Protein AF-A0A7S2FS21-F1 (afdb_monomer)

Organism: NCBI:txid3111310

pLDDT: mean 73.18, std 21.11, range [24.22, 96.75]

Nearest PDB structures (foldseek):
  1sjj-assembly1_B  TM=4.276E-01  e=7.940E-12  Gallus gallus
  7ank-assembly1_A  TM=6.890E-01  e=1.535E-06  Homo sapiens
  1g8x-assembly1_B  TM=7.668E-01  e=3.592E-05  Dictyostelium discoideum
  6sl2-assembly1_A  TM=3.237E-01  e=5.608E-07  Entamoeba histolytica
  6sl7-assembly1_A  TM=2.979E-01  e=1.082E-06  Entamoeba histolytica

Structure (mmCIF, N/CA/C/O backbone):
data_AF-A0A7S2FS21-F1
#
_entry.id   AF-A0A7S2FS21-F1
#
loop_
_atom_site.group_PDB
_atom_site.id
_atom_site.type_symbol
_atom_site.label_atom_id
_atom_site.label_alt_id
_atom_site.label_comp_id
_atom_site.label_asym_id
_atom_site.label_entity_id
_atom_site.label_seq_id
_atom_site.pdbx_PDB_ins_code
_atom_site.Cartn_x
_atom_site.Cartn_y
_atom_site.Cartn_z
_atom_site.occupancy
_atom_site.B_iso_or_equiv
_atom_site.auth_seq_id
_atom_site.auth_comp_id
_atom_site.auth_asym_id
_atom_site.auth_atom_id
_atom_site.pdbx_PDB_model_num
ATOM 1 N N . MET A 1 1 ? 114.037 -9.649 -221.478 1.00 41.62 1 MET A N 1
ATOM 2 C CA . MET A 1 1 ? 114.918 -10.024 -220.349 1.00 41.62 1 MET A CA 1
ATOM 3 C C . MET A 1 1 ? 115.309 -8.781 -219.559 1.00 41.62 1 MET A C 1
ATOM 5 O O . MET A 1 1 ? 114.509 -8.411 -218.719 1.00 41.62 1 MET A O 1
ATOM 9 N N . THR A 1 2 ? 116.414 -8.078 -219.845 1.00 39.50 2 THR A N 1
ATOM 10 C CA . THR A 1 2 ? 116.888 -6.937 -219.020 1.00 39.50 2 THR A CA 1
ATOM 11 C C . THR A 1 2 ? 115.827 -5.848 -218.817 1.00 39.50 2 THR A C 1
ATOM 13 O O . THR A 1 2 ? 115.436 -5.612 -217.682 1.00 39.50 2 THR A O 1
ATOM 16 N N . ALA A 1 3 ? 115.228 -5.335 -219.898 1.00 40.16 3 ALA A N 1
ATOM 17 C CA . ALA A 1 3 ? 114.150 -4.336 -219.829 1.00 40.16 3 ALA A CA 1
ATOM 18 C C . ALA A 1 3 ? 112.872 -4.800 -219.094 1.00 40.16 3 ALA A C 1
ATOM 20 O O . ALA A 1 3 ? 112.138 -3.980 -218.552 1.00 40.16 3 ALA A O 1
ATOM 21 N N . LEU A 1 4 ? 112.608 -6.113 -219.035 1.00 40.03 4 LEU A N 1
ATOM 22 C CA . LEU A 1 4 ? 111.501 -6.666 -218.237 1.00 40.03 4 LEU A CA 1
ATOM 23 C C . LEU A 1 4 ? 111.860 -6.736 -216.745 1.00 40.03 4 LEU A C 1
ATOM 25 O O . LEU A 1 4 ? 110.981 -6.602 -215.899 1.00 40.03 4 LEU A O 1
ATOM 29 N N . ARG A 1 5 ? 113.148 -6.894 -216.417 1.00 44.53 5 ARG A N 1
ATOM 30 C CA . ARG A 1 5 ? 113.649 -6.812 -215.040 1.00 44.53 5 ARG A CA 1
ATOM 31 C C . ARG A 1 5 ? 113.600 -5.371 -214.532 1.00 44.53 5 ARG A C 1
ATOM 33 O O . ARG A 1 5 ? 113.006 -5.129 -213.491 1.00 44.53 5 ARG A O 1
ATOM 40 N N . GLU A 1 6 ? 114.098 -4.430 -215.334 1.00 42.03 6 GLU A N 1
ATOM 41 C CA . GLU A 1 6 ? 114.058 -2.985 -215.060 1.00 42.03 6 GLU A CA 1
ATOM 42 C C . GLU A 1 6 ? 112.612 -2.476 -214.889 1.00 42.03 6 GLU A C 1
ATOM 44 O O . GLU A 1 6 ? 112.330 -1.688 -213.989 1.00 42.03 6 GLU A O 1
ATOM 49 N N . SER A 1 7 ? 111.667 -2.974 -215.698 1.00 44.16 7 SER A N 1
ATOM 50 C CA . SER A 1 7 ? 110.235 -2.677 -215.553 1.00 44.16 7 SER A CA 1
ATOM 51 C C . SER A 1 7 ? 109.635 -3.248 -214.257 1.00 44.16 7 SER A C 1
ATOM 53 O O . SER A 1 7 ? 108.947 -2.522 -213.536 1.00 44.16 7 SER A O 1
ATOM 55 N N . GLY A 1 8 ? 109.933 -4.508 -213.917 1.00 44.56 8 GLY A N 1
ATOM 56 C CA . GLY A 1 8 ? 109.461 -5.136 -212.677 1.00 44.56 8 GLY A CA 1
ATOM 57 C C . GLY A 1 8 ? 110.042 -4.502 -211.406 1.00 44.56 8 GLY A C 1
ATOM 58 O O . GLY A 1 8 ? 109.337 -4.358 -210.406 1.00 44.56 8 GLY A O 1
ATOM 59 N N . GLU A 1 9 ? 111.302 -4.068 -211.449 1.00 46.81 9 GLU A N 1
ATOM 60 C CA . GLU A 1 9 ? 111.964 -3.358 -210.349 1.00 46.81 9 GLU A CA 1
ATOM 61 C C . GLU A 1 9 ? 111.373 -1.944 -210.175 1.00 46.81 9 GLU A C 1
ATOM 63 O O . GLU A 1 9 ? 110.972 -1.599 -209.062 1.00 46.81 9 GLU A O 1
ATOM 68 N N . GLN A 1 10 ? 111.135 -1.188 -211.260 1.00 44.53 10 GLN A N 1
ATOM 69 C CA . GLN A 1 10 ? 110.425 0.103 -211.185 1.00 44.53 10 GLN A CA 1
ATOM 70 C C . GLN A 1 10 ? 108.991 0.001 -210.637 1.00 44.53 10 GLN A C 1
ATOM 72 O O . GLN A 1 10 ? 108.506 0.952 -210.017 1.00 44.53 10 GLN A O 1
ATOM 77 N N . TYR A 1 11 ? 108.280 -1.106 -210.877 1.00 43.06 11 TYR A N 1
ATOM 78 C CA . TYR A 1 11 ? 106.930 -1.292 -210.331 1.00 43.06 11 TYR A CA 1
ATOM 79 C C . TYR A 1 11 ? 106.971 -1.589 -208.822 1.00 43.06 11 TYR A C 1
ATOM 81 O O . TYR A 1 11 ? 106.161 -1.047 -208.065 1.00 43.06 11 TYR A O 1
ATOM 89 N N . ARG A 1 12 ? 107.961 -2.371 -208.361 1.00 45.50 12 ARG A N 1
ATOM 90 C CA . ARG A 1 12 ? 108.201 -2.617 -206.927 1.00 45.50 12 ARG A CA 1
ATOM 91 C C . ARG A 1 12 ? 108.613 -1.344 -206.185 1.00 45.50 12 ARG A C 1
ATOM 93 O O . ARG A 1 12 ? 108.048 -1.075 -205.129 1.00 45.50 12 ARG A O 1
ATOM 100 N N . GLU A 1 13 ? 109.510 -0.527 -206.743 1.00 47.09 13 GLU A N 1
ATOM 101 C CA . GLU A 1 13 ? 109.871 0.775 -206.155 1.00 47.09 13 GLU A CA 1
ATOM 102 C C . GLU A 1 13 ? 108.653 1.700 -206.018 1.00 47.09 13 GLU A C 1
ATOM 104 O O . GLU A 1 13 ? 108.437 2.288 -204.958 1.00 47.09 13 GLU A O 1
ATOM 109 N N . LYS A 1 14 ? 107.810 1.795 -207.058 1.00 44.88 14 LYS A N 1
ATOM 110 C CA . LYS A 1 14 ? 106.604 2.641 -207.034 1.00 44.88 14 LYS A CA 1
ATOM 111 C C . LYS A 1 14 ? 105.572 2.180 -206.007 1.00 44.88 14 LYS A C 1
ATOM 113 O O . LYS A 1 14 ? 104.971 3.036 -205.358 1.00 44.88 14 LYS A O 1
ATOM 118 N N . LEU A 1 15 ? 105.382 0.869 -205.817 1.00 44.66 15 LEU A N 1
ATOM 119 C CA . LEU A 1 15 ? 104.531 0.364 -204.733 1.00 44.66 15 LEU A CA 1
ATOM 120 C C . LEU A 1 15 ? 105.158 0.625 -203.357 1.00 44.66 15 LEU A C 1
ATOM 122 O O . LEU A 1 15 ? 104.461 1.106 -202.467 1.00 44.66 15 LEU A O 1
ATOM 126 N N . SER A 1 16 ? 106.461 0.372 -203.194 1.00 43.31 16 SER A N 1
ATOM 127 C CA . SER A 1 16 ? 107.180 0.566 -201.927 1.00 43.31 16 SER A CA 1
ATOM 128 C C . SER A 1 16 ? 107.128 2.022 -201.463 1.00 43.31 16 SER A C 1
ATOM 130 O O . SER A 1 16 ? 106.688 2.292 -200.351 1.00 43.31 16 SER A O 1
ATOM 132 N N . ALA A 1 17 ? 107.455 2.978 -202.338 1.00 44.91 17 ALA A N 1
ATOM 133 C CA . ALA A 1 17 ? 107.404 4.406 -202.019 1.00 44.91 17 ALA A CA 1
ATOM 134 C C . ALA A 1 17 ? 105.973 4.906 -201.726 1.00 44.91 17 ALA A C 1
ATOM 136 O O . ALA A 1 17 ? 105.785 5.871 -200.981 1.00 44.91 17 ALA A O 1
ATOM 137 N N . ARG A 1 18 ? 104.933 4.264 -202.285 1.00 43.16 18 ARG A N 1
ATOM 138 C CA . ARG A 1 18 ? 103.532 4.603 -201.974 1.00 43.16 18 ARG A CA 1
ATOM 139 C C . ARG A 1 18 ? 103.042 3.958 -200.679 1.00 43.16 18 ARG A C 1
ATOM 141 O O . ARG A 1 18 ? 102.265 4.591 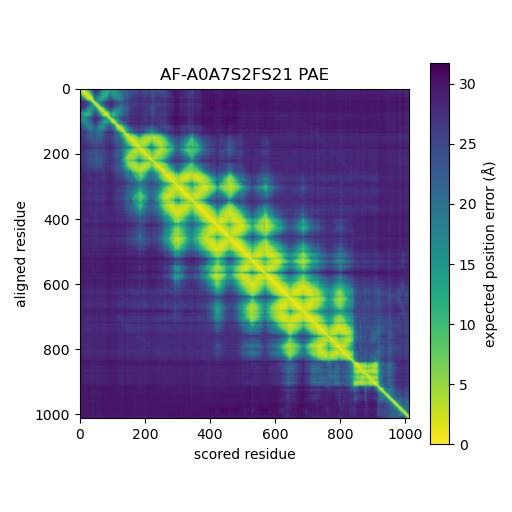-199.967 1.00 43.16 18 ARG A O 1
ATOM 148 N N . LEU A 1 19 ? 103.538 2.766 -200.347 1.00 44.81 19 LEU A N 1
ATOM 149 C CA . LEU A 1 19 ? 103.373 2.142 -199.035 1.00 44.81 19 LEU A CA 1
ATOM 150 C C . LEU A 1 19 ? 104.097 2.934 -197.945 1.00 44.81 19 LEU A C 1
ATOM 152 O O . LEU A 1 19 ? 103.511 3.127 -196.891 1.00 44.81 19 LEU A O 1
ATOM 156 N N . GLU A 1 20 ? 105.292 3.474 -198.189 1.00 44.41 20 GLU A N 1
ATOM 157 C CA . GLU A 1 20 ? 105.945 4.412 -197.265 1.00 44.41 20 GLU A CA 1
ATOM 158 C C . GLU A 1 20 ? 105.140 5.703 -197.094 1.00 44.41 20 GLU A C 1
ATOM 160 O O . GLU A 1 20 ? 104.966 6.157 -195.969 1.00 44.41 20 GLU A O 1
ATOM 165 N N . TYR A 1 21 ? 104.572 6.268 -198.164 1.00 43.16 21 TYR A N 1
ATOM 166 C CA . TYR A 1 21 ? 103.745 7.478 -198.058 1.00 43.16 21 TYR A CA 1
ATOM 167 C C . TYR A 1 21 ? 102.438 7.239 -197.275 1.00 43.16 21 TYR A C 1
ATOM 169 O O . TYR A 1 21 ? 102.033 8.074 -196.464 1.00 43.16 21 TYR A O 1
ATOM 177 N N . LEU A 1 22 ? 101.797 6.080 -197.468 1.00 43.53 22 LEU A N 1
ATOM 178 C CA . LEU A 1 22 ? 100.628 5.660 -196.685 1.00 43.53 22 LEU A CA 1
ATOM 179 C C . LEU A 1 22 ? 100.993 5.258 -195.253 1.00 43.53 22 LEU A C 1
ATOM 181 O O . LEU A 1 22 ? 100.244 5.588 -194.342 1.00 43.53 22 LEU A O 1
ATOM 185 N N . ASN A 1 23 ? 102.144 4.622 -195.029 1.00 43.66 23 ASN A N 1
ATOM 186 C CA . ASN A 1 23 ? 102.676 4.356 -193.694 1.00 43.66 23 ASN A CA 1
ATOM 187 C C . ASN A 1 23 ? 103.083 5.651 -192.986 1.00 43.66 23 ASN A C 1
ATOM 189 O O . ASN A 1 23 ? 102.948 5.713 -191.777 1.00 43.66 23 ASN A O 1
ATOM 193 N N . GLY A 1 24 ? 103.509 6.692 -193.703 1.00 42.66 24 GLY A N 1
ATOM 194 C CA . GLY A 1 24 ? 103.769 8.025 -193.160 1.00 42.66 24 GLY A CA 1
ATOM 195 C C . GLY A 1 24 ? 102.486 8.722 -192.707 1.00 42.66 24 GLY A C 1
ATOM 196 O O . GLY A 1 24 ? 102.435 9.251 -191.602 1.00 42.66 24 GLY A O 1
ATOM 197 N N . TYR A 1 25 ? 101.410 8.647 -193.498 1.00 43.03 25 TYR A N 1
ATOM 198 C CA . TYR A 1 25 ? 100.094 9.136 -193.068 1.00 43.03 25 TYR A CA 1
ATOM 199 C C . TYR A 1 25 ? 99.475 8.278 -191.957 1.00 43.03 25 TYR A C 1
ATOM 201 O O . TYR A 1 25 ? 98.907 8.827 -191.021 1.00 43.03 25 TYR A O 1
ATOM 209 N N . LEU A 1 26 ? 99.638 6.953 -191.993 1.00 42.84 26 LEU A N 1
ATOM 210 C CA . LEU A 1 26 ? 99.255 6.067 -190.891 1.00 42.84 26 LEU A CA 1
ATOM 211 C C . LEU A 1 26 ? 100.148 6.249 -189.662 1.00 42.84 26 LEU A C 1
ATOM 213 O O . LEU A 1 26 ? 99.666 5.997 -188.572 1.00 42.84 26 LEU A O 1
ATOM 217 N N . ALA A 1 27 ? 101.392 6.712 -189.797 1.00 41.53 27 ALA A N 1
ATOM 218 C CA . ALA A 1 27 ? 102.270 7.086 -188.689 1.00 41.53 27 ALA A CA 1
ATOM 219 C C . ALA A 1 27 ? 101.969 8.493 -188.164 1.00 41.53 27 ALA A C 1
ATOM 221 O O . ALA A 1 27 ? 102.213 8.745 -186.997 1.00 41.53 27 ALA A O 1
ATOM 222 N N . MET A 1 28 ? 101.394 9.391 -188.969 1.00 41.28 28 MET A N 1
ATOM 223 C CA . MET A 1 28 ? 100.861 10.673 -188.496 1.00 41.28 28 MET A CA 1
ATOM 224 C C . MET A 1 28 ? 99.492 10.499 -187.824 1.00 41.28 28 MET A C 1
ATOM 226 O O . MET A 1 28 ? 99.244 11.126 -186.806 1.00 41.28 28 MET A O 1
ATOM 230 N N . ILE A 1 29 ? 98.627 9.615 -188.335 1.00 43.62 29 ILE A N 1
ATOM 231 C CA . ILE A 1 29 ? 97.352 9.248 -187.693 1.00 43.62 29 ILE A CA 1
ATOM 232 C C . ILE A 1 29 ? 97.600 8.362 -186.468 1.00 43.62 29 ILE A C 1
ATOM 234 O O . ILE A 1 29 ? 96.923 8.533 -185.463 1.00 43.62 29 ILE A O 1
ATOM 238 N N . ARG A 1 30 ? 98.601 7.470 -186.495 1.00 41.78 30 ARG A N 1
ATOM 239 C CA . ARG A 1 30 ? 99.079 6.804 -185.280 1.00 41.78 30 ARG A CA 1
ATOM 240 C C . ARG A 1 30 ? 99.706 7.802 -184.333 1.00 41.78 30 ARG A C 1
ATOM 242 O O . ARG A 1 30 ? 99.197 7.870 -183.245 1.00 41.78 30 ARG A O 1
ATOM 249 N N . ALA A 1 31 ? 100.630 8.676 -184.722 1.00 39.75 31 ALA A N 1
ATOM 250 C CA . ALA A 1 31 ? 101.135 9.709 -183.811 1.00 39.75 31 ALA A CA 1
ATOM 251 C C . ALA A 1 31 ? 100.033 10.650 -183.285 1.00 39.75 31 ALA A C 1
ATOM 253 O O . ALA A 1 31 ? 100.167 11.155 -182.183 1.00 39.75 31 ALA A O 1
ATOM 254 N N . PHE A 1 32 ? 98.931 10.862 -184.012 1.00 41.22 32 PHE A N 1
ATOM 255 C CA . PHE A 1 32 ? 97.761 11.590 -183.512 1.00 41.22 32 PHE A CA 1
ATOM 256 C C . PHE A 1 32 ? 96.959 10.759 -182.497 1.00 41.22 32 PHE A C 1
ATOM 258 O O . PHE A 1 32 ? 96.647 11.254 -181.421 1.00 41.22 32 PHE A O 1
ATOM 265 N N . ASN A 1 33 ? 96.691 9.482 -182.784 1.00 39.34 33 ASN A N 1
ATOM 266 C CA . ASN A 1 33 ? 95.973 8.564 -181.891 1.00 39.34 33 ASN A CA 1
ATOM 267 C C . ASN A 1 33 ? 96.825 8.067 -180.707 1.00 39.34 33 ASN A C 1
ATOM 269 O O . ASN A 1 33 ? 96.278 7.738 -179.669 1.00 39.34 33 ASN A O 1
ATOM 273 N N . GLU A 1 34 ? 98.145 8.006 -180.857 1.00 38.75 34 GLU A N 1
ATOM 274 C CA . GLU A 1 34 ? 99.157 7.593 -179.882 1.00 38.75 34 GLU A CA 1
ATOM 275 C C . GLU A 1 34 ? 99.548 8.799 -179.032 1.00 38.75 34 GLU A C 1
ATOM 277 O O . GLU A 1 34 ? 99.587 8.647 -177.825 1.00 38.75 34 GLU A O 1
ATOM 282 N N . ALA A 1 35 ? 99.663 10.021 -179.575 1.00 37.53 35 ALA A N 1
ATOM 283 C CA . ALA A 1 35 ? 99.679 11.216 -178.725 1.00 37.53 35 ALA A CA 1
ATOM 284 C C . ALA A 1 35 ? 98.345 11.380 -177.980 1.00 37.53 35 ALA A C 1
ATOM 286 O O . ALA A 1 35 ? 98.358 11.716 -176.803 1.00 37.53 35 ALA A O 1
ATOM 287 N N . SER A 1 36 ? 97.200 11.091 -178.613 1.00 37.28 36 SER A N 1
ATOM 288 C CA . SER A 1 36 ? 95.895 11.102 -177.937 1.00 37.28 36 SER A CA 1
ATOM 289 C C . SER A 1 36 ? 95.699 9.935 -176.958 1.00 37.28 36 SER A C 1
ATOM 291 O O . SER A 1 36 ? 94.844 10.054 -176.092 1.00 37.28 36 SER A O 1
ATOM 293 N N . ALA A 1 37 ? 96.472 8.847 -177.047 1.00 36.69 37 ALA A N 1
ATOM 294 C CA . ALA A 1 37 ? 96.437 7.718 -176.106 1.00 36.69 37 ALA A CA 1
ATOM 295 C C . ALA A 1 37 ? 97.520 7.818 -175.013 1.00 36.69 37 ALA A C 1
ATOM 297 O O . ALA A 1 37 ? 97.312 7.351 -173.900 1.00 36.69 37 ALA A O 1
ATOM 298 N N . GLU A 1 38 ? 98.642 8.490 -175.275 1.00 35.91 38 GLU A N 1
ATOM 299 C CA . GLU A 1 38 ? 99.629 8.899 -174.266 1.00 35.91 38 GLU A CA 1
ATOM 300 C C . GLU A 1 38 ? 99.154 10.141 -173.483 1.00 35.91 38 GLU A C 1
ATOM 302 O O . GLU A 1 38 ? 99.585 10.353 -172.351 1.00 35.91 38 GLU A O 1
ATOM 307 N N . LEU A 1 39 ? 98.208 10.919 -174.030 1.00 37.19 39 LEU A N 1
ATOM 308 C CA . LEU A 1 39 ? 97.374 11.872 -173.282 1.00 37.19 39 LEU A CA 1
ATOM 309 C C . LEU A 1 39 ? 96.120 11.229 -172.659 1.00 37.19 39 LEU A C 1
ATOM 311 O O . LEU A 1 39 ? 95.521 11.838 -171.773 1.00 37.19 39 LEU A O 1
ATOM 315 N N . THR A 1 40 ? 95.686 10.041 -173.098 1.00 33.16 40 THR A N 1
ATOM 316 C CA . THR A 1 40 ? 94.445 9.398 -172.616 1.00 33.16 40 THR A CA 1
ATOM 317 C C . THR A 1 40 ? 94.511 7.865 -172.665 1.00 33.16 40 THR A C 1
ATOM 319 O O . THR A 1 40 ? 93.974 7.236 -173.568 1.00 33.16 40 THR A O 1
ATOM 322 N N . ILE A 1 41 ? 95.181 7.285 -171.664 1.00 33.47 41 ILE A N 1
ATOM 323 C CA . ILE A 1 41 ? 95.007 5.954 -171.039 1.00 33.47 41 ILE A CA 1
ATOM 324 C C . ILE A 1 41 ? 95.908 6.032 -169.790 1.00 33.47 41 ILE A C 1
ATOM 326 O O . ILE A 1 41 ? 97.109 6.257 -169.890 1.00 33.47 41 ILE A O 1
ATOM 330 N N . SER A 1 42 ? 95.401 5.990 -168.560 1.00 29.31 42 SER A N 1
ATOM 331 C CA . SER A 1 42 ? 94.515 4.968 -167.996 1.00 29.31 42 SER A CA 1
ATOM 332 C C . SER A 1 42 ? 93.060 5.399 -167.778 1.00 29.31 42 SER A C 1
ATOM 334 O O . SER A 1 42 ? 92.769 6.050 -166.780 1.00 29.31 42 SER A O 1
ATOM 336 N N . LEU A 1 43 ? 92.168 4.882 -168.629 1.00 34.22 43 LEU A N 1
ATOM 337 C CA . LEU A 1 43 ? 90.731 4.660 -168.405 1.00 34.22 43 LEU A CA 1
ATOM 338 C C . LEU A 1 43 ? 89.995 5.723 -167.561 1.00 34.22 43 LEU A C 1
ATOM 340 O O . LEU A 1 43 ? 89.578 5.460 -166.433 1.00 34.22 43 LEU A O 1
ATOM 344 N N . ASP A 1 44 ? 89.693 6.845 -168.213 1.00 45.81 44 ASP A N 1
ATOM 345 C CA . ASP A 1 44 ? 88.405 7.540 -168.042 1.00 45.81 44 ASP A CA 1
ATOM 346 C C . ASP A 1 44 ? 87.294 6.877 -168.909 1.00 45.81 44 ASP A C 1
ATOM 348 O O . ASP A 1 44 ? 86.238 7.457 -169.128 1.00 45.81 44 ASP A O 1
ATOM 352 N N . ASP A 1 45 ? 87.513 5.645 -169.395 1.00 33.50 45 ASP A N 1
ATOM 353 C CA . ASP A 1 45 ? 86.606 4.846 -170.241 1.00 33.50 45 ASP A CA 1
ATOM 354 C C . ASP A 1 45 ? 85.923 3.742 -169.394 1.00 33.50 45 ASP A C 1
ATOM 356 O O . ASP A 1 45 ? 86.377 2.597 -169.349 1.00 33.50 45 ASP A O 1
ATOM 360 N N . LEU A 1 46 ? 85.019 4.057 -168.460 1.00 45.59 46 LEU A N 1
ATOM 361 C CA . LEU A 1 46 ? 83.602 4.442 -168.613 1.00 45.59 46 LEU A CA 1
ATOM 362 C C . LEU A 1 46 ? 82.682 3.413 -169.301 1.00 45.59 46 LEU A C 1
ATOM 364 O O . LEU A 1 46 ? 82.838 3.051 -170.461 1.00 45.59 46 LEU A O 1
ATOM 368 N N . SER A 1 47 ? 81.656 2.996 -168.553 1.00 32.19 47 SER A N 1
ATOM 369 C CA . SER A 1 47 ? 80.381 2.403 -168.999 1.00 32.19 47 SER A CA 1
ATOM 370 C C . SER A 1 47 ? 79.475 2.194 -167.772 1.00 32.19 47 SER A C 1
ATOM 372 O O . SER A 1 47 ? 79.971 2.098 -166.653 1.00 32.19 47 SER A O 1
ATOM 374 N N . GLU A 1 48 ? 78.147 2.092 -167.839 1.00 35.03 48 GLU A N 1
ATOM 375 C CA . GLU A 1 48 ? 77.125 2.626 -168.755 1.00 35.03 48 GLU A CA 1
ATOM 376 C C . GLU A 1 48 ? 75.811 2.596 -167.931 1.00 35.03 48 GLU A C 1
ATOM 378 O O . GLU A 1 48 ? 75.387 1.521 -167.512 1.00 35.03 48 GLU A O 1
ATOM 383 N N . GLY A 1 49 ? 75.156 3.732 -167.648 1.00 37.44 49 GLY A N 1
ATOM 384 C CA . GLY A 1 49 ? 73.828 3.714 -166.993 1.00 37.44 49 GLY A CA 1
ATOM 385 C C . GLY A 1 49 ? 73.376 4.968 -166.230 1.00 37.44 49 GLY A C 1
ATOM 386 O O . GLY A 1 49 ? 72.176 5.194 -166.131 1.00 37.44 49 GLY A O 1
ATOM 387 N N . LEU A 1 50 ? 74.304 5.809 -165.748 1.00 42.41 50 LEU A N 1
ATOM 388 C CA . LEU A 1 50 ? 74.018 7.105 -165.101 1.00 42.41 50 LEU A CA 1
ATOM 389 C C . LEU A 1 50 ? 75.090 8.190 -165.429 1.00 42.41 50 LEU A C 1
ATOM 391 O O . LEU A 1 50 ? 75.646 8.807 -164.529 1.00 42.41 50 LEU A O 1
ATOM 395 N N . ARG A 1 51 ? 75.494 8.482 -166.677 1.00 45.97 51 ARG A N 1
ATOM 396 C CA . ARG A 1 51 ? 74.826 8.340 -167.993 1.00 45.97 51 ARG A CA 1
ATOM 397 C C . ARG A 1 51 ? 73.417 8.954 -168.054 1.00 45.97 51 ARG A C 1
ATOM 399 O O . ARG A 1 51 ? 72.456 8.283 -168.407 1.00 45.97 51 ARG A O 1
ATOM 406 N N . ALA A 1 52 ? 73.285 10.221 -167.652 1.00 41.72 52 ALA A N 1
ATOM 407 C CA . ALA A 1 52 ? 72.031 10.973 -167.815 1.00 41.72 52 ALA A CA 1
ATOM 408 C C . ALA A 1 52 ? 72.198 12.467 -168.189 1.00 41.72 52 ALA A C 1
ATOM 410 O O . ALA A 1 52 ? 71.405 12.927 -169.006 1.00 41.72 52 ALA A O 1
ATOM 411 N N . PRO A 1 53 ? 73.184 13.238 -167.666 1.00 35.91 53 PRO A N 1
ATOM 412 C CA . PRO A 1 53 ? 73.308 14.668 -168.012 1.00 35.91 53 PRO A CA 1
ATOM 413 C C . PRO A 1 53 ? 74.465 15.019 -168.966 1.00 35.91 53 PRO A C 1
ATOM 415 O O . PRO A 1 53 ? 74.403 16.054 -169.620 1.00 35.91 53 PRO A O 1
ATOM 418 N N . LEU A 1 54 ? 75.530 14.207 -169.021 1.00 35.75 54 LEU A N 1
ATOM 419 C CA . LEU A 1 54 ? 76.767 14.524 -169.762 1.00 35.75 54 LEU A CA 1
ATOM 420 C C . LEU A 1 54 ? 76.924 13.772 -171.097 1.00 35.75 54 LEU A C 1
ATOM 422 O O . LEU A 1 54 ? 77.692 14.210 -171.945 1.00 35.75 54 LEU A O 1
ATOM 426 N N . GLU A 1 55 ? 76.127 12.730 -171.333 1.00 43.09 55 GLU A N 1
ATOM 427 C CA . GLU A 1 55 ? 76.063 11.964 -172.597 1.00 43.09 55 GLU A CA 1
ATOM 428 C C . GLU A 1 55 ? 75.011 12.553 -173.570 1.00 43.09 55 GLU A C 1
ATOM 430 O O . GLU A 1 55 ? 74.254 11.853 -174.234 1.00 43.09 55 GLU A O 1
ATOM 435 N N . VAL A 1 56 ? 74.843 13.882 -173.546 1.00 43.12 56 VAL A N 1
ATOM 436 C CA . VAL A 1 56 ? 73.782 14.596 -174.295 1.00 43.12 56 VAL A CA 1
ATOM 437 C C . VAL A 1 56 ? 74.290 15.918 -174.906 1.00 43.12 56 VAL A C 1
ATOM 439 O O . VAL A 1 56 ? 73.530 16.627 -175.560 1.00 43.12 56 VAL A O 1
ATOM 442 N N . ALA A 1 57 ? 75.568 16.281 -174.707 1.00 38.72 57 ALA A N 1
ATOM 443 C CA . ALA A 1 57 ? 76.077 17.622 -175.031 1.00 38.72 57 ALA A CA 1
ATOM 444 C C . ALA A 1 57 ? 77.365 17.654 -175.878 1.00 38.72 57 ALA A C 1
ATOM 446 O O . ALA A 1 57 ? 77.359 18.264 -176.944 1.00 38.72 57 ALA A O 1
ATOM 447 N N . SER A 1 58 ? 78.467 17.031 -175.440 1.00 45.25 58 SER A N 1
ATOM 448 C CA . SER A 1 58 ? 79.785 17.193 -176.093 1.00 45.25 58 SER A CA 1
ATOM 449 C C . SER A 1 58 ? 80.143 16.124 -177.132 1.00 45.25 58 SER A C 1
ATOM 451 O O . SER A 1 58 ? 80.999 16.369 -177.979 1.00 45.25 58 SER A O 1
ATOM 453 N N . GLU A 1 59 ? 79.459 14.979 -177.149 1.00 40.88 59 GLU A N 1
ATOM 454 C CA . GLU A 1 59 ? 79.601 13.996 -178.236 1.00 40.88 59 GLU A CA 1
ATOM 455 C C . GLU A 1 59 ? 79.073 14.534 -179.579 1.00 40.88 59 GLU A C 1
ATOM 457 O O . GLU A 1 59 ? 79.520 14.104 -180.640 1.00 40.88 59 GLU A O 1
ATOM 462 N N . LEU A 1 60 ? 78.171 15.523 -179.561 1.00 38.81 60 LEU A N 1
ATOM 463 C CA . LEU A 1 60 ? 77.442 15.951 -180.756 1.00 38.81 60 LEU A CA 1
ATOM 464 C C . LEU A 1 60 ? 78.305 16.694 -181.796 1.00 38.81 60 LEU A C 1
ATOM 466 O O . LEU A 1 60 ? 77.990 16.641 -182.985 1.00 38.81 60 LEU A O 1
ATOM 470 N N . GLU A 1 61 ? 79.401 17.346 -181.392 1.00 44.00 61 GLU A N 1
ATOM 471 C CA . GLU A 1 61 ? 80.303 18.057 -182.320 1.00 44.00 61 GLU A CA 1
ATOM 472 C C . GLU A 1 61 ? 81.587 17.272 -182.642 1.00 44.00 61 GLU A C 1
ATOM 474 O O . GLU A 1 61 ? 82.054 17.312 -183.782 1.00 44.00 61 GLU A O 1
ATOM 479 N N . ALA A 1 62 ? 82.125 16.494 -181.695 1.00 41.09 62 ALA A N 1
ATOM 480 C CA . ALA A 1 62 ? 83.321 15.680 -181.929 1.00 41.09 62 ALA A CA 1
ATOM 481 C C . ALA A 1 62 ? 83.046 14.483 -182.863 1.00 41.09 62 ALA A C 1
ATOM 483 O O . ALA A 1 62 ? 83.792 14.254 -183.821 1.00 41.09 62 ALA A O 1
ATOM 484 N N . VAL A 1 63 ? 81.947 13.751 -182.633 1.00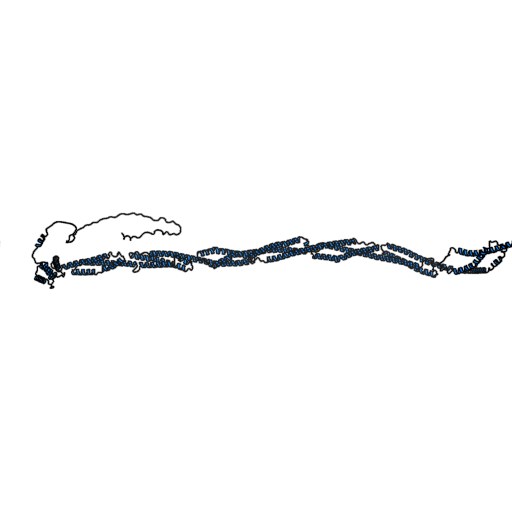 40.84 63 VAL A N 1
ATOM 485 C CA . VAL A 1 63 ? 81.590 12.546 -183.407 1.00 40.84 63 VAL A CA 1
ATOM 486 C C . VAL A 1 63 ? 81.342 12.894 -184.879 1.00 40.84 63 VAL A C 1
ATOM 488 O O . VAL A 1 63 ? 81.905 12.253 -185.767 1.00 40.84 63 VAL A O 1
ATOM 491 N N . ASN A 1 64 ? 80.629 13.997 -185.147 1.00 38.72 64 ASN A N 1
ATOM 492 C CA . ASN A 1 64 ? 80.364 14.496 -186.503 1.00 38.72 64 ASN A CA 1
ATOM 493 C C . ASN A 1 64 ? 81.638 14.764 -187.331 1.00 38.72 64 ASN A C 1
ATOM 495 O O . ASN A 1 64 ? 81.595 14.673 -188.561 1.00 38.72 64 ASN A O 1
ATOM 499 N N . MET A 1 65 ? 82.773 15.085 -186.699 1.00 40.22 65 MET A N 1
ATOM 500 C CA . MET A 1 65 ? 84.033 15.332 -187.409 1.00 40.22 65 MET A CA 1
ATOM 501 C C . MET A 1 65 ? 84.854 14.050 -187.627 1.00 40.22 65 MET A C 1
ATOM 503 O O . MET A 1 65 ? 85.500 13.905 -188.667 1.00 40.22 65 MET A O 1
ATOM 507 N N . VAL A 1 66 ? 84.805 13.105 -186.681 1.00 41.56 66 VAL A N 1
ATOM 508 C CA . VAL A 1 66 ? 85.579 11.851 -186.729 1.00 41.56 66 VAL A CA 1
ATOM 509 C C . VAL A 1 66 ? 84.907 10.790 -187.606 1.00 41.56 66 VAL A C 1
ATOM 511 O O . VAL A 1 66 ? 85.591 10.170 -188.426 1.00 41.56 66 VAL A O 1
ATOM 514 N N . GLU A 1 67 ? 83.583 10.614 -187.521 1.00 41.22 67 GLU A N 1
ATOM 515 C CA . GLU A 1 67 ? 82.854 9.639 -188.352 1.00 41.22 67 GLU A CA 1
ATOM 516 C C . GLU A 1 67 ? 82.987 9.950 -189.849 1.00 41.22 67 GLU A C 1
ATOM 518 O O . GLU A 1 67 ? 83.245 9.051 -190.653 1.00 41.22 67 GLU A O 1
ATOM 523 N N . ASN A 1 68 ? 82.917 11.234 -190.226 1.00 43.09 68 ASN A N 1
ATOM 524 C CA . ASN A 1 68 ? 83.104 11.677 -191.611 1.00 43.09 68 ASN A CA 1
ATOM 525 C C . ASN A 1 68 ? 84.512 11.379 -192.164 1.00 43.09 68 ASN A C 1
ATOM 527 O O . ASN A 1 68 ? 84.660 11.195 -193.372 1.00 43.09 68 ASN A O 1
ATOM 531 N N . PHE A 1 69 ? 85.546 11.294 -191.317 1.00 39.59 69 PHE A N 1
ATOM 532 C CA . PHE A 1 69 ? 86.902 10.940 -191.756 1.00 39.59 69 PHE A CA 1
ATOM 533 C C . PHE A 1 69 ? 87.162 9.428 -191.751 1.00 39.59 69 PHE A C 1
ATOM 535 O O . PHE A 1 69 ? 87.762 8.910 -192.698 1.00 39.59 69 PHE A O 1
ATOM 542 N N . GLN A 1 70 ? 86.685 8.695 -190.739 1.00 40.53 70 GLN A N 1
ATOM 543 C CA . GLN A 1 70 ? 86.837 7.235 -190.702 1.00 40.53 70 GLN A CA 1
ATOM 544 C C . GLN A 1 70 ? 85.989 6.539 -191.781 1.00 40.53 70 GLN A C 1
ATOM 546 O O . GLN A 1 70 ? 86.475 5.610 -192.432 1.00 40.53 70 GLN A O 1
ATOM 551 N N . GLY A 1 71 ? 84.774 7.030 -192.054 1.00 46.19 71 GLY A N 1
ATOM 552 C CA . GLY A 1 71 ? 83.861 6.453 -193.048 1.00 46.19 71 GLY A CA 1
ATOM 553 C C . GLY A 1 71 ? 84.378 6.459 -194.496 1.00 46.19 71 GLY A C 1
ATOM 554 O O . GLY A 1 71 ? 83.938 5.642 -195.303 1.00 46.19 71 GLY A O 1
ATOM 555 N N . VAL A 1 72 ? 85.335 7.333 -194.833 1.00 48.03 72 VAL A N 1
ATOM 556 C CA . VAL A 1 72 ? 85.852 7.497 -196.208 1.00 48.03 72 VAL A CA 1
ATOM 557 C C . VAL A 1 72 ? 87.094 6.638 -196.487 1.00 48.03 72 VAL A C 1
ATOM 559 O O . VAL A 1 72 ? 87.252 6.108 -197.590 1.00 48.03 72 VAL A O 1
ATOM 562 N N . LEU A 1 73 ? 87.991 6.476 -195.508 1.00 41.53 73 LEU A N 1
ATOM 563 C CA . LEU A 1 73 ? 89.298 5.835 -195.727 1.00 41.53 73 LEU A CA 1
ATOM 564 C C . LEU A 1 73 ? 89.342 4.349 -195.343 1.00 41.53 73 LEU A C 1
ATOM 566 O O . LEU A 1 73 ? 90.043 3.580 -196.008 1.00 41.53 73 LEU A O 1
ATOM 570 N N . GLN A 1 74 ? 88.565 3.923 -194.341 1.00 41.38 74 GLN A N 1
ATOM 571 C CA . GLN A 1 74 ? 88.558 2.533 -193.865 1.00 41.38 74 GLN A CA 1
ATOM 572 C C . GLN A 1 74 ? 88.231 1.506 -194.977 1.00 41.38 74 GLN A C 1
ATOM 574 O O . GLN A 1 74 ? 88.977 0.531 -195.110 1.00 41.38 74 GLN A O 1
ATOM 579 N N . PRO A 1 75 ? 87.205 1.705 -195.841 1.00 43.06 75 PRO A N 1
ATOM 580 C CA . PRO A 1 75 ? 86.869 0.732 -196.889 1.00 43.06 75 PRO A CA 1
ATOM 581 C C . PRO A 1 75 ? 87.968 0.599 -197.953 1.00 43.06 75 PRO A C 1
ATOM 583 O O . PRO A 1 75 ? 88.250 -0.498 -198.439 1.00 43.06 75 PRO A O 1
ATOM 586 N N . SER A 1 76 ? 88.619 1.718 -198.283 1.00 42.94 76 SER A N 1
ATOM 587 C CA . SER A 1 76 ? 89.656 1.807 -199.317 1.00 42.94 76 SER A CA 1
ATOM 588 C C . SER A 1 76 ? 90.937 1.067 -198.916 1.00 42.94 76 SER A C 1
ATOM 590 O O . SER A 1 76 ? 91.531 0.365 -199.736 1.00 42.94 76 SER A O 1
ATOM 592 N N . TYR A 1 77 ? 91.342 1.169 -197.644 1.00 43.88 77 TYR A N 1
ATOM 593 C CA . TYR A 1 77 ? 92.489 0.426 -197.109 1.00 43.88 77 TYR A CA 1
ATOM 594 C C . TYR A 1 77 ? 92.238 -1.090 -197.107 1.00 43.88 77 TYR A C 1
ATOM 596 O O . TYR A 1 77 ? 93.105 -1.860 -197.524 1.00 43.88 77 TYR A O 1
ATOM 604 N N . VAL A 1 78 ? 91.037 -1.521 -196.699 1.00 44.44 78 VAL A N 1
ATOM 605 C CA . VAL A 1 78 ? 90.663 -2.944 -196.663 1.00 44.44 78 VAL A CA 1
ATOM 606 C C . VAL A 1 78 ? 90.667 -3.556 -198.068 1.00 44.44 78 VAL A C 1
ATOM 608 O O . VAL A 1 78 ? 91.314 -4.582 -198.269 1.00 44.44 78 VAL A O 1
ATOM 611 N N . GLN A 1 79 ? 90.039 -2.915 -199.063 1.00 44.28 79 GLN A N 1
ATOM 612 C CA . GLN A 1 79 ? 90.018 -3.442 -200.438 1.00 44.28 79 GLN A CA 1
ATOM 613 C C . GLN A 1 79 ? 91.417 -3.569 -201.061 1.00 44.28 79 GLN A C 1
ATOM 615 O O . GLN A 1 79 ? 91.691 -4.554 -201.750 1.00 44.28 79 GLN A O 1
ATOM 620 N N . LEU A 1 80 ? 92.313 -2.606 -200.812 1.00 43.59 80 LEU A N 1
ATOM 621 C CA . LEU A 1 80 ? 93.700 -2.681 -201.281 1.00 43.59 80 LEU A CA 1
ATOM 622 C C . LEU A 1 80 ? 94.465 -3.825 -200.611 1.00 43.59 80 LEU A C 1
ATOM 624 O O . LEU A 1 80 ? 95.162 -4.574 -201.294 1.00 43.59 80 LEU A O 1
ATOM 628 N N . LYS A 1 81 ? 94.307 -3.997 -199.294 1.00 40.75 81 LYS A N 1
ATOM 629 C CA . LYS A 1 81 ? 95.013 -5.043 -198.553 1.00 40.75 81 LYS A CA 1
ATOM 630 C C . LYS A 1 81 ? 94.542 -6.449 -198.933 1.00 40.75 81 LYS A C 1
ATOM 632 O O . LYS A 1 81 ? 95.374 -7.293 -199.241 1.00 40.75 81 LYS A O 1
ATOM 637 N N . THR A 1 82 ? 93.232 -6.680 -199.046 1.00 43.94 82 THR A N 1
ATOM 638 C CA . THR A 1 82 ? 92.693 -7.983 -199.482 1.00 43.94 82 THR A CA 1
ATOM 639 C C . THR A 1 82 ? 93.078 -8.341 -200.926 1.00 43.94 82 THR A C 1
ATOM 641 O O . THR A 1 82 ? 93.164 -9.523 -201.244 1.00 43.94 82 THR A O 1
ATOM 644 N N . LYS A 1 83 ? 93.362 -7.360 -201.800 1.00 44.19 83 LYS A N 1
ATOM 645 C CA . LYS A 1 83 ? 93.956 -7.624 -203.126 1.00 44.19 83 LYS A CA 1
ATOM 646 C C . LYS A 1 83 ? 95.462 -7.906 -203.077 1.00 44.19 83 LYS A C 1
ATOM 648 O O . LYS A 1 83 ? 95.941 -8.692 -203.886 1.00 44.19 83 LYS A O 1
ATOM 653 N N . PHE A 1 84 ? 96.203 -7.287 -202.157 1.00 43.31 84 PHE A N 1
ATOM 654 C CA . PHE A 1 84 ? 97.641 -7.521 -201.986 1.00 43.31 84 PHE A CA 1
ATOM 655 C C . PHE A 1 84 ? 97.921 -8.912 -201.398 1.00 43.31 84 PHE A C 1
ATOM 657 O O . PHE A 1 84 ? 98.693 -9.680 -201.969 1.00 43.31 84 PHE A O 1
ATOM 664 N N . ASP A 1 85 ? 97.209 -9.275 -200.329 1.00 40.09 85 ASP A N 1
ATOM 665 C CA . ASP A 1 85 ? 97.354 -10.553 -199.615 1.00 40.09 85 ASP A CA 1
ATOM 666 C C . ASP A 1 85 ? 96.896 -11.775 -200.457 1.00 40.09 85 ASP A C 1
ATOM 668 O O . ASP A 1 85 ? 97.093 -12.919 -200.054 1.00 40.09 85 ASP A O 1
ATOM 672 N N . ALA A 1 86 ? 96.297 -11.553 -201.636 1.00 42.06 86 ALA A N 1
ATOM 673 C CA . ALA A 1 86 ? 95.846 -12.589 -202.571 1.00 42.06 86 ALA A CA 1
ATOM 674 C C . ALA A 1 86 ? 96.849 -12.916 -203.702 1.00 42.06 86 ALA A C 1
ATOM 676 O O . ALA A 1 86 ? 96.589 -13.821 -204.495 1.00 42.06 86 ALA A O 1
ATOM 677 N N . LEU A 1 87 ? 97.969 -12.187 -203.809 1.00 42.94 87 LEU A N 1
ATOM 678 C CA . LEU A 1 87 ? 98.909 -12.278 -204.941 1.00 42.94 87 LEU A CA 1
ATOM 679 C C . LEU A 1 87 ? 100.178 -13.112 -204.670 1.00 42.94 87 LEU A C 1
ATOM 681 O O . LEU A 1 87 ? 101.055 -13.186 -205.530 1.00 42.94 87 LEU A O 1
ATOM 685 N N . GLU A 1 88 ? 100.282 -13.775 -203.516 1.00 33.66 88 GLU A N 1
ATOM 686 C CA . GLU A 1 88 ? 101.428 -14.624 -203.168 1.00 33.66 88 GLU A CA 1
ATOM 687 C C . GLU A 1 88 ? 100.981 -15.838 -202.317 1.00 33.66 88 GLU A C 1
ATOM 689 O O . GLU A 1 88 ? 100.393 -15.624 -201.258 1.00 33.66 88 GLU A O 1
ATOM 694 N N . PRO A 1 89 ? 101.249 -17.113 -202.694 1.00 45.62 89 PRO A N 1
ATOM 695 C CA . PRO A 1 89 ? 101.812 -17.626 -203.949 1.00 45.62 89 PRO A CA 1
ATOM 696 C C . PRO A 1 89 ? 100.942 -18.711 -204.633 1.00 45.62 89 PRO A C 1
ATOM 698 O O . PRO A 1 89 ? 100.656 -19.760 -204.053 1.00 45.62 89 PRO A O 1
ATOM 701 N N . GLN A 1 90 ? 100.625 -18.541 -205.921 1.00 37.19 90 GLN A N 1
ATOM 702 C CA . GLN A 1 90 ? 100.182 -19.638 -206.799 1.00 37.19 90 GLN A CA 1
ATOM 703 C C . GLN A 1 90 ? 100.898 -19.565 -208.153 1.00 37.19 90 GLN A C 1
ATOM 705 O O . GLN A 1 90 ? 101.165 -18.480 -208.665 1.00 37.19 90 GLN A O 1
ATOM 710 N N . GLY A 1 91 ? 101.238 -20.726 -208.720 1.00 40.38 91 GLY A N 1
ATOM 711 C CA . GLY A 1 91 ? 101.831 -20.817 -210.053 1.00 40.38 91 GLY A CA 1
ATOM 712 C C . GLY A 1 91 ? 100.752 -20.756 -211.130 1.00 40.38 91 GLY A C 1
ATOM 713 O O . GLY A 1 91 ? 99.948 -21.679 -211.227 1.00 40.38 91 GLY A O 1
ATOM 714 N N . LEU A 1 92 ? 100.763 -19.688 -211.927 1.00 38.34 92 LEU A N 1
ATOM 715 C CA . LEU A 1 92 ? 99.921 -19.482 -213.111 1.00 38.34 92 LEU A CA 1
ATOM 716 C C . LEU A 1 92 ? 100.805 -19.392 -214.366 1.00 38.34 92 LEU A C 1
ATOM 718 O O . LEU A 1 92 ? 102.006 -19.122 -214.259 1.00 38.34 92 LEU A O 1
ATOM 722 N N . GLU A 1 93 ? 100.235 -19.663 -215.542 1.00 42.00 93 GLU A N 1
ATOM 723 C CA . GLU A 1 93 ? 100.994 -19.751 -216.799 1.00 42.00 93 GLU A CA 1
ATOM 724 C C . GLU A 1 93 ? 101.013 -18.431 -217.602 1.00 42.00 93 GLU A C 1
ATOM 726 O O . GLU A 1 93 ? 100.505 -17.386 -217.199 1.00 42.00 93 GLU A O 1
ATOM 731 N N . LEU A 1 94 ? 101.772 -18.430 -218.699 1.00 42.84 94 LEU A N 1
ATOM 732 C CA . LEU A 1 94 ? 102.714 -17.337 -218.969 1.00 42.84 94 LEU A CA 1
ATOM 733 C C . LEU A 1 94 ? 102.163 -16.121 -219.745 1.00 42.84 94 LEU A C 1
ATOM 735 O O . LEU A 1 94 ? 102.925 -15.195 -220.011 1.00 42.84 94 LEU A O 1
ATOM 739 N N . GLU A 1 95 ? 100.871 -16.081 -220.080 1.00 34.47 95 GLU A N 1
ATOM 740 C CA . GLU A 1 95 ? 100.240 -14.928 -220.760 1.00 34.47 95 GLU A CA 1
ATOM 741 C C . GLU A 1 95 ? 99.207 -14.179 -219.892 1.00 34.47 95 GLU A C 1
ATOM 743 O O . GLU A 1 95 ? 98.847 -13.043 -220.204 1.00 34.47 95 GLU A O 1
ATOM 748 N N . GLU A 1 96 ? 98.809 -14.727 -218.737 1.00 49.25 96 GLU A N 1
ATOM 749 C CA . GLU A 1 96 ? 97.820 -14.113 -217.824 1.00 49.25 96 GLU A CA 1
ATOM 750 C C . GLU A 1 96 ? 98.343 -12.840 -217.116 1.00 49.25 96 GLU A C 1
ATOM 752 O O . GLU A 1 96 ? 97.586 -12.094 -216.495 1.00 49.25 96 GLU A O 1
ATOM 757 N N . ILE A 1 97 ? 99.639 -12.546 -217.262 1.00 42.41 97 ILE A N 1
ATOM 758 C CA . ILE A 1 97 ? 100.340 -11.402 -216.659 1.00 42.41 97 ILE A CA 1
ATOM 759 C C . ILE A 1 97 ? 100.072 -10.081 -217.412 1.00 42.41 97 ILE A C 1
ATOM 761 O O . ILE A 1 97 ? 100.176 -9.008 -216.822 1.00 42.41 97 ILE A O 1
ATOM 765 N N . ALA A 1 98 ? 99.701 -10.125 -218.697 1.00 37.53 98 ALA A N 1
ATOM 766 C CA . ALA A 1 98 ? 99.584 -8.922 -219.534 1.00 37.53 98 ALA A CA 1
ATOM 767 C C . ALA A 1 98 ? 98.243 -8.166 -219.406 1.00 37.53 98 ALA A C 1
ATOM 769 O O . ALA A 1 98 ? 98.134 -7.036 -219.876 1.00 37.53 98 ALA A O 1
ATOM 770 N N . VAL A 1 99 ? 97.214 -8.776 -218.806 1.00 41.69 99 VAL A N 1
ATOM 771 C CA . VAL A 1 99 ? 95.820 -8.285 -218.894 1.00 41.69 99 VAL A CA 1
ATOM 772 C C . VAL A 1 99 ? 95.385 -7.464 -217.668 1.00 41.69 99 VAL A C 1
ATOM 774 O O . VAL A 1 99 ? 94.462 -6.660 -217.767 1.00 41.69 99 VAL A O 1
ATOM 777 N N . GLN A 1 100 ? 96.060 -7.594 -216.519 1.00 45.62 100 GLN A N 1
ATOM 778 C CA . GLN A 1 100 ? 95.645 -6.919 -215.276 1.00 45.62 100 GLN A CA 1
ATOM 779 C C . GLN A 1 100 ? 96.206 -5.494 -215.085 1.00 45.62 100 GLN A C 1
ATOM 781 O O . GLN A 1 100 ? 95.750 -4.778 -214.193 1.00 45.62 100 GLN A O 1
ATOM 786 N N . GLU A 1 101 ? 97.162 -5.039 -215.905 1.00 41.34 101 GLU A N 1
ATOM 787 C CA . GLU A 1 101 ? 97.787 -3.715 -215.718 1.00 41.34 101 GLU A CA 1
ATOM 788 C C . GLU A 1 101 ? 96.808 -2.548 -215.976 1.00 41.34 101 GLU A C 1
ATOM 790 O O . GLU A 1 101 ? 96.919 -1.490 -215.352 1.00 41.34 101 GLU A O 1
ATOM 795 N N . GLU A 1 102 ? 95.816 -2.732 -216.855 1.00 41.28 102 GLU A N 1
ATOM 796 C CA . GLU A 1 102 ? 94.936 -1.643 -217.300 1.00 41.28 102 GLU A CA 1
ATOM 797 C C . GLU A 1 102 ? 93.754 -1.374 -216.345 1.00 41.28 102 GLU A C 1
ATOM 799 O O . GLU A 1 102 ? 93.444 -0.210 -216.082 1.00 41.28 102 GLU A O 1
ATOM 804 N N . GLU A 1 103 ? 93.171 -2.400 -215.706 1.00 43.56 103 GLU A N 1
ATOM 805 C CA . GLU A 1 103 ? 92.166 -2.196 -214.641 1.00 43.56 103 GLU A CA 1
ATOM 806 C C . GLU A 1 103 ? 92.773 -1.550 -213.383 1.00 43.56 103 GLU A C 1
ATOM 808 O O . GLU A 1 103 ? 92.141 -0.705 -212.746 1.00 43.56 103 GLU A O 1
ATOM 813 N N . ILE A 1 104 ? 94.028 -1.877 -213.050 1.00 43.94 104 ILE A N 1
ATOM 814 C CA . ILE A 1 104 ? 94.768 -1.227 -211.954 1.00 43.94 104 ILE A CA 1
ATOM 815 C C . ILE A 1 104 ? 94.999 0.265 -212.261 1.00 43.94 104 ILE A C 1
ATOM 817 O O . ILE A 1 104 ? 95.016 1.101 -211.353 1.00 43.94 104 ILE A O 1
ATOM 821 N N . ARG A 1 105 ? 95.111 0.631 -213.544 1.00 37.41 105 ARG A N 1
ATOM 822 C CA . ARG A 1 105 ? 95.364 2.007 -213.994 1.00 37.41 105 ARG A CA 1
ATOM 823 C C . ARG A 1 105 ? 94.187 2.960 -213.779 1.00 37.41 105 ARG A C 1
ATOM 825 O O . ARG A 1 105 ? 94.415 4.152 -213.579 1.00 37.41 105 ARG A O 1
ATOM 832 N N . GLY A 1 106 ? 92.953 2.451 -213.780 1.00 38.66 106 GLY A N 1
ATOM 833 C CA . GLY A 1 106 ? 91.746 3.248 -213.518 1.00 38.66 106 GLY A CA 1
ATOM 834 C C . GLY A 1 106 ? 91.577 3.675 -212.053 1.00 38.66 106 GLY A C 1
ATOM 835 O O . GLY A 1 106 ? 90.893 4.655 -211.770 1.00 38.66 106 GLY A O 1
ATOM 836 N N . ALA A 1 107 ? 92.227 2.983 -211.112 1.00 41.91 107 ALA A N 1
ATOM 837 C CA . ALA A 1 107 ? 92.015 3.154 -209.671 1.00 41.91 107 ALA A CA 1
ATOM 838 C C . ALA A 1 107 ? 92.848 4.282 -209.012 1.00 41.91 107 ALA A C 1
ATOM 840 O O . ALA A 1 107 ? 92.908 4.358 -207.786 1.00 41.91 107 ALA A O 1
ATOM 841 N N . LEU A 1 108 ? 93.524 5.142 -209.790 1.00 33.12 108 LEU A N 1
ATOM 842 C CA . LEU A 1 108 ? 94.561 6.062 -209.281 1.00 33.12 108 LEU A CA 1
ATOM 843 C C . LEU A 1 108 ? 94.413 7.544 -209.687 1.00 33.12 108 LEU A C 1
ATOM 845 O O . LEU A 1 108 ? 95.297 8.349 -209.386 1.00 33.12 108 LEU A O 1
ATOM 849 N N . THR A 1 109 ? 93.317 7.940 -210.343 1.00 34.62 109 THR A N 1
ATOM 850 C CA . THR A 1 109 ? 93.204 9.251 -211.023 1.00 34.62 109 THR A CA 1
ATOM 851 C C . THR A 1 109 ? 92.028 10.132 -210.577 1.00 34.62 109 THR A C 1
ATOM 853 O O . THR A 1 109 ? 91.303 10.667 -211.411 1.00 34.62 109 THR A O 1
ATOM 856 N N . LEU A 1 110 ? 91.874 10.358 -209.266 1.00 32.47 110 LEU A N 1
ATOM 857 C CA . LEU A 1 110 ? 91.072 11.470 -208.719 1.00 32.47 110 LEU A CA 1
ATOM 858 C C . LEU A 1 110 ? 91.821 12.193 -207.581 1.00 32.47 110 LEU A C 1
ATOM 860 O O . LEU A 1 110 ? 91.420 12.210 -206.422 1.00 32.47 110 LEU A O 1
ATOM 864 N N . TYR A 1 111 ? 92.959 12.788 -207.942 1.00 37.38 111 TYR A N 1
ATOM 865 C CA . TYR A 1 111 ? 93.756 13.675 -207.089 1.00 37.38 111 TYR A CA 1
ATOM 866 C C . TYR A 1 111 ? 93.522 15.142 -207.453 1.00 37.38 111 TYR A C 1
ATOM 868 O O . TYR A 1 111 ? 93.441 15.468 -208.635 1.00 37.38 111 TYR A O 1
ATOM 876 N N . HIS A 1 112 ? 93.645 16.043 -206.474 1.00 36.84 112 HIS A N 1
ATOM 877 C CA . HIS A 1 112 ? 94.376 17.288 -206.722 1.00 36.84 112 HIS A CA 1
ATOM 878 C C . HIS A 1 112 ? 95.119 17.794 -205.480 1.00 36.84 112 HIS A C 1
ATOM 880 O O . HIS A 1 112 ? 94.559 17.929 -204.399 1.00 36.84 112 HIS A O 1
ATOM 886 N N . VAL A 1 113 ? 96.394 18.150 -205.655 1.00 41.41 113 VAL A N 1
ATOM 887 C CA . VAL A 1 113 ? 97.290 18.689 -204.605 1.00 41.41 113 VAL A CA 1
ATOM 888 C C . VAL A 1 113 ? 97.011 20.192 -204.350 1.00 41.41 113 VAL A C 1
ATOM 890 O O . VAL A 1 113 ? 97.888 20.963 -203.975 1.00 41.41 113 VAL A O 1
ATOM 893 N N . GLY A 1 114 ? 95.781 20.645 -204.618 1.00 39.41 114 GLY A N 1
ATOM 894 C CA . GLY A 1 114 ? 95.380 22.052 -204.536 1.00 39.41 114 GLY A CA 1
ATOM 895 C C . GLY A 1 114 ? 94.921 22.467 -203.140 1.00 39.41 114 GLY A C 1
ATOM 896 O O . GLY A 1 114 ? 95.372 23.483 -202.616 1.00 39.41 114 GLY A O 1
ATOM 897 N N . ASP A 1 115 ? 94.043 21.682 -202.519 1.00 45.97 115 ASP A N 1
ATOM 898 C CA . ASP A 1 115 ? 93.303 22.140 -201.336 1.00 45.97 115 ASP A CA 1
ATOM 899 C C . ASP A 1 115 ? 94.098 22.020 -200.027 1.00 45.97 115 ASP A C 1
ATOM 901 O O . ASP A 1 115 ? 93.972 22.883 -199.157 1.00 45.97 115 ASP A O 1
ATOM 905 N N . LEU A 1 116 ? 95.060 21.089 -199.953 1.00 43.91 116 LEU A N 1
ATOM 906 C CA . LEU A 1 116 ? 96.101 21.089 -198.911 1.00 43.91 116 LEU A CA 1
ATOM 907 C C . LEU A 1 116 ? 96.920 22.396 -198.898 1.00 43.91 116 LEU A C 1
ATOM 909 O O . LEU A 1 116 ? 97.410 22.805 -197.849 1.00 43.91 116 LEU A O 1
ATOM 913 N N . ARG A 1 117 ? 97.024 23.094 -200.040 1.00 43.03 117 ARG A N 1
ATOM 914 C CA . ARG A 1 117 ? 97.686 24.404 -200.129 1.00 43.03 117 ARG A CA 1
ATOM 915 C C . ARG A 1 117 ? 96.807 25.576 -199.683 1.00 43.03 117 ARG A C 1
ATOM 917 O O . ARG A 1 117 ? 97.352 26.638 -199.420 1.00 43.03 117 ARG A O 1
ATOM 924 N N . LYS A 1 118 ? 95.483 25.400 -199.576 1.00 45.44 118 LYS A N 1
ATOM 925 C CA . LYS A 1 118 ? 94.567 26.406 -199.002 1.00 45.44 118 LYS A CA 1
ATOM 926 C C . LYS A 1 118 ? 94.491 26.297 -197.480 1.00 45.44 118 LYS A C 1
ATOM 928 O O . LYS A 1 118 ? 94.447 27.320 -196.807 1.00 45.44 118 LYS A O 1
ATOM 933 N N . ALA A 1 119 ? 94.505 25.073 -196.945 1.00 47.09 119 ALA A N 1
ATOM 934 C CA . ALA A 1 119 ? 94.433 24.831 -195.503 1.00 47.09 119 ALA A CA 1
ATOM 935 C C . ALA A 1 119 ? 95.617 25.460 -194.740 1.00 47.09 119 ALA A C 1
ATOM 937 O O . ALA A 1 119 ? 95.415 26.096 -193.707 1.00 47.09 119 ALA A O 1
ATOM 938 N N . LEU A 1 120 ? 96.837 25.344 -195.281 1.00 43.03 120 LEU A N 1
ATOM 939 C CA . LEU A 1 120 ? 98.051 25.852 -194.635 1.00 43.03 120 LEU A CA 1
ATOM 940 C C . LEU A 1 120 ? 98.042 27.386 -194.480 1.00 43.03 120 LEU A C 1
ATOM 942 O O . LEU A 1 120 ? 98.283 27.898 -193.391 1.00 43.03 120 LEU A O 1
ATOM 946 N N . THR A 1 121 ? 97.667 28.116 -195.536 1.00 45.72 121 THR A N 1
ATOM 947 C CA . THR A 1 121 ? 97.640 29.592 -195.537 1.00 45.72 121 THR A CA 1
ATOM 948 C C . THR A 1 121 ? 96.603 30.177 -194.570 1.00 45.72 121 THR A C 1
ATOM 950 O O . THR A 1 121 ? 96.788 31.283 -194.062 1.00 45.72 121 THR A O 1
ATOM 953 N N . ILE A 1 122 ? 95.521 29.447 -194.274 1.00 55.09 122 ILE A N 1
ATOM 954 C CA . ILE A 1 122 ? 94.529 29.870 -193.273 1.00 55.09 122 ILE A CA 1
ATOM 955 C C . ILE A 1 122 ? 95.131 29.781 -191.861 1.00 55.09 122 ILE A C 1
ATOM 957 O O . ILE A 1 122 ? 95.053 30.752 -191.110 1.00 55.09 122 ILE A O 1
ATOM 961 N N . LEU A 1 123 ? 95.799 28.670 -191.527 1.00 47.81 123 LEU A N 1
ATOM 962 C CA . LEU A 1 123 ? 96.447 28.473 -190.222 1.00 47.81 123 LEU A CA 1
ATOM 963 C C . LEU A 1 123 ? 97.534 29.520 -189.931 1.00 47.81 123 LEU A C 1
ATOM 965 O O . LEU A 1 123 ? 97.533 30.115 -188.852 1.00 47.81 123 LEU A O 1
ATOM 969 N N . GLU A 1 124 ? 98.409 29.797 -190.901 1.00 48.44 124 GLU A N 1
ATOM 970 C CA . GLU A 1 124 ? 99.466 30.815 -190.770 1.00 48.44 124 GLU A CA 1
ATOM 971 C C . GLU A 1 124 ? 98.890 32.223 -190.524 1.00 48.44 124 GLU A C 1
ATOM 973 O O . GLU A 1 124 ? 99.445 33.000 -189.746 1.00 48.44 124 GLU A O 1
ATOM 978 N N . THR A 1 125 ? 97.738 32.542 -191.127 1.00 49.53 125 THR A N 1
ATOM 979 C CA . THR A 1 125 ? 97.084 33.851 -190.966 1.00 49.53 125 THR A CA 1
ATOM 980 C C . THR A 1 125 ? 96.454 34.014 -189.577 1.00 49.53 125 THR A C 1
ATOM 982 O O . THR A 1 125 ? 96.585 35.073 -188.964 1.00 49.53 125 THR A O 1
ATOM 985 N N . THR A 1 126 ? 95.792 32.978 -189.047 1.00 52.41 126 THR A N 1
ATOM 986 C CA . THR A 1 126 ? 95.081 33.064 -187.756 1.00 52.41 126 THR A CA 1
ATOM 987 C C . THR A 1 126 ? 96.018 33.055 -186.544 1.00 52.41 126 THR A C 1
ATOM 989 O O . THR A 1 126 ? 95.693 33.672 -185.531 1.00 52.41 126 THR A O 1
ATOM 992 N N . MET A 1 127 ? 97.191 32.413 -186.621 1.00 46.56 127 MET A N 1
ATOM 993 C CA . MET A 1 127 ? 98.163 32.458 -185.516 1.00 46.56 127 MET A CA 1
ATOM 994 C C . MET A 1 127 ? 98.722 33.871 -185.295 1.00 46.56 127 MET A C 1
ATOM 996 O O . MET A 1 127 ? 98.774 34.331 -184.156 1.00 46.56 127 MET A O 1
ATOM 1000 N N . SER A 1 128 ? 99.048 34.590 -186.376 1.00 47.28 128 SER A N 1
ATOM 1001 C CA . SER A 1 128 ? 99.634 35.941 -186.318 1.00 47.28 128 SER A CA 1
ATOM 1002 C C . SER A 1 128 ? 98.716 36.992 -185.666 1.00 47.28 128 SER A C 1
ATOM 1004 O O . SER A 1 128 ? 99.193 37.984 -185.125 1.00 47.28 128 SER A O 1
ATOM 1006 N N . GLN A 1 129 ? 97.396 36.770 -185.649 1.00 47.81 129 GLN A N 1
ATOM 1007 C CA . GLN A 1 129 ? 96.444 37.675 -184.985 1.00 47.81 129 GLN A CA 1
ATOM 1008 C C . GLN A 1 129 ? 96.344 37.458 -183.464 1.00 47.81 129 GLN A C 1
ATOM 1010 O O . GLN A 1 129 ? 95.834 38.326 -182.759 1.00 47.81 129 GLN A O 1
ATOM 1015 N N . ARG A 1 130 ? 96.806 36.316 -182.934 1.00 49.06 130 ARG A N 1
ATOM 1016 C CA . ARG A 1 130 ? 96.526 35.904 -181.544 1.00 49.06 130 ARG A CA 1
ATOM 1017 C C . ARG A 1 130 ? 97.608 36.273 -180.526 1.00 49.06 130 ARG A C 1
ATOM 1019 O O . ARG A 1 130 ? 97.321 36.306 -179.332 1.00 49.06 130 ARG A O 1
ATOM 1026 N N . GLU A 1 131 ? 98.823 36.597 -180.970 1.00 49.03 131 GLU A N 1
ATOM 1027 C CA . GLU A 1 131 ? 99.866 37.161 -180.092 1.00 49.03 131 GLU A CA 1
ATOM 1028 C C . GLU A 1 131 ? 99.602 38.639 -179.739 1.00 49.03 131 GLU A C 1
ATOM 1030 O O . GLU A 1 131 ? 99.944 39.090 -178.641 1.00 49.03 131 GLU A O 1
ATOM 1035 N N . GLU A 1 132 ? 98.941 39.382 -180.635 1.00 47.53 132 GLU A N 1
ATOM 1036 C CA . GLU A 1 132 ? 98.643 40.811 -180.457 1.00 47.53 132 GLU A CA 1
ATOM 1037 C C . GLU A 1 132 ? 97.549 41.044 -179.389 1.00 47.53 132 GLU A C 1
ATOM 1039 O O . GLU A 1 132 ? 97.665 41.956 -178.568 1.00 47.53 132 GLU A O 1
ATOM 1044 N N . GLU A 1 133 ? 96.547 40.158 -179.294 1.00 50.78 133 GLU A N 1
ATOM 1045 C CA . GLU A 1 133 ? 95.521 40.201 -178.233 1.00 50.78 133 GLU A CA 1
ATOM 1046 C C . GLU A 1 133 ? 96.074 39.887 -176.828 1.00 50.78 133 GLU A C 1
ATOM 1048 O O . GLU A 1 133 ? 95.581 40.418 -175.831 1.00 50.78 133 GLU A O 1
ATOM 1053 N N . LEU A 1 134 ? 97.102 39.034 -176.720 1.00 46.50 134 LEU A N 1
ATOM 1054 C CA . LEU A 1 134 ? 97.629 38.558 -175.431 1.00 46.50 134 LEU A CA 1
ATOM 1055 C C . LEU A 1 134 ? 98.602 39.529 -174.745 1.00 46.50 134 LEU A C 1
ATOM 1057 O O . LEU A 1 134 ? 98.841 39.404 -173.541 1.00 46.50 134 LEU A O 1
ATOM 1061 N N . THR A 1 135 ? 99.169 40.481 -175.488 1.00 50.72 135 THR A N 1
ATOM 1062 C CA . THR A 1 135 ? 100.253 41.366 -175.014 1.00 50.72 135 THR A CA 1
ATOM 1063 C C . THR A 1 135 ? 99.885 42.856 -174.985 1.00 50.72 135 THR A C 1
ATOM 1065 O O . THR A 1 135 ? 100.671 43.678 -174.509 1.00 50.72 135 THR A O 1
ATOM 1068 N N . GLY A 1 136 ? 98.671 43.208 -175.427 1.00 47.78 136 GLY A N 1
ATOM 1069 C CA . GLY A 1 136 ? 98.141 44.572 -175.427 1.00 47.78 136 GLY A CA 1
ATOM 1070 C C . GLY A 1 136 ? 97.954 45.207 -174.036 1.00 47.78 136 GLY A C 1
ATOM 1071 O O . GLY A 1 136 ? 97.947 44.548 -172.996 1.00 47.78 136 GLY A O 1
ATOM 1072 N N . SER A 1 137 ? 97.763 46.531 -174.021 1.00 48.84 137 SER A N 1
ATOM 1073 C CA . SER A 1 137 ? 97.880 47.395 -172.829 1.00 48.84 137 SER A CA 1
ATOM 1074 C C . SER A 1 137 ? 96.845 47.192 -171.695 1.00 48.84 137 SER A C 1
ATOM 1076 O O . SER A 1 137 ? 96.912 47.925 -170.706 1.00 48.84 137 SER A O 1
ATOM 1078 N N . ASP A 1 138 ? 95.901 46.250 -171.800 1.00 56.12 138 ASP A N 1
ATOM 1079 C CA . ASP A 1 138 ? 94.812 46.058 -170.816 1.00 56.12 138 ASP A CA 1
ATOM 1080 C C . ASP A 1 138 ? 94.482 44.565 -170.545 1.00 56.12 138 ASP A C 1
ATOM 1082 O O . ASP A 1 138 ? 93.330 44.150 -170.412 1.00 56.12 138 ASP A O 1
ATOM 1086 N N . GLY A 1 139 ? 95.524 43.723 -170.511 1.00 46.03 139 GLY A N 1
ATOM 1087 C CA . GLY A 1 139 ? 95.415 42.258 -170.466 1.00 46.03 139 GLY A CA 1
ATOM 1088 C C . GLY A 1 139 ? 94.805 41.632 -169.192 1.00 46.03 139 GLY A C 1
ATOM 1089 O O . GLY A 1 139 ? 95.024 42.071 -168.058 1.00 46.03 139 GLY A O 1
ATOM 1090 N N . LEU A 1 140 ? 94.100 40.508 -169.392 1.00 55.62 140 LEU A N 1
ATOM 1091 C CA . LEU A 1 140 ? 93.306 39.755 -168.400 1.00 55.62 140 LEU A CA 1
ATOM 1092 C C . LEU A 1 140 ? 94.024 39.411 -167.079 1.00 55.62 140 LEU A C 1
ATOM 1094 O O . LEU A 1 140 ? 93.400 39.449 -166.016 1.00 55.62 140 LEU A O 1
ATOM 1098 N N . LEU A 1 141 ? 95.328 39.110 -167.125 1.00 55.78 141 LEU A N 1
ATOM 1099 C CA . LEU A 1 141 ? 96.121 38.578 -166.000 1.00 55.78 141 LEU A CA 1
ATOM 1100 C C . LEU A 1 141 ? 96.080 39.450 -164.726 1.00 55.78 141 LEU A C 1
ATOM 1102 O O . LEU A 1 141 ? 96.328 38.968 -163.619 1.00 55.78 141 LEU A O 1
ATOM 1106 N N . LYS A 1 142 ? 95.772 40.745 -164.864 1.00 59.94 142 LYS A N 1
ATOM 1107 C CA . LYS A 1 142 ? 95.778 41.714 -163.760 1.00 59.94 142 LYS A CA 1
ATOM 1108 C C . LYS A 1 142 ? 94.527 41.651 -162.871 1.00 59.94 142 LYS A C 1
ATOM 1110 O O . LYS A 1 142 ? 94.624 42.002 -161.697 1.00 59.94 142 LYS A O 1
ATOM 1115 N N . LYS A 1 143 ? 93.378 41.202 -163.398 1.00 61.69 143 LYS A N 1
ATOM 1116 C CA . LYS A 1 143 ? 92.095 41.184 -162.662 1.00 61.69 143 LYS A CA 1
ATOM 1117 C C . LYS A 1 143 ? 92.023 40.043 -161.643 1.00 61.69 143 LYS A C 1
ATOM 1119 O O . LYS A 1 143 ? 91.614 40.261 -160.505 1.00 61.69 143 LYS A O 1
ATOM 1124 N N . GLU A 1 144 ? 92.498 38.853 -162.002 1.00 61.91 144 GLU A N 1
ATOM 1125 C CA . GLU A 1 144 ? 92.292 37.660 -161.167 1.00 61.91 144 GLU A CA 1
ATOM 1126 C C . GLU A 1 144 ? 93.106 37.678 -159.859 1.00 61.91 144 GLU A C 1
ATOM 1128 O O . GLU A 1 144 ? 92.628 37.220 -158.821 1.00 61.91 144 GLU A O 1
ATOM 1133 N N . LYS A 1 145 ? 94.274 38.342 -159.847 1.00 62.84 145 LYS A N 1
ATOM 1134 C CA . LYS A 1 145 ? 95.073 38.548 -158.622 1.00 62.84 145 LYS A CA 1
ATOM 1135 C C . LYS A 1 145 ? 94.367 39.373 -157.533 1.00 62.84 145 LYS A C 1
ATOM 1137 O O . LYS A 1 145 ? 94.791 39.305 -156.382 1.00 62.84 145 LYS A O 1
ATOM 1142 N N . GLN A 1 146 ? 93.321 40.146 -157.851 1.00 63.53 146 GLN A N 1
ATOM 1143 C CA . GLN A 1 146 ? 92.570 40.900 -156.835 1.00 63.53 146 GLN A CA 1
ATOM 1144 C C . GLN A 1 146 ? 91.489 40.072 -156.128 1.00 63.53 146 GLN A C 1
ATOM 1146 O O . GLN A 1 146 ? 91.229 40.330 -154.953 1.00 63.53 146 GLN A O 1
ATOM 1151 N N . LYS A 1 147 ? 90.887 39.074 -156.792 1.00 67.12 147 LYS A N 1
ATOM 1152 C CA . LYS A 1 147 ? 89.874 38.202 -156.169 1.00 67.12 147 LYS A CA 1
ATOM 1153 C C . LYS A 1 147 ? 90.477 37.351 -155.053 1.00 67.12 147 LYS A C 1
ATOM 1155 O O . LYS A 1 147 ? 89.921 37.274 -153.960 1.00 67.12 147 LYS A O 1
ATOM 1160 N N . GLU A 1 148 ? 91.647 36.769 -155.311 1.00 70.31 148 GLU A N 1
ATOM 1161 C CA . GLU A 1 148 ? 92.263 35.792 -154.408 1.00 70.31 148 GLU A CA 1
ATOM 1162 C C . GLU A 1 148 ? 92.651 36.385 -153.041 1.00 70.31 148 GLU A C 1
ATOM 1164 O O . GLU A 1 148 ? 92.528 35.709 -152.025 1.00 70.31 148 GLU A O 1
ATOM 1169 N N . LYS A 1 149 ? 93.017 37.677 -152.969 1.00 71.31 149 LYS A N 1
ATOM 1170 C CA . LYS A 1 149 ? 93.328 38.330 -151.682 1.00 71.31 149 LYS A CA 1
ATOM 1171 C C . LYS A 1 149 ? 92.135 38.327 -150.717 1.00 71.31 149 LYS A C 1
ATOM 1173 O O . LYS A 1 149 ? 92.325 38.052 -149.537 1.00 71.31 149 LYS A O 1
ATOM 1178 N N . LYS A 1 150 ? 90.921 38.616 -151.205 1.00 72.88 150 LYS A N 1
ATOM 1179 C CA . LYS A 1 150 ? 89.719 38.714 -150.355 1.00 72.88 150 LYS A CA 1
ATOM 1180 C C . LYS A 1 150 ? 89.339 37.373 -149.721 1.00 72.88 150 LYS A C 1
ATOM 1182 O O . LYS A 1 150 ? 88.889 37.339 -148.580 1.00 72.88 150 LYS A O 1
ATOM 1187 N N . ARG A 1 151 ? 89.538 36.267 -150.448 1.00 74.12 151 ARG A N 1
ATOM 1188 C CA . ARG A 1 151 ? 89.207 34.906 -149.990 1.00 74.12 151 ARG A CA 1
ATOM 1189 C C . ARG A 1 151 ? 89.924 34.544 -148.687 1.00 74.12 151 ARG A C 1
ATOM 1191 O O . ARG A 1 151 ? 89.300 34.044 -147.751 1.00 74.12 151 ARG A O 1
ATOM 1198 N N . VAL A 1 152 ? 91.214 34.868 -148.603 1.00 75.19 152 VAL A N 1
ATOM 1199 C CA . VAL A 1 152 ? 92.048 34.603 -147.420 1.00 75.19 152 VAL A CA 1
ATOM 1200 C C . VAL A 1 152 ? 91.579 35.404 -146.195 1.00 75.19 152 VAL A C 1
ATOM 1202 O O . VAL A 1 152 ? 91.600 34.885 -145.080 1.00 75.19 152 VAL A O 1
ATOM 1205 N N . GLU A 1 153 ? 91.117 36.644 -146.388 1.00 74.38 153 GLU A N 1
ATOM 1206 C CA . GLU A 1 153 ? 90.716 37.541 -145.292 1.00 74.38 153 GLU A CA 1
ATOM 1207 C C . GLU A 1 153 ? 89.471 37.028 -144.545 1.00 74.38 153 GLU A C 1
ATOM 1209 O O . GLU A 1 153 ? 89.495 36.943 -143.316 1.00 74.38 153 GLU A O 1
ATOM 1214 N N . PHE A 1 154 ? 88.437 36.576 -145.267 1.00 80.56 154 PHE A N 1
ATOM 1215 C CA . PHE A 1 154 ? 87.256 35.938 -144.662 1.00 80.56 154 PHE A CA 1
ATOM 1216 C C . PHE A 1 154 ? 87.607 34.620 -143.948 1.00 80.56 154 PHE A C 1
ATOM 1218 O O . PHE A 1 154 ? 87.178 34.375 -142.818 1.00 80.56 154 PHE A O 1
ATOM 1225 N N . ALA A 1 155 ? 88.436 33.780 -144.579 1.00 76.44 155 ALA A N 1
ATOM 1226 C CA . ALA A 1 155 ? 88.799 32.467 -144.045 1.00 76.44 155 ALA A CA 1
ATOM 1227 C C . ALA A 1 155 ? 89.546 32.542 -142.702 1.00 76.44 155 ALA A C 1
ATOM 1229 O O . ALA A 1 155 ? 89.332 31.700 -141.823 1.00 76.44 155 ALA A O 1
ATOM 1230 N N . MET A 1 156 ? 90.377 33.572 -142.506 1.00 76.81 156 MET A N 1
ATOM 1231 C CA . MET A 1 156 ? 91.029 33.824 -141.219 1.00 76.81 156 MET A CA 1
ATOM 1232 C C . MET A 1 156 ? 90.020 34.125 -140.105 1.00 76.81 156 MET A C 1
ATOM 1234 O O . MET A 1 156 ? 90.102 33.506 -139.044 1.00 76.81 156 MET A O 1
ATOM 1238 N N . ALA A 1 157 ? 89.057 35.022 -140.342 1.00 75.50 157 ALA A N 1
ATOM 1239 C CA . ALA A 1 157 ? 88.052 35.398 -139.346 1.00 75.50 157 ALA A CA 1
ATOM 1240 C C . ALA A 1 157 ? 87.144 34.211 -138.966 1.00 75.50 157 ALA A C 1
ATOM 1242 O O . ALA A 1 157 ? 86.986 33.905 -137.781 1.00 75.50 157 ALA A O 1
ATOM 1243 N N . ALA A 1 158 ? 86.644 33.470 -139.961 1.00 77.81 158 ALA A N 1
ATOM 1244 C CA . ALA A 1 158 ? 85.814 32.282 -139.752 1.00 77.81 158 ALA A CA 1
ATOM 1245 C C . ALA A 1 158 ? 86.536 31.206 -138.910 1.00 77.81 158 ALA A C 1
ATOM 1247 O O . ALA A 1 158 ? 85.965 30.614 -137.989 1.00 77.81 158 ALA A O 1
ATOM 1248 N N . THR A 1 159 ? 87.834 31.007 -139.168 1.00 79.62 159 THR A N 1
ATOM 1249 C CA . THR A 1 159 ? 88.676 30.053 -138.428 1.00 79.62 159 THR A CA 1
ATOM 1250 C C . THR A 1 159 ? 88.901 30.462 -136.966 1.00 79.62 159 THR A C 1
ATOM 1252 O O . THR A 1 159 ? 89.037 29.586 -136.107 1.00 79.62 159 THR A O 1
ATOM 1255 N N . MET A 1 160 ? 88.942 31.763 -136.651 1.00 78.81 160 MET A N 1
ATOM 1256 C CA . MET A 1 160 ? 89.066 32.232 -135.262 1.00 78.81 160 MET A CA 1
ATOM 1257 C C . MET A 1 160 ? 87.792 31.943 -134.463 1.00 78.81 160 MET A C 1
ATOM 1259 O O . MET A 1 160 ? 87.883 31.332 -133.396 1.00 78.81 160 MET A O 1
ATOM 1263 N N . LEU A 1 161 ? 86.616 32.282 -135.005 1.00 80.62 161 LEU A N 1
ATOM 1264 C CA . LEU A 1 161 ? 85.339 32.059 -134.320 1.00 80.62 161 LEU A CA 1
ATOM 1265 C C . LEU A 1 161 ? 85.090 30.571 -134.043 1.00 80.62 161 LEU A C 1
ATOM 1267 O O . LEU A 1 161 ? 84.770 30.194 -132.915 1.00 80.62 161 LEU A O 1
ATOM 1271 N N . LYS A 1 162 ? 85.349 29.699 -135.028 1.00 80.62 162 LYS A N 1
ATOM 1272 C CA . LYS A 1 162 ? 85.236 28.243 -134.840 1.00 80.62 162 LYS A CA 1
ATOM 1273 C C . LYS A 1 162 ? 86.118 27.737 -133.691 1.00 80.62 162 LYS A C 1
ATOM 1275 O O . LYS A 1 162 ? 85.661 26.935 -132.876 1.00 80.62 162 LYS A O 1
ATOM 1280 N N . LYS A 1 163 ? 87.360 28.232 -133.581 1.00 80.81 163 LYS A N 1
ATOM 1281 C CA . LYS A 1 163 ? 88.272 27.887 -132.473 1.00 80.81 163 LYS A CA 1
ATOM 1282 C C . LYS A 1 163 ? 87.778 28.401 -131.119 1.00 80.81 163 LYS A C 1
ATOM 1284 O O . LYS A 1 163 ? 87.922 27.676 -130.137 1.00 80.81 163 LYS A O 1
ATOM 1289 N N . PHE A 1 164 ? 87.195 29.600 -131.057 1.00 83.19 164 PHE A N 1
ATOM 1290 C CA . PHE A 1 164 ? 86.605 30.130 -129.823 1.00 83.19 164 PHE A CA 1
ATOM 1291 C C . PHE A 1 164 ? 85.449 29.249 -129.334 1.00 83.19 164 PHE A C 1
ATOM 1293 O O . PHE A 1 164 ? 85.455 28.823 -128.179 1.00 83.19 164 PHE A O 1
ATOM 1300 N N . ILE A 1 165 ? 84.510 28.905 -130.222 1.00 80.81 165 ILE A N 1
ATOM 1301 C CA . ILE A 1 165 ? 83.361 28.053 -129.882 1.00 80.81 165 ILE A CA 1
ATOM 1302 C C . ILE A 1 165 ? 83.854 26.686 -129.386 1.00 80.81 165 ILE A C 1
ATOM 1304 O O . ILE A 1 165 ? 83.556 26.309 -128.257 1.00 80.81 165 ILE A O 1
ATOM 1308 N N . THR A 1 166 ? 84.700 25.987 -130.160 1.00 80.94 166 THR A N 1
ATOM 1309 C CA . THR A 1 166 ? 85.225 24.660 -129.770 1.00 80.94 166 THR A CA 1
ATOM 1310 C C . THR A 1 166 ? 85.978 24.684 -128.434 1.00 80.94 166 THR A C 1
ATOM 1312 O O . THR A 1 166 ? 85.856 23.741 -127.652 1.00 80.94 166 THR A O 1
ATOM 1315 N N . LYS A 1 167 ? 86.733 25.752 -128.134 1.00 82.81 167 LYS A N 1
ATOM 1316 C CA . LYS A 1 167 ? 87.412 25.902 -126.839 1.00 82.81 167 LYS A CA 1
ATOM 1317 C C . LYS A 1 167 ? 86.400 26.012 -125.695 1.00 82.81 167 LYS A C 1
ATOM 1319 O O . LYS A 1 167 ? 86.505 25.270 -124.723 1.00 82.81 167 LYS A O 1
ATOM 1324 N N . ASN A 1 168 ? 85.434 26.923 -125.790 1.00 83.50 168 ASN A N 1
ATOM 1325 C CA . ASN A 1 168 ? 84.528 27.193 -124.674 1.00 83.50 168 ASN A CA 1
ATOM 1326 C C . ASN A 1 168 ? 83.481 26.084 -124.474 1.00 83.50 168 ASN A C 1
ATOM 1328 O O . ASN A 1 168 ? 83.104 25.829 -123.335 1.00 83.50 168 ASN A O 1
ATOM 1332 N N . THR A 1 169 ? 83.119 25.317 -125.511 1.00 81.25 169 THR A N 1
ATOM 1333 C CA . THR A 1 169 ? 82.377 24.052 -125.332 1.00 81.25 169 THR A CA 1
ATOM 1334 C C . THR A 1 169 ? 83.133 23.063 -124.431 1.00 81.25 169 THR A C 1
ATOM 1336 O O . THR A 1 169 ? 82.509 22.356 -123.646 1.00 81.25 169 THR A O 1
ATOM 1339 N N . HIS A 1 170 ? 84.470 23.023 -124.491 1.00 80.62 170 HIS A N 1
ATOM 1340 C CA . HIS A 1 170 ? 85.269 22.164 -123.612 1.00 80.62 170 HIS A CA 1
ATOM 1341 C C . HIS A 1 170 ? 85.437 22.732 -122.191 1.00 80.62 170 HIS A C 1
ATOM 1343 O O . HIS A 1 170 ? 85.436 21.961 -121.234 1.00 80.62 170 HIS A O 1
ATOM 1349 N N . GLU A 1 171 ? 85.555 24.054 -122.025 1.00 79.31 171 GLU A N 1
ATOM 1350 C CA . GLU A 1 171 ? 85.589 24.672 -120.687 1.00 79.31 171 GLU A CA 1
ATOM 1351 C C . GLU A 1 171 ? 84.241 24.535 -119.953 1.00 79.31 171 GLU A C 1
ATOM 1353 O O . GLU A 1 171 ? 84.234 24.263 -118.754 1.00 79.31 171 GLU A O 1
ATOM 1358 N N . LEU A 1 172 ? 83.109 24.606 -120.668 1.00 82.38 172 LEU A N 1
ATOM 1359 C CA . LEU A 1 172 ? 81.779 24.349 -120.104 1.00 82.38 172 LEU A CA 1
ATOM 1360 C C . LEU A 1 172 ? 81.679 22.950 -119.482 1.00 82.38 172 LEU A C 1
ATOM 1362 O O . LEU A 1 172 ? 81.245 22.817 -118.342 1.00 82.38 172 LEU A O 1
ATOM 1366 N N . GLY A 1 173 ? 82.180 21.926 -120.179 1.00 77.44 173 GLY A N 1
ATOM 1367 C CA . GLY A 1 173 ? 82.225 20.556 -119.658 1.00 77.44 173 GLY A CA 1
ATOM 1368 C C . GLY A 1 173 ? 83.044 20.398 -118.369 1.00 77.44 173 GLY A C 1
ATOM 1369 O O . GLY A 1 173 ? 82.827 19.451 -117.622 1.00 77.44 173 GLY A O 1
ATOM 1370 N N . LYS A 1 174 ? 83.957 21.330 -118.053 1.00 80.56 174 LYS A N 1
ATOM 1371 C CA . LYS A 1 174 ? 84.673 21.345 -116.763 1.00 80.56 174 LYS A CA 1
ATOM 1372 C C . LYS A 1 174 ? 83.858 22.005 -115.652 1.00 80.56 174 LYS A C 1
ATOM 1374 O O . LYS A 1 174 ? 83.993 21.600 -114.504 1.00 80.56 174 LYS A O 1
ATOM 1379 N N . LEU A 1 175 ? 83.018 22.990 -115.976 1.00 79.75 175 LEU A N 1
ATOM 1380 C CA . LEU A 1 175 ? 82.077 23.599 -115.027 1.00 79.75 175 LEU A CA 1
ATOM 1381 C C . LEU A 1 175 ? 80.935 22.628 -114.683 1.00 79.75 175 LEU A C 1
ATOM 1383 O O . LEU A 1 175 ? 80.578 22.502 -113.514 1.00 79.75 175 LEU A O 1
ATOM 1387 N N . GLU A 1 176 ? 80.429 21.873 -115.667 1.00 76.50 176 GLU A N 1
ATOM 1388 C CA . GLU A 1 176 ? 79.529 20.726 -115.444 1.00 76.50 176 GLU A CA 1
ATOM 1389 C C . GLU A 1 176 ? 80.160 19.700 -114.482 1.00 76.50 176 GLU A C 1
ATOM 1391 O O . GLU A 1 176 ? 79.517 19.219 -113.547 1.00 76.50 176 GLU A O 1
ATOM 1396 N N . ASP A 1 177 ? 81.444 19.392 -114.685 1.00 77.06 177 ASP A N 1
ATOM 1397 C CA . ASP A 1 177 ? 82.176 18.403 -113.896 1.00 77.06 177 ASP A CA 1
ATOM 1398 C C . ASP A 1 177 ? 82.594 18.933 -112.502 1.00 77.06 177 ASP A C 1
ATOM 1400 O O . ASP A 1 177 ? 82.726 18.147 -111.562 1.00 77.06 177 ASP A O 1
ATOM 1404 N N . GLU A 1 178 ? 82.732 20.250 -112.311 1.00 77.88 178 GLU A N 1
ATOM 1405 C CA . GLU A 1 178 ? 82.844 20.874 -110.981 1.00 77.88 178 GLU A CA 1
ATOM 1406 C C . GLU A 1 178 ? 81.494 20.802 -110.236 1.00 77.88 178 GLU A C 1
ATOM 1408 O O . GLU A 1 178 ? 81.461 20.428 -109.062 1.00 77.88 178 GLU A O 1
ATOM 1413 N N . MET A 1 179 ? 80.368 21.033 -110.929 1.00 72.19 179 MET A N 1
ATOM 1414 C CA . MET A 1 179 ? 79.006 20.930 -110.372 1.00 72.19 179 MET A CA 1
ATOM 1415 C C . MET A 1 179 ? 78.652 19.546 -109.831 1.00 72.19 179 MET A C 1
ATOM 1417 O O . MET A 1 179 ? 77.882 19.440 -108.877 1.00 72.19 179 MET A O 1
ATOM 1421 N N . ALA A 1 180 ? 79.245 18.483 -110.365 1.00 68.06 180 ALA A N 1
ATOM 1422 C CA . ALA A 1 180 ? 79.087 17.142 -109.810 1.00 68.06 180 ALA A CA 1
ATOM 1423 C C . ALA A 1 180 ? 79.792 16.933 -108.447 1.00 68.06 180 ALA A C 1
ATOM 1425 O O . ALA A 1 180 ? 79.625 15.872 -107.846 1.00 68.06 180 ALA A O 1
ATOM 1426 N N . LYS A 1 181 ? 80.617 17.887 -107.977 1.00 71.75 181 LYS A N 1
ATOM 1427 C CA . LYS A 1 181 ? 81.589 17.682 -106.882 1.00 71.75 181 LYS A CA 1
ATOM 1428 C C . LYS A 1 181 ? 81.549 18.723 -105.754 1.00 71.75 181 LYS A C 1
ATOM 1430 O O . LYS A 1 181 ? 82.175 18.491 -104.722 1.00 71.75 181 LYS A O 1
ATOM 1435 N N . THR A 1 182 ? 80.869 19.859 -105.917 1.00 69.81 182 THR A N 1
ATOM 1436 C CA . THR A 1 182 ? 80.872 20.950 -104.922 1.00 69.81 182 THR A CA 1
ATOM 1437 C C . THR A 1 182 ? 79.667 20.890 -103.984 1.00 69.81 182 THR A C 1
ATOM 1439 O O . THR A 1 182 ? 78.527 20.783 -104.426 1.00 69.81 182 THR A O 1
ATOM 1442 N N . GLU A 1 183 ? 79.911 21.000 -102.673 1.00 62.31 183 GLU A N 1
ATOM 1443 C CA . GLU A 1 183 ? 78.841 20.947 -101.671 1.00 62.31 183 GLU A CA 1
ATOM 1444 C C . GLU A 1 183 ? 78.035 22.246 -101.537 1.00 62.31 183 GLU A C 1
ATOM 1446 O O . GLU A 1 183 ? 76.862 22.161 -101.189 1.00 62.31 183 GLU A O 1
ATOM 1451 N N . ASP A 1 184 ? 78.615 23.416 -101.814 1.00 70.75 184 ASP A N 1
ATOM 1452 C CA . ASP A 1 184 ? 77.891 24.694 -101.847 1.00 70.75 184 ASP A CA 1
ATOM 1453 C C . ASP A 1 184 ? 77.614 25.125 -103.295 1.00 70.75 184 ASP A C 1
ATOM 1455 O O . ASP A 1 184 ? 78.522 25.422 -104.074 1.00 70.75 184 ASP A O 1
ATOM 1459 N N . LEU A 1 185 ? 76.332 25.143 -103.650 1.00 71.00 185 LEU A N 1
ATOM 1460 C CA . LEU A 1 185 ? 75.844 25.402 -105.001 1.00 71.00 185 LEU A CA 1
ATOM 1461 C C . LEU A 1 185 ? 75.666 26.905 -105.302 1.00 71.00 185 LEU A C 1
ATOM 1463 O O . LEU A 1 185 ? 75.684 27.298 -106.468 1.00 71.00 185 LEU A O 1
ATOM 1467 N N . GLN A 1 186 ? 75.565 27.766 -104.283 1.00 74.06 186 GLN A N 1
ATOM 1468 C CA . GLN A 1 186 ? 75.414 29.219 -104.462 1.00 74.06 186 GLN A CA 1
ATOM 1469 C C . GLN A 1 186 ? 76.607 29.896 -105.176 1.00 74.06 186 GLN A C 1
ATOM 1471 O O . GLN A 1 186 ? 76.391 30.538 -106.208 1.00 74.06 186 GLN A O 1
ATOM 1476 N N . PRO A 1 187 ? 77.876 29.740 -104.734 1.00 75.75 187 PRO A N 1
ATOM 1477 C CA . PRO A 1 187 ? 79.022 30.352 -105.416 1.00 75.75 187 PRO A CA 1
ATOM 1478 C C . PRO A 1 187 ? 79.262 29.773 -106.819 1.00 75.75 187 PRO A C 1
ATOM 1480 O O . PRO A 1 187 ? 79.990 30.359 -107.619 1.00 75.75 187 PRO A O 1
ATOM 1483 N N . MET A 1 188 ? 78.654 28.630 -107.138 1.00 76.31 188 MET A N 1
ATOM 1484 C CA . MET A 1 188 ? 78.762 27.994 -108.443 1.00 76.31 188 MET A CA 1
ATOM 1485 C C . MET A 1 188 ? 77.763 28.536 -109.465 1.00 76.31 188 MET A C 1
ATOM 1487 O O . MET A 1 188 ? 78.129 28.701 -110.629 1.00 76.31 188 MET A O 1
ATOM 1491 N N . LEU A 1 189 ? 76.541 28.876 -109.044 1.00 80.12 189 LEU A N 1
ATOM 1492 C CA . LEU A 1 189 ? 75.583 29.573 -109.905 1.00 80.12 189 LEU A CA 1
ATOM 1493 C C . LEU A 1 189 ? 76.192 30.877 -110.454 1.00 80.12 189 LEU A C 1
ATOM 1495 O O . LEU A 1 189 ? 76.094 31.153 -111.649 1.00 80.12 189 LEU A O 1
ATOM 1499 N N . ALA A 1 190 ? 76.925 31.610 -109.608 1.00 79.31 190 ALA A N 1
ATOM 1500 C CA . ALA A 1 190 ? 77.682 32.795 -110.008 1.00 79.31 190 ALA A CA 1
ATOM 1501 C C . ALA A 1 190 ? 78.762 32.494 -111.073 1.00 79.31 190 ALA A C 1
ATOM 1503 O O . ALA A 1 190 ? 78.843 33.212 -112.070 1.00 79.31 190 ALA A O 1
ATOM 1504 N N . LYS A 1 191 ? 79.539 31.403 -110.935 1.00 80.62 191 LYS A N 1
ATOM 1505 C CA . LYS A 1 191 ? 80.529 30.993 -111.957 1.00 80.62 191 LYS A CA 1
ATOM 1506 C C . LYS A 1 191 ? 79.889 30.744 -113.327 1.00 80.62 191 LYS A C 1
ATOM 1508 O O . LYS A 1 191 ? 80.431 31.175 -114.343 1.00 80.62 191 LYS A O 1
ATOM 1513 N N . PHE A 1 192 ? 78.752 30.046 -113.366 1.00 81.31 192 PHE A N 1
ATOM 1514 C CA . PHE A 1 192 ? 78.039 29.779 -114.620 1.00 81.31 192 PHE A CA 1
ATOM 1515 C C . PHE A 1 192 ? 77.499 31.072 -115.256 1.00 81.31 192 PHE A C 1
ATOM 1517 O O . PHE A 1 192 ? 77.611 31.243 -116.471 1.00 81.31 192 PHE A O 1
ATOM 1524 N N . GLN A 1 193 ? 76.989 32.011 -114.449 1.00 80.25 193 GLN A N 1
ATOM 1525 C CA . GLN A 1 193 ? 76.539 33.327 -114.920 1.00 80.25 193 GLN A CA 1
ATOM 1526 C C . GLN A 1 193 ? 77.684 34.146 -115.544 1.00 80.25 193 GLN A C 1
ATOM 1528 O O . GLN A 1 193 ? 77.526 34.679 -116.645 1.00 80.25 193 GLN A O 1
ATOM 1533 N N . GLU A 1 194 ? 78.854 34.214 -114.896 1.00 83.06 194 GLU A N 1
ATOM 1534 C CA . GLU A 1 194 ? 80.040 34.887 -115.453 1.00 83.06 194 GLU A CA 1
ATOM 1535 C C . GLU A 1 194 ? 80.500 34.245 -116.772 1.00 83.06 194 GLU A C 1
ATOM 1537 O O . GLU A 1 194 ? 80.767 34.949 -117.752 1.00 83.06 194 GLU A O 1
ATOM 1542 N N . PHE A 1 195 ? 80.539 32.909 -116.827 1.00 83.81 195 PHE A N 1
ATOM 1543 C CA . PHE A 1 195 ? 80.958 32.162 -118.013 1.00 83.81 195 PHE A CA 1
ATOM 1544 C C . PHE A 1 195 ? 80.014 32.359 -119.212 1.00 83.81 195 PHE A C 1
ATOM 1546 O O . PHE A 1 195 ? 80.484 32.529 -120.341 1.00 83.81 195 PHE A O 1
ATOM 1553 N N . ASN A 1 196 ? 78.696 32.397 -118.977 1.00 84.19 196 ASN A N 1
ATOM 1554 C CA . ASN A 1 196 ? 77.701 32.658 -120.020 1.00 84.19 196 ASN A CA 1
ATOM 1555 C C . ASN A 1 196 ? 77.919 34.028 -120.683 1.00 84.19 196 ASN A C 1
ATOM 1557 O O . ASN A 1 196 ? 78.044 34.125 -121.906 1.00 84.19 196 ASN A O 1
ATOM 1561 N N . ASN A 1 197 ? 78.040 35.075 -119.861 1.00 83.12 197 ASN A N 1
ATOM 1562 C CA . ASN A 1 197 ? 78.215 36.454 -120.320 1.00 83.12 197 ASN A CA 1
ATOM 1563 C C . ASN A 1 197 ? 79.495 36.621 -121.161 1.00 83.12 197 ASN A C 1
ATOM 1565 O O . ASN A 1 197 ? 79.480 37.290 -122.196 1.00 83.12 197 ASN A O 1
ATOM 1569 N N . ALA A 1 198 ? 80.592 35.974 -120.750 1.00 81.56 198 ALA A N 1
ATOM 1570 C CA . ALA A 1 198 ? 81.860 36.003 -121.477 1.00 81.56 198 ALA A CA 1
ATOM 1571 C C . ALA A 1 198 ? 81.794 35.285 -122.841 1.00 81.56 198 ALA A C 1
ATOM 1573 O O . ALA A 1 198 ? 82.403 35.745 -123.807 1.00 81.56 198 ALA A O 1
ATOM 1574 N N . CYS A 1 199 ? 81.047 34.178 -122.945 1.00 82.25 199 CYS A N 1
ATOM 1575 C CA . CYS A 1 199 ? 80.875 33.458 -124.212 1.00 82.25 199 CYS A CA 1
ATOM 1576 C C . CYS A 1 199 ? 80.025 34.243 -125.223 1.00 82.25 199 CYS A C 1
ATOM 1578 O O . CYS A 1 199 ? 80.320 34.226 -126.421 1.00 82.25 199 CYS A O 1
ATOM 1580 N N . GLN A 1 200 ? 78.982 34.928 -124.747 1.00 81.31 200 GLN A N 1
ATOM 1581 C CA . GLN A 1 200 ? 78.055 35.664 -125.605 1.00 81.31 200 GLN A CA 1
ATOM 1582 C C . GLN A 1 200 ? 78.727 36.884 -126.257 1.00 81.31 200 GLN A C 1
ATOM 1584 O O . GLN A 1 200 ? 78.679 37.038 -127.474 1.00 81.31 200 GLN A O 1
ATOM 1589 N N . MET A 1 201 ? 79.452 37.693 -125.476 1.00 81.69 201 MET A N 1
ATOM 1590 C CA . MET A 1 201 ? 80.060 38.939 -125.964 1.00 81.69 201 MET A CA 1
ATOM 1591 C C . MET A 1 201 ? 81.026 38.744 -127.152 1.00 81.69 201 MET A C 1
ATOM 1593 O O . MET A 1 201 ? 80.980 39.509 -128.113 1.00 81.69 201 MET A O 1
ATOM 1597 N N . GLU A 1 202 ? 81.888 37.720 -127.115 1.00 77.44 202 GLU A N 1
ATOM 1598 C CA . GLU A 1 202 ? 82.850 37.451 -128.200 1.00 77.44 202 GLU A CA 1
ATOM 1599 C C . GLU A 1 202 ? 82.168 36.849 -129.446 1.00 77.44 202 GLU A C 1
ATOM 1601 O O . GLU A 1 202 ? 82.579 37.115 -130.581 1.00 77.44 202 GLU A O 1
ATOM 1606 N N . THR A 1 203 ? 81.121 36.031 -129.256 1.00 79.19 203 THR A N 1
ATOM 1607 C CA . THR A 1 203 ? 80.406 35.411 -130.385 1.00 79.19 203 THR A CA 1
ATOM 1608 C C . THR A 1 203 ? 79.608 36.432 -131.195 1.00 79.19 203 THR A C 1
ATOM 1610 O O . THR A 1 203 ? 79.556 36.291 -132.419 1.00 79.19 203 THR A O 1
ATOM 1613 N N . ASP A 1 204 ? 79.096 37.487 -130.556 1.00 80.06 204 ASP A N 1
ATOM 1614 C CA . ASP A 1 204 ? 78.416 38.602 -131.226 1.00 80.06 204 ASP A CA 1
ATOM 1615 C C . ASP A 1 204 ? 79.413 39.533 -131.966 1.00 80.06 204 ASP A C 1
ATOM 1617 O O . ASP A 1 204 ? 79.290 39.719 -133.180 1.00 80.06 204 ASP A O 1
ATOM 1621 N N . ASP A 1 205 ? 80.471 40.041 -131.309 1.00 79.19 205 ASP A N 1
ATOM 1622 C CA . ASP A 1 205 ? 81.466 40.945 -131.942 1.00 79.19 205 ASP A CA 1
ATOM 1623 C C . ASP A 1 205 ? 82.220 40.296 -133.119 1.00 79.19 205 ASP A C 1
ATOM 1625 O O . ASP A 1 205 ? 82.576 40.961 -134.098 1.00 79.19 205 ASP A O 1
ATOM 1629 N N . THR A 1 206 ? 82.438 38.978 -133.078 1.00 74.19 206 THR A N 1
ATOM 1630 C CA . THR A 1 206 ? 83.062 38.271 -134.208 1.00 74.19 206 THR A CA 1
ATOM 1631 C C . THR A 1 206 ? 82.091 38.084 -135.383 1.00 74.19 206 THR A C 1
ATOM 1633 O O . THR A 1 206 ? 82.528 38.018 -136.535 1.00 74.19 206 THR A O 1
ATOM 1636 N N . MET A 1 207 ? 80.779 38.031 -135.127 1.00 77.50 207 MET A N 1
ATOM 1637 C CA . MET A 1 207 ? 79.750 37.849 -136.157 1.00 77.50 207 MET A CA 1
ATOM 1638 C C . MET A 1 207 ? 79.487 39.108 -136.978 1.00 77.50 207 MET A C 1
ATOM 1640 O O . MET A 1 207 ? 79.445 39.028 -138.210 1.00 77.50 207 MET A O 1
ATOM 1644 N N . ASP A 1 208 ? 79.399 40.270 -136.329 1.00 79.69 208 ASP A N 1
ATOM 1645 C CA . ASP A 1 208 ? 79.196 41.560 -137.008 1.00 79.69 208 ASP A CA 1
ATOM 1646 C C . ASP A 1 208 ? 80.319 41.884 -138.013 1.00 79.69 208 ASP A C 1
ATOM 1648 O O . ASP A 1 208 ? 80.116 42.603 -138.993 1.00 79.69 208 ASP A O 1
ATOM 1652 N N . ARG A 1 209 ? 81.510 41.302 -137.818 1.00 75.56 209 ARG A N 1
ATOM 1653 C CA . ARG A 1 209 ? 82.670 41.442 -138.715 1.00 75.56 209 ARG A CA 1
ATOM 1654 C C . ARG A 1 209 ? 82.625 40.502 -139.922 1.00 75.56 209 ARG A C 1
ATOM 1656 O O . ARG A 1 209 ? 83.198 40.831 -140.960 1.00 75.56 209 ARG A O 1
ATOM 1663 N N . LEU A 1 210 ? 81.975 39.342 -139.801 1.00 78.69 210 LEU A N 1
ATOM 1664 C CA . LEU A 1 210 ? 81.946 38.309 -140.844 1.00 78.69 210 LEU A CA 1
ATOM 1665 C C . LEU A 1 210 ? 80.949 38.618 -141.968 1.00 78.69 210 LEU A C 1
ATOM 1667 O O . LEU A 1 210 ? 81.260 38.355 -143.129 1.00 78.69 210 LEU A O 1
ATOM 1671 N N . GLY A 1 211 ? 79.796 39.217 -141.650 1.00 74.81 211 GLY A N 1
ATOM 1672 C CA . GLY A 1 211 ? 78.776 39.590 -142.644 1.00 74.81 211 GLY A CA 1
ATOM 1673 C C . GLY A 1 211 ? 79.323 40.472 -143.781 1.00 74.81 211 GLY A C 1
ATOM 1674 O O . GLY A 1 211 ? 79.338 40.026 -144.928 1.00 74.81 211 GLY A O 1
ATOM 1675 N N . PRO A 1 212 ? 79.891 41.660 -143.486 1.00 75.31 212 PRO A N 1
ATOM 1676 C CA . PRO A 1 212 ? 80.425 42.561 -144.514 1.00 75.31 212 PRO A CA 1
ATOM 1677 C C . PRO A 1 212 ? 81.586 41.978 -145.337 1.00 75.31 212 PRO A C 1
ATOM 1679 O O . PRO A 1 212 ? 81.859 42.444 -146.445 1.00 75.31 212 PRO A O 1
ATOM 1682 N N . MET A 1 213 ? 82.297 40.971 -144.812 1.00 76.19 213 MET A N 1
ATOM 1683 C CA . MET A 1 213 ? 83.338 40.257 -145.558 1.00 76.19 213 MET A CA 1
ATOM 1684 C C . MET A 1 213 ? 82.752 39.273 -146.583 1.00 76.19 213 MET A C 1
ATOM 1686 O O . MET A 1 213 ? 83.328 39.134 -147.663 1.00 76.19 213 MET A O 1
ATOM 1690 N N . GLN A 1 214 ? 81.617 38.636 -146.274 1.00 75.31 214 GLN A N 1
ATOM 1691 C CA . GLN A 1 214 ? 80.884 37.770 -147.203 1.00 75.31 214 GLN A CA 1
ATOM 1692 C C . GLN A 1 214 ? 80.302 38.592 -148.365 1.00 75.31 214 GLN A C 1
ATOM 1694 O O . GLN A 1 214 ? 80.628 38.322 -149.522 1.00 75.31 214 GLN A O 1
ATOM 1699 N N . ASP A 1 215 ? 79.584 39.685 -148.068 1.00 75.88 215 ASP A N 1
ATOM 1700 C CA . ASP A 1 215 ? 79.029 40.601 -149.083 1.00 75.88 215 ASP A CA 1
ATOM 1701 C C . ASP A 1 215 ? 80.106 41.086 -150.077 1.00 75.88 215 ASP A C 1
ATOM 1703 O O . ASP A 1 215 ? 79.890 41.207 -151.288 1.00 75.88 215 ASP A O 1
ATOM 1707 N N . ALA A 1 216 ? 81.314 41.351 -149.565 1.00 68.06 216 ALA A N 1
ATOM 1708 C CA . ALA A 1 216 ? 82.452 41.814 -150.348 1.00 68.06 216 ALA A CA 1
ATOM 1709 C C . ALA A 1 216 ? 83.104 40.726 -151.228 1.00 68.06 216 ALA A C 1
ATOM 1711 O O . ALA A 1 216 ? 83.874 41.086 -152.130 1.00 68.06 216 ALA A O 1
ATOM 1712 N N . LEU A 1 217 ? 82.834 39.439 -150.991 1.00 72.12 217 LEU A N 1
ATOM 1713 C CA . LEU A 1 217 ? 83.210 38.314 -151.857 1.00 72.12 217 LEU A CA 1
ATOM 1714 C C . LEU A 1 217 ? 82.143 38.060 -152.926 1.00 72.12 217 LEU A C 1
ATOM 1716 O O . LEU A 1 217 ? 82.479 37.988 -154.112 1.00 72.12 217 LEU A O 1
ATOM 1720 N N . ASP A 1 218 ? 80.871 38.038 -152.531 1.00 71.81 218 ASP A N 1
ATOM 1721 C CA . ASP A 1 218 ? 79.743 37.798 -153.437 1.00 71.81 218 ASP A CA 1
ATOM 1722 C C . ASP A 1 218 ? 79.676 38.877 -154.531 1.00 71.81 218 ASP A C 1
ATOM 1724 O O . ASP A 1 218 ? 79.613 38.572 -155.726 1.00 71.81 218 ASP A O 1
ATOM 1728 N N . ALA A 1 219 ? 79.861 40.149 -154.157 1.00 70.31 219 ALA A N 1
ATOM 1729 C CA . ALA A 1 219 ? 79.962 41.272 -155.094 1.00 70.31 219 ALA A CA 1
ATOM 1730 C C . ALA A 1 219 ? 81.182 41.213 -156.046 1.00 70.31 219 ALA A C 1
ATOM 1732 O O . ALA A 1 219 ? 81.261 41.993 -156.997 1.00 70.31 219 ALA A O 1
ATOM 1733 N N . ALA A 1 220 ? 82.147 40.314 -155.814 1.00 61.16 220 ALA A N 1
ATOM 1734 C CA . ALA A 1 220 ? 83.277 40.055 -156.713 1.00 61.16 220 ALA A CA 1
ATOM 1735 C C . ALA A 1 220 ? 83.050 38.850 -157.654 1.00 61.16 220 ALA A C 1
ATOM 1737 O O . ALA A 1 220 ? 83.956 38.502 -158.419 1.00 61.16 220 ALA A O 1
ATOM 1738 N N . GLY A 1 221 ? 81.871 38.215 -157.603 1.00 60.16 221 GLY A N 1
ATOM 1739 C CA . GLY A 1 221 ? 81.561 36.997 -158.355 1.00 60.16 221 GLY A CA 1
ATOM 1740 C C . GLY A 1 221 ? 82.289 35.760 -157.822 1.00 60.16 221 GLY A C 1
ATOM 1741 O O . GLY A 1 221 ? 82.634 34.872 -158.599 1.00 60.16 221 GLY A O 1
ATOM 1742 N N . VAL A 1 222 ? 82.583 35.725 -156.519 1.00 61.53 222 VAL A N 1
ATOM 1743 C CA . VAL A 1 222 ? 83.283 34.623 -155.849 1.00 61.53 222 VAL A CA 1
ATOM 1744 C C . VAL A 1 222 ? 82.286 33.848 -154.989 1.00 61.53 222 VAL A C 1
ATOM 1746 O O . VAL A 1 222 ? 82.095 34.185 -153.830 1.00 61.53 222 VAL A O 1
ATOM 1749 N N . ALA A 1 223 ? 81.665 32.815 -155.566 1.00 60.94 223 ALA A N 1
ATOM 1750 C CA . ALA A 1 223 ? 80.735 31.942 -154.841 1.00 60.94 223 ALA A CA 1
ATOM 1751 C C . ALA A 1 223 ? 81.458 31.009 -153.848 1.00 60.94 223 ALA A C 1
ATOM 1753 O O . ALA A 1 223 ? 81.026 30.859 -152.712 1.00 60.94 223 ALA A O 1
ATOM 1754 N N . ASP A 1 224 ? 82.593 30.429 -154.260 1.00 63.44 224 ASP A N 1
ATOM 1755 C CA . ASP A 1 224 ? 83.368 29.494 -153.438 1.00 63.44 224 ASP A CA 1
ATOM 1756 C C . ASP A 1 224 ? 84.678 30.100 -152.918 1.00 63.44 224 ASP A C 1
ATOM 1758 O O . ASP A 1 224 ? 85.446 30.745 -153.653 1.00 63.44 224 ASP A O 1
ATOM 1762 N N . ASN A 1 225 ? 84.978 29.814 -151.648 1.00 69.50 225 ASN A N 1
ATOM 1763 C CA . ASN A 1 225 ? 86.214 30.189 -150.970 1.00 69.50 225 ASN A CA 1
ATOM 1764 C C . ASN A 1 225 ? 87.028 28.943 -150.582 1.00 69.50 225 ASN A C 1
ATOM 1766 O O . ASN A 1 225 ? 86.800 28.334 -149.543 1.00 69.50 225 ASN A O 1
ATOM 1770 N N . ALA A 1 226 ? 88.041 28.604 -151.383 1.00 66.12 226 ALA A N 1
ATOM 1771 C CA . ALA A 1 226 ? 88.884 27.423 -151.163 1.00 66.12 226 ALA A CA 1
ATOM 1772 C C . ALA A 1 226 ? 89.666 27.409 -149.826 1.00 66.12 226 ALA A C 1
ATOM 1774 O O . ALA A 1 226 ? 90.253 26.386 -149.483 1.00 66.12 226 ALA A O 1
ATOM 1775 N N . HIS A 1 227 ? 89.692 28.518 -149.073 1.00 73.88 227 HIS A N 1
ATOM 1776 C CA . HIS A 1 227 ? 90.426 28.635 -147.806 1.00 73.88 227 HIS A CA 1
ATOM 1777 C C . HIS A 1 227 ? 89.571 28.359 -146.557 1.00 73.88 227 HIS A C 1
ATOM 1779 O O . HIS A 1 227 ? 90.135 28.235 -145.471 1.00 73.88 227 HIS A O 1
ATOM 1785 N N . THR A 1 228 ? 88.238 28.248 -146.665 1.00 72.94 228 THR A N 1
ATOM 1786 C CA . THR A 1 228 ? 87.369 27.821 -145.547 1.00 72.94 228 THR A CA 1
ATOM 1787 C C . THR A 1 228 ? 86.080 27.140 -146.034 1.00 72.94 228 THR A C 1
ATOM 1789 O O . THR A 1 228 ? 85.447 27.654 -146.952 1.00 72.94 228 THR A O 1
ATOM 1792 N N . PRO A 1 229 ? 85.638 26.030 -145.409 1.00 73.38 229 PRO A N 1
ATOM 1793 C CA . PRO A 1 229 ? 84.313 25.450 -145.642 1.00 73.38 229 PRO A CA 1
ATOM 1794 C C . PRO A 1 229 ? 83.206 26.099 -144.785 1.00 73.38 229 PRO A C 1
ATOM 1796 O O . PRO A 1 229 ? 82.043 25.737 -144.922 1.00 73.38 229 PRO A O 1
ATOM 1799 N N . GLU A 1 230 ? 83.555 26.998 -143.857 1.00 78.00 230 GLU A N 1
ATOM 1800 C CA . GLU A 1 230 ? 82.589 27.644 -142.959 1.00 78.00 230 GLU A CA 1
ATOM 1801 C C . GLU A 1 230 ? 81.876 28.823 -143.618 1.00 78.00 230 GLU A C 1
ATOM 1803 O O . GLU A 1 230 ? 82.514 29.666 -144.251 1.00 78.00 230 GLU A O 1
ATOM 1808 N N . THR A 1 231 ? 80.572 28.929 -143.369 1.00 76.00 231 THR A N 1
ATOM 1809 C CA . THR A 1 231 ? 79.738 30.077 -143.734 1.00 76.00 231 THR A CA 1
ATOM 1810 C C . THR A 1 231 ? 79.359 30.877 -142.487 1.00 76.00 231 THR A C 1
ATOM 1812 O O . THR A 1 231 ? 79.533 30.429 -141.350 1.00 76.00 231 THR A O 1
ATOM 1815 N N . VAL A 1 232 ? 78.800 32.075 -142.677 1.00 78.06 232 VAL A N 1
ATOM 1816 C CA . VAL A 1 232 ? 78.280 32.881 -141.558 1.00 78.06 232 VAL A CA 1
ATOM 1817 C C . VAL A 1 232 ? 77.182 32.117 -140.797 1.00 78.06 232 VAL A C 1
ATOM 1819 O O . VAL A 1 232 ? 77.125 32.180 -139.572 1.00 78.06 232 VAL A O 1
ATOM 1822 N N . ASP A 1 233 ? 76.359 31.323 -141.488 1.00 76.81 233 ASP A N 1
ATOM 1823 C CA . ASP A 1 233 ? 75.275 30.563 -140.857 1.00 76.81 233 ASP A CA 1
ATOM 1824 C C . ASP A 1 233 ? 75.731 29.272 -140.156 1.00 76.81 233 ASP A C 1
ATOM 1826 O O . ASP A 1 233 ? 75.178 28.944 -139.102 1.00 76.81 233 ASP A O 1
ATOM 1830 N N . SER A 1 234 ? 76.766 28.569 -140.650 1.00 79.00 234 SER A N 1
ATOM 1831 C CA . SER A 1 234 ? 77.317 27.400 -139.935 1.00 79.00 234 SER A CA 1
ATOM 1832 C C . SER A 1 234 ? 77.919 27.808 -138.587 1.00 79.00 234 SER A C 1
ATOM 1834 O O . SER A 1 234 ? 77.670 27.164 -137.564 1.00 79.00 234 SER A O 1
ATOM 1836 N N . LEU A 1 235 ? 78.631 28.938 -138.563 1.00 79.88 235 LEU A N 1
ATOM 1837 C CA . LEU A 1 235 ? 79.170 29.528 -137.340 1.00 79.88 235 LEU A CA 1
ATOM 1838 C C . LEU A 1 235 ? 78.058 30.047 -136.411 1.00 79.88 235 LEU A C 1
ATOM 1840 O O . LEU A 1 235 ? 78.172 29.907 -135.194 1.00 79.88 235 LEU A O 1
ATOM 1844 N N . ARG A 1 236 ? 76.963 30.597 -136.956 1.00 81.12 236 ARG A N 1
ATOM 1845 C CA . ARG A 1 236 ? 75.841 31.146 -136.170 1.00 81.12 236 ARG A CA 1
ATOM 1846 C C . ARG A 1 236 ? 75.096 30.051 -135.417 1.00 81.12 236 ARG A C 1
ATOM 1848 O O . ARG A 1 236 ? 74.882 30.186 -134.215 1.00 81.12 236 ARG A O 1
ATOM 1855 N N . ALA A 1 237 ? 74.795 28.938 -136.087 1.00 79.81 237 ALA A N 1
ATOM 1856 C CA . ALA A 1 237 ? 74.213 27.763 -135.442 1.00 79.81 237 ALA A CA 1
ATOM 1857 C C . ALA A 1 237 ? 75.108 27.223 -134.306 1.00 79.81 237 ALA A C 1
ATOM 1859 O O . ALA A 1 237 ? 74.608 26.887 -133.230 1.00 79.81 237 ALA A O 1
ATOM 1860 N N . ALA A 1 238 ? 76.430 27.196 -134.515 1.00 78.81 238 ALA A N 1
ATOM 1861 C CA . ALA A 1 238 ? 77.390 26.735 -133.514 1.00 78.81 238 ALA A CA 1
ATOM 1862 C C . ALA A 1 238 ? 77.464 27.656 -132.275 1.00 78.81 238 ALA A C 1
ATOM 1864 O O . ALA A 1 238 ? 77.487 27.150 -131.151 1.00 78.81 238 ALA A O 1
ATOM 1865 N N . SER A 1 239 ? 77.431 28.985 -132.451 1.00 79.00 239 SER A N 1
ATOM 1866 C CA . SER A 1 239 ? 77.361 29.944 -131.333 1.00 79.00 239 SER A CA 1
ATOM 1867 C C . SER A 1 239 ? 76.087 29.760 -130.501 1.00 79.00 239 SER A C 1
ATOM 1869 O O . SER A 1 239 ? 76.155 29.667 -129.274 1.00 79.00 239 SER A O 1
ATOM 1871 N N . THR A 1 240 ? 74.922 29.647 -131.152 1.00 81.75 240 THR A N 1
ATOM 1872 C CA . THR A 1 240 ? 73.635 29.473 -130.457 1.00 81.75 240 THR A CA 1
ATOM 1873 C C . THR A 1 240 ? 73.578 28.167 -129.662 1.00 81.75 240 THR A C 1
ATOM 1875 O O . THR A 1 240 ? 73.075 28.166 -128.538 1.00 81.75 240 THR A O 1
ATOM 1878 N N . MET A 1 241 ? 74.132 27.067 -130.190 1.00 81.25 241 MET A N 1
ATOM 1879 C CA . MET A 1 241 ? 74.194 25.795 -129.460 1.00 81.25 241 MET A CA 1
ATOM 1880 C C . MET A 1 241 ? 74.964 25.922 -128.139 1.00 81.25 241 MET A C 1
ATOM 1882 O O . MET A 1 241 ? 74.456 25.472 -127.111 1.00 81.25 241 MET A O 1
ATOM 1886 N N . LEU A 1 242 ? 76.133 26.575 -128.136 1.00 80.88 242 LEU A N 1
ATOM 1887 C CA . LEU A 1 242 ? 76.933 26.765 -126.920 1.00 80.88 242 LEU A CA 1
ATOM 1888 C C . LEU A 1 242 ? 76.154 27.528 -125.837 1.00 80.88 242 LEU A C 1
ATOM 1890 O O . LEU A 1 242 ? 76.018 27.025 -124.725 1.00 80.88 242 LEU A O 1
ATOM 1894 N N . LEU A 1 243 ? 75.590 28.693 -126.169 1.00 83.12 243 LEU A N 1
ATOM 1895 C CA . LEU A 1 243 ? 74.837 29.513 -125.208 1.00 83.12 243 LEU A CA 1
ATOM 1896 C C . LEU A 1 243 ? 73.579 28.792 -124.690 1.00 83.12 243 LEU A C 1
ATOM 1898 O O . LEU A 1 243 ? 73.271 28.850 -123.500 1.00 83.12 243 LEU A O 1
ATOM 1902 N N . SER A 1 244 ? 72.889 28.040 -125.557 1.00 82.56 244 SER A N 1
ATOM 1903 C CA . SER A 1 244 ? 71.713 27.259 -125.151 1.00 82.56 244 SER A CA 1
ATOM 1904 C C . SER A 1 244 ? 72.037 26.170 -124.120 1.00 82.56 244 SER A C 1
ATOM 1906 O O . SER A 1 244 ? 71.213 25.906 -123.246 1.00 82.56 244 SER A O 1
ATOM 1908 N N . ARG A 1 245 ? 73.242 25.577 -124.170 1.00 82.31 245 ARG A N 1
ATOM 1909 C CA . ARG A 1 245 ? 73.686 24.567 -123.199 1.00 82.31 245 ARG A CA 1
ATOM 1910 C C . ARG A 1 245 ? 73.883 25.190 -121.816 1.00 82.31 245 ARG A C 1
ATOM 1912 O O . ARG A 1 245 ? 73.261 24.728 -120.865 1.00 82.31 245 ARG A O 1
ATOM 1919 N N . ILE A 1 246 ? 74.648 26.284 -121.736 1.00 79.75 246 ILE A N 1
ATOM 1920 C CA . ILE A 1 246 ? 74.973 26.976 -120.473 1.00 79.75 246 ILE A CA 1
ATOM 1921 C C . ILE A 1 246 ? 73.693 27.345 -119.698 1.00 79.75 246 ILE A C 1
ATOM 1923 O O . ILE A 1 246 ? 73.611 27.136 -118.487 1.00 79.75 246 ILE A O 1
ATOM 1927 N N . SER A 1 247 ? 72.659 27.821 -120.404 1.00 81.75 247 SER A N 1
ATOM 1928 C CA . SER A 1 247 ? 71.369 28.182 -119.799 1.00 81.75 247 SER A CA 1
ATOM 1929 C C . SER A 1 247 ? 70.593 26.994 -119.205 1.00 81.75 247 SER A C 1
ATOM 1931 O O . SER A 1 247 ? 69.840 27.182 -118.246 1.00 81.75 247 SER A O 1
ATOM 1933 N N . VAL A 1 248 ? 70.730 25.783 -119.757 1.00 82.94 248 VAL A N 1
ATOM 1934 C CA . VAL A 1 248 ? 70.064 24.580 -119.223 1.00 82.94 248 VAL A CA 1
ATOM 1935 C C . VAL A 1 248 ? 70.730 24.132 -117.925 1.00 82.94 248 VAL A C 1
ATOM 1937 O O . VAL A 1 248 ? 70.041 23.842 -116.948 1.00 82.94 248 VAL A O 1
ATOM 1940 N N . ASP A 1 249 ? 72.061 24.120 -117.882 1.00 79.62 249 ASP A N 1
ATOM 1941 C CA . ASP A 1 249 ? 72.785 23.663 -116.695 1.00 79.62 249 ASP A CA 1
ATOM 1942 C C . ASP A 1 249 ? 72.616 24.644 -115.515 1.00 79.62 249 ASP A C 1
ATOM 1944 O O . ASP A 1 249 ? 72.432 24.195 -114.383 1.00 79.62 249 ASP A O 1
ATOM 1948 N N . MET A 1 250 ? 72.526 25.960 -115.773 1.00 78.75 250 MET A N 1
ATOM 1949 C CA . MET A 1 250 ? 72.144 26.964 -114.761 1.00 78.75 250 MET A CA 1
ATOM 1950 C C . MET A 1 250 ? 70.785 26.673 -114.102 1.00 78.75 250 MET A C 1
ATOM 1952 O O . MET A 1 250 ? 70.703 26.597 -112.877 1.00 78.75 250 MET A O 1
ATOM 1956 N N . THR A 1 251 ? 69.726 26.459 -114.891 1.00 80.69 251 THR A N 1
ATOM 1957 C CA . THR A 1 251 ? 68.377 26.207 -114.336 1.00 80.69 251 THR A CA 1
ATOM 1958 C C . THR A 1 251 ? 68.281 24.871 -113.584 1.00 80.69 251 THR A C 1
ATOM 1960 O O . THR A 1 251 ? 67.532 24.750 -112.612 1.00 80.69 251 THR A O 1
ATOM 1963 N N . SER A 1 252 ? 69.101 23.876 -113.953 1.00 78.75 252 SER A N 1
ATOM 1964 C CA . SER A 1 252 ? 69.261 22.630 -113.183 1.00 78.75 252 SER A CA 1
ATOM 1965 C C . SER A 1 252 ? 69.940 22.846 -111.821 1.00 78.75 252 SER A C 1
ATOM 1967 O O . SER A 1 252 ? 69.722 22.070 -110.887 1.00 78.75 252 SER A O 1
ATOM 1969 N N . LEU A 1 253 ? 70.771 23.882 -111.702 1.00 78.12 253 LEU A N 1
ATOM 1970 C CA . LEU A 1 253 ? 71.512 24.231 -110.493 1.00 78.12 253 LEU A CA 1
ATOM 1971 C C . LEU A 1 253 ? 70.612 24.984 -109.497 1.00 78.12 253 LEU A C 1
ATOM 1973 O O . LEU A 1 253 ? 70.533 24.600 -108.331 1.00 78.12 253 LEU A O 1
ATOM 1977 N N . GLU A 1 254 ? 69.852 25.970 -109.981 1.00 78.12 254 GLU A N 1
ATOM 1978 C CA . GLU A 1 254 ? 68.873 26.747 -109.200 1.00 78.12 254 GLU A CA 1
ATOM 1979 C C . GLU A 1 254 ? 67.838 25.843 -108.503 1.00 78.12 254 GLU A C 1
ATOM 1981 O O . GLU A 1 254 ? 67.638 25.940 -107.291 1.00 78.12 254 GLU A O 1
ATOM 1986 N N . SER A 1 255 ? 67.258 24.882 -109.232 1.00 79.50 255 SER A N 1
ATOM 1987 C CA . SER A 1 255 ? 66.252 23.953 -108.689 1.00 79.50 255 SER A CA 1
ATOM 1988 C C . SER A 1 255 ? 66.771 23.065 -107.542 1.00 79.50 255 SER A C 1
ATOM 1990 O O . SER A 1 255 ? 66.006 22.708 -106.645 1.00 79.50 255 SER A O 1
ATOM 1992 N N . LYS A 1 256 ? 68.069 22.726 -107.518 1.00 74.88 256 LYS A N 1
ATOM 1993 C CA . LYS A 1 256 ? 68.663 21.907 -106.441 1.00 74.88 256 LYS A CA 1
ATOM 1994 C C . LYS A 1 256 ? 68.800 22.680 -105.128 1.00 74.88 256 LYS A C 1
ATOM 1996 O O . LYS A 1 256 ? 68.686 22.079 -104.061 1.00 74.88 256 LYS A O 1
ATOM 2001 N N . ILE A 1 257 ? 69.031 23.992 -105.203 1.00 76.69 257 ILE A N 1
ATOM 2002 C CA . ILE A 1 257 ? 69.197 24.865 -104.032 1.00 76.69 257 ILE A CA 1
ATOM 2003 C C . ILE A 1 257 ? 67.874 24.977 -103.261 1.00 76.69 257 ILE A C 1
ATOM 2005 O O . ILE A 1 257 ? 67.853 24.786 -102.045 1.00 76.69 257 ILE A O 1
ATOM 2009 N N . GLU A 1 258 ? 66.761 25.198 -103.968 1.00 78.19 258 GLU A N 1
ATOM 2010 C CA . GLU A 1 258 ? 65.422 25.333 -103.372 1.00 78.19 258 GLU A CA 1
ATOM 2011 C C . GLU A 1 258 ? 64.998 24.078 -102.581 1.00 78.19 258 GLU A C 1
ATOM 2013 O O . GLU A 1 258 ? 64.496 24.175 -101.456 1.00 78.19 258 GLU A O 1
ATOM 2018 N N . ILE A 1 259 ? 65.275 22.887 -103.127 1.00 78.44 259 ILE A N 1
ATOM 2019 C CA . ILE A 1 259 ? 64.998 21.599 -102.469 1.00 78.44 259 ILE A CA 1
ATOM 2020 C C . ILE A 1 259 ? 65.787 21.468 -101.155 1.00 78.44 259 ILE A C 1
ATOM 2022 O O . ILE A 1 259 ? 65.256 20.994 -100.148 1.00 78.44 259 ILE A O 1
ATOM 2026 N N . GLU A 1 260 ? 67.046 21.909 -101.127 1.00 76.00 260 GLU A N 1
ATOM 2027 C CA . GLU A 1 260 ? 67.884 21.804 -99.934 1.00 76.00 260 GLU A CA 1
ATOM 2028 C C . GLU A 1 260 ? 67.460 22.767 -98.814 1.00 76.00 260 GLU A C 1
ATOM 2030 O O . GLU A 1 260 ? 67.478 22.387 -97.639 1.00 76.00 260 GLU A O 1
ATOM 2035 N N . GLU A 1 261 ? 67.026 23.984 -99.146 1.00 79.31 261 GLU A N 1
ATOM 2036 C CA . GLU A 1 261 ? 66.417 24.889 -98.162 1.00 79.31 261 GLU A CA 1
ATOM 2037 C C . GLU A 1 261 ? 65.101 24.321 -97.607 1.00 79.31 261 GLU A C 1
ATOM 2039 O O . GLU A 1 261 ? 64.842 24.420 -96.403 1.00 79.31 261 GLU A O 1
ATOM 2044 N N . GLY A 1 262 ? 64.310 23.642 -98.447 1.00 80.44 262 GLY A N 1
ATOM 2045 C CA . GLY A 1 262 ? 63.146 22.864 -98.019 1.00 80.44 262 GLY A CA 1
ATOM 2046 C C . GLY A 1 262 ? 63.501 21.760 -97.015 1.00 80.44 262 GLY A C 1
ATOM 2047 O O . GLY A 1 262 ? 62.878 21.666 -95.957 1.00 80.44 262 GLY A O 1
ATOM 2048 N N . HIS A 1 263 ? 64.542 20.966 -97.289 1.00 84.81 263 HIS A N 1
ATOM 2049 C CA . HIS A 1 263 ? 65.024 19.930 -96.366 1.00 84.81 263 HIS A CA 1
ATOM 2050 C C . HIS A 1 263 ? 65.519 20.509 -95.029 1.00 84.81 263 HIS A C 1
ATOM 2052 O O . HIS A 1 263 ? 65.202 19.961 -93.973 1.00 84.81 263 HIS A O 1
ATOM 2058 N N . LYS A 1 264 ? 66.253 21.631 -95.045 1.00 81.81 264 LYS A N 1
ATOM 2059 C CA . LYS A 1 264 ? 66.724 22.309 -93.819 1.00 81.81 264 LYS A CA 1
ATOM 2060 C C . LYS A 1 264 ? 65.560 22.822 -92.962 1.00 81.81 264 LYS A C 1
ATOM 2062 O O . LYS A 1 264 ? 65.624 22.733 -91.737 1.00 81.81 264 LYS A O 1
ATOM 2067 N N . ARG A 1 265 ? 64.482 23.302 -93.593 1.00 82.81 265 ARG A N 1
ATOM 2068 C CA . ARG A 1 265 ? 63.253 23.721 -92.903 1.00 82.81 265 ARG A CA 1
ATOM 2069 C C . ARG A 1 265 ? 62.541 22.537 -92.244 1.00 82.81 265 ARG A C 1
ATOM 2071 O O . ARG A 1 265 ? 62.296 22.584 -91.043 1.00 82.81 265 ARG A O 1
ATOM 2078 N N . MET A 1 266 ? 62.313 21.452 -92.989 1.00 82.69 266 MET A N 1
ATOM 2079 C CA . MET A 1 266 ? 61.667 20.243 -92.458 1.00 82.69 266 MET A CA 1
ATOM 2080 C C . MET A 1 266 ? 62.465 19.584 -91.321 1.00 82.69 266 MET A C 1
ATOM 2082 O O . MET A 1 266 ? 61.855 19.052 -90.398 1.00 82.69 266 MET A O 1
ATOM 2086 N N . ALA A 1 267 ? 63.803 19.643 -91.343 1.00 84.19 267 ALA A N 1
ATOM 2087 C CA . ALA A 1 267 ? 64.637 19.170 -90.234 1.00 84.19 267 ALA A CA 1
ATOM 2088 C C . ALA A 1 267 ? 64.372 19.958 -88.938 1.00 84.19 267 ALA A C 1
ATOM 2090 O O . ALA A 1 267 ? 64.107 19.366 -87.897 1.00 84.19 267 ALA A O 1
ATOM 2091 N N . LYS A 1 268 ? 64.350 21.296 -89.010 1.00 87.12 268 LYS A N 1
ATOM 2092 C CA . LYS A 1 268 ? 64.029 22.145 -87.851 1.00 87.12 268 LYS A CA 1
ATOM 2093 C C . LYS A 1 268 ? 62.603 21.911 -87.335 1.00 87.12 268 LYS A C 1
ATOM 2095 O O . LYS A 1 268 ? 62.389 21.861 -86.129 1.00 87.12 268 LYS A O 1
ATOM 2100 N N . GLU A 1 269 ? 61.645 21.741 -88.246 1.00 87.19 269 GLU A N 1
ATOM 2101 C CA . GLU A 1 269 ? 60.253 21.421 -87.906 1.00 87.19 269 GLU A CA 1
ATOM 2102 C C . GLU A 1 269 ? 60.108 20.056 -87.212 1.00 87.19 269 GLU A C 1
ATOM 2104 O O . GLU A 1 269 ? 59.188 19.897 -86.415 1.00 87.19 269 GLU A O 1
ATOM 2109 N N . TYR A 1 270 ? 60.992 19.083 -87.478 1.00 90.88 270 TYR A N 1
ATOM 2110 C CA . TYR A 1 270 ? 61.017 17.819 -86.735 1.00 90.88 270 TYR A CA 1
ATOM 2111 C C . TYR A 1 270 ? 61.447 18.044 -85.282 1.00 90.88 270 TYR A C 1
ATOM 2113 O O . TYR A 1 270 ? 60.693 17.709 -84.372 1.00 90.88 270 TYR A O 1
ATOM 2121 N N . ASP A 1 271 ? 62.621 18.648 -85.070 1.00 87.88 271 ASP A N 1
ATOM 2122 C CA . ASP A 1 271 ? 63.202 18.846 -83.735 1.00 87.88 271 ASP A CA 1
ATOM 2123 C C . ASP A 1 271 ? 62.263 19.640 -82.807 1.00 87.88 271 ASP A C 1
ATOM 2125 O O . ASP A 1 271 ? 61.974 19.202 -81.694 1.00 87.88 271 ASP A O 1
ATOM 2129 N N . GLU A 1 272 ? 61.714 20.770 -83.278 1.00 89.44 272 GLU A N 1
ATOM 2130 C CA . GLU A 1 272 ? 60.821 21.619 -82.468 1.00 89.44 272 GLU A CA 1
ATOM 2131 C C . GLU A 1 272 ? 59.519 20.905 -82.063 1.00 89.44 272 GLU A C 1
ATOM 2133 O O . GLU A 1 272 ? 58.976 21.168 -80.987 1.00 89.44 272 GLU A O 1
ATOM 2138 N N . ARG A 1 273 ? 59.020 19.980 -82.895 1.00 91.62 273 ARG A N 1
ATOM 2139 C CA . ARG A 1 273 ? 57.836 19.160 -82.590 1.00 91.62 273 ARG A CA 1
ATOM 2140 C C . ARG A 1 273 ? 58.182 17.967 -81.694 1.00 91.62 273 ARG A C 1
ATOM 2142 O O . ARG A 1 273 ? 57.402 17.645 -80.800 1.00 91.62 273 ARG A O 1
ATOM 2149 N N . ALA A 1 274 ? 59.348 17.349 -81.881 1.00 89.69 274 ALA A N 1
ATOM 2150 C CA . ALA A 1 274 ? 59.818 16.226 -81.071 1.00 89.69 274 ALA A CA 1
ATOM 2151 C C . ALA A 1 274 ? 60.085 16.633 -79.609 1.00 89.69 274 ALA A C 1
ATOM 2153 O O . ALA A 1 274 ? 59.653 15.928 -78.697 1.00 89.69 274 ALA A O 1
ATOM 2154 N N . ASP A 1 275 ? 60.709 17.793 -79.367 1.00 89.06 275 ASP A N 1
ATOM 2155 C CA . ASP A 1 275 ? 60.897 18.319 -78.006 1.00 89.06 275 ASP A CA 1
ATOM 2156 C C . ASP A 1 275 ? 59.566 18.697 -77.334 1.00 89.06 275 ASP A C 1
ATOM 2158 O O . ASP A 1 275 ? 59.363 18.403 -76.154 1.00 89.06 275 ASP A O 1
ATOM 2162 N N . ALA A 1 276 ? 58.624 19.294 -78.075 1.00 89.44 276 ALA A N 1
ATOM 2163 C CA . ALA A 1 276 ? 57.292 19.608 -77.550 1.00 89.44 276 ALA A CA 1
ATOM 2164 C C . ALA A 1 276 ? 56.502 18.339 -77.172 1.00 89.44 276 ALA A C 1
ATOM 2166 O O . ALA A 1 276 ? 55.845 18.301 -76.128 1.00 89.44 276 ALA A O 1
ATOM 2167 N N . PHE A 1 277 ? 56.603 17.287 -77.990 1.00 91.81 277 PHE A N 1
ATOM 2168 C CA . PHE A 1 277 ? 56.005 15.977 -77.732 1.00 91.81 277 PHE A CA 1
ATOM 2169 C C . PHE A 1 277 ? 56.631 15.297 -76.500 1.00 91.81 277 PHE A C 1
ATOM 2171 O O . PHE A 1 277 ? 55.905 14.826 -75.625 1.00 91.81 277 PHE A O 1
ATOM 2178 N N . MET A 1 278 ? 57.962 15.334 -76.364 1.00 88.88 278 MET A N 1
ATOM 2179 C CA . MET A 1 278 ? 58.675 14.831 -75.181 1.00 88.88 278 MET A CA 1
ATOM 2180 C C . MET A 1 278 ? 58.278 15.556 -73.892 1.00 88.88 278 MET A C 1
ATOM 2182 O O . MET A 1 278 ? 57.944 14.905 -72.902 1.00 88.88 278 MET A O 1
ATOM 2186 N N . ALA A 1 279 ? 58.242 16.892 -73.904 1.00 88.69 279 ALA A N 1
ATOM 2187 C CA . ALA A 1 279 ? 57.847 17.681 -72.738 1.00 88.69 279 ALA A CA 1
ATOM 2188 C C . ALA A 1 279 ? 56.393 17.405 -72.302 1.00 88.69 279 ALA A C 1
ATOM 2190 O O . ALA A 1 279 ? 56.094 17.400 -71.106 1.00 88.69 279 ALA A O 1
ATOM 2191 N N . TRP A 1 280 ? 55.490 17.132 -73.255 1.00 92.56 280 TRP A N 1
ATOM 2192 C CA . TRP A 1 280 ? 54.123 16.696 -72.953 1.00 92.56 280 TRP A CA 1
ATOM 2193 C C . TRP A 1 280 ? 54.089 15.301 -72.315 1.00 92.56 280 TRP A C 1
ATOM 2195 O O . TRP A 1 280 ? 53.397 15.116 -71.312 1.00 92.56 280 TRP A O 1
ATOM 2205 N N . ILE A 1 281 ? 54.857 14.338 -72.845 1.00 90.12 281 ILE A N 1
ATOM 2206 C CA . ILE A 1 281 ? 54.947 12.983 -72.280 1.00 90.12 281 ILE A CA 1
ATOM 2207 C C . ILE A 1 281 ? 55.424 13.040 -70.824 1.00 90.12 281 ILE A C 1
ATOM 2209 O O . ILE A 1 281 ? 54.787 12.453 -69.950 1.00 90.12 281 ILE A O 1
ATOM 2213 N N . GLU A 1 282 ? 56.517 13.755 -70.546 1.00 88.88 282 GLU A N 1
ATOM 2214 C CA . GLU A 1 282 ? 57.134 13.778 -69.215 1.00 88.88 282 GLU A CA 1
ATOM 2215 C C . GLU A 1 282 ? 56.221 14.447 -68.172 1.00 88.88 282 GLU A C 1
ATOM 2217 O O . GLU A 1 282 ? 55.964 13.856 -67.123 1.00 88.88 282 GLU A O 1
ATOM 2222 N N . GLY A 1 283 ? 55.583 15.579 -68.500 1.00 89.56 283 GLY A N 1
ATOM 2223 C CA . GLY A 1 283 ? 54.590 16.206 -67.612 1.00 89.56 283 GLY A CA 1
ATOM 2224 C C . GLY A 1 283 ? 53.341 15.345 -67.348 1.00 89.56 283 GLY A C 1
ATOM 2225 O O . GLY A 1 283 ? 52.700 15.466 -66.297 1.00 89.56 283 GLY A O 1
ATOM 2226 N N . LYS A 1 284 ? 52.985 14.436 -68.268 1.00 89.56 284 LYS A N 1
ATOM 2227 C CA . LYS A 1 284 ? 51.921 13.443 -68.046 1.00 89.56 284 LYS A CA 1
ATOM 2228 C C . LYS A 1 284 ? 52.404 12.229 -67.248 1.00 89.56 284 LYS A C 1
ATOM 2230 O O . LYS A 1 284 ? 51.612 11.712 -66.461 1.00 89.56 284 LYS A O 1
ATOM 2235 N N . MET A 1 285 ? 53.671 11.815 -67.359 1.00 87.69 285 MET A N 1
ATOM 2236 C CA . MET A 1 285 ? 54.237 10.788 -66.472 1.00 87.69 285 MET A CA 1
ATOM 2237 C C . MET A 1 285 ? 54.177 11.240 -65.009 1.00 87.69 285 MET A C 1
ATOM 2239 O O . MET A 1 285 ? 53.614 10.514 -64.192 1.00 87.69 285 MET A O 1
ATOM 2243 N N . ASP A 1 286 ? 54.646 12.455 -64.700 1.00 86.31 286 ASP A N 1
ATOM 2244 C CA . ASP A 1 286 ? 54.595 13.036 -63.346 1.00 86.31 286 ASP A CA 1
ATOM 2245 C C . ASP A 1 286 ? 53.166 13.023 -62.769 1.00 86.31 286 ASP A C 1
ATOM 2247 O O . ASP A 1 286 ? 52.945 12.675 -61.607 1.00 86.31 286 ASP A O 1
ATOM 2251 N N . THR A 1 287 ? 52.173 13.345 -63.608 1.00 85.00 287 THR A N 1
ATOM 2252 C CA . THR A 1 287 ? 50.749 13.374 -63.232 1.00 85.00 287 THR A CA 1
ATOM 2253 C C . THR A 1 287 ? 50.218 11.990 -62.826 1.00 85.00 287 THR A C 1
ATOM 2255 O O . THR A 1 287 ? 49.458 11.883 -61.864 1.00 85.00 287 THR A O 1
ATOM 2258 N N . PHE A 1 288 ? 50.614 10.925 -63.533 1.00 89.19 288 PHE A N 1
ATOM 2259 C CA . PHE A 1 288 ? 50.132 9.554 -63.296 1.00 89.19 288 PHE A CA 1
ATOM 2260 C C . PHE A 1 288 ? 51.074 8.700 -62.422 1.00 89.19 288 PHE A C 1
ATOM 2262 O O . PHE A 1 288 ? 50.769 7.543 -62.124 1.00 89.19 288 PHE A O 1
ATOM 2269 N N . GLN A 1 289 ? 52.212 9.244 -61.978 1.00 86.81 289 GLN A N 1
ATOM 2270 C CA . GLN A 1 289 ? 53.147 8.529 -61.106 1.00 86.81 289 GLN A CA 1
ATOM 2271 C C . GLN A 1 289 ? 52.646 8.430 -59.654 1.00 86.81 289 GLN A C 1
ATOM 2273 O O . GLN A 1 289 ? 52.918 7.433 -58.982 1.00 86.81 289 GLN A O 1
ATOM 2278 N N . SER A 1 290 ? 51.903 9.431 -59.164 1.00 84.81 290 SER A N 1
ATOM 2279 C CA . SER A 1 290 ? 51.346 9.422 -57.802 1.00 84.81 290 SER A CA 1
ATOM 2280 C C . SER A 1 290 ? 50.204 8.412 -57.653 1.00 84.81 290 SER A C 1
ATOM 2282 O O . SER A 1 290 ? 49.336 8.307 -58.518 1.00 84.81 290 SER A O 1
ATOM 2284 N N . ARG A 1 291 ? 50.192 7.667 -56.540 1.00 84.94 291 ARG A N 1
ATOM 2285 C CA . ARG A 1 291 ? 49.202 6.610 -56.246 1.00 84.94 291 ARG A CA 1
ATOM 2286 C C . ARG A 1 291 ? 48.691 6.665 -54.803 1.00 84.94 291 ARG A C 1
ATOM 2288 O O . ARG A 1 291 ? 48.453 5.631 -54.185 1.00 84.94 291 ARG A O 1
ATOM 2295 N N . GLU A 1 292 ? 48.582 7.870 -54.240 1.00 85.62 292 GLU A N 1
ATOM 2296 C CA . GLU A 1 292 ? 48.019 8.060 -52.898 1.00 85.62 292 GLU A CA 1
ATOM 2297 C C . GLU A 1 292 ? 46.497 7.797 -52.873 1.00 85.62 292 GLU A C 1
ATOM 2299 O O . GLU A 1 292 ? 45.761 8.119 -53.809 1.00 85.62 292 GLU A O 1
ATOM 2304 N N . GLU A 1 293 ? 46.014 7.221 -51.773 1.00 83.81 293 GLU A N 1
ATOM 2305 C CA . GLU A 1 293 ? 44.589 7.003 -51.495 1.00 83.81 293 GLU A CA 1
ATOM 2306 C C . GLU A 1 293 ? 44.042 8.119 -50.580 1.00 83.81 293 GLU A C 1
ATOM 2308 O O . GLU A 1 293 ? 44.792 8.742 -49.824 1.00 83.81 293 GLU A O 1
ATOM 2313 N N . GLY A 1 294 ? 42.730 8.373 -50.609 1.00 81.56 294 GLY A N 1
ATOM 2314 C CA . GLY A 1 294 ? 42.111 9.453 -49.835 1.00 81.56 294 GLY A CA 1
ATOM 2315 C C . GLY A 1 294 ? 42.242 10.836 -50.492 1.00 81.56 294 GLY A C 1
ATOM 2316 O O . GLY A 1 294 ? 42.651 10.974 -51.647 1.00 81.56 294 GLY A O 1
ATOM 2317 N N . ASN A 1 295 ? 41.912 11.883 -49.728 1.00 79.44 295 ASN A N 1
ATOM 2318 C CA . ASN A 1 295 ? 41.768 13.285 -50.175 1.00 79.44 295 ASN A CA 1
ATOM 2319 C C . ASN A 1 295 ? 43.067 13.960 -50.696 1.00 79.44 295 ASN A C 1
ATOM 2321 O O . ASN A 1 295 ? 43.061 15.128 -51.069 1.00 79.44 295 ASN A O 1
ATOM 2325 N N . LYS A 1 296 ? 44.210 13.262 -50.692 1.00 78.69 296 LYS A N 1
ATOM 2326 C CA . LYS A 1 296 ? 45.477 13.752 -51.278 1.00 78.69 296 LYS A CA 1
ATOM 2327 C C . LYS A 1 296 ? 45.816 13.140 -52.637 1.00 78.69 296 LYS A C 1
ATOM 2329 O O . LYS A 1 296 ? 46.692 13.659 -53.322 1.00 78.69 296 LYS A O 1
ATOM 2334 N N . GLY A 1 297 ? 45.135 12.061 -53.016 1.00 84.94 297 GLY A N 1
ATOM 2335 C CA . GLY A 1 297 ? 45.332 11.374 -54.286 1.00 84.94 297 GLY A CA 1
ATOM 2336 C C . GLY A 1 297 ? 44.001 11.131 -54.981 1.00 84.94 297 GLY A C 1
ATOM 2337 O O . GLY A 1 297 ? 43.354 12.078 -55.417 1.00 84.94 297 GLY A O 1
ATOM 2338 N N . PHE A 1 298 ? 43.587 9.870 -55.106 1.00 88.44 298 PHE A N 1
ATOM 2339 C CA . PHE A 1 298 ? 42.427 9.507 -55.932 1.00 88.44 298 PHE A CA 1
ATOM 2340 C C . PHE A 1 298 ? 41.069 10.023 -55.427 1.00 88.44 298 PHE A C 1
ATOM 2342 O O . PHE A 1 298 ? 40.134 10.098 -56.223 1.00 88.44 298 PHE A O 1
ATOM 2349 N N . GLY A 1 299 ? 40.936 10.329 -54.134 1.00 86.56 299 GLY A N 1
ATOM 2350 C CA . GLY A 1 299 ? 39.678 10.722 -53.496 1.00 86.56 299 GLY A CA 1
ATOM 2351 C C . GLY A 1 299 ? 39.397 9.967 -52.193 1.00 86.56 299 GLY A C 1
ATOM 2352 O O . GLY A 1 299 ? 39.946 8.899 -51.933 1.00 86.56 299 GLY A O 1
ATOM 2353 N N . ASP A 1 300 ? 38.540 10.561 -51.368 1.00 88.25 300 ASP A N 1
ATOM 2354 C CA . ASP A 1 300 ? 38.116 10.151 -50.018 1.00 88.25 300 ASP A CA 1
ATOM 2355 C C . ASP A 1 300 ? 36.690 9.566 -49.945 1.00 88.25 300 ASP A C 1
ATOM 2357 O O . ASP A 1 300 ? 36.164 9.309 -48.858 1.00 88.25 300 ASP A O 1
ATOM 2361 N N . SER A 1 301 ? 36.061 9.353 -51.100 1.00 90.12 301 SER A N 1
ATOM 2362 C CA . SER A 1 301 ? 34.747 8.728 -51.261 1.00 90.12 301 SER A CA 1
ATOM 2363 C C . SER A 1 301 ? 34.635 8.075 -52.640 1.00 90.12 301 SER A C 1
ATOM 2365 O O . SER A 1 301 ? 35.367 8.422 -53.572 1.00 90.12 301 SER A O 1
ATOM 2367 N N . THR A 1 302 ? 33.652 7.195 -52.833 1.00 90.56 302 THR A N 1
ATOM 2368 C CA . THR A 1 302 ? 33.323 6.652 -54.162 1.00 90.56 302 THR A CA 1
ATOM 2369 C C . THR A 1 302 ? 32.946 7.765 -55.151 1.00 90.56 302 THR A C 1
ATOM 2371 O O . THR A 1 302 ? 33.097 7.586 -56.360 1.00 90.56 302 THR A O 1
ATOM 2374 N N . ALA A 1 303 ? 32.456 8.916 -54.674 1.00 88.56 303 ALA A N 1
ATOM 2375 C CA . ALA A 1 303 ? 32.129 10.068 -55.512 1.00 88.56 303 ALA A CA 1
ATOM 2376 C C . ALA A 1 303 ? 33.386 10.791 -56.027 1.00 88.56 303 ALA A C 1
ATOM 2378 O O . ALA A 1 303 ? 33.535 10.934 -57.240 1.00 88.56 303 ALA A O 1
ATOM 2379 N N . SER A 1 304 ? 34.315 11.170 -55.141 1.00 89.19 304 SER A N 1
ATOM 2380 C CA . SER A 1 304 ? 35.570 11.838 -55.527 1.00 89.19 304 SER A CA 1
ATOM 2381 C C . SER A 1 304 ? 36.468 10.923 -56.381 1.00 89.19 304 SER A C 1
ATOM 2383 O O . SER A 1 304 ? 37.028 11.372 -57.378 1.00 89.19 304 SER A O 1
ATOM 2385 N N . ILE A 1 305 ? 36.486 9.608 -56.125 1.00 90.94 305 ILE A N 1
ATOM 2386 C CA . ILE A 1 305 ? 37.210 8.644 -56.980 1.00 90.94 305 ILE A CA 1
ATOM 2387 C C . ILE A 1 305 ? 36.560 8.498 -58.372 1.00 90.94 305 ILE A C 1
ATOM 2389 O O . ILE A 1 305 ? 37.263 8.355 -59.375 1.00 90.94 305 ILE A O 1
ATOM 2393 N N . LYS A 1 306 ? 35.226 8.594 -58.491 1.00 90.69 306 LYS A N 1
ATOM 2394 C CA . LYS A 1 306 ? 34.540 8.638 -59.803 1.00 90.69 306 LYS A CA 1
ATOM 2395 C C . LYS A 1 306 ? 34.830 9.922 -60.582 1.00 90.69 306 LYS A C 1
ATOM 2397 O O . LYS A 1 306 ? 34.864 9.876 -61.814 1.00 90.69 306 LYS A O 1
ATOM 2402 N N . GLU A 1 307 ? 35.059 11.043 -59.904 1.00 90.06 307 GLU A N 1
ATOM 2403 C CA . GLU A 1 307 ? 35.500 12.283 -60.547 1.00 90.06 307 GLU A CA 1
ATOM 2404 C C . GLU A 1 307 ? 36.918 12.121 -61.117 1.00 90.06 307 GLU A C 1
ATOM 2406 O O . GLU A 1 307 ? 37.124 12.358 -62.308 1.00 90.06 307 GLU A O 1
ATOM 2411 N N . THR A 1 308 ? 37.850 11.552 -60.344 1.00 89.19 308 THR A N 1
ATOM 2412 C CA . THR A 1 308 ? 39.196 11.166 -60.813 1.00 89.19 308 THR A CA 1
ATOM 2413 C C . THR A 1 308 ? 39.141 10.235 -62.033 1.00 89.19 308 THR A C 1
ATOM 2415 O O . THR A 1 308 ? 39.801 10.496 -63.040 1.00 89.19 308 THR A O 1
ATOM 2418 N N . ILE A 1 309 ? 38.290 9.200 -62.025 1.00 90.19 309 ILE A N 1
ATOM 2419 C CA . ILE A 1 309 ? 38.066 8.333 -63.201 1.00 90.19 309 ILE A CA 1
ATOM 2420 C C . ILE A 1 309 ? 37.546 9.132 -64.404 1.00 90.19 309 ILE A C 1
ATOM 2422 O O . ILE A 1 309 ? 37.963 8.883 -65.535 1.00 90.19 309 ILE A O 1
ATOM 2426 N N . SER A 1 310 ? 36.669 10.109 -64.179 1.00 89.38 310 SER A N 1
ATOM 2427 C CA . SER A 1 310 ? 36.129 10.963 -65.243 1.00 89.38 310 SER A CA 1
ATOM 2428 C C . SER A 1 310 ? 37.212 11.851 -65.870 1.00 89.38 310 SER A C 1
ATOM 2430 O O . SER A 1 310 ? 37.209 12.041 -67.087 1.00 89.38 310 SER A O 1
ATOM 2432 N N . VAL A 1 311 ? 38.190 12.317 -65.083 1.00 89.44 311 VAL A N 1
ATOM 2433 C CA . VAL A 1 311 ? 39.380 13.030 -65.583 1.00 89.44 311 VAL A CA 1
ATOM 2434 C C . VAL A 1 311 ? 40.264 12.111 -66.439 1.00 89.44 311 VAL A C 1
ATOM 2436 O O . VAL A 1 311 ? 40.665 12.512 -67.532 1.00 89.44 311 VAL A O 1
ATOM 2439 N N . ILE A 1 312 ? 40.509 10.862 -66.017 1.00 90.31 312 ILE A N 1
ATOM 2440 C CA . ILE A 1 312 ? 41.270 9.880 -66.818 1.00 90.31 312 ILE A CA 1
ATOM 2441 C C . ILE A 1 312 ? 40.554 9.579 -68.143 1.00 90.31 312 ILE A C 1
ATOM 2443 O O . ILE A 1 312 ? 41.178 9.572 -69.205 1.00 90.31 312 ILE A O 1
ATOM 2447 N N . LEU A 1 313 ? 39.237 9.350 -68.101 1.00 89.25 313 LEU A N 1
ATOM 2448 C CA . LEU A 1 313 ? 38.430 9.100 -69.298 1.00 89.25 313 LEU A CA 1
ATOM 2449 C C . LEU A 1 313 ? 38.478 10.289 -70.261 1.00 89.25 313 LEU A C 1
ATOM 2451 O O . LEU A 1 313 ? 38.648 10.084 -71.462 1.00 89.25 313 LEU A O 1
ATOM 2455 N N . LYS A 1 314 ? 38.405 11.521 -69.743 1.00 90.50 314 LYS A N 1
ATOM 2456 C CA . LYS A 1 314 ? 38.561 12.735 -70.546 1.00 90.50 314 LYS A CA 1
ATOM 2457 C C . LYS A 1 314 ? 39.935 12.794 -71.220 1.00 90.50 314 LYS A C 1
ATOM 2459 O O . LYS A 1 314 ? 40.003 12.956 -72.435 1.00 90.50 314 LYS A O 1
ATOM 2464 N N . TYR A 1 315 ? 41.015 12.584 -70.467 1.00 90.31 315 TYR A N 1
ATOM 2465 C CA . TYR A 1 315 ? 42.381 12.540 -71.001 1.00 90.31 315 TYR A CA 1
ATOM 2466 C C . TYR A 1 315 ? 42.530 11.510 -72.138 1.00 90.31 315 TYR A C 1
ATOM 2468 O O . TYR A 1 315 ? 43.066 11.828 -73.201 1.00 90.31 315 TYR A O 1
ATOM 2476 N N . LYS A 1 316 ? 41.979 10.300 -71.967 1.00 89.62 316 LYS A N 1
ATOM 2477 C CA . LYS A 1 316 ? 42.032 9.223 -72.975 1.00 89.62 316 LYS A CA 1
ATOM 2478 C C . LYS A 1 316 ? 41.176 9.480 -74.223 1.00 89.62 316 LYS A C 1
ATOM 2480 O O . LYS A 1 316 ? 41.437 8.860 -75.250 1.00 89.62 316 LYS A O 1
ATOM 2485 N N . LEU A 1 317 ? 40.174 10.360 -74.148 1.00 90.06 317 LEU A N 1
ATOM 2486 C CA . LEU A 1 317 ? 39.277 10.698 -75.261 1.00 90.06 317 LEU A CA 1
ATOM 2487 C C . LEU A 1 317 ? 39.670 11.990 -75.994 1.00 90.06 317 LEU A C 1
ATOM 2489 O O . LEU A 1 317 ? 39.504 12.060 -77.209 1.00 90.06 317 LEU A O 1
ATOM 2493 N N . GLU A 1 318 ? 40.177 12.997 -75.280 1.00 89.38 318 GLU A N 1
ATOM 2494 C CA . GLU A 1 318 ? 40.447 14.336 -75.826 1.00 89.38 318 GLU A CA 1
ATOM 2495 C C . GLU A 1 318 ? 41.944 14.617 -76.046 1.00 89.38 318 GLU A C 1
ATOM 2497 O O . GLU A 1 318 ? 42.302 15.227 -77.051 1.00 89.38 318 GLU A O 1
ATOM 2502 N N . GLU A 1 319 ? 42.827 14.176 -75.142 1.00 88.06 319 GLU A N 1
ATOM 2503 C CA . GLU A 1 319 ? 44.252 14.556 -75.159 1.00 88.06 319 GLU A CA 1
ATOM 2504 C C . GLU A 1 319 ? 45.170 13.479 -75.756 1.00 88.06 319 GLU A C 1
ATOM 2506 O O . GLU A 1 319 ? 46.087 13.796 -76.510 1.00 88.06 319 GLU A O 1
ATOM 2511 N N . LEU A 1 320 ? 44.930 12.202 -75.447 1.00 89.75 320 LEU A N 1
ATOM 2512 C CA . LEU A 1 320 ? 45.782 11.095 -75.896 1.00 89.75 320 LEU A CA 1
ATOM 2513 C C . LEU A 1 320 ? 45.692 10.809 -77.418 1.00 89.75 320 LEU A C 1
ATOM 2515 O O . LEU A 1 320 ? 46.741 10.602 -78.034 1.00 89.75 320 LEU A O 1
ATOM 2519 N N . PRO A 1 321 ? 44.507 10.823 -78.076 1.00 91.12 321 PRO A N 1
ATOM 2520 C CA . PRO A 1 321 ? 44.405 10.531 -79.510 1.00 91.12 321 PRO A CA 1
ATOM 2521 C C . PRO A 1 321 ? 45.173 11.480 -80.454 1.00 91.12 321 PRO A C 1
ATOM 2523 O O . PRO A 1 321 ? 45.852 10.966 -81.346 1.00 91.12 321 PRO A O 1
ATOM 2526 N N . PRO A 1 322 ? 45.139 12.826 -80.306 1.00 88.88 322 PRO A N 1
ATOM 2527 C CA . PRO A 1 322 ? 45.923 13.704 -81.178 1.00 88.88 322 PRO A CA 1
ATOM 2528 C C . PRO A 1 322 ? 47.433 13.545 -80.962 1.00 88.88 322 PRO A C 1
ATOM 2530 O O . PRO A 1 322 ? 48.195 13.721 -81.907 1.00 88.88 322 PRO A O 1
ATOM 2533 N N . MET A 1 323 ? 47.879 13.156 -79.763 1.00 90.56 323 MET A N 1
ATOM 2534 C CA . MET A 1 323 ? 49.296 12.895 -79.491 1.00 90.56 323 MET A CA 1
ATOM 2535 C C . MET A 1 323 ? 49.778 11.580 -80.127 1.00 90.56 323 MET A C 1
ATOM 2537 O O . MET A 1 323 ? 50.869 11.543 -80.686 1.00 90.56 323 MET A O 1
ATOM 2541 N N . LEU A 1 324 ? 48.940 10.537 -80.177 1.00 88.56 324 LEU A N 1
ATOM 2542 C CA . LEU A 1 324 ? 49.225 9.316 -80.952 1.00 88.56 324 LEU A CA 1
ATOM 2543 C C . LEU A 1 324 ? 49.323 9.605 -82.466 1.00 88.56 324 LEU A C 1
ATOM 2545 O O . LEU A 1 324 ? 50.168 9.048 -83.178 1.00 88.56 324 LEU A O 1
ATOM 2549 N N . GLN A 1 325 ? 48.474 10.508 -82.966 1.00 87.69 325 GLN A N 1
ATOM 2550 C CA . GLN A 1 325 ? 48.567 11.000 -84.340 1.00 87.69 325 GLN A CA 1
ATOM 2551 C C . GLN A 1 325 ? 49.847 11.826 -84.560 1.00 87.69 325 GLN A C 1
ATOM 2553 O O . GLN A 1 325 ? 50.459 11.705 -85.620 1.00 87.69 325 GLN A O 1
ATOM 2558 N N . GLU A 1 326 ? 50.286 12.615 -83.577 1.00 89.69 326 GLU A N 1
ATOM 2559 C CA . GLU A 1 326 ? 51.517 13.408 -83.664 1.00 89.69 326 GLU A CA 1
ATOM 2560 C C . GLU A 1 326 ? 52.782 12.538 -83.642 1.00 89.69 326 GLU A C 1
ATOM 2562 O O . GLU A 1 326 ? 53.655 12.738 -84.482 1.00 89.69 326 GLU A O 1
ATOM 2567 N N . GLN A 1 327 ? 52.840 11.497 -82.805 1.00 88.38 327 GLN A N 1
ATOM 2568 C CA . GLN A 1 327 ? 53.895 10.471 -82.836 1.00 88.38 327 GLN A CA 1
ATOM 2569 C C . GLN A 1 327 ? 54.034 9.854 -84.241 1.00 88.38 327 GLN A C 1
ATOM 2571 O O . GLN A 1 327 ? 55.125 9.758 -84.812 1.00 88.38 327 GLN A O 1
ATOM 2576 N N . SER A 1 328 ? 52.892 9.495 -84.837 1.00 87.69 328 SER A N 1
ATOM 2577 C CA . SER A 1 328 ? 52.814 8.960 -86.199 1.00 87.69 328 SER A CA 1
ATOM 2578 C C . SER A 1 328 ? 53.222 10.004 -87.249 1.00 87.69 328 SER A C 1
ATOM 2580 O O . SER A 1 328 ? 53.865 9.670 -88.245 1.00 87.69 328 SER A O 1
ATOM 2582 N N . SER A 1 329 ? 52.873 11.275 -87.040 1.00 90.06 329 SER A N 1
ATOM 2583 C CA . SER A 1 329 ? 53.213 12.396 -87.922 1.00 90.06 329 SER A CA 1
ATOM 2584 C C . SER A 1 329 ? 54.714 12.694 -87.908 1.00 90.06 329 SER A C 1
ATOM 2586 O O . SER A 1 329 ? 55.313 12.811 -88.974 1.00 90.06 329 SER A O 1
ATOM 2588 N N . LEU A 1 330 ? 55.340 12.726 -86.727 1.00 89.94 330 LEU A N 1
ATOM 2589 C CA . LEU A 1 330 ? 56.785 12.881 -86.535 1.00 89.94 330 LEU A CA 1
ATOM 2590 C C . LEU A 1 330 ? 57.571 11.786 -87.263 1.00 89.94 330 LEU A C 1
ATOM 2592 O O . LEU A 1 330 ? 58.467 12.095 -88.049 1.00 89.94 330 LEU A O 1
ATOM 2596 N N . SER A 1 331 ? 57.188 10.519 -87.076 1.00 88.88 331 SER A N 1
ATOM 2597 C CA . SER A 1 331 ? 57.824 9.386 -87.761 1.00 88.88 331 SER A CA 1
ATOM 2598 C C . SER A 1 331 ? 57.736 9.511 -89.290 1.00 88.88 331 SER A C 1
ATOM 2600 O O . SER A 1 331 ? 58.754 9.434 -89.981 1.00 88.88 331 SER A O 1
ATOM 2602 N N . ASN A 1 332 ? 56.547 9.804 -89.833 1.00 88.75 332 ASN A N 1
ATOM 2603 C CA . ASN A 1 332 ? 56.366 10.009 -91.274 1.00 88.75 332 ASN A CA 1
ATOM 2604 C C . ASN A 1 332 ? 57.133 11.236 -91.804 1.00 88.75 332 ASN A C 1
ATOM 2606 O O . ASN A 1 332 ? 57.693 11.185 -92.898 1.00 88.75 332 ASN A O 1
ATOM 2610 N N . HIS A 1 333 ? 57.186 12.331 -91.041 1.00 88.44 333 HIS A N 1
ATOM 2611 C CA . HIS A 1 333 ? 57.905 13.558 -91.400 1.00 88.44 333 HIS A CA 1
ATOM 2612 C C . HIS A 1 333 ? 59.417 13.313 -91.491 1.00 88.44 333 HIS A C 1
ATOM 2614 O O . HIS A 1 333 ? 60.037 13.696 -92.485 1.00 88.44 333 HIS A O 1
ATOM 2620 N N . LEU A 1 334 ? 59.994 12.583 -90.528 1.00 88.25 334 LEU A N 1
ATOM 2621 C CA . LEU A 1 334 ? 61.405 12.186 -90.558 1.00 88.25 334 LEU A CA 1
ATOM 2622 C C . LEU A 1 334 ? 61.708 11.238 -91.729 1.00 88.25 334 LEU A C 1
ATOM 2624 O O . LEU A 1 334 ? 62.674 11.456 -92.457 1.00 88.25 334 LEU A O 1
ATOM 2628 N N . VAL A 1 335 ? 60.857 10.234 -91.974 1.00 87.94 335 VAL A N 1
ATOM 2629 C CA . VAL A 1 335 ? 61.003 9.308 -93.115 1.00 87.94 335 VAL A CA 1
ATOM 2630 C C . VAL A 1 335 ? 60.935 10.048 -94.457 1.00 87.94 335 VAL A C 1
ATOM 2632 O O . VAL A 1 335 ? 61.742 9.777 -95.349 1.00 87.94 335 VAL A O 1
ATOM 2635 N N . ASN A 1 336 ? 60.027 11.015 -94.607 1.00 86.19 336 ASN A N 1
ATOM 2636 C CA . ASN A 1 336 ? 59.922 11.835 -95.816 1.00 86.19 336 ASN A CA 1
ATOM 2637 C C . ASN A 1 336 ? 61.166 12.712 -96.022 1.00 86.19 336 ASN A C 1
ATOM 2639 O O . ASN A 1 336 ? 61.721 12.730 -97.123 1.00 86.19 336 ASN A O 1
ATOM 2643 N N . LEU A 1 337 ? 61.654 13.369 -94.965 1.00 86.50 337 LEU A N 1
ATOM 2644 C CA . LEU A 1 337 ? 62.900 14.139 -94.982 1.00 86.50 337 LEU A CA 1
ATOM 2645 C C . LEU A 1 337 ? 64.107 13.264 -95.362 1.00 86.50 337 LEU A C 1
ATOM 2647 O O . LEU A 1 337 ? 64.887 13.632 -96.241 1.00 86.50 337 LEU A O 1
ATOM 2651 N N . HIS A 1 338 ? 64.232 12.081 -94.754 1.00 87.38 338 HIS A N 1
ATOM 2652 C CA . HIS A 1 338 ? 65.304 11.119 -95.032 1.00 87.38 338 HIS A CA 1
ATOM 2653 C C . HIS A 1 338 ? 65.277 10.637 -96.484 1.00 87.38 338 HIS A C 1
ATOM 2655 O O . HIS A 1 338 ? 66.324 10.555 -97.127 1.00 87.38 338 HIS A O 1
ATOM 2661 N N . ASN A 1 339 ? 64.092 10.339 -97.023 1.00 84.19 339 ASN A N 1
ATOM 2662 C CA . ASN A 1 339 ? 63.928 9.930 -98.418 1.00 84.19 339 ASN A CA 1
ATOM 2663 C C . ASN A 1 339 ? 64.258 11.076 -99.392 1.00 84.19 339 ASN A C 1
ATOM 2665 O O . ASN A 1 339 ? 64.977 10.850 -100.368 1.00 84.19 339 ASN A O 1
ATOM 2669 N N . GLY A 1 340 ? 63.820 12.304 -99.095 1.00 80.06 340 GLY A N 1
ATOM 2670 C CA . GLY A 1 340 ? 64.167 13.506 -99.858 1.00 80.06 340 GLY A CA 1
ATOM 2671 C C . GLY A 1 340 ? 65.677 13.739 -99.913 1.00 80.06 340 GLY A C 1
ATOM 2672 O O . GLY A 1 340 ? 66.252 13.824 -101.000 1.00 80.06 340 GLY A O 1
ATOM 2673 N N . GLN A 1 341 ? 66.347 13.733 -98.757 1.00 80.81 341 GLN A N 1
ATOM 2674 C CA . GLN A 1 341 ? 67.801 13.901 -98.647 1.00 80.81 341 GLN A CA 1
ATOM 2675 C C . GLN A 1 341 ? 68.570 12.816 -99.416 1.00 80.81 341 GLN A C 1
ATOM 2677 O O . GLN A 1 341 ? 69.488 13.135 -100.175 1.00 80.81 341 GLN A O 1
ATOM 2682 N N . ARG A 1 342 ? 68.146 11.548 -99.308 1.00 80.06 342 ARG A N 1
ATOM 2683 C CA . ARG A 1 342 ? 68.730 10.429 -100.070 1.00 80.06 342 ARG A CA 1
ATOM 2684 C C . ARG A 1 342 ? 68.575 10.595 -101.582 1.00 80.06 342 ARG A C 1
ATOM 2686 O O . ARG A 1 342 ? 69.511 10.266 -102.308 1.00 80.06 342 ARG A O 1
ATOM 2693 N N . SER A 1 343 ? 67.439 11.110 -102.060 1.00 75.31 343 SER A N 1
ATOM 2694 C CA . SER A 1 343 ? 67.182 11.273 -103.502 1.00 75.31 343 SER A CA 1
ATOM 2695 C C . SER A 1 343 ? 68.072 12.325 -104.178 1.00 75.31 343 SER A C 1
ATOM 2697 O O . SER A 1 343 ? 68.324 12.224 -105.374 1.00 75.31 343 SER A O 1
ATOM 2699 N N . ILE A 1 344 ? 68.604 13.281 -103.405 1.00 73.38 344 ILE A N 1
ATOM 2700 C CA . ILE A 1 344 ? 69.600 14.270 -103.856 1.00 73.38 344 ILE A CA 1
ATOM 2701 C C . ILE A 1 344 ? 71.032 13.936 -103.390 1.00 73.38 344 ILE A C 1
ATOM 2703 O O . ILE A 1 344 ? 71.904 14.800 -103.410 1.00 73.38 344 ILE A O 1
ATOM 2707 N N . HIS A 1 345 ? 71.276 12.699 -102.939 1.00 73.38 345 HIS A N 1
ATOM 2708 C CA . HIS A 1 345 ? 72.564 12.213 -102.418 1.00 73.38 345 HIS A CA 1
ATOM 2709 C C . HIS A 1 345 ? 73.177 13.045 -101.269 1.00 73.38 345 HIS A C 1
ATOM 2711 O O . HIS A 1 345 ? 74.390 13.011 -101.053 1.00 73.38 345 HIS A O 1
ATOM 2717 N N . ARG A 1 346 ? 72.357 13.766 -100.492 1.00 71.12 346 ARG A N 1
ATOM 2718 C CA . ARG A 1 346 ? 72.810 14.506 -99.304 1.00 71.12 346 ARG A CA 1
ATOM 2719 C C . ARG A 1 346 ? 72.848 13.610 -98.055 1.00 71.12 346 ARG A C 1
ATOM 2721 O O . ARG A 1 346 ? 72.106 12.626 -97.985 1.00 71.12 346 ARG A O 1
ATOM 2728 N N . PRO A 1 347 ? 73.671 13.954 -97.043 1.00 73.56 347 PRO A N 1
ATOM 2729 C CA . PRO A 1 347 ? 73.614 13.320 -95.730 1.00 73.56 347 PRO A CA 1
ATOM 2730 C C . PRO A 1 347 ? 72.209 13.380 -95.122 1.00 73.56 347 PRO A C 1
ATOM 2732 O O . PRO A 1 347 ? 71.476 14.356 -95.288 1.00 73.56 347 PRO A O 1
ATOM 2735 N N . VAL A 1 348 ? 71.851 12.321 -94.403 1.00 82.50 348 VAL A N 1
ATOM 2736 C CA . VAL A 1 348 ? 70.563 12.195 -93.719 1.00 82.50 348 VAL A CA 1
ATOM 2737 C C . VAL A 1 348 ? 70.602 12.975 -92.401 1.00 82.50 348 VAL A C 1
ATOM 2739 O O . VAL A 1 348 ? 71.575 12.872 -91.657 1.00 82.50 348 VAL A O 1
ATOM 2742 N N . HIS A 1 349 ? 69.551 13.740 -92.100 1.00 84.38 349 HIS A N 1
ATOM 2743 C CA . HIS A 1 349 ? 69.419 14.449 -90.825 1.00 84.38 349 HIS A CA 1
ATOM 2744 C C . HIS A 1 349 ? 69.279 13.456 -89.663 1.00 84.38 349 HIS A C 1
ATOM 2746 O O . HIS A 1 349 ? 68.366 12.627 -89.638 1.00 84.38 349 HIS A O 1
ATOM 2752 N N . VAL A 1 350 ? 70.195 13.571 -88.703 1.00 84.12 350 VAL A N 1
ATOM 2753 C CA . VAL A 1 350 ? 70.160 12.865 -87.422 1.00 84.12 350 VAL A CA 1
ATOM 2754 C C . VAL A 1 350 ? 69.444 13.772 -86.411 1.00 84.12 350 VAL A C 1
ATOM 2756 O O . VAL A 1 350 ? 69.902 14.906 -86.240 1.00 84.12 350 VAL A O 1
ATOM 2759 N N . PRO A 1 351 ? 68.350 13.312 -85.773 1.00 84.69 351 PRO A N 1
ATOM 2760 C CA . PRO A 1 351 ? 67.695 14.018 -84.674 1.00 84.69 351 PRO A CA 1
ATOM 2761 C C . PRO A 1 351 ? 68.616 14.336 -83.495 1.00 84.69 351 PRO A C 1
ATOM 2763 O O . PRO A 1 351 ? 69.692 13.752 -83.342 1.00 84.69 351 PRO A O 1
ATOM 2766 N N . GLN A 1 352 ? 68.152 15.220 -82.614 1.00 81.38 352 GLN A N 1
ATOM 2767 C CA . GLN A 1 352 ? 68.798 15.461 -81.322 1.00 81.38 352 GLN A CA 1
ATOM 2768 C C . GLN A 1 352 ? 68.754 14.222 -80.405 1.00 81.38 352 GLN A C 1
ATOM 2770 O O . GLN A 1 352 ? 67.932 13.321 -80.574 1.00 81.38 352 GLN A O 1
ATOM 2775 N N . ASP A 1 353 ? 69.659 14.176 -79.425 1.00 76.00 353 ASP A N 1
ATOM 2776 C CA . ASP A 1 353 ? 69.874 13.004 -78.566 1.00 76.00 353 ASP A CA 1
ATOM 2777 C C . ASP A 1 353 ? 68.619 12.657 -77.737 1.00 76.00 353 ASP A C 1
ATOM 2779 O O . ASP A 1 353 ? 68.037 13.514 -77.059 1.00 76.00 353 ASP A O 1
ATOM 2783 N N . GLY A 1 354 ? 68.156 11.408 -77.836 1.00 79.56 354 GLY A N 1
ATOM 2784 C CA . GLY A 1 354 ? 66.882 10.954 -77.266 1.00 79.56 354 GLY A CA 1
ATOM 2785 C C . GLY A 1 354 ? 65.612 11.465 -77.975 1.00 79.56 354 GLY A C 1
ATOM 2786 O O . GLY A 1 354 ? 64.539 11.424 -77.376 1.00 79.56 354 GLY A O 1
ATOM 2787 N N . ARG A 1 355 ? 65.713 12.019 -79.198 1.00 86.56 355 ARG A N 1
ATOM 2788 C CA . ARG A 1 355 ? 64.573 12.459 -80.044 1.00 86.56 355 ARG A CA 1
ATOM 2789 C C . ARG A 1 355 ? 64.450 11.626 -81.329 1.00 86.56 355 ARG A C 1
ATOM 2791 O O . ARG A 1 355 ? 63.738 12.007 -82.264 1.00 86.56 355 ARG A O 1
ATOM 2798 N N . GLY A 1 356 ? 65.136 10.488 -81.405 1.00 85.81 356 GLY A N 1
ATOM 2799 C CA . GLY A 1 356 ? 64.926 9.495 -82.448 1.00 85.81 356 GLY A CA 1
ATOM 2800 C C . GLY A 1 356 ? 63.536 8.866 -82.338 1.00 85.81 356 GLY A C 1
ATOM 2801 O O . GLY A 1 356 ? 62.927 8.817 -81.272 1.00 85.81 356 GLY A O 1
ATOM 2802 N N . THR A 1 357 ? 63.015 8.349 -83.450 1.00 84.12 357 THR A N 1
ATOM 2803 C CA . THR A 1 357 ? 61.672 7.741 -83.489 1.00 84.12 357 THR A CA 1
ATOM 2804 C C . THR A 1 357 ? 61.525 6.505 -82.598 1.00 84.12 357 THR A C 1
ATOM 2806 O O . THR A 1 357 ? 60.401 6.127 -82.285 1.00 84.12 357 THR A O 1
ATOM 2809 N N . GLU A 1 358 ? 62.637 5.882 -82.201 1.00 85.62 358 GLU A N 1
ATOM 2810 C CA . GLU A 1 358 ? 62.675 4.764 -81.250 1.00 85.62 358 GLU A CA 1
ATOM 2811 C C . GLU A 1 358 ? 62.609 5.276 -79.797 1.00 85.62 358 GLU A C 1
ATOM 2813 O O . GLU A 1 358 ? 61.773 4.800 -79.030 1.00 85.62 358 GLU A O 1
ATOM 2818 N N . ASP A 1 359 ? 63.362 6.328 -79.449 1.00 86.88 359 ASP A N 1
ATOM 2819 C CA . ASP A 1 359 ? 63.323 6.974 -78.122 1.00 86.88 359 ASP A CA 1
ATOM 2820 C C . ASP A 1 359 ? 61.918 7.517 -77.795 1.00 86.88 359 ASP A C 1
ATOM 2822 O O . ASP A 1 359 ? 61.375 7.307 -76.705 1.00 86.88 359 ASP A O 1
ATOM 2826 N N . LEU A 1 360 ? 61.290 8.177 -78.780 1.00 88.50 360 LEU A N 1
ATOM 2827 C CA . LEU A 1 360 ? 59.920 8.694 -78.682 1.00 88.50 360 LEU A CA 1
ATOM 2828 C C . LEU A 1 360 ? 58.873 7.574 -78.533 1.00 88.50 360 LEU A C 1
ATOM 2830 O O . LEU A 1 360 ? 57.772 7.829 -78.042 1.00 88.50 360 LEU A O 1
ATOM 2834 N N . ALA A 1 361 ? 59.183 6.346 -78.963 1.00 87.44 361 ALA A N 1
ATOM 2835 C CA . ALA A 1 361 ? 58.318 5.183 -78.784 1.00 87.44 361 ALA A CA 1
ATOM 2836 C C . ALA A 1 361 ? 58.495 4.559 -77.391 1.00 87.44 361 ALA A C 1
ATOM 2838 O O . ALA A 1 361 ? 57.500 4.357 -76.699 1.00 87.44 361 ALA A O 1
ATOM 2839 N N . GLU A 1 362 ? 59.730 4.359 -76.917 1.00 89.81 362 GLU A N 1
ATOM 2840 C CA . GLU A 1 362 ? 59.995 3.848 -75.560 1.00 89.81 362 GLU A CA 1
ATOM 2841 C C . GLU A 1 362 ? 59.402 4.769 -74.477 1.00 89.81 362 GLU A C 1
ATOM 2843 O O . GLU A 1 362 ? 58.786 4.309 -73.508 1.00 89.81 362 GLU A O 1
ATOM 2848 N N . LYS A 1 363 ? 59.509 6.091 -74.664 1.00 88.50 363 LYS A N 1
ATOM 2849 C CA . LYS A 1 363 ? 58.893 7.095 -73.780 1.00 88.50 363 LYS A CA 1
ATOM 2850 C C . LYS A 1 363 ? 57.362 7.072 -73.826 1.00 88.50 363 LYS A C 1
ATOM 2852 O O . LYS A 1 363 ? 56.725 7.243 -72.786 1.00 88.50 363 LYS A O 1
ATOM 2857 N N . TRP A 1 364 ? 56.764 6.817 -74.988 1.00 91.56 364 TRP A N 1
ATOM 2858 C CA . TRP A 1 364 ? 55.314 6.660 -75.126 1.00 91.56 364 TRP A CA 1
ATOM 2859 C C . TRP A 1 364 ? 54.800 5.381 -74.446 1.00 91.56 364 TRP A C 1
ATOM 2861 O O . TRP A 1 364 ? 53.840 5.437 -73.677 1.00 91.56 364 TRP A O 1
ATOM 2871 N N . ASP A 1 365 ? 55.478 4.249 -74.643 1.00 90.56 365 ASP A N 1
ATOM 2872 C CA . ASP A 1 365 ? 55.127 2.971 -74.009 1.00 90.56 365 ASP A CA 1
ATOM 2873 C C . ASP A 1 365 ? 55.336 3.009 -72.483 1.00 90.56 365 ASP A C 1
ATOM 2875 O O . ASP A 1 365 ? 54.551 2.435 -71.719 1.00 90.56 365 ASP A O 1
ATOM 2879 N N . SER A 1 366 ? 56.328 3.772 -72.013 1.00 89.62 366 SER A N 1
ATOM 2880 C CA . SER A 1 366 ? 56.515 4.083 -70.590 1.00 89.62 366 SER A CA 1
ATOM 2881 C C . SER A 1 366 ? 55.317 4.851 -70.014 1.00 89.62 366 SER A C 1
ATOM 2883 O O . SER A 1 366 ? 54.768 4.455 -68.984 1.00 89.62 366 SER A O 1
ATOM 2885 N N . LEU A 1 367 ? 54.849 5.905 -70.699 1.00 90.81 367 LEU A N 1
ATOM 2886 C CA . LEU A 1 367 ? 53.650 6.658 -70.303 1.00 90.81 367 LEU A CA 1
ATOM 2887 C C . LEU A 1 367 ? 52.392 5.774 -70.315 1.00 90.81 367 LEU A C 1
ATOM 2889 O O . LEU A 1 367 ? 51.592 5.838 -69.380 1.00 90.81 367 LEU A O 1
ATOM 2893 N N . ALA A 1 368 ? 52.229 4.920 -71.329 1.00 89.56 368 ALA A N 1
ATOM 2894 C CA . ALA A 1 368 ? 51.119 3.972 -71.411 1.00 89.56 368 ALA A CA 1
ATOM 2895 C C . ALA A 1 368 ? 51.133 2.959 -70.250 1.00 89.56 368 ALA A C 1
ATOM 2897 O O . ALA A 1 368 ? 50.081 2.651 -69.687 1.00 89.56 368 ALA A O 1
ATOM 2898 N N . THR A 1 369 ? 52.316 2.493 -69.842 1.00 90.88 369 THR A N 1
ATOM 2899 C CA . THR A 1 369 ? 52.491 1.580 -68.700 1.00 90.88 369 THR A CA 1
ATOM 2900 C C . THR A 1 369 ? 52.108 2.258 -67.382 1.00 90.88 369 THR A C 1
ATOM 2902 O O . THR A 1 369 ? 51.284 1.727 -66.633 1.00 90.88 369 THR A O 1
ATOM 2905 N N . VAL A 1 370 ? 52.623 3.467 -67.123 1.00 91.06 370 VAL A N 1
ATOM 2906 C CA . VAL A 1 370 ? 52.284 4.247 -65.916 1.00 91.06 370 VAL A CA 1
ATOM 2907 C C . VAL A 1 370 ? 50.780 4.546 -65.858 1.00 91.06 370 VAL A C 1
ATOM 2909 O O . VAL A 1 370 ? 50.173 4.390 -64.798 1.00 91.06 370 VAL A O 1
ATOM 2912 N N . LEU A 1 371 ? 50.161 4.896 -66.991 1.00 90.81 371 LEU A N 1
ATOM 2913 C CA . LEU A 1 371 ? 48.721 5.143 -67.102 1.00 90.81 371 LEU A CA 1
ATOM 2914 C C . LEU A 1 371 ? 47.879 3.896 -66.775 1.00 90.81 371 LEU A C 1
ATOM 2916 O O . LEU A 1 371 ? 46.903 4.005 -66.035 1.00 90.81 371 LEU A O 1
ATOM 2920 N N . VAL A 1 372 ? 48.249 2.712 -67.279 1.00 91.00 372 VAL A N 1
ATOM 2921 C CA . VAL A 1 372 ? 47.530 1.457 -66.982 1.00 91.00 372 VAL A CA 1
ATOM 2922 C C . VAL A 1 372 ? 47.638 1.090 -65.501 1.00 91.00 372 VAL A C 1
ATOM 2924 O O . VAL A 1 372 ? 46.646 0.685 -64.892 1.00 91.00 372 VAL A O 1
ATOM 2927 N N . GLU A 1 373 ? 48.811 1.262 -64.890 1.00 89.62 373 GLU A N 1
ATOM 2928 C CA . GLU A 1 373 ? 48.982 1.021 -63.455 1.00 89.62 373 GLU A CA 1
ATOM 2929 C C . GLU A 1 373 ? 48.208 2.033 -62.592 1.00 89.62 373 GLU A C 1
ATOM 2931 O O . GLU A 1 373 ? 47.617 1.643 -61.583 1.00 89.62 373 GLU A O 1
ATOM 2936 N N . TYR A 1 374 ? 48.140 3.303 -63.007 1.00 90.94 374 TYR A N 1
ATOM 2937 C CA . TYR A 1 374 ? 47.310 4.336 -62.375 1.00 90.94 374 TYR A CA 1
ATOM 2938 C C . TYR A 1 374 ? 45.810 4.009 -62.497 1.00 90.94 374 TYR A C 1
ATOM 2940 O O . TYR A 1 374 ? 45.094 4.010 -61.498 1.00 90.94 374 TYR A O 1
ATOM 2948 N N . GLU A 1 375 ? 45.330 3.630 -63.688 1.00 89.69 375 GLU A N 1
ATOM 2949 C CA . GLU A 1 375 ? 43.944 3.186 -63.914 1.00 89.69 375 GLU A CA 1
ATOM 2950 C C . GLU A 1 375 ? 43.552 1.979 -63.055 1.00 89.69 375 GLU A C 1
ATOM 2952 O O . GLU A 1 375 ? 42.410 1.894 -62.598 1.00 89.69 375 GLU A O 1
ATOM 2957 N N . ASN A 1 376 ? 44.477 1.042 -62.840 1.00 90.62 376 ASN A N 1
ATOM 2958 C CA . ASN A 1 376 ? 44.246 -0.109 -61.973 1.00 90.62 376 ASN A CA 1
ATOM 2959 C C . ASN A 1 376 ? 44.173 0.320 -60.501 1.00 90.62 376 ASN A C 1
ATOM 2961 O O . ASN A 1 376 ? 43.178 0.022 -59.847 1.00 90.62 376 ASN A O 1
ATOM 2965 N N . ALA A 1 377 ? 45.136 1.108 -60.013 1.00 90.31 377 ALA A N 1
ATOM 2966 C CA . ALA A 1 377 ? 45.142 1.605 -58.635 1.00 90.31 377 ALA A CA 1
ATOM 2967 C C . ALA A 1 377 ? 43.886 2.436 -58.293 1.00 90.31 377 ALA A C 1
ATOM 2969 O O . ALA A 1 377 ? 43.285 2.256 -57.232 1.00 90.31 377 ALA A O 1
ATOM 2970 N N . VAL A 1 378 ? 43.429 3.290 -59.215 1.00 90.19 378 VAL A N 1
ATOM 2971 C CA . VAL A 1 378 ? 42.186 4.069 -59.067 1.00 90.19 378 VAL A CA 1
ATOM 2972 C C . VAL A 1 378 ? 40.947 3.159 -59.048 1.00 90.19 378 VAL A C 1
ATOM 2974 O O . VAL A 1 378 ? 40.021 3.396 -58.270 1.00 90.19 378 VAL A O 1
ATOM 2977 N N . ARG A 1 379 ? 40.914 2.094 -59.863 1.00 89.69 379 ARG A N 1
ATOM 2978 C CA . ARG A 1 379 ? 39.795 1.132 -59.905 1.00 89.69 379 ARG A CA 1
ATOM 2979 C C . ARG A 1 379 ? 39.728 0.256 -58.654 1.00 89.69 379 ARG A C 1
ATOM 2981 O O . ARG A 1 379 ? 38.635 0.024 -58.140 1.00 89.69 379 ARG A O 1
ATOM 2988 N N . ASP A 1 380 ? 40.874 -0.192 -58.156 1.00 89.69 380 ASP A N 1
ATOM 2989 C CA . ASP A 1 380 ? 40.969 -0.999 -56.939 1.00 89.69 380 ASP A CA 1
ATOM 2990 C C . ASP A 1 380 ? 40.599 -0.156 -55.707 1.00 89.69 380 ASP A C 1
ATOM 2992 O O . ASP A 1 380 ? 39.831 -0.604 -54.852 1.00 89.69 380 ASP A O 1
ATOM 2996 N N . SER A 1 381 ? 41.027 1.114 -55.677 1.00 90.00 381 SER A N 1
ATOM 2997 C CA . SER A 1 381 ? 40.571 2.095 -54.689 1.00 90.00 381 SER A CA 1
ATOM 2998 C C . SER A 1 381 ? 39.051 2.307 -54.756 1.00 90.00 381 SER A C 1
ATOM 3000 O O . SER A 1 381 ? 38.379 2.211 -53.731 1.00 90.00 381 SER A O 1
ATOM 3002 N N . LEU A 1 382 ? 38.460 2.476 -55.948 1.00 90.56 382 LEU A N 1
ATOM 3003 C CA . LEU A 1 382 ? 37.000 2.593 -56.100 1.00 90.56 382 LEU A CA 1
ATOM 3004 C C . LEU A 1 382 ? 36.251 1.379 -55.520 1.00 90.56 382 LEU A C 1
ATOM 3006 O O . LEU A 1 382 ? 35.240 1.546 -54.836 1.00 90.56 382 LEU A O 1
ATOM 3010 N N . ALA A 1 383 ? 36.732 0.161 -55.786 1.00 88.62 383 ALA A N 1
ATOM 3011 C CA . ALA A 1 383 ? 36.127 -1.064 -55.265 1.00 88.62 383 ALA A CA 1
ATOM 3012 C C . ALA A 1 383 ? 36.227 -1.146 -53.729 1.00 88.62 383 ALA A C 1
ATOM 3014 O O . ALA A 1 383 ? 35.264 -1.537 -53.059 1.00 88.62 383 ALA A O 1
ATOM 3015 N N . MET A 1 384 ? 37.359 -0.719 -53.162 1.00 89.31 384 MET A N 1
ATOM 3016 C CA . MET A 1 384 ? 37.553 -0.637 -51.716 1.00 89.31 384 MET A CA 1
ATOM 3017 C C . MET A 1 384 ? 36.625 0.404 -51.073 1.00 89.31 384 MET A C 1
ATOM 3019 O O . MET A 1 384 ? 35.875 0.062 -50.159 1.00 89.31 384 MET A O 1
ATOM 3023 N N . PHE A 1 385 ? 36.622 1.647 -51.564 1.00 91.31 385 PHE A N 1
ATOM 3024 C CA . PHE A 1 385 ? 35.801 2.734 -51.017 1.00 91.31 385 PHE A CA 1
ATOM 3025 C C . PHE A 1 385 ? 34.297 2.428 -51.131 1.00 91.31 385 PHE A C 1
ATOM 3027 O O . PHE A 1 385 ? 33.565 2.618 -50.164 1.00 91.31 385 PHE A O 1
ATOM 3034 N N . SER A 1 386 ? 33.839 1.818 -52.231 1.00 88.94 386 SER A N 1
ATOM 3035 C CA . SER A 1 386 ? 32.438 1.380 -52.370 1.00 88.94 386 SER A CA 1
ATOM 3036 C C . SER A 1 386 ? 32.044 0.264 -51.388 1.00 88.94 386 SER A C 1
ATOM 3038 O O . SER A 1 386 ? 30.864 0.134 -51.041 1.00 88.94 386 SER A O 1
ATOM 3040 N N . THR A 1 387 ? 33.006 -0.543 -50.931 1.00 89.38 387 THR A N 1
ATOM 3041 C CA . THR A 1 387 ? 32.788 -1.544 -49.873 1.00 89.38 387 THR A CA 1
ATOM 3042 C C . THR A 1 387 ? 32.732 -0.860 -48.503 1.00 89.38 387 THR A C 1
ATOM 3044 O O . THR A 1 387 ? 31.801 -1.099 -47.732 1.00 89.38 387 THR A O 1
ATOM 3047 N N . MET A 1 388 ? 33.655 0.072 -48.242 1.00 88.62 388 MET A N 1
ATOM 3048 C CA . MET A 1 388 ? 33.695 0.875 -47.015 1.00 88.62 388 MET A CA 1
ATOM 3049 C C . MET A 1 388 ? 32.423 1.701 -46.802 1.00 88.62 388 MET A C 1
ATOM 3051 O O . MET A 1 388 ? 31.872 1.677 -45.706 1.00 88.62 388 MET A O 1
ATOM 3055 N N . GLU A 1 389 ? 31.908 2.381 -47.831 1.00 89.62 389 GLU A N 1
ATOM 3056 C CA . GLU A 1 389 ? 30.633 3.116 -47.766 1.00 89.62 389 GLU A CA 1
ATOM 3057 C C . GLU A 1 389 ? 29.470 2.201 -47.361 1.00 89.62 389 GLU A C 1
ATOM 3059 O O . GLU A 1 389 ? 28.645 2.563 -46.521 1.00 89.62 389 GLU A O 1
ATOM 3064 N N . SER A 1 390 ? 29.428 0.982 -47.908 1.00 86.50 390 SER A N 1
ATOM 3065 C CA . SER A 1 390 ? 28.380 -0.002 -47.610 1.00 86.50 390 SER A CA 1
ATOM 3066 C C . SER A 1 390 ? 28.420 -0.461 -46.144 1.00 86.50 390 SER A C 1
ATOM 3068 O O . SER A 1 390 ? 27.378 -0.583 -45.490 1.00 86.50 390 SER A O 1
ATOM 3070 N N . GLU A 1 391 ? 29.618 -0.672 -45.595 1.00 87.00 391 GLU A N 1
ATOM 3071 C CA . GLU A 1 391 ? 29.816 -1.033 -44.189 1.00 87.00 391 GLU A CA 1
ATOM 3072 C C . GLU A 1 391 ? 29.582 0.151 -43.233 1.00 87.00 391 GLU A C 1
ATOM 3074 O O . GLU A 1 391 ? 28.903 -0.018 -42.216 1.00 87.00 391 GLU A O 1
ATOM 3079 N N . LEU A 1 392 ? 30.044 1.360 -43.574 1.00 88.06 392 LEU A N 1
ATOM 3080 C CA . LEU A 1 392 ? 29.814 2.595 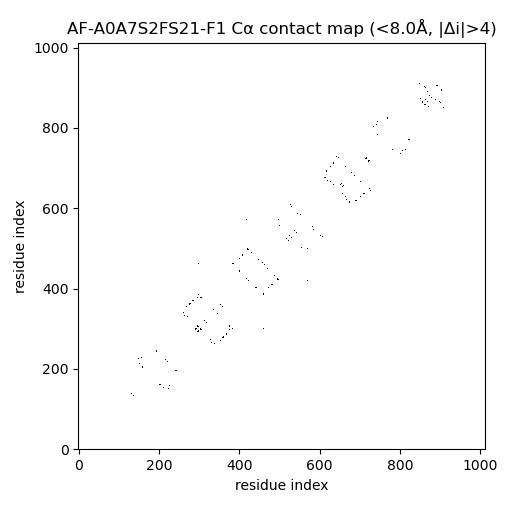-42.809 1.00 88.06 392 LEU A CA 1
ATOM 3081 C C . LEU A 1 392 ? 28.329 2.982 -42.754 1.00 88.06 392 LEU A C 1
ATOM 3083 O O . LEU A 1 392 ? 27.841 3.415 -41.703 1.00 88.06 392 LEU A O 1
ATOM 3087 N N . LEU A 1 393 ? 27.582 2.759 -43.838 1.00 86.94 393 LEU A N 1
ATOM 3088 C CA . LEU A 1 393 ? 26.131 2.936 -43.881 1.00 86.94 393 LEU A CA 1
ATOM 3089 C C . LEU A 1 393 ? 25.419 1.922 -42.971 1.00 86.94 393 LEU A C 1
ATOM 3091 O O . LEU A 1 393 ? 24.539 2.295 -42.188 1.00 86.94 393 LEU A O 1
ATOM 3095 N N . LEU A 1 394 ? 25.833 0.649 -43.002 1.00 86.31 394 LEU A N 1
ATOM 3096 C CA . LEU A 1 394 ? 25.302 -0.395 -42.119 1.00 86.31 394 LEU A CA 1
ATOM 3097 C C . LEU A 1 394 ? 25.626 -0.118 -40.640 1.00 86.31 394 LEU A C 1
ATOM 3099 O O . LEU A 1 394 ? 24.775 -0.328 -39.771 1.00 86.31 394 LEU A O 1
ATOM 3103 N N . ILE A 1 395 ? 26.830 0.376 -40.345 1.00 85.19 395 ILE A N 1
ATOM 3104 C CA . ILE A 1 395 ? 27.246 0.860 -39.022 1.00 85.19 395 ILE A CA 1
ATOM 3105 C C . ILE A 1 395 ? 26.358 2.030 -38.584 1.00 85.19 395 ILE A C 1
ATOM 3107 O O . ILE A 1 395 ? 25.747 1.966 -37.519 1.00 85.19 395 ILE A O 1
ATOM 3111 N N . THR A 1 396 ? 26.194 3.052 -39.426 1.00 85.44 396 THR A N 1
ATOM 3112 C CA . THR A 1 396 ? 25.333 4.213 -39.150 1.00 85.44 396 THR A CA 1
ATOM 3113 C C . THR A 1 396 ? 23.879 3.799 -38.888 1.00 85.44 396 THR A C 1
ATOM 3115 O O . THR A 1 396 ? 23.261 4.307 -37.952 1.00 85.44 396 THR A O 1
ATOM 3118 N N . SER A 1 397 ? 23.340 2.839 -39.645 1.00 86.38 397 SER A N 1
ATOM 3119 C CA . SER A 1 397 ? 21.986 2.293 -39.454 1.00 86.38 397 SER A CA 1
ATOM 3120 C C . SER A 1 397 ? 21.834 1.481 -38.156 1.00 86.38 397 SER A C 1
ATOM 3122 O O . SER A 1 397 ? 20.797 1.547 -37.490 1.00 86.38 397 SER A O 1
ATOM 3124 N N . LYS A 1 398 ? 22.865 0.725 -37.749 1.00 85.44 398 LYS A N 1
ATOM 3125 C CA . LYS A 1 398 ? 22.909 0.086 -36.420 1.00 85.44 398 LYS A CA 1
ATOM 3126 C C . LYS A 1 398 ? 22.906 1.151 -35.319 1.00 85.44 398 LYS A C 1
ATOM 3128 O O . LYS A 1 398 ? 22.086 1.061 -34.412 1.00 85.44 398 LYS A O 1
ATOM 3133 N N . CYS A 1 399 ? 23.744 2.180 -35.444 1.00 87.69 399 CYS A N 1
ATOM 3134 C CA . CYS A 1 399 ? 23.826 3.281 -34.486 1.00 87.69 399 CYS A CA 1
ATOM 3135 C C . CYS A 1 399 ? 22.491 4.033 -34.327 1.00 87.69 399 CYS A C 1
ATOM 3137 O O . CYS A 1 399 ? 22.073 4.294 -33.201 1.00 87.69 399 CYS A O 1
ATOM 3139 N N . GLY A 1 400 ? 21.787 4.325 -35.429 1.00 88.06 400 GLY A N 1
ATOM 3140 C CA . GLY A 1 400 ? 20.479 4.994 -35.399 1.00 88.06 400 GLY A CA 1
ATOM 3141 C C . GLY A 1 400 ? 19.451 4.267 -34.525 1.00 88.06 400 GLY A C 1
ATOM 3142 O O . GLY A 1 400 ? 18.886 4.870 -33.618 1.00 88.06 400 GLY A O 1
ATOM 3143 N N . ARG A 1 401 ? 19.298 2.949 -34.712 1.00 89.25 401 ARG A N 1
ATOM 3144 C 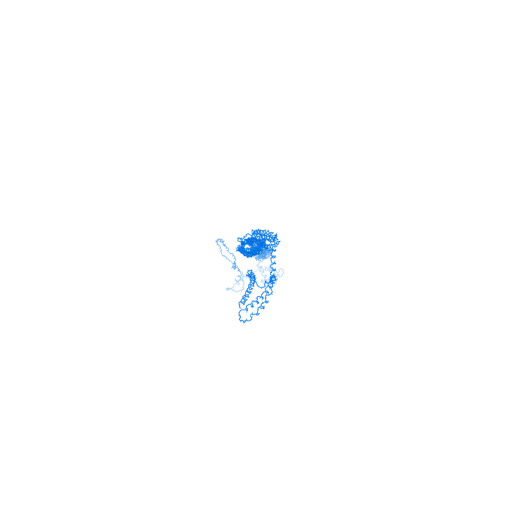CA . ARG A 1 401 ? 18.345 2.122 -33.945 1.00 89.25 401 ARG A CA 1
ATOM 3145 C C . ARG A 1 401 ? 18.652 2.048 -32.446 1.00 89.25 401 ARG A C 1
ATOM 3147 O O . ARG A 1 401 ? 17.732 1.974 -31.636 1.00 89.25 401 ARG A O 1
ATOM 3154 N N . VAL A 1 402 ? 19.931 2.082 -32.059 1.00 91.19 402 VAL A N 1
ATOM 3155 C CA . VAL A 1 402 ? 20.308 2.173 -30.635 1.00 91.19 402 VAL A CA 1
ATOM 3156 C C . VAL A 1 402 ? 19.960 3.561 -30.086 1.00 91.19 402 VAL A C 1
ATOM 3158 O O . VAL A 1 402 ? 19.436 3.657 -28.982 1.00 91.19 402 VAL A O 1
ATOM 3161 N N . GLY A 1 403 ? 20.166 4.625 -30.869 1.00 92.31 403 GLY A N 1
ATOM 3162 C CA . GLY A 1 403 ? 19.767 5.991 -30.512 1.00 92.31 403 GLY A CA 1
ATOM 3163 C C . GLY A 1 403 ? 18.257 6.147 -30.306 1.00 92.31 403 GLY A C 1
ATOM 3164 O O . GLY A 1 403 ? 17.833 6.723 -29.308 1.00 92.31 403 GLY A O 1
ATOM 3165 N N . GLU A 1 404 ? 17.445 5.574 -31.195 1.00 92.94 404 GLU A N 1
ATOM 3166 C CA . GLU A 1 404 ? 15.981 5.516 -31.059 1.00 92.94 404 GLU A CA 1
ATOM 3167 C C . GLU A 1 404 ? 15.563 4.809 -29.759 1.00 92.94 404 GLU A C 1
ATOM 3169 O O . GLU A 1 404 ? 14.746 5.335 -29.001 1.00 92.94 404 GLU A O 1
ATOM 3174 N N . TRP A 1 405 ? 16.173 3.658 -29.445 1.00 94.88 405 TRP A N 1
ATOM 3175 C CA . TRP A 1 405 ? 15.917 2.946 -28.189 1.00 94.88 405 TRP A CA 1
ATOM 3176 C C . TRP A 1 405 ? 16.327 3.770 -26.957 1.00 94.88 405 TRP A C 1
ATOM 3178 O O . TRP A 1 405 ? 15.547 3.842 -26.010 1.00 94.88 405 TRP A O 1
ATOM 3188 N N . ILE A 1 406 ? 17.486 4.448 -26.978 1.00 94.75 406 ILE A N 1
ATOM 3189 C CA . ILE A 1 406 ? 17.929 5.350 -25.895 1.00 94.75 406 ILE A CA 1
ATOM 3190 C C . ILE A 1 406 ? 16.890 6.451 -25.642 1.00 94.75 406 ILE A C 1
ATOM 3192 O O . ILE A 1 406 ? 16.539 6.688 -24.489 1.00 94.75 406 ILE A O 1
ATOM 3196 N N . VAL A 1 407 ? 16.359 7.088 -26.694 1.00 93.94 407 VAL A N 1
ATOM 3197 C CA . VAL A 1 407 ? 15.336 8.144 -26.564 1.00 93.94 407 VAL A CA 1
ATOM 3198 C C . VAL A 1 407 ? 14.049 7.603 -25.935 1.00 93.94 407 VAL A C 1
ATOM 3200 O O . VAL A 1 407 ? 13.499 8.240 -25.038 1.00 93.94 407 VAL A O 1
ATOM 3203 N N . VAL A 1 408 ? 13.591 6.413 -26.341 1.00 94.50 408 VAL A N 1
ATOM 3204 C CA . VAL A 1 408 ? 12.401 5.773 -25.752 1.00 94.50 408 VAL A CA 1
ATOM 3205 C C . VAL A 1 408 ? 12.629 5.411 -24.280 1.00 94.50 408 VAL A C 1
ATOM 3207 O O . VAL A 1 408 ? 11.781 5.721 -23.445 1.00 94.50 408 VAL A O 1
ATOM 3210 N N . GLN A 1 409 ? 13.776 4.819 -23.925 1.00 94.31 409 GLN A N 1
ATOM 3211 C CA . GLN A 1 409 ? 14.085 4.530 -22.517 1.00 94.31 409 GLN A CA 1
ATOM 3212 C C . GLN A 1 409 ? 14.198 5.814 -21.692 1.00 94.31 409 GLN A C 1
ATOM 3214 O O . GLN A 1 409 ? 13.689 5.872 -20.576 1.00 94.31 409 GLN A O 1
ATOM 3219 N N . GLN A 1 410 ? 14.805 6.868 -22.243 1.00 93.62 410 GLN A N 1
ATOM 3220 C CA . GLN A 1 410 ? 14.885 8.154 -21.565 1.00 93.62 410 GLN A CA 1
ATOM 3221 C C . GLN A 1 410 ? 13.490 8.729 -21.273 1.00 93.62 410 GLN A C 1
ATOM 3223 O O . GLN A 1 410 ? 13.280 9.208 -20.165 1.00 93.62 410 GLN A O 1
ATOM 3228 N N . GLN A 1 411 ? 12.531 8.651 -22.203 1.00 92.44 411 GLN A N 1
ATOM 3229 C CA . GLN A 1 411 ? 11.156 9.113 -21.960 1.00 92.44 411 GLN A CA 1
ATOM 3230 C C . GLN A 1 411 ? 10.469 8.351 -20.815 1.00 92.44 411 GLN A C 1
ATOM 3232 O O . GLN A 1 411 ? 9.763 8.963 -20.016 1.00 92.44 411 GLN A O 1
ATOM 3237 N N . VAL A 1 412 ? 10.703 7.039 -20.697 1.00 91.12 412 VAL A N 1
ATOM 3238 C CA . VAL A 1 412 ? 10.185 6.231 -19.577 1.00 91.12 412 VAL A CA 1
ATOM 3239 C C . VAL A 1 412 ? 10.835 6.643 -18.254 1.00 91.12 412 VAL A C 1
ATOM 3241 O O . VAL A 1 412 ? 10.134 6.846 -17.266 1.00 91.12 412 VAL A O 1
ATOM 3244 N N . LEU A 1 413 ? 12.157 6.829 -18.226 1.00 91.94 413 LEU A N 1
ATOM 3245 C CA . LEU A 1 413 ? 12.894 7.212 -17.015 1.00 91.94 413 LEU A CA 1
ATOM 3246 C C . LEU A 1 413 ? 12.599 8.656 -16.565 1.00 91.94 413 LEU A C 1
ATOM 3248 O O . LEU A 1 413 ? 12.501 8.917 -15.367 1.00 91.94 413 LEU A O 1
ATOM 3252 N N . ASP A 1 414 ? 12.402 9.575 -17.515 1.00 90.06 414 ASP A N 1
ATOM 3253 C CA . ASP A 1 414 ? 12.036 10.976 -17.270 1.00 90.06 414 ASP A CA 1
ATOM 3254 C C . ASP A 1 414 ? 10.532 11.154 -16.949 1.00 90.06 414 ASP A C 1
ATOM 3256 O O . ASP A 1 414 ? 10.111 12.256 -16.595 1.00 90.06 414 ASP A O 1
ATOM 3260 N N . SER A 1 415 ? 9.711 10.094 -17.013 1.00 88.38 415 SER A N 1
ATOM 3261 C CA . SER A 1 415 ? 8.262 10.157 -16.731 1.00 88.38 415 SER A CA 1
ATOM 3262 C C . SER A 1 415 ? 7.912 10.468 -15.272 1.00 88.38 415 SER A C 1
ATOM 3264 O O . SER A 1 415 ? 6.835 10.994 -15.001 1.00 88.38 415 SER A O 1
ATOM 3266 N N . HIS A 1 416 ? 8.811 10.135 -14.338 1.00 84.12 416 HIS A N 1
ATOM 3267 C CA . HIS A 1 416 ? 8.589 10.171 -12.886 1.00 84.12 416 HIS A CA 1
ATOM 3268 C C . HIS A 1 416 ? 7.402 9.311 -12.382 1.00 84.12 416 HIS A C 1
ATOM 3270 O O . HIS A 1 416 ? 7.003 9.449 -11.224 1.00 84.12 416 HIS A O 1
ATOM 3276 N N . ASP A 1 417 ? 6.869 8.384 -13.192 1.00 87.62 417 ASP A N 1
ATOM 3277 C CA . ASP A 1 417 ? 5.913 7.381 -12.707 1.00 87.62 417 ASP A CA 1
ATOM 3278 C C . ASP A 1 417 ? 6.646 6.328 -11.867 1.00 87.62 417 ASP A C 1
ATOM 3280 O O . ASP A 1 417 ? 7.396 5.498 -12.384 1.00 87.62 417 ASP A O 1
ATOM 3284 N N . TYR A 1 418 ? 6.429 6.379 -10.553 1.00 90.31 418 TYR A N 1
ATOM 3285 C CA . TYR A 1 418 ? 6.990 5.446 -9.578 1.00 90.31 418 TYR A CA 1
ATOM 3286 C C . TYR A 1 418 ? 5.983 4.384 -9.113 1.00 90.31 418 TYR A C 1
ATOM 3288 O O . TYR A 1 418 ? 6.222 3.747 -8.089 1.00 90.31 418 TYR A O 1
ATOM 3296 N N . GLY A 1 419 ? 4.870 4.200 -9.830 1.00 88.12 419 GLY A N 1
ATOM 3297 C CA . GLY A 1 419 ? 3.819 3.234 -9.526 1.00 88.12 419 GLY A CA 1
ATOM 3298 C C . GLY A 1 419 ? 2.771 3.759 -8.542 1.00 88.12 419 GLY A C 1
ATOM 3299 O O . GLY A 1 419 ? 3.059 4.581 -7.674 1.00 88.12 419 GLY A O 1
ATOM 3300 N N . ASN A 1 420 ? 1.544 3.247 -8.675 1.00 87.94 420 ASN A N 1
ATOM 3301 C CA . ASN A 1 420 ? 0.356 3.674 -7.919 1.00 87.94 420 ASN A CA 1
ATOM 3302 C C . ASN A 1 420 ? -0.017 2.761 -6.730 1.00 87.94 420 ASN A C 1
ATOM 3304 O O . ASN A 1 420 ? -1.028 2.988 -6.067 1.00 87.94 420 ASN A O 1
ATOM 3308 N N . SER A 1 421 ? 0.737 1.683 -6.511 1.00 89.31 421 SER A N 1
ATOM 3309 C CA . SER A 1 421 ? 0.440 0.621 -5.544 1.00 89.31 421 SER A CA 1
ATOM 3310 C C . SER A 1 421 ? 1.672 -0.258 -5.321 1.00 89.31 421 SER A C 1
ATOM 3312 O O . SER A 1 421 ? 2.537 -0.328 -6.192 1.00 89.31 421 SER A O 1
ATOM 3314 N N . LEU A 1 422 ? 1.732 -1.007 -4.212 1.00 88.94 422 LEU A N 1
ATOM 3315 C CA . LEU A 1 422 ? 2.841 -1.934 -3.922 1.00 88.94 422 LEU A CA 1
ATOM 3316 C C . LEU A 1 422 ? 3.020 -3.042 -4.982 1.00 88.94 422 LEU A C 1
ATOM 3318 O O . LEU A 1 422 ? 4.127 -3.527 -5.201 1.00 88.94 422 LEU A O 1
ATOM 3322 N N . ALA A 1 423 ? 1.942 -3.440 -5.664 1.00 88.94 423 ALA A N 1
ATOM 3323 C CA . ALA A 1 423 ? 2.027 -4.343 -6.811 1.00 88.94 423 ALA A CA 1
ATOM 3324 C C . ALA A 1 423 ? 2.623 -3.632 -8.041 1.00 88.94 423 ALA A C 1
ATOM 3326 O O . ALA A 1 423 ? 3.488 -4.188 -8.717 1.00 88.94 423 ALA A O 1
ATOM 3327 N N . GLY A 1 424 ? 2.212 -2.384 -8.293 1.00 90.88 424 GLY A N 1
ATOM 3328 C CA . GLY A 1 424 ? 2.754 -1.547 -9.362 1.00 90.88 424 GLY A CA 1
ATOM 3329 C C . GLY A 1 424 ? 4.243 -1.237 -9.192 1.00 90.88 424 GLY A C 1
ATOM 3330 O O . GLY A 1 424 ? 4.994 -1.353 -10.155 1.00 90.88 424 GLY A O 1
ATOM 3331 N N . THR A 1 425 ? 4.707 -0.914 -7.980 1.00 92.06 425 THR A N 1
ATOM 3332 C CA . THR A 1 425 ? 6.135 -0.636 -7.732 1.00 92.06 425 THR A CA 1
ATOM 3333 C C . THR A 1 425 ? 7.011 -1.864 -7.975 1.00 92.06 425 THR A C 1
ATOM 3335 O O . THR A 1 425 ? 8.050 -1.754 -8.622 1.00 92.06 425 THR A O 1
ATOM 3338 N N . ARG A 1 426 ? 6.562 -3.052 -7.547 1.00 91.06 426 ARG A N 1
ATOM 3339 C CA . ARG A 1 426 ? 7.252 -4.328 -7.811 1.00 91.06 426 ARG A CA 1
ATOM 3340 C C . ARG A 1 426 ? 7.303 -4.642 -9.311 1.00 91.06 426 ARG A C 1
ATOM 3342 O O . ARG A 1 426 ? 8.370 -4.966 -9.822 1.00 91.06 426 ARG A O 1
ATOM 3349 N N . ALA A 1 427 ? 6.204 -4.434 -10.041 1.00 92.75 427 ALA A N 1
ATOM 3350 C CA . ALA A 1 427 ? 6.185 -4.584 -11.499 1.00 92.75 427 ALA A CA 1
ATOM 3351 C C . ALA A 1 427 ? 7.120 -3.588 -12.223 1.00 92.75 427 ALA A C 1
ATOM 3353 O O . ALA A 1 427 ? 7.733 -3.939 -13.230 1.00 92.75 427 ALA A O 1
ATOM 3354 N N . LEU A 1 428 ? 7.276 -2.361 -11.711 1.00 94.06 428 LEU A N 1
ATOM 3355 C CA . LEU A 1 428 ? 8.244 -1.391 -12.236 1.00 94.06 428 LEU A CA 1
ATOM 3356 C C . LEU A 1 428 ? 9.699 -1.771 -11.918 1.00 94.06 428 LEU A C 1
ATOM 3358 O O . LEU A 1 428 ? 10.573 -1.547 -12.754 1.00 94.06 428 LEU A O 1
ATOM 3362 N N . GLU A 1 429 ? 9.971 -2.396 -10.771 1.00 93.56 429 GLU A N 1
ATOM 3363 C CA . GLU A 1 429 ? 11.294 -2.953 -10.461 1.00 93.56 429 GLU A CA 1
ATOM 3364 C C . GLU A 1 429 ? 11.636 -4.159 -11.359 1.00 93.56 429 GLU A C 1
ATOM 3366 O O . GLU A 1 429 ? 12.754 -4.242 -11.871 1.00 93.56 429 GLU A O 1
ATOM 3371 N N . ASP A 1 430 ? 10.673 -5.031 -11.671 1.00 92.88 430 ASP A N 1
ATOM 3372 C CA . ASP A 1 430 ? 10.851 -6.102 -12.665 1.00 92.88 430 ASP A CA 1
ATOM 3373 C C . ASP A 1 430 ? 11.055 -5.565 -14.092 1.00 92.88 430 ASP A C 1
ATOM 3375 O O . ASP A 1 430 ? 11.943 -6.033 -14.815 1.00 92.88 430 ASP A O 1
ATOM 3379 N N . ASN A 1 431 ? 10.315 -4.524 -14.487 1.00 93.44 431 ASN A N 1
ATOM 3380 C CA . ASN A 1 431 ? 10.550 -3.814 -15.748 1.00 93.44 431 ASN A CA 1
ATOM 3381 C C . ASN A 1 431 ? 11.941 -3.159 -15.780 1.00 93.44 431 ASN A C 1
ATOM 3383 O O . ASN A 1 431 ? 12.612 -3.196 -16.812 1.00 93.44 431 ASN A O 1
ATOM 3387 N N . TYR A 1 432 ? 12.428 -2.628 -14.654 1.00 94.12 432 TYR A N 1
ATOM 3388 C CA . TYR A 1 432 ? 13.791 -2.110 -14.544 1.00 94.12 432 TYR A CA 1
ATOM 3389 C C . TYR A 1 432 ? 14.849 -3.223 -14.659 1.00 94.12 432 TYR A C 1
ATOM 3391 O O . TYR A 1 432 ? 15.859 -3.059 -15.346 1.00 94.12 432 TYR A O 1
ATOM 3399 N N . ASN A 1 433 ? 14.598 -4.399 -14.078 1.00 93.50 433 ASN A N 1
ATOM 3400 C CA . ASN A 1 433 ? 15.448 -5.581 -14.248 1.00 93.50 433 ASN A CA 1
ATOM 3401 C C . ASN A 1 433 ? 15.471 -6.083 -15.708 1.00 93.50 433 ASN A C 1
ATOM 3403 O O . ASN A 1 433 ? 16.490 -6.612 -16.164 1.00 93.50 433 ASN A O 1
ATOM 3407 N N . LEU A 1 434 ? 14.384 -5.903 -16.466 1.00 93.44 434 LEU A N 1
ATOM 3408 C CA . LEU A 1 434 ? 14.356 -6.136 -17.913 1.00 93.44 434 LEU A CA 1
ATOM 3409 C C . LEU A 1 434 ? 15.132 -5.052 -18.684 1.00 93.44 434 LEU A C 1
ATOM 3411 O O . LEU A 1 434 ? 15.916 -5.395 -19.570 1.00 93.44 434 LEU A O 1
ATOM 3415 N N . PHE A 1 435 ? 14.981 -3.775 -18.319 1.00 94.88 435 PHE A N 1
ATOM 3416 C CA . PHE A 1 435 ? 15.766 -2.666 -18.873 1.00 94.88 435 PHE A CA 1
ATOM 3417 C C . PHE A 1 435 ? 17.272 -2.889 -18.690 1.00 94.88 435 PHE A C 1
ATOM 3419 O O . PHE A 1 435 ? 18.007 -2.758 -19.663 1.00 94.88 435 PHE A O 1
ATOM 3426 N N . LEU A 1 436 ? 17.742 -3.314 -17.511 1.00 94.62 436 LEU A N 1
ATOM 3427 C CA . LEU A 1 436 ? 19.162 -3.622 -17.283 1.00 94.62 436 LEU A CA 1
ATOM 3428 C C . LEU A 1 436 ? 19.689 -4.718 -18.225 1.00 94.62 436 LEU A C 1
ATOM 3430 O O . LEU A 1 436 ? 20.782 -4.587 -18.775 1.00 94.62 436 LEU A O 1
ATOM 3434 N N . LYS A 1 437 ? 18.901 -5.777 -18.461 1.00 94.12 437 LYS A N 1
ATOM 3435 C CA . LYS A 1 437 ? 19.253 -6.849 -19.410 1.00 94.12 437 LYS A CA 1
ATOM 3436 C C . LYS A 1 437 ? 19.324 -6.335 -20.851 1.00 94.12 437 LYS A C 1
ATOM 3438 O O . LYS A 1 437 ? 20.216 -6.737 -21.592 1.00 94.12 437 LYS A O 1
ATOM 3443 N N . GLN A 1 438 ? 18.416 -5.440 -21.249 1.00 94.38 438 GLN A N 1
ATOM 3444 C CA . GLN A 1 438 ? 18.467 -4.794 -22.564 1.00 94.38 438 GLN A CA 1
ATOM 3445 C C . GLN A 1 438 ? 19.669 -3.847 -22.680 1.00 94.38 438 GLN A C 1
ATOM 3447 O O . GLN A 1 438 ? 20.406 -3.921 -23.658 1.00 94.38 438 GLN A O 1
ATOM 3452 N N . LEU A 1 439 ? 19.904 -3.004 -21.671 1.00 94.38 439 LEU A N 1
ATOM 3453 C CA . LEU A 1 439 ? 21.001 -2.040 -21.612 1.00 94.38 439 LEU A CA 1
ATOM 3454 C C . LEU A 1 439 ? 22.362 -2.717 -21.791 1.00 94.38 439 LEU A C 1
ATOM 3456 O O . LEU A 1 439 ? 23.186 -2.219 -22.554 1.00 94.38 439 LEU A O 1
ATOM 3460 N N . GLU A 1 440 ? 22.582 -3.870 -21.154 1.00 93.12 440 GLU A N 1
ATOM 3461 C CA . GLU A 1 440 ? 23.826 -4.624 -21.321 1.00 93.12 440 GLU A CA 1
ATOM 3462 C C . GLU A 1 440 ? 24.005 -5.134 -22.761 1.00 93.12 440 GLU A C 1
ATOM 3464 O O . GLU A 1 440 ? 25.087 -5.003 -23.326 1.00 93.12 440 GLU A O 1
ATOM 3469 N N . VAL A 1 441 ? 22.942 -5.606 -23.423 1.00 92.75 441 VAL A N 1
ATOM 3470 C CA . VAL A 1 441 ? 23.006 -5.964 -24.855 1.00 92.75 441 VAL A CA 1
ATOM 3471 C C . VAL A 1 441 ? 23.297 -4.738 -25.730 1.00 92.75 441 VAL A C 1
ATOM 3473 O O . VAL A 1 441 ? 24.086 -4.836 -26.671 1.00 92.75 441 VAL A O 1
ATOM 3476 N N . GLN A 1 442 ? 22.717 -3.575 -25.419 1.00 92.00 442 GLN A N 1
ATOM 3477 C CA . GLN A 1 442 ? 22.925 -2.345 -26.195 1.00 92.00 442 GLN A CA 1
ATOM 3478 C C . GLN A 1 442 ? 24.328 -1.746 -25.995 1.00 92.00 442 GLN A C 1
ATOM 3480 O O . GLN A 1 442 ? 24.896 -1.217 -26.949 1.00 92.00 442 GLN A O 1
ATOM 3485 N N . LYS A 1 443 ? 24.948 -1.903 -24.816 1.00 91.69 443 LYS A N 1
ATOM 3486 C CA . LYS A 1 443 ? 26.362 -1.545 -24.569 1.00 91.69 443 LYS A CA 1
ATOM 3487 C C . LYS A 1 443 ? 27.346 -2.297 -25.466 1.00 91.69 443 LYS A C 1
ATOM 3489 O O . LYS A 1 443 ? 28.387 -1.750 -25.818 1.00 91.69 443 LYS A O 1
ATOM 3494 N N . GLN A 1 444 ? 27.005 -3.509 -25.900 1.00 89.56 444 GLN A N 1
ATOM 3495 C CA . GLN A 1 444 ? 27.833 -4.284 -26.831 1.00 89.56 444 GLN A CA 1
ATOM 3496 C C . GLN A 1 444 ? 27.792 -3.733 -28.272 1.00 89.56 444 GLN A C 1
ATOM 3498 O O . GLN A 1 444 ? 28.630 -4.112 -29.090 1.00 89.56 444 GLN A O 1
ATOM 3503 N N . ALA A 1 445 ? 26.840 -2.856 -28.617 1.00 87.25 445 ALA A N 1
ATOM 3504 C CA . ALA A 1 445 ? 26.723 -2.282 -29.958 1.00 87.25 445 ALA A CA 1
ATOM 3505 C C . ALA A 1 445 ? 27.857 -1.295 -30.319 1.00 87.25 445 ALA A C 1
ATOM 3507 O O . ALA A 1 445 ? 28.502 -1.531 -31.342 1.00 87.25 445 ALA A O 1
ATOM 3508 N N . PRO A 1 446 ? 28.162 -0.236 -29.532 1.00 88.69 446 PRO A N 1
ATOM 3509 C CA . PRO A 1 446 ? 29.281 0.661 -29.836 1.00 88.69 446 PRO A CA 1
ATOM 3510 C C . PRO A 1 446 ? 30.636 -0.059 -29.813 1.00 88.69 446 PRO A C 1
ATOM 3512 O O . PRO A 1 446 ? 31.460 0.191 -30.690 1.00 88.69 446 PRO A O 1
ATOM 3515 N N . VAL A 1 447 ? 30.835 -1.019 -28.898 1.00 88.56 447 VAL A N 1
ATOM 3516 C CA . VAL A 1 447 ? 32.055 -1.849 -28.831 1.00 88.56 447 VAL A CA 1
ATOM 3517 C C . VAL A 1 447 ? 32.276 -2.596 -30.149 1.00 88.56 447 VAL A C 1
ATOM 3519 O O . VAL A 1 447 ? 33.307 -2.411 -30.789 1.00 88.56 447 VAL A O 1
ATOM 3522 N N . LYS A 1 448 ? 31.271 -3.339 -30.628 1.00 85.44 448 LYS A N 1
ATOM 3523 C CA . LYS A 1 448 ? 31.354 -4.089 -31.896 1.00 85.44 448 LYS A CA 1
ATOM 3524 C C . LYS A 1 448 ? 31.496 -3.198 -33.129 1.00 85.44 448 LYS A C 1
ATOM 3526 O O . LYS A 1 448 ? 32.025 -3.639 -34.146 1.00 85.44 448 LYS A O 1
ATOM 3531 N N . VAL A 1 449 ? 31.033 -1.948 -33.063 1.00 85.56 449 VAL A N 1
ATOM 3532 C CA . VAL A 1 449 ? 31.288 -0.956 -34.117 1.00 85.56 449 VAL A CA 1
ATOM 3533 C C . VAL A 1 449 ? 32.738 -0.465 -34.073 1.00 85.56 449 VAL A C 1
ATOM 3535 O O . VAL A 1 449 ? 33.366 -0.412 -35.127 1.00 85.56 449 VAL A O 1
ATOM 3538 N N . ARG A 1 450 ? 33.303 -0.166 -32.892 1.00 86.19 450 ARG A N 1
ATOM 3539 C CA . ARG A 1 450 ? 34.736 0.160 -32.753 1.00 86.19 450 ARG A CA 1
ATOM 3540 C C . ARG A 1 450 ? 35.618 -0.990 -33.245 1.00 86.19 450 ARG A C 1
ATOM 3542 O O . ARG A 1 450 ? 36.558 -0.733 -33.982 1.00 86.19 450 ARG A O 1
ATOM 3549 N N . GLU A 1 451 ? 35.298 -2.235 -32.891 1.00 86.62 451 GLU A N 1
ATOM 3550 C CA . GLU A 1 451 ? 36.012 -3.435 -33.358 1.00 86.62 451 GLU A CA 1
ATOM 3551 C C . GLU A 1 451 ? 35.972 -3.568 -34.889 1.00 86.62 451 GLU A C 1
ATOM 3553 O O . GLU A 1 451 ? 37.006 -3.797 -35.514 1.00 86.62 451 GLU A O 1
ATOM 3558 N N . ALA A 1 452 ? 34.801 -3.365 -35.508 1.00 83.19 452 ALA A N 1
ATOM 3559 C CA . ALA A 1 452 ? 34.657 -3.401 -36.962 1.00 83.19 452 ALA A CA 1
ATOM 3560 C C . ALA A 1 452 ? 35.476 -2.295 -37.655 1.00 83.19 452 ALA A C 1
ATOM 3562 O O . ALA A 1 452 ? 36.200 -2.578 -38.606 1.00 83.19 452 ALA A O 1
ATOM 3563 N N . LEU A 1 453 ? 35.428 -1.058 -37.152 1.00 83.94 453 LEU A N 1
ATOM 3564 C CA . LEU A 1 453 ? 36.199 0.062 -37.707 1.00 83.94 453 LEU A CA 1
ATOM 3565 C C . LEU A 1 453 ? 37.714 -0.127 -37.515 1.00 83.94 453 LEU A C 1
ATOM 3567 O O . LEU A 1 453 ? 38.483 0.072 -38.450 1.00 83.94 453 LEU A O 1
ATOM 3571 N N . ALA A 1 454 ? 38.145 -0.589 -36.339 1.00 84.81 454 ALA A N 1
ATOM 3572 C CA . ALA A 1 454 ? 39.553 -0.856 -36.042 1.00 84.81 454 ALA A CA 1
ATOM 3573 C C . ALA A 1 454 ? 40.136 -2.043 -36.834 1.00 84.81 454 ALA A C 1
ATOM 3575 O O . ALA A 1 454 ? 41.356 -2.150 -36.959 1.00 84.81 454 ALA A O 1
ATOM 3576 N N . SER A 1 455 ? 39.292 -2.923 -37.388 1.00 85.12 455 SER A N 1
ATOM 3577 C CA . SER A 1 455 ? 39.738 -4.060 -38.206 1.00 85.12 455 SER A CA 1
ATOM 3578 C C . SER A 1 455 ? 40.391 -3.652 -39.534 1.00 85.12 455 SER A C 1
ATOM 3580 O O . SER A 1 455 ? 41.171 -4.426 -40.089 1.00 85.12 455 SER A O 1
ATOM 3582 N N . ASN A 1 456 ? 40.120 -2.436 -40.024 1.00 83.38 456 ASN A N 1
ATOM 3583 C CA . ASN A 1 456 ? 40.712 -1.898 -41.246 1.00 83.38 456 ASN A CA 1
ATOM 3584 C C . ASN A 1 456 ? 41.086 -0.409 -41.081 1.00 83.38 456 ASN A C 1
ATOM 3586 O O . ASN A 1 456 ? 40.248 0.461 -41.323 1.00 83.38 456 ASN A O 1
ATOM 3590 N N . PRO A 1 457 ? 42.353 -0.085 -40.752 1.00 82.81 457 PRO A N 1
ATOM 3591 C CA . PRO A 1 457 ? 42.817 1.296 -40.584 1.00 82.81 457 PRO A CA 1
ATOM 3592 C C . PRO A 1 457 ? 42.615 2.207 -41.805 1.00 82.81 457 PRO A C 1
ATOM 3594 O O . PRO A 1 457 ? 42.625 3.425 -41.668 1.00 82.81 457 PRO A O 1
ATOM 3597 N N . ARG A 1 458 ? 42.389 1.658 -43.008 1.00 82.44 458 ARG A N 1
ATOM 3598 C CA . ARG A 1 458 ? 42.072 2.475 -44.190 1.00 82.44 458 ARG A CA 1
ATOM 3599 C C . ARG A 1 458 ? 40.712 3.178 -44.094 1.00 82.44 458 ARG A C 1
ATOM 3601 O O . ARG A 1 458 ? 40.486 4.114 -44.853 1.00 82.44 458 ARG A O 1
ATOM 3608 N N . TYR A 1 459 ? 39.844 2.805 -43.144 1.00 86.62 459 TYR A N 1
ATOM 3609 C CA . TYR A 1 459 ? 38.633 3.576 -42.840 1.00 86.62 459 TYR A CA 1
ATOM 3610 C C . TYR A 1 459 ? 38.935 5.047 -42.512 1.00 86.62 459 TYR A C 1
ATOM 3612 O O . TYR A 1 459 ? 38.128 5.905 -42.853 1.00 86.62 459 TYR A O 1
ATOM 3620 N N . GLU A 1 460 ? 40.105 5.370 -41.948 1.00 86.38 460 GLU A N 1
ATOM 3621 C CA . GLU A 1 460 ? 40.488 6.757 -41.632 1.00 86.38 460 GLU A CA 1
ATOM 3622 C C . GLU A 1 460 ? 40.675 7.649 -42.875 1.00 86.38 460 GLU A C 1
ATOM 3624 O O . GLU A 1 460 ? 40.677 8.872 -42.759 1.00 86.38 460 GLU A O 1
ATOM 3629 N N . LEU A 1 461 ? 40.786 7.056 -44.071 1.00 86.31 461 LEU A N 1
ATOM 3630 C CA . LEU A 1 461 ? 40.876 7.768 -45.352 1.00 86.31 461 LEU A CA 1
ATOM 3631 C C . LEU A 1 461 ? 39.501 8.162 -45.926 1.00 86.31 461 LEU A C 1
ATOM 3633 O O . LEU A 1 461 ? 39.447 8.853 -46.944 1.00 86.31 461 LEU A O 1
ATOM 3637 N N . HIS A 1 462 ? 38.404 7.708 -45.309 1.00 89.38 462 HIS A N 1
ATOM 3638 C CA . HIS A 1 462 ? 37.042 7.892 -45.804 1.00 89.38 462 HIS A CA 1
ATOM 3639 C C . HIS A 1 462 ? 36.335 9.090 -45.153 1.00 89.38 462 HIS A C 1
ATOM 3641 O O . HIS A 1 462 ? 36.234 9.165 -43.927 1.00 89.38 462 HIS A O 1
ATOM 3647 N N . ALA A 1 463 ? 35.739 9.977 -45.956 1.00 87.00 463 ALA A N 1
ATOM 3648 C CA . ALA A 1 463 ? 35.128 11.227 -45.480 1.00 87.00 463 ALA A CA 1
ATOM 3649 C C . ALA A 1 463 ? 34.091 11.043 -44.343 1.00 87.00 463 ALA A C 1
ATOM 3651 O O . ALA A 1 463 ? 34.061 11.816 -43.383 1.00 87.00 463 ALA A O 1
ATOM 3652 N N . GLU A 1 464 ? 33.256 9.996 -44.398 1.00 87.12 464 GLU A N 1
ATOM 3653 C CA . GLU A 1 464 ? 32.256 9.720 -43.348 1.00 87.12 464 GLU A CA 1
ATOM 3654 C C . GLU A 1 464 ? 32.806 9.071 -42.058 1.00 87.12 464 GLU A C 1
ATOM 3656 O O . GLU A 1 464 ? 32.060 8.952 -41.083 1.00 87.12 464 GLU A O 1
ATOM 3661 N N . TYR A 1 465 ? 34.078 8.659 -41.986 1.00 87.44 465 TYR A N 1
ATOM 3662 C CA . TYR A 1 465 ? 34.609 7.915 -40.830 1.00 87.44 465 TYR A CA 1
ATOM 3663 C C . TYR A 1 465 ? 34.460 8.673 -39.506 1.00 87.44 465 TYR A C 1
ATOM 3665 O O . TYR A 1 465 ? 33.899 8.149 -38.540 1.00 87.44 465 TYR A O 1
ATOM 3673 N N . HIS A 1 466 ? 34.855 9.948 -39.473 1.00 86.25 466 HIS A N 1
ATOM 3674 C CA . HIS A 1 466 ? 34.686 10.792 -38.288 1.00 86.25 466 HIS A CA 1
ATOM 3675 C C . HIS A 1 466 ? 33.204 11.023 -37.932 1.00 86.25 466 HIS A C 1
ATOM 3677 O O . HIS A 1 466 ? 32.867 11.192 -36.759 1.00 86.25 466 HIS A O 1
ATOM 3683 N N . VAL A 1 467 ? 32.296 10.967 -38.914 1.00 86.94 467 VAL A N 1
ATOM 3684 C CA . VAL A 1 467 ? 30.842 11.045 -38.689 1.00 86.94 467 VAL A CA 1
ATOM 3685 C C . VAL A 1 467 ? 30.311 9.747 -38.068 1.00 86.94 467 VAL A C 1
ATOM 3687 O O . VAL A 1 467 ? 29.420 9.801 -37.219 1.00 86.94 467 VAL A O 1
ATOM 3690 N N . ALA A 1 468 ? 30.855 8.587 -38.447 1.00 86.62 468 ALA A N 1
ATOM 3691 C CA . ALA A 1 468 ? 30.537 7.302 -37.827 1.00 86.62 468 ALA A CA 1
ATOM 3692 C C . ALA A 1 468 ? 31.058 7.230 -36.379 1.00 86.62 468 ALA A C 1
ATOM 3694 O O . ALA A 1 468 ? 30.272 6.954 -35.471 1.00 86.62 468 ALA A O 1
ATOM 3695 N N . ILE A 1 469 ? 32.330 7.573 -36.139 1.00 88.88 469 ILE A N 1
ATOM 3696 C CA . ILE A 1 469 ? 32.924 7.643 -34.789 1.00 88.88 469 ILE A CA 1
ATOM 3697 C C . ILE A 1 469 ? 32.138 8.615 -33.894 1.00 88.88 469 ILE A C 1
ATOM 3699 O O . ILE A 1 469 ? 31.663 8.222 -32.829 1.00 88.88 469 ILE A O 1
ATOM 3703 N N . GLY A 1 470 ? 31.862 9.835 -34.364 1.00 88.75 470 GLY A N 1
ATOM 3704 C CA . GLY A 1 470 ? 31.085 10.829 -33.614 1.00 88.75 470 GLY A CA 1
ATOM 3705 C C . GLY A 1 470 ? 29.606 10.465 -33.386 1.00 88.75 470 GLY A C 1
ATOM 3706 O O . GLY A 1 470 ? 28.926 11.132 -32.602 1.00 88.75 470 GLY A O 1
ATOM 3707 N N . LYS A 1 471 ? 29.076 9.422 -34.047 1.00 89.19 471 LYS A N 1
ATOM 3708 C CA . LYS A 1 471 ? 27.787 8.790 -33.700 1.00 89.19 471 LYS A CA 1
ATOM 3709 C C . LYS A 1 471 ? 27.967 7.726 -32.610 1.00 89.19 471 LYS A C 1
ATOM 3711 O O . LYS A 1 471 ? 27.144 7.676 -31.702 1.00 89.19 471 LYS A O 1
ATOM 3716 N N . VAL A 1 472 ? 29.034 6.925 -32.662 1.00 90.31 472 VAL A N 1
ATOM 3717 C CA . VAL A 1 472 ? 29.371 5.916 -31.636 1.00 90.31 472 VAL A CA 1
ATOM 3718 C C . VAL A 1 472 ? 29.595 6.569 -30.270 1.00 90.31 472 VAL A C 1
ATOM 3720 O O . VAL A 1 472 ? 28.952 6.175 -29.303 1.00 90.31 472 VAL A O 1
ATOM 3723 N N . GLU A 1 473 ? 30.403 7.629 -30.198 1.00 90.44 473 GLU A N 1
ATOM 3724 C CA . GLU A 1 473 ? 30.681 8.358 -28.947 1.00 90.44 473 GLU A CA 1
ATOM 3725 C C . GLU A 1 473 ? 29.406 8.946 -28.314 1.00 90.44 473 GLU A C 1
ATOM 3727 O O . GLU A 1 473 ? 29.225 8.925 -27.094 1.00 90.44 473 GLU A O 1
ATOM 3732 N N . LYS A 1 474 ? 28.470 9.432 -29.143 1.00 90.38 474 LYS A N 1
ATOM 3733 C CA . LYS A 1 474 ? 27.162 9.928 -28.681 1.00 90.38 474 LYS A CA 1
ATOM 3734 C C . LYS A 1 474 ? 26.289 8.815 -28.105 1.00 90.38 474 LYS A C 1
ATOM 3736 O O . LYS A 1 474 ? 25.566 9.071 -27.145 1.00 90.38 474 LYS A O 1
ATOM 3741 N N . LEU A 1 475 ? 26.364 7.598 -28.648 1.00 91.44 475 LEU A N 1
ATOM 3742 C CA . LEU A 1 475 ? 25.669 6.437 -28.087 1.00 91.44 475 LEU A CA 1
ATOM 3743 C C . LEU A 1 475 ? 26.301 5.984 -26.774 1.00 91.44 475 LEU A C 1
ATOM 3745 O O . LEU A 1 475 ? 25.572 5.746 -25.821 1.00 91.44 475 LEU A O 1
ATOM 3749 N N . GLU A 1 476 ? 27.629 5.914 -26.687 1.00 91.69 476 GLU A N 1
ATOM 3750 C CA . GLU A 1 476 ? 28.335 5.568 -25.444 1.00 91.69 476 GLU A CA 1
ATOM 3751 C C . GLU A 1 476 ? 27.969 6.540 -24.310 1.00 91.69 476 GLU A C 1
ATOM 3753 O O . GLU A 1 476 ? 27.611 6.111 -23.211 1.00 91.69 476 GLU A O 1
ATOM 3758 N N . LYS A 1 477 ? 27.946 7.848 -24.606 1.00 92.88 477 LYS A N 1
ATOM 3759 C CA . LYS A 1 477 ? 27.477 8.890 -23.681 1.00 92.88 477 LYS A CA 1
ATOM 3760 C C . LYS A 1 477 ? 25.999 8.715 -23.311 1.00 92.88 477 LYS A C 1
ATOM 3762 O O . LYS A 1 477 ? 25.673 8.703 -22.126 1.00 92.88 477 LYS A O 1
ATOM 3767 N N . GLY A 1 478 ? 25.116 8.530 -24.296 1.00 93.75 478 GLY A N 1
ATOM 3768 C CA . GLY A 1 478 ? 23.677 8.349 -24.071 1.00 93.75 478 GLY A CA 1
ATOM 3769 C C . GLY A 1 478 ? 23.335 7.100 -23.249 1.00 93.75 478 GLY A C 1
ATOM 3770 O O . GLY A 1 478 ? 22.483 7.164 -22.366 1.00 93.75 478 GLY A O 1
ATOM 3771 N N . LEU A 1 479 ? 24.042 5.987 -23.472 1.00 94.38 479 LEU A N 1
ATOM 3772 C CA . LEU A 1 479 ? 23.908 4.747 -22.698 1.00 94.38 479 LEU A CA 1
ATOM 3773 C C . LEU A 1 479 ? 24.320 4.949 -21.229 1.00 94.38 479 LEU A C 1
ATOM 3775 O O . LEU A 1 479 ? 23.631 4.465 -20.330 1.00 94.38 479 LEU A O 1
ATOM 3779 N N . GLY A 1 480 ? 25.397 5.701 -20.970 1.00 92.81 480 GLY A N 1
ATOM 3780 C CA . GLY A 1 480 ? 25.810 6.075 -19.611 1.00 92.81 480 GLY A CA 1
ATOM 3781 C C . GLY A 1 480 ? 24.833 7.035 -18.916 1.00 92.81 480 GLY A C 1
ATOM 3782 O O . GLY A 1 480 ? 24.579 6.909 -17.714 1.00 92.81 480 GLY A O 1
ATOM 3783 N N . GLU A 1 481 ? 24.232 7.961 -19.665 1.00 93.56 481 GLU A N 1
ATOM 3784 C CA . GLU A 1 481 ? 23.206 8.879 -19.156 1.00 93.56 481 GLU A CA 1
ATOM 3785 C C . GLU A 1 481 ? 21.923 8.140 -18.752 1.00 93.56 481 GLU A C 1
ATOM 3787 O O . GLU A 1 481 ? 21.447 8.342 -17.632 1.00 93.56 481 GLU A O 1
ATOM 3792 N N . ILE A 1 482 ? 21.399 7.229 -19.584 1.00 95.12 482 ILE A N 1
ATOM 3793 C CA . ILE A 1 482 ? 20.209 6.440 -19.213 1.00 95.12 482 ILE A CA 1
ATOM 3794 C C . ILE A 1 482 ? 20.496 5.397 -18.126 1.00 95.12 482 ILE A C 1
ATOM 3796 O O . ILE A 1 482 ? 19.611 5.128 -17.321 1.00 95.12 482 ILE A O 1
ATOM 3800 N N . GLU A 1 483 ? 21.716 4.855 -18.015 1.00 94.44 483 GLU A N 1
ATOM 3801 C CA . GLU A 1 483 ? 22.090 4.024 -16.858 1.00 94.44 483 GLU A CA 1
ATOM 3802 C C . GLU A 1 483 ? 22.020 4.834 -15.553 1.00 94.44 483 GLU A C 1
ATOM 3804 O O . GLU A 1 483 ? 21.520 4.365 -14.528 1.00 94.44 483 GLU A O 1
ATOM 3809 N N . THR A 1 484 ? 22.510 6.074 -15.595 1.00 92.75 484 THR A N 1
ATOM 3810 C CA . THR A 1 484 ? 22.545 6.970 -14.435 1.00 92.75 484 THR A CA 1
ATOM 3811 C C . THR A 1 484 ? 21.135 7.420 -14.050 1.00 92.75 484 THR A C 1
ATOM 3813 O O . THR A 1 484 ? 20.759 7.307 -12.882 1.00 92.75 484 THR A O 1
ATOM 3816 N N . LYS A 1 485 ? 20.308 7.822 -15.026 1.00 92.50 485 LYS A N 1
ATOM 3817 C CA . LYS A 1 485 ? 18.872 8.084 -14.820 1.00 92.50 485 LYS A CA 1
ATOM 3818 C C . LYS A 1 485 ? 18.131 6.853 -14.298 1.00 92.50 485 LYS A C 1
ATOM 3820 O O . LYS A 1 485 ? 17.323 6.980 -13.384 1.00 92.50 485 LYS A O 1
ATOM 3825 N N . GLY A 1 486 ? 18.460 5.666 -14.807 1.00 93.06 486 GLY A N 1
ATOM 3826 C CA . GLY A 1 486 ? 17.905 4.387 -14.369 1.00 93.06 486 GLY A CA 1
ATOM 3827 C C . GLY A 1 486 ? 18.059 4.141 -12.870 1.00 93.06 486 GLY A C 1
ATOM 3828 O O . GLY A 1 486 ? 17.097 3.774 -12.196 1.00 93.06 486 GLY A O 1
ATOM 3829 N N . LYS A 1 487 ? 19.242 4.429 -12.318 1.00 92.06 487 LYS A N 1
ATOM 3830 C CA . LYS A 1 487 ? 19.517 4.295 -10.878 1.00 92.06 487 LYS A CA 1
ATOM 3831 C C . LYS A 1 487 ? 18.659 5.245 -10.033 1.00 92.06 487 LYS A C 1
ATOM 3833 O O . LYS A 1 487 ? 18.106 4.812 -9.024 1.00 92.06 487 LYS A O 1
ATOM 3838 N N . TYR A 1 488 ? 18.493 6.499 -10.461 1.00 90.56 488 TYR A N 1
ATOM 3839 C CA . TYR A 1 488 ? 17.608 7.461 -9.787 1.00 90.56 488 TYR A CA 1
ATOM 3840 C C . TYR A 1 488 ? 16.124 7.087 -9.913 1.00 90.56 488 TYR A C 1
ATOM 3842 O O . TYR A 1 488 ? 15.377 7.198 -8.940 1.00 90.56 488 TYR A O 1
ATOM 3850 N N . TYR A 1 489 ? 15.698 6.591 -11.077 1.00 91.62 489 TYR A N 1
ATOM 3851 C CA . TYR A 1 489 ? 14.337 6.104 -11.297 1.00 91.62 489 TYR A CA 1
ATOM 3852 C C . TYR A 1 489 ? 14.010 4.918 -10.375 1.00 91.62 489 TYR A C 1
ATOM 3854 O O . TYR A 1 489 ? 13.018 4.969 -9.647 1.00 91.62 489 TYR A O 1
ATOM 3862 N N . LEU A 1 490 ? 14.890 3.908 -10.302 1.00 92.75 490 LEU A N 1
ATOM 3863 C CA . LEU A 1 490 ? 14.742 2.777 -9.378 1.00 92.75 490 LEU A CA 1
ATOM 3864 C C . LEU A 1 490 ? 14.704 3.233 -7.910 1.00 92.75 490 LEU A C 1
ATOM 3866 O O . LEU A 1 490 ? 13.916 2.706 -7.126 1.00 92.75 490 LEU A O 1
ATOM 3870 N N . GLN A 1 491 ? 15.517 4.221 -7.522 1.00 90.62 491 GLN A N 1
ATOM 3871 C CA . GLN A 1 491 ? 15.456 4.804 -6.178 1.00 90.62 491 GLN A CA 1
ATOM 3872 C C . GLN A 1 491 ? 14.081 5.441 -5.904 1.00 90.62 491 GLN A C 1
ATOM 3874 O O . GLN A 1 491 ? 13.537 5.267 -4.815 1.00 90.62 491 GLN A O 1
ATOM 3879 N N . GLY A 1 492 ? 13.487 6.118 -6.892 1.00 89.25 492 GLY A N 1
ATOM 3880 C CA . GLY A 1 492 ? 12.119 6.634 -6.819 1.00 89.25 492 GLY A CA 1
ATOM 3881 C C . GLY A 1 492 ? 11.068 5.534 -6.645 1.00 89.25 492 GLY A C 1
ATOM 3882 O O . GLY A 1 492 ? 10.253 5.626 -5.727 1.00 89.25 492 GLY A O 1
ATOM 3883 N N . VAL A 1 493 ? 11.132 4.465 -7.450 1.00 91.25 493 VAL A N 1
ATOM 3884 C CA . VAL A 1 493 ? 10.245 3.286 -7.349 1.00 91.25 493 VAL A CA 1
ATOM 3885 C C . VAL A 1 493 ? 10.351 2.621 -5.972 1.00 91.25 493 VAL A C 1
ATOM 3887 O O . VAL A 1 493 ? 9.330 2.344 -5.345 1.00 91.25 493 VAL A O 1
ATOM 3890 N N . ARG A 1 494 ? 11.569 2.414 -5.454 1.00 90.56 494 ARG A N 1
ATOM 3891 C CA . ARG A 1 494 ? 11.799 1.779 -4.143 1.00 90.56 494 ARG A CA 1
ATOM 3892 C C . ARG A 1 494 ? 11.320 2.630 -2.968 1.00 90.56 494 ARG A C 1
ATOM 3894 O O . ARG A 1 494 ? 10.710 2.090 -2.051 1.00 90.56 494 ARG A O 1
ATOM 3901 N N . LEU A 1 495 ? 11.534 3.947 -3.005 1.00 88.25 495 LEU A N 1
ATOM 3902 C CA . LEU A 1 495 ? 10.956 4.858 -2.010 1.00 88.25 495 LEU A CA 1
ATOM 3903 C C . LEU A 1 495 ? 9.420 4.838 -2.086 1.00 88.25 495 LEU A C 1
ATOM 3905 O O . LEU A 1 495 ? 8.760 4.760 -1.058 1.00 88.25 495 LEU A O 1
ATOM 3909 N N . SER A 1 496 ? 8.845 4.817 -3.293 1.00 89.94 496 SER A N 1
ATOM 3910 C CA . SER A 1 496 ? 7.396 4.668 -3.489 1.00 89.94 496 SER A CA 1
ATOM 3911 C C . SER A 1 496 ? 6.865 3.346 -2.911 1.00 89.94 496 SER A C 1
ATOM 3913 O O . SER A 1 496 ? 5.811 3.324 -2.279 1.00 89.94 496 SER A O 1
ATOM 3915 N N . ALA A 1 497 ? 7.617 2.247 -3.051 1.00 90.06 497 ALA A N 1
ATOM 3916 C CA . ALA A 1 497 ? 7.268 0.952 -2.470 1.00 90.06 497 ALA A CA 1
ATOM 3917 C C . ALA A 1 497 ? 7.239 0.993 -0.933 1.00 90.06 497 ALA A C 1
ATOM 3919 O O . ALA A 1 497 ? 6.295 0.481 -0.343 1.00 90.06 497 ALA A O 1
ATOM 3920 N N . GLN A 1 498 ? 8.214 1.652 -0.296 1.00 87.88 498 GLN A N 1
ATOM 3921 C CA . GLN A 1 498 ? 8.254 1.820 1.163 1.00 87.88 498 GLN A CA 1
ATOM 3922 C C . GLN A 1 498 ? 7.040 2.599 1.694 1.00 87.88 498 GLN A C 1
ATOM 3924 O O . GLN A 1 498 ? 6.474 2.220 2.716 1.00 87.88 498 GLN A O 1
ATOM 3929 N N . GLU A 1 499 ? 6.589 3.639 0.986 1.00 88.06 499 GLU A N 1
ATOM 3930 C CA . GLU A 1 499 ? 5.354 4.361 1.331 1.00 88.06 499 GLU A CA 1
ATOM 3931 C C . GLU A 1 499 ? 4.106 3.464 1.201 1.00 88.06 499 GLU A C 1
ATOM 3933 O O . GLU A 1 499 ? 3.246 3.459 2.081 1.00 88.06 499 GLU A O 1
ATOM 3938 N N . TYR A 1 500 ? 4.020 2.625 0.162 1.00 88.44 500 TYR A N 1
ATOM 3939 C CA . TYR A 1 500 ? 2.915 1.664 0.031 1.00 88.44 500 TYR A CA 1
ATOM 3940 C C . TYR A 1 500 ? 2.991 0.477 1.012 1.00 88.44 500 TYR A C 1
ATOM 3942 O O . TYR A 1 500 ? 1.960 -0.126 1.306 1.00 88.44 500 TYR A O 1
ATOM 3950 N N . GLU A 1 501 ? 4.163 0.153 1.564 1.00 88.31 501 GLU A N 1
ATOM 3951 C CA . GLU A 1 501 ? 4.295 -0.814 2.665 1.00 88.31 501 GLU A CA 1
ATOM 3952 C C . GLU A 1 501 ? 3.855 -0.231 4.019 1.00 88.31 501 GLU A C 1
ATOM 3954 O O . GLU A 1 501 ? 3.419 -0.990 4.881 1.00 88.31 501 GLU A O 1
ATOM 3959 N N . LYS A 1 502 ? 3.867 1.097 4.212 1.00 86.69 502 LYS A N 1
ATOM 3960 C CA . LYS A 1 502 ? 3.204 1.727 5.373 1.00 86.69 502 LYS A CA 1
ATOM 3961 C C . LYS A 1 502 ? 1.685 1.549 5.307 1.00 86.69 502 LYS A C 1
ATOM 3963 O O . LYS A 1 502 ? 1.074 1.198 6.313 1.00 86.69 502 LYS A O 1
ATOM 3968 N N . LEU A 1 503 ? 1.077 1.714 4.123 1.00 86.06 503 LEU A N 1
ATOM 3969 C CA . LEU A 1 503 ? -0.372 1.536 3.942 1.00 86.06 503 LEU A CA 1
ATOM 3970 C C . LEU A 1 503 ? -0.870 0.155 4.383 1.00 86.06 503 LEU A C 1
ATOM 3972 O O . LEU A 1 503 ? -1.934 0.072 4.989 1.00 86.06 503 LEU A O 1
ATOM 3976 N N . SER A 1 504 ? -0.124 -0.924 4.116 1.00 85.69 504 SER A N 1
ATOM 3977 C CA . SER A 1 504 ? -0.556 -2.268 4.530 1.00 85.69 504 SER A CA 1
ATOM 3978 C C . SER A 1 504 ? -0.578 -2.442 6.052 1.00 85.69 504 SER A C 1
ATOM 3980 O O . SER A 1 504 ? -1.388 -3.216 6.557 1.00 85.69 504 SER A O 1
ATOM 3982 N N . ARG A 1 505 ? 0.240 -1.681 6.791 1.00 88.25 505 ARG A N 1
ATOM 3983 C CA . ARG A 1 505 ? 0.251 -1.663 8.263 1.00 88.25 505 ARG A CA 1
ATOM 3984 C C . ARG A 1 505 ? -0.905 -0.868 8.875 1.00 88.25 505 ARG A C 1
ATOM 3986 O O . ARG A 1 505 ? -1.201 -1.064 10.044 1.00 88.25 505 ARG A O 1
ATOM 3993 N N . LEU A 1 506 ? -1.560 0.012 8.114 1.00 90.19 506 LEU A N 1
ATOM 3994 C CA . LEU A 1 506 ? -2.721 0.788 8.580 1.00 90.19 506 LEU A CA 1
ATOM 3995 C C . LEU A 1 506 ? -4.043 -0.001 8.529 1.00 90.19 506 LEU A C 1
ATOM 3997 O O . LEU A 1 506 ? -5.034 0.452 9.095 1.00 90.19 506 LEU A O 1
ATOM 4001 N N . ILE A 1 507 ? -4.062 -1.176 7.888 1.00 90.38 507 ILE A N 1
ATOM 4002 C CA . ILE A 1 507 ? -5.263 -2.017 7.741 1.00 90.38 507 ILE A CA 1
ATOM 4003 C C . ILE A 1 507 ? -5.712 -2.597 9.092 1.00 90.38 507 ILE A C 1
ATOM 4005 O O . ILE A 1 507 ? -6.904 -2.614 9.384 1.00 90.38 507 ILE A O 1
ATOM 4009 N N . GLU A 1 508 ? -4.776 -3.056 9.927 1.00 91.44 508 GLU A N 1
ATOM 4010 C CA . GLU A 1 508 ? -5.101 -3.653 11.230 1.00 91.44 508 GLU A CA 1
ATOM 4011 C C . GLU A 1 508 ? -5.617 -2.610 12.249 1.00 91.44 508 GLU A C 1
ATOM 4013 O O . GLU A 1 508 ? -6.686 -2.852 12.815 1.00 91.44 508 GLU A O 1
ATOM 4018 N N . PRO A 1 509 ? -4.981 -1.428 12.432 1.00 92.88 509 PRO A N 1
ATOM 4019 C CA . PRO A 1 509 ? -5.549 -0.345 13.239 1.00 92.88 509 PRO A CA 1
ATOM 4020 C C . PRO A 1 509 ? -6.925 0.127 12.761 1.00 92.88 509 PRO A C 1
ATOM 4022 O O . PRO A 1 509 ? -7.789 0.399 13.589 1.00 92.88 509 PRO A O 1
ATOM 4025 N N . GLU A 1 510 ? -7.157 0.204 11.444 1.00 93.44 510 GLU A N 1
ATOM 4026 C CA . GLU A 1 510 ? -8.464 0.574 10.888 1.00 93.44 510 GLU A CA 1
ATOM 4027 C C . GLU A 1 510 ? -9.546 -0.463 11.208 1.00 93.44 510 GLU A C 1
ATOM 4029 O O . GLU A 1 510 ? -10.625 -0.100 11.667 1.00 93.44 510 GLU A O 1
ATOM 4034 N N . HIS A 1 511 ? -9.263 -1.747 10.980 1.00 92.69 511 HIS A N 1
ATOM 4035 C CA . HIS A 1 511 ? -10.227 -2.817 11.226 1.00 92.69 511 HIS A CA 1
ATOM 4036 C C . HIS A 1 511 ? -10.533 -2.970 12.720 1.00 92.69 511 HIS A C 1
ATOM 4038 O O . HIS A 1 511 ? -11.688 -3.146 13.096 1.00 92.69 511 HIS A O 1
ATOM 4044 N N . TRP A 1 512 ? -9.517 -2.868 13.581 1.00 94.12 512 TRP A N 1
ATOM 4045 C CA . TRP A 1 512 ? -9.713 -2.858 15.030 1.00 94.12 512 TRP A CA 1
ATOM 4046 C C . TRP A 1 512 ? -10.531 -1.645 15.482 1.00 94.12 512 TRP A C 1
ATOM 4048 O O . TRP A 1 512 ? -11.434 -1.803 16.299 1.00 94.12 512 TRP A O 1
ATOM 4058 N N . ALA A 1 513 ? -10.273 -0.460 14.915 1.00 92.56 513 ALA A N 1
ATOM 4059 C CA . ALA A 1 513 ? -11.064 0.731 15.200 1.00 92.56 513 ALA A CA 1
ATOM 4060 C C . ALA A 1 513 ? -12.548 0.499 14.869 1.00 92.56 513 ALA A C 1
ATOM 4062 O O . ALA A 1 513 ? -13.398 0.688 15.735 1.00 92.56 513 ALA A O 1
ATOM 4063 N N . ASP A 1 514 ? -12.854 -0.008 13.672 1.00 91.50 514 ASP A N 1
ATOM 4064 C CA . ASP A 1 514 ? -14.232 -0.297 13.250 1.00 91.50 514 ASP A CA 1
ATOM 4065 C C . ASP A 1 514 ? -14.894 -1.410 14.095 1.00 91.50 514 ASP A C 1
ATOM 4067 O O . ASP A 1 514 ? -16.099 -1.371 14.344 1.00 91.50 514 ASP A O 1
ATOM 4071 N N . GLN A 1 515 ? -14.120 -2.389 14.583 1.00 90.94 515 GLN A N 1
ATOM 4072 C CA . GLN A 1 515 ? -14.616 -3.422 15.501 1.00 90.94 515 GLN A CA 1
ATOM 4073 C C . GLN A 1 515 ? -14.981 -2.866 16.881 1.00 90.94 515 GLN A C 1
ATOM 4075 O O . GLN A 1 515 ? -16.018 -3.249 17.421 1.00 90.94 515 GLN A O 1
ATOM 4080 N N . ILE A 1 516 ? -14.146 -1.997 17.457 1.00 90.88 516 ILE A N 1
ATOM 4081 C CA . ILE A 1 516 ? -14.410 -1.396 18.770 1.00 90.88 516 ILE A CA 1
ATOM 4082 C C . ILE A 1 516 ? -15.531 -0.354 18.681 1.00 90.88 516 ILE A C 1
ATOM 4084 O O . ILE A 1 516 ? -16.372 -0.293 19.578 1.00 90.88 516 ILE A O 1
ATOM 4088 N N . ASP A 1 517 ? -15.620 0.402 17.584 1.00 90.56 517 ASP A N 1
ATOM 4089 C CA . ASP A 1 517 ? -16.700 1.374 17.386 1.00 90.56 517 ASP A CA 1
ATOM 4090 C C . ASP A 1 517 ? -18.079 0.689 17.419 1.00 90.56 517 ASP A C 1
ATOM 4092 O O . ASP A 1 517 ? -18.998 1.149 18.095 1.00 90.56 517 ASP A O 1
ATOM 4096 N N . ALA A 1 518 ? -18.178 -0.497 16.806 1.00 88.12 518 ALA A N 1
ATOM 4097 C CA . ALA A 1 518 ? -19.360 -1.359 16.837 1.00 88.12 518 ALA A CA 1
ATOM 4098 C C . ALA A 1 518 ? -19.610 -2.080 18.186 1.00 88.12 518 ALA A C 1
ATOM 4100 O O . ALA A 1 518 ? -20.664 -2.702 18.357 1.00 88.12 518 ALA A O 1
ATOM 4101 N N . VAL A 1 519 ? -18.669 -2.032 19.139 1.00 87.12 519 VAL A N 1
ATOM 4102 C CA . VAL A 1 519 ? -18.901 -2.426 20.543 1.00 87.12 519 VAL A CA 1
ATOM 4103 C C . VAL A 1 519 ? -19.496 -1.249 21.312 1.00 87.12 519 VAL A C 1
ATOM 4105 O O . VAL A 1 519 ? -20.528 -1.418 21.958 1.00 87.12 519 VAL A O 1
ATOM 4108 N N . PHE A 1 520 ? -18.915 -0.052 21.184 1.00 88.38 520 PHE A N 1
ATOM 4109 C CA . PHE A 1 520 ? -19.432 1.153 21.838 1.00 88.38 520 PHE A CA 1
ATOM 4110 C C . PHE A 1 520 ? -20.849 1.508 21.354 1.00 88.38 520 PHE A C 1
ATOM 4112 O O . PHE A 1 520 ? -21.718 1.787 22.175 1.00 88.38 520 PHE A O 1
ATOM 4119 N N . GLU A 1 521 ? -21.138 1.394 20.051 1.00 86.38 521 GLU A N 1
ATOM 4120 C CA . GLU A 1 521 ? -22.480 1.656 19.492 1.00 86.38 521 GLU A CA 1
ATOM 4121 C C . GLU A 1 521 ? -23.571 0.674 19.951 1.00 86.38 521 GLU A C 1
ATOM 4123 O O . GLU A 1 521 ? -24.756 0.975 19.812 1.00 86.38 521 GLU A O 1
ATOM 4128 N N . LYS A 1 522 ? -23.209 -0.485 20.518 1.00 84.06 522 LYS A N 1
ATOM 4129 C CA . LYS A 1 522 ? -24.188 -1.405 21.120 1.00 84.06 522 LYS A CA 1
ATOM 4130 C C . LYS A 1 522 ? -24.599 -1.020 22.538 1.00 84.06 522 LYS A C 1
ATOM 4132 O O . LYS A 1 522 ? -25.623 -1.522 22.988 1.00 84.06 522 LYS A O 1
ATOM 4137 N N . ALA A 1 523 ? -23.799 -0.205 23.234 1.00 77.81 523 ALA A N 1
ATOM 4138 C CA . ALA A 1 523 ? -23.991 0.164 24.640 1.00 77.81 523 ALA A CA 1
ATOM 4139 C C . ALA A 1 523 ? -24.265 -1.032 25.589 1.00 77.81 523 ALA A C 1
ATOM 4141 O O . ALA A 1 523 ? -24.956 -0.899 26.595 1.00 77.81 523 ALA A O 1
ATOM 4142 N N . ASP A 1 524 ? -23.726 -2.216 25.275 1.00 83.00 524 ASP A N 1
ATOM 4143 C CA . ASP A 1 524 ? -23.871 -3.423 26.096 1.00 83.00 524 ASP A CA 1
ATOM 4144 C C . ASP A 1 524 ? -22.903 -3.359 27.288 1.00 83.00 524 ASP A C 1
ATOM 4146 O O . ASP A 1 524 ? -21.716 -3.670 27.167 1.00 83.00 524 ASP A O 1
ATOM 4150 N N . LEU A 1 525 ? -23.416 -2.924 28.439 1.00 87.75 525 LEU A N 1
ATOM 4151 C CA . LEU A 1 525 ? -22.630 -2.739 29.661 1.00 87.75 525 LEU A CA 1
ATOM 4152 C C . LEU A 1 525 ? -22.436 -4.038 30.466 1.00 87.75 525 LEU A C 1
ATOM 4154 O O . LEU A 1 525 ? -21.538 -4.086 31.299 1.00 87.75 525 LEU A O 1
ATOM 4158 N N . GLY A 1 526 ? -23.211 -5.096 30.201 1.00 84.62 526 GLY A N 1
ATOM 4159 C CA . GLY A 1 526 ? -23.248 -6.326 31.007 1.00 84.62 526 GLY A CA 1
ATOM 4160 C C . GLY A 1 526 ? -24.449 -6.406 31.962 1.00 84.62 526 GLY A C 1
ATOM 4161 O O . GLY A 1 526 ? -24.985 -5.389 32.408 1.00 84.62 526 GLY A O 1
ATOM 4162 N N . ASN A 1 527 ? -24.884 -7.637 32.260 1.00 83.31 527 ASN A N 1
ATOM 4163 C CA . ASN A 1 527 ? -26.170 -7.899 32.923 1.00 83.31 527 ASN A CA 1
ATOM 4164 C C . ASN A 1 527 ? -26.060 -8.117 34.440 1.00 83.31 527 ASN A C 1
ATOM 4166 O O . ASN A 1 527 ? -27.054 -7.988 35.146 1.00 83.31 527 ASN A O 1
ATOM 4170 N N . ASN A 1 528 ? -24.873 -8.460 34.939 1.00 86.56 528 ASN A N 1
ATOM 4171 C CA . ASN A 1 528 ? -24.586 -8.690 36.356 1.00 86.56 528 ASN A CA 1
ATOM 4172 C C . ASN A 1 528 ? -23.234 -8.054 36.733 1.00 86.56 528 ASN A C 1
ATOM 4174 O O . ASN A 1 528 ? -22.449 -7.700 35.853 1.00 86.56 528 ASN A O 1
ATOM 4178 N N . LEU A 1 529 ? -22.941 -7.927 38.031 1.00 88.94 529 LEU A N 1
ATOM 4179 C CA . LEU A 1 529 ? -21.735 -7.237 38.502 1.00 88.94 529 LEU A CA 1
ATOM 4180 C C . LEU A 1 529 ? -20.425 -7.862 37.972 1.00 88.94 529 LEU A C 1
ATOM 4182 O O . LEU A 1 529 ? -19.500 -7.122 37.641 1.00 88.94 529 LEU A O 1
ATOM 4186 N N . ALA A 1 530 ? -20.352 -9.189 37.822 1.00 88.38 530 ALA A N 1
ATOM 4187 C CA . ALA A 1 530 ? -19.164 -9.866 37.298 1.00 88.38 530 ALA A CA 1
ATOM 4188 C C . ALA A 1 530 ? -18.961 -9.614 35.791 1.00 88.38 530 ALA A C 1
ATOM 4190 O O . ALA A 1 530 ? -17.829 -9.364 35.374 1.00 88.38 530 ALA A O 1
ATOM 4191 N N . ASP A 1 531 ? -20.034 -9.590 34.984 1.00 90.81 531 ASP A N 1
ATOM 4192 C CA . ASP A 1 531 ? -19.966 -9.182 33.567 1.00 90.81 531 ASP A CA 1
ATOM 4193 C C . ASP A 1 531 ? -19.385 -7.765 33.434 1.00 90.81 531 ASP A C 1
ATOM 4195 O O . ASP A 1 531 ? -18.535 -7.513 32.578 1.00 90.81 531 ASP A O 1
ATOM 4199 N N . VAL A 1 532 ? -19.864 -6.829 34.265 1.00 92.06 532 VAL A N 1
ATOM 4200 C CA . VAL A 1 532 ? -19.455 -5.416 34.221 1.00 92.06 532 VAL A CA 1
ATOM 4201 C C . VAL A 1 532 ? -18.000 -5.272 34.660 1.00 92.06 532 VAL A C 1
ATOM 4203 O O . VAL A 1 532 ? -17.211 -4.663 33.941 1.00 92.06 532 VAL A O 1
ATOM 4206 N N . GLN A 1 533 ? -17.609 -5.889 35.780 1.00 90.06 533 GLN A N 1
ATOM 4207 C CA . GLN A 1 533 ? -16.220 -5.898 36.255 1.00 90.06 533 GLN A CA 1
ATOM 4208 C C . GLN A 1 533 ? -15.269 -6.491 35.205 1.00 90.06 533 GLN A C 1
ATOM 4210 O O . GLN A 1 533 ? -14.237 -5.891 34.902 1.00 90.06 533 GLN A O 1
ATOM 4215 N N . GLN A 1 534 ? -15.640 -7.612 34.572 1.00 90.44 534 GLN A N 1
ATOM 4216 C CA . GLN A 1 534 ? -14.849 -8.203 33.491 1.00 90.44 534 GLN A CA 1
ATOM 4217 C C . GLN A 1 534 ? -14.706 -7.244 32.298 1.00 90.44 534 GLN A C 1
ATOM 4219 O O . GLN A 1 534 ? -13.624 -7.152 31.717 1.00 90.44 534 GLN A O 1
ATOM 4224 N N . ARG A 1 535 ? -15.765 -6.506 31.934 1.00 90.56 535 ARG A N 1
ATOM 4225 C CA . ARG A 1 535 ? -15.729 -5.498 30.858 1.00 90.56 535 ARG A CA 1
ATOM 4226 C C . ARG A 1 535 ? -14.869 -4.286 31.219 1.00 90.56 535 ARG A C 1
ATOM 4228 O O . ARG A 1 535 ? -14.150 -3.810 30.343 1.00 90.56 535 ARG A O 1
ATOM 4235 N N . VAL A 1 536 ? -14.885 -3.828 32.474 1.00 89.94 536 VAL A N 1
ATOM 4236 C CA . VAL A 1 536 ? -14.007 -2.752 32.971 1.00 89.94 536 VAL A CA 1
ATOM 4237 C C . VAL A 1 536 ? -12.541 -3.177 32.876 1.00 89.94 536 VAL A C 1
ATOM 4239 O O . VAL A 1 536 ? -11.770 -2.517 32.180 1.00 89.94 536 VAL A O 1
ATOM 4242 N N . SER A 1 537 ? -12.158 -4.323 33.452 1.00 87.81 537 SER A N 1
ATOM 4243 C CA . SER A 1 537 ? -10.774 -4.817 33.360 1.00 87.81 537 SER A CA 1
ATOM 4244 C C . SER A 1 537 ? -10.344 -5.083 31.912 1.00 87.81 537 SER A C 1
ATOM 4246 O O . SER A 1 537 ? -9.240 -4.716 31.515 1.00 87.81 537 SER A O 1
ATOM 4248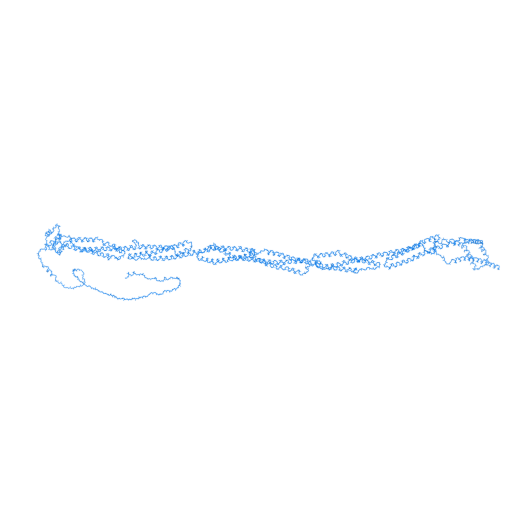 N N . ALA A 1 538 ? -11.222 -5.655 31.079 1.00 86.81 538 ALA A N 1
ATOM 4249 C CA . ALA A 1 538 ? -10.919 -5.886 29.668 1.00 86.81 538 ALA A CA 1
ATOM 4250 C C . ALA A 1 538 ? -10.718 -4.576 28.884 1.00 86.81 538 ALA A C 1
ATOM 4252 O O . ALA A 1 538 ? -9.845 -4.522 28.013 1.00 86.81 538 ALA A O 1
ATOM 4253 N N . PHE A 1 539 ? -11.483 -3.524 29.194 1.00 88.75 539 PHE A N 1
ATOM 4254 C CA . PHE A 1 539 ? -11.308 -2.191 28.621 1.00 88.75 539 PHE A CA 1
ATOM 4255 C C . PHE A 1 539 ? -9.968 -1.576 29.051 1.00 88.75 539 PHE A C 1
ATOM 4257 O O . PHE A 1 539 ? -9.198 -1.127 28.198 1.00 88.75 539 PHE A O 1
ATOM 4264 N N . GLU A 1 540 ? -9.650 -1.601 30.346 1.00 83.56 540 GLU A N 1
ATOM 4265 C CA . GLU A 1 540 ? -8.406 -1.032 30.871 1.00 83.56 540 GLU A CA 1
ATOM 4266 C C . GLU A 1 540 ? -7.170 -1.742 30.306 1.00 83.56 540 GLU A C 1
ATOM 4268 O O . GLU A 1 540 ? -6.316 -1.081 29.709 1.00 83.56 540 GLU A O 1
ATOM 4273 N N . GLU A 1 541 ? -7.100 -3.073 30.396 1.00 81.25 541 GLU A N 1
ATOM 4274 C CA . GLU A 1 541 ? -5.934 -3.844 29.947 1.00 81.25 541 GLU A CA 1
ATOM 4275 C C . GLU A 1 541 ? -5.794 -3.904 28.419 1.00 81.25 541 GLU A C 1
ATOM 4277 O O . GLU A 1 541 ? -4.694 -3.727 27.894 1.00 81.25 541 GLU A O 1
ATOM 4282 N N . ASN A 1 542 ? -6.885 -4.161 27.682 1.00 84.19 542 ASN A N 1
ATOM 4283 C CA . ASN A 1 542 ? -6.799 -4.476 26.250 1.00 84.19 542 ASN A CA 1
ATOM 4284 C C . ASN A 1 542 ? -7.108 -3.272 25.359 1.00 84.19 542 ASN A C 1
ATOM 4286 O O . ASN A 1 542 ? -6.393 -3.048 24.381 1.00 84.19 542 ASN A O 1
ATOM 4290 N N . TYR A 1 543 ? -8.150 -2.488 25.661 1.00 89.06 543 TYR A N 1
ATOM 4291 C CA . TYR A 1 543 ? -8.499 -1.346 24.813 1.00 89.06 543 TYR A CA 1
ATOM 4292 C C . TYR A 1 543 ? -7.498 -0.196 24.980 1.00 89.06 543 TYR A C 1
ATOM 4294 O O . TYR A 1 543 ? -6.944 0.261 23.977 1.00 89.06 543 TYR A O 1
ATOM 4302 N N . THR A 1 544 ? -7.210 0.252 26.210 1.00 86.44 544 THR A N 1
ATOM 4303 C CA . THR A 1 544 ? -6.356 1.445 26.397 1.00 86.44 544 THR A CA 1
ATOM 4304 C C . THR A 1 544 ? -4.923 1.223 25.900 1.00 86.44 544 THR A C 1
ATOM 4306 O O . THR A 1 544 ? -4.368 2.089 25.218 1.00 86.44 544 THR A O 1
ATOM 4309 N N . ALA A 1 545 ? -4.349 0.040 26.149 1.00 87.81 545 ALA A N 1
ATOM 4310 C CA . ALA A 1 545 ? -3.007 -0.314 25.695 1.00 87.81 545 ALA A CA 1
ATOM 4311 C C . ALA A 1 545 ? -2.918 -0.397 24.161 1.00 87.81 545 ALA A C 1
ATOM 4313 O O . ALA A 1 545 ? -2.021 0.203 23.562 1.00 87.81 545 ALA A O 1
ATOM 4314 N N . ARG A 1 546 ? -3.874 -1.078 23.506 1.00 91.69 546 ARG A N 1
ATOM 4315 C CA . ARG A 1 546 ? -3.890 -1.228 22.039 1.00 91.69 546 ARG A CA 1
ATOM 4316 C C . ARG A 1 546 ? -4.157 0.102 21.328 1.00 91.69 546 ARG A C 1
ATOM 4318 O O . ARG A 1 546 ? -3.560 0.370 20.287 1.00 91.69 546 ARG A O 1
ATOM 4325 N N . LEU A 1 547 ? -4.975 0.973 21.924 1.00 92.50 547 LEU A N 1
ATOM 4326 C CA . LEU A 1 547 ? -5.189 2.338 21.444 1.00 92.50 547 LEU A CA 1
ATOM 4327 C C . LEU A 1 547 ? -3.891 3.160 21.463 1.00 92.50 547 LEU A C 1
ATOM 4329 O O . LEU A 1 547 ? -3.564 3.806 20.469 1.00 92.50 547 LEU A O 1
ATOM 4333 N N . GLN A 1 548 ? -3.136 3.125 22.568 1.00 89.75 548 GLN A N 1
ATOM 4334 C CA . GLN A 1 548 ? -1.855 3.835 22.675 1.00 89.75 548 GLN A CA 1
ATOM 4335 C C . GLN A 1 548 ? -0.802 3.282 21.704 1.00 89.75 548 GLN A C 1
ATOM 4337 O O . GLN A 1 548 ? -0.074 4.062 21.087 1.00 89.75 548 GLN A O 1
ATOM 4342 N N . GLU A 1 549 ? -0.745 1.957 21.525 1.00 92.00 549 GLU A N 1
ATOM 4343 C CA . GLU A 1 549 ? 0.118 1.300 20.537 1.00 92.00 549 GLU A CA 1
ATOM 4344 C C . GLU A 1 549 ? -0.163 1.819 19.118 1.00 92.00 549 GLU A C 1
ATOM 4346 O O . GLU A 1 549 ? 0.759 2.259 18.426 1.00 92.00 549 GLU A O 1
ATOM 4351 N N . TYR A 1 550 ? -1.434 1.839 18.703 1.00 94.31 550 TYR A N 1
ATOM 4352 C CA . TYR A 1 550 ? -1.824 2.293 17.369 1.00 94.31 550 TYR A CA 1
ATOM 4353 C C . TYR A 1 550 ? -1.690 3.804 17.164 1.00 94.31 550 TYR A C 1
ATOM 4355 O O . TYR A 1 550 ? -1.216 4.211 16.103 1.00 94.31 550 TYR A O 1
ATOM 4363 N N . LEU A 1 551 ? -2.028 4.637 18.155 1.00 91.56 551 LEU A N 1
ATOM 4364 C CA . LEU A 1 551 ? -1.826 6.088 18.070 1.00 91.56 551 LEU A CA 1
ATOM 4365 C C . LEU A 1 551 ? -0.342 6.415 17.863 1.00 91.56 551 LEU A C 1
ATOM 4367 O O . LEU A 1 551 ? 0.015 7.048 16.867 1.00 91.56 551 LEU A O 1
ATOM 4371 N N . LYS A 1 552 ? 0.540 5.876 18.713 1.00 91.50 552 LYS A N 1
ATOM 4372 C CA . LYS A 1 552 ? 1.995 6.024 18.568 1.00 91.50 552 LYS A CA 1
ATOM 4373 C C . LYS A 1 552 ? 2.492 5.518 17.207 1.00 91.50 552 LYS A C 1
ATOM 4375 O O . LYS A 1 552 ? 3.298 6.175 16.551 1.00 91.50 552 LYS A O 1
ATOM 4380 N N . MET A 1 553 ? 1.995 4.369 16.753 1.00 91.38 553 MET A N 1
ATOM 4381 C CA . MET A 1 553 ? 2.329 3.803 15.444 1.00 91.38 553 MET A CA 1
ATOM 4382 C C . MET A 1 553 ? 1.878 4.705 14.277 1.00 91.38 553 MET A C 1
ATOM 4384 O O . MET A 1 553 ? 2.601 4.815 13.281 1.00 91.38 553 MET A O 1
ATOM 4388 N N . THR A 1 554 ? 0.734 5.392 14.388 1.00 92.19 554 THR A N 1
ATOM 4389 C CA . THR A 1 554 ? 0.328 6.417 13.413 1.00 92.19 554 THR A CA 1
ATOM 4390 C C . THR A 1 554 ? 1.192 7.677 13.489 1.00 92.19 554 THR A C 1
ATOM 4392 O O . THR A 1 554 ? 1.570 8.190 12.440 1.00 92.19 554 THR A O 1
ATOM 4395 N N . GLU A 1 555 ? 1.603 8.139 14.673 1.00 89.31 555 GLU A N 1
ATOM 4396 C CA . GLU A 1 555 ? 2.509 9.291 14.826 1.00 89.31 555 GLU A CA 1
ATOM 4397 C C . GLU A 1 555 ? 3.903 9.029 14.228 1.00 89.31 555 GLU A C 1
ATOM 4399 O O . GLU A 1 555 ? 4.418 9.844 13.457 1.00 89.31 555 GLU A O 1
ATOM 4404 N N . GLU A 1 556 ? 4.502 7.867 14.511 1.00 88.75 556 GLU A N 1
ATOM 4405 C CA . GLU A 1 556 ? 5.804 7.471 13.954 1.00 88.75 556 GLU A CA 1
ATOM 4406 C C . GLU A 1 556 ? 5.749 7.354 12.419 1.00 88.75 556 GLU A C 1
ATOM 4408 O O . GLU A 1 556 ? 6.655 7.818 11.713 1.00 88.75 556 GLU A O 1
ATOM 4413 N N . MET A 1 557 ? 4.661 6.798 11.868 1.00 90.06 557 MET A N 1
ATOM 4414 C CA . MET A 1 557 ? 4.455 6.764 10.417 1.00 90.06 557 MET A CA 1
ATOM 4415 C C . MET A 1 557 ? 4.149 8.146 9.825 1.00 90.06 557 MET A C 1
ATOM 4417 O O . MET A 1 557 ? 4.629 8.426 8.724 1.00 90.06 557 MET A O 1
ATOM 4421 N N . ALA A 1 558 ? 3.443 9.035 10.529 1.00 87.69 558 ALA A N 1
ATOM 4422 C CA . ALA A 1 558 ? 3.216 10.413 10.092 1.00 87.69 558 ALA A CA 1
ATOM 4423 C C . ALA A 1 558 ? 4.542 11.173 9.973 1.00 87.69 558 ALA A C 1
ATOM 4425 O O . ALA A 1 558 ? 4.815 11.778 8.936 1.00 87.69 558 ALA A O 1
ATOM 4426 N N . LEU A 1 559 ? 5.410 11.073 10.986 1.00 86.38 559 LEU A N 1
ATOM 4427 C CA . LEU A 1 559 ? 6.730 11.705 11.000 1.00 86.38 559 LEU A CA 1
ATOM 4428 C C . LEU A 1 559 ? 7.590 11.249 9.810 1.00 86.38 559 LEU A C 1
ATOM 4430 O O . LEU A 1 559 ? 8.083 12.084 9.047 1.00 86.38 559 LEU A O 1
ATOM 4434 N N . MET A 1 560 ? 7.706 9.933 9.593 1.00 83.56 560 MET A N 1
ATOM 4435 C CA . MET A 1 560 ? 8.446 9.382 8.448 1.00 83.56 560 MET A CA 1
ATOM 4436 C C . MET A 1 560 ? 7.861 9.814 7.096 1.00 83.56 560 MET A C 1
ATOM 4438 O O . MET A 1 560 ? 8.601 10.003 6.134 1.00 83.56 560 MET A O 1
ATOM 4442 N N . THR A 1 561 ? 6.540 9.955 6.993 1.00 85.06 561 THR A N 1
ATOM 4443 C CA . THR A 1 561 ? 5.854 10.300 5.734 1.00 85.06 561 THR A CA 1
ATOM 4444 C C . THR A 1 561 ? 5.947 11.797 5.428 1.00 85.06 561 THR A C 1
ATOM 4446 O O . THR A 1 561 ? 6.216 12.171 4.288 1.00 85.06 561 THR A O 1
ATOM 4449 N N . ASN A 1 562 ? 5.867 12.656 6.446 1.00 83.00 562 ASN A N 1
ATOM 4450 C CA . ASN A 1 562 ? 6.130 14.093 6.327 1.00 83.00 562 ASN A CA 1
ATOM 4451 C C . ASN A 1 562 ? 7.593 14.374 5.939 1.00 83.00 562 ASN A C 1
ATOM 4453 O O . ASN A 1 562 ? 7.854 15.225 5.087 1.00 83.00 562 ASN A O 1
ATOM 4457 N N . MET A 1 563 ? 8.554 13.615 6.484 1.00 78.56 563 MET A N 1
ATOM 4458 C CA . MET A 1 563 ? 9.952 13.662 6.034 1.00 78.56 563 MET A CA 1
ATOM 4459 C C . MET A 1 563 ? 10.099 13.274 4.553 1.00 78.56 563 MET A C 1
ATOM 4461 O O . MET A 1 563 ? 10.824 13.948 3.817 1.00 78.56 563 MET A O 1
ATOM 4465 N N . SER A 1 564 ? 9.391 12.239 4.084 1.00 79.19 564 SER A N 1
ATOM 4466 C CA . SER A 1 564 ? 9.340 11.897 2.654 1.00 79.19 564 SER A CA 1
ATOM 4467 C C . SER A 1 564 ? 8.731 13.027 1.812 1.00 79.19 564 SER A C 1
ATOM 4469 O O . SER A 1 564 ? 9.288 13.361 0.766 1.00 79.19 564 SER A O 1
ATOM 4471 N N . GLN A 1 565 ? 7.645 13.656 2.279 1.00 75.50 565 GLN A N 1
ATOM 4472 C CA . GLN A 1 565 ? 6.932 14.730 1.574 1.00 75.50 565 GLN A CA 1
ATOM 4473 C C . GLN A 1 565 ? 7.796 15.979 1.356 1.00 75.50 565 GLN A C 1
ATOM 4475 O O . GLN A 1 565 ? 7.819 16.520 0.251 1.00 75.50 565 GLN A O 1
ATOM 4480 N N . GLN A 1 566 ? 8.535 16.418 2.383 1.00 69.06 566 GLN A N 1
ATOM 4481 C CA . GLN A 1 566 ? 9.415 17.594 2.295 1.00 69.06 566 GLN A CA 1
ATOM 4482 C C . GLN A 1 566 ? 10.539 17.424 1.264 1.00 69.06 566 GLN A C 1
ATOM 4484 O O . GLN A 1 566 ? 11.003 18.410 0.694 1.00 69.06 566 GLN A O 1
ATOM 4489 N N . ASN A 1 567 ? 10.972 16.184 1.018 1.00 63.25 567 ASN A N 1
ATOM 4490 C CA . ASN A 1 567 ? 12.026 15.877 0.054 1.00 63.25 567 ASN A CA 1
ATOM 4491 C C . ASN A 1 567 ? 11.477 15.551 -1.347 1.00 63.25 567 ASN A C 1
ATOM 4493 O O . ASN A 1 567 ? 12.136 15.854 -2.341 1.00 63.25 567 ASN A O 1
ATOM 4497 N N . TYR A 1 568 ? 10.290 14.937 -1.448 1.00 67.62 568 TYR A N 1
ATOM 4498 C CA . TYR A 1 568 ? 9.707 14.492 -2.718 1.00 67.62 568 TYR A CA 1
ATOM 4499 C C . TYR A 1 568 ? 8.174 14.580 -2.728 1.00 67.62 568 TYR A C 1
ATOM 4501 O O . TYR A 1 568 ? 7.486 13.842 -2.022 1.00 67.62 568 TYR A O 1
ATOM 4509 N N . ASN A 1 569 ? 7.622 15.389 -3.634 1.00 67.81 569 ASN A N 1
ATOM 4510 C CA . ASN A 1 569 ? 6.185 15.402 -3.907 1.00 67.81 569 ASN A CA 1
ATOM 4511 C C . ASN A 1 569 ? 5.808 14.182 -4.777 1.00 67.81 569 ASN A C 1
ATOM 4513 O O . ASN A 1 569 ? 6.047 14.184 -5.985 1.00 67.81 569 ASN A O 1
ATOM 4517 N N . ARG A 1 570 ? 5.281 13.114 -4.160 1.00 79.44 570 ARG A N 1
ATOM 4518 C CA . ARG A 1 570 ? 4.900 11.849 -4.821 1.00 79.44 570 ARG A CA 1
ATOM 4519 C C . ARG A 1 570 ? 3.492 11.411 -4.425 1.00 79.44 570 ARG A C 1
ATOM 4521 O O . ARG A 1 570 ? 3.137 11.460 -3.251 1.00 79.44 570 ARG A O 1
ATOM 4528 N N . ALA A 1 571 ? 2.752 10.848 -5.381 1.00 83.06 571 ALA A N 1
ATOM 4529 C CA . ALA A 1 571 ? 1.402 10.322 -5.159 1.00 83.06 571 ALA A CA 1
ATOM 4530 C C . ALA A 1 571 ? 1.329 9.222 -4.078 1.00 83.06 571 ALA A C 1
ATOM 4532 O O . ALA A 1 571 ? 0.320 9.118 -3.382 1.00 83.06 571 ALA A O 1
ATOM 4533 N N . SER A 1 572 ? 2.388 8.427 -3.899 1.00 86.75 572 SER A N 1
ATOM 4534 C CA . SER A 1 572 ? 2.489 7.418 -2.836 1.00 86.75 572 SER A CA 1
ATOM 4535 C C . SER A 1 572 ? 2.543 8.026 -1.434 1.00 86.75 572 SER A C 1
ATOM 4537 O O . SER A 1 572 ? 1.825 7.566 -0.550 1.00 86.75 572 SER A O 1
ATOM 4539 N N . VAL A 1 573 ? 3.294 9.118 -1.258 1.00 86.38 573 VAL A N 1
ATOM 4540 C CA . VAL A 1 573 ? 3.327 9.899 -0.011 1.00 86.38 573 VAL A CA 1
ATOM 4541 C C . VAL A 1 573 ? 1.945 10.493 0.268 1.00 86.38 573 VAL A C 1
ATOM 4543 O O . VAL A 1 573 ? 1.411 10.294 1.353 1.00 86.38 573 VAL A O 1
ATOM 4546 N N . THR A 1 574 ? 1.309 11.131 -0.724 1.00 86.81 574 THR A N 1
ATOM 4547 C CA . THR A 1 574 ? -0.061 11.663 -0.587 1.00 86.81 574 THR A CA 1
ATOM 4548 C C . THR A 1 574 ? -1.069 10.575 -0.207 1.00 86.81 574 THR A C 1
ATOM 4550 O O . THR A 1 574 ? -1.861 10.772 0.708 1.00 86.81 574 THR A O 1
ATOM 4553 N N . SER A 1 575 ? -1.008 9.406 -0.856 1.00 87.19 575 SER A N 1
ATOM 4554 C CA . SER A 1 575 ? -1.883 8.261 -0.553 1.00 87.19 575 SER A CA 1
ATOM 4555 C C . SER A 1 575 ? -1.677 7.754 0.877 1.00 87.19 575 SER A C 1
ATOM 4557 O O . SER A 1 575 ? -2.649 7.442 1.564 1.00 87.19 575 SER A O 1
ATOM 4559 N N . CYS A 1 576 ? -0.420 7.695 1.333 1.00 88.44 576 CYS A N 1
ATOM 4560 C CA . CYS A 1 576 ? -0.083 7.303 2.696 1.00 88.44 576 CYS A CA 1
ATOM 4561 C C . CYS A 1 576 ? -0.611 8.312 3.720 1.00 88.44 576 CYS A C 1
ATOM 4563 O O . CYS A 1 576 ? -1.244 7.897 4.686 1.00 88.44 576 CYS A O 1
ATOM 4565 N N . MET A 1 577 ? -0.420 9.616 3.485 1.00 88.38 577 MET A N 1
ATOM 4566 C CA . MET A 1 577 ? -0.943 10.678 4.351 1.00 88.38 577 MET A CA 1
ATOM 4567 C C . MET A 1 577 ? -2.465 10.607 4.455 1.00 88.38 577 MET A C 1
ATOM 4569 O O . MET A 1 577 ? -2.969 10.407 5.547 1.00 88.38 577 MET A O 1
ATOM 4573 N N . THR A 1 578 ? -3.202 10.628 3.338 1.00 90.00 578 THR A N 1
ATOM 4574 C CA . THR A 1 578 ? -4.676 10.628 3.372 1.00 90.00 578 THR A CA 1
ATOM 4575 C C . THR A 1 578 ? -5.262 9.405 4.087 1.00 90.00 578 THR A C 1
ATOM 4577 O O . THR A 1 578 ? -6.275 9.529 4.776 1.00 90.00 578 THR A O 1
ATOM 4580 N N . LYS A 1 579 ? -4.640 8.222 3.967 1.00 90.44 579 LYS A N 1
ATOM 4581 C CA . LYS A 1 579 ? -5.082 7.044 4.729 1.00 90.44 579 LYS A CA 1
ATOM 4582 C C . LYS A 1 579 ? -4.720 7.153 6.210 1.00 90.44 579 LYS A C 1
ATOM 4584 O O . LYS A 1 579 ? -5.529 6.768 7.047 1.00 90.44 579 LYS A O 1
ATOM 4589 N N . LEU A 1 580 ? -3.536 7.673 6.528 1.00 92.19 580 LEU A N 1
ATOM 4590 C CA . LEU A 1 580 ? -3.077 7.861 7.899 1.00 92.19 580 LEU A CA 1
ATOM 4591 C C . LEU A 1 580 ? -3.924 8.910 8.626 1.00 92.19 580 LEU A C 1
ATOM 4593 O O . LEU A 1 580 ? -4.422 8.609 9.700 1.00 92.19 580 LEU A O 1
ATOM 4597 N N . ASP A 1 581 ? -4.193 10.063 8.010 1.00 90.88 581 ASP A N 1
ATOM 4598 C CA . ASP A 1 581 ? -5.105 11.100 8.514 1.00 90.88 581 ASP A CA 1
ATOM 4599 C C . ASP A 1 581 ? -6.484 10.505 8.852 1.00 90.88 581 ASP A C 1
ATOM 4601 O O . ASP A 1 581 ? -7.036 10.746 9.923 1.00 90.88 581 ASP A O 1
ATOM 4605 N N . MET A 1 582 ? -7.023 9.669 7.955 1.00 92.62 582 MET A N 1
ATOM 4606 C CA . MET A 1 582 ? -8.315 8.997 8.120 1.00 92.62 582 MET A CA 1
ATOM 4607 C C . MET A 1 582 ? -8.304 7.949 9.253 1.00 92.62 582 MET A C 1
ATOM 4609 O O . MET A 1 582 ? -9.290 7.843 9.981 1.00 92.62 582 MET A O 1
ATOM 4613 N N . VAL A 1 583 ? -7.213 7.193 9.443 1.00 93.69 583 VAL A N 1
ATOM 4614 C CA . VAL A 1 583 ? -7.080 6.244 10.569 1.00 93.69 583 VAL A CA 1
ATOM 4615 C C . VAL A 1 583 ? -6.894 6.994 11.889 1.00 93.69 583 VAL A C 1
ATOM 4617 O O . VAL A 1 583 ? -7.573 6.678 12.861 1.00 93.69 583 VAL A O 1
ATOM 4620 N N . THR A 1 584 ? -6.055 8.030 11.925 1.00 92.62 584 THR A N 1
ATOM 4621 C CA . THR A 1 584 ? -5.867 8.888 13.104 1.00 92.62 584 THR A CA 1
ATOM 4622 C C . THR A 1 584 ? -7.178 9.565 13.509 1.00 92.62 584 THR A C 1
ATOM 4624 O O . THR A 1 584 ? -7.488 9.635 14.698 1.00 92.62 584 THR A O 1
ATOM 4627 N N . LEU A 1 585 ? -8.004 9.994 12.546 1.00 91.56 585 LEU A N 1
ATOM 4628 C CA . LEU A 1 585 ? -9.337 10.542 12.811 1.00 91.56 585 LEU A CA 1
ATOM 4629 C C . LEU A 1 585 ? -10.293 9.498 13.421 1.00 91.56 585 LEU A C 1
ATOM 4631 O O . LEU A 1 585 ? -11.013 9.829 14.359 1.00 91.56 585 LEU A O 1
ATOM 4635 N N . LYS A 1 586 ? -10.271 8.236 12.960 1.00 92.75 586 LYS A N 1
ATOM 4636 C CA . LYS A 1 586 ? -11.021 7.139 13.609 1.00 92.75 586 LYS A CA 1
ATOM 4637 C C . LYS A 1 586 ? -10.541 6.894 15.046 1.00 92.75 586 LYS A C 1
ATOM 4639 O O . LYS A 1 586 ? -11.356 6.872 15.962 1.00 92.75 586 LYS A O 1
ATOM 4644 N N . LEU A 1 587 ? -9.229 6.757 15.261 1.00 93.00 587 LEU A N 1
ATOM 4645 C CA . LEU A 1 587 ? -8.646 6.476 16.584 1.00 93.00 587 LEU A CA 1
ATOM 4646 C C . LEU A 1 587 ? -8.891 7.612 17.596 1.00 93.00 587 LEU A C 1
ATOM 4648 O O . LEU A 1 587 ? -9.144 7.348 18.769 1.00 93.00 587 LEU A O 1
ATOM 4652 N N . THR A 1 588 ? -8.869 8.870 17.151 1.00 89.38 588 THR A N 1
ATOM 4653 C CA . THR A 1 588 ? -9.174 10.033 18.009 1.00 89.38 588 THR A CA 1
ATOM 4654 C C . THR A 1 588 ? -10.674 10.220 18.256 1.00 89.38 588 THR A C 1
ATOM 4656 O O . THR A 1 588 ? -11.055 10.619 19.354 1.00 89.38 588 THR A O 1
ATOM 4659 N N . ALA A 1 589 ? -11.550 9.863 17.309 1.00 89.25 589 ALA A N 1
ATOM 4660 C CA . ALA A 1 589 ? -12.993 9.804 17.565 1.00 89.25 589 ALA A CA 1
ATOM 4661 C C . ALA A 1 589 ? -13.346 8.701 18.584 1.00 89.25 589 ALA A C 1
ATOM 4663 O O . ALA A 1 589 ? -14.155 8.922 19.488 1.00 89.25 589 ALA A O 1
ATOM 4664 N N . LEU A 1 590 ? -12.676 7.546 18.492 1.00 90.88 590 LEU A N 1
ATOM 4665 C CA . LEU A 1 590 ? -12.808 6.444 19.447 1.00 90.88 590 LEU A CA 1
ATOM 4666 C C . LEU A 1 590 ? -12.395 6.825 20.868 1.00 90.88 590 LEU A C 1
ATOM 4668 O O . LEU A 1 590 ? -13.015 6.337 21.804 1.00 90.88 590 LEU A O 1
ATOM 4672 N N . GLN A 1 591 ? -11.415 7.716 21.064 1.00 89.75 591 GLN A N 1
ATOM 4673 C CA . GLN A 1 591 ? -11.069 8.207 22.407 1.00 89.75 591 GLN A CA 1
ATOM 4674 C C . GLN A 1 591 ? -12.275 8.834 23.123 1.00 89.75 591 GLN A C 1
ATOM 4676 O O . GLN A 1 591 ? -12.490 8.540 24.295 1.00 89.75 591 GLN A O 1
ATOM 4681 N N . ALA A 1 592 ? -13.086 9.633 22.420 1.00 86.69 592 ALA A N 1
ATOM 4682 C CA . ALA A 1 592 ? -14.266 10.278 23.000 1.00 86.69 592 ALA A CA 1
ATOM 4683 C C . ALA A 1 592 ? -15.381 9.266 23.331 1.00 86.69 592 ALA A C 1
ATOM 4685 O O . ALA A 1 592 ? -15.834 9.211 24.477 1.00 86.69 592 ALA A O 1
ATOM 4686 N N . LYS A 1 593 ? -15.757 8.410 22.364 1.00 89.69 593 LYS A N 1
ATOM 4687 C CA . LYS A 1 593 ? -16.731 7.318 22.580 1.00 89.69 593 LYS A CA 1
ATOM 4688 C C . LYS A 1 593 ? -16.288 6.374 23.710 1.00 89.69 593 LYS A C 1
ATOM 4690 O O . LYS A 1 593 ? -17.107 5.927 24.505 1.00 89.69 593 LYS A O 1
ATOM 4695 N N . ALA A 1 594 ? -14.988 6.104 23.820 1.00 89.56 594 ALA A N 1
ATOM 4696 C CA . ALA A 1 594 ? -14.435 5.247 24.860 1.00 89.56 594 ALA A CA 1
ATOM 4697 C C . ALA A 1 594 ? -14.509 5.864 26.260 1.00 89.56 594 ALA A C 1
ATOM 4699 O O . ALA A 1 594 ? -14.796 5.139 27.206 1.00 89.56 594 ALA A O 1
ATOM 4700 N N . THR A 1 595 ? -14.286 7.175 26.416 1.00 88.50 595 THR A N 1
ATOM 4701 C CA . THR A 1 595 ? -14.473 7.834 27.722 1.00 88.50 595 THR A CA 1
ATOM 4702 C C . THR A 1 595 ? -15.934 7.802 28.178 1.00 88.50 595 THR A C 1
ATOM 4704 O O . THR A 1 595 ? -16.196 7.549 29.350 1.00 88.50 595 THR A O 1
ATOM 4707 N N . GLU A 1 596 ? -16.885 7.963 27.254 1.00 89.62 596 GLU A N 1
ATOM 4708 C CA . GLU A 1 596 ? -18.328 7.857 27.522 1.00 89.62 596 GLU A CA 1
ATOM 4709 C C . GLU A 1 596 ? -18.740 6.418 27.893 1.00 89.62 596 GLU A C 1
ATOM 4711 O O . GLU A 1 596 ? -19.448 6.196 28.878 1.00 89.62 596 GLU A O 1
ATOM 4716 N N . TYR A 1 597 ? -18.222 5.420 27.169 1.00 90.88 597 TYR A N 1
ATOM 4717 C CA . TYR A 1 597 ? -18.430 4.002 27.472 1.00 90.88 597 TYR A CA 1
ATOM 4718 C C . TYR A 1 597 ? -17.786 3.578 28.806 1.00 90.88 597 TYR A C 1
ATOM 4720 O O . TYR A 1 597 ? -18.410 2.849 29.576 1.00 90.88 597 TYR A O 1
ATOM 4728 N N . GLN A 1 598 ? -16.582 4.067 29.134 1.00 90.31 598 GLN A N 1
ATOM 4729 C CA . GLN A 1 598 ? -15.928 3.786 30.421 1.00 90.31 598 GLN A CA 1
ATOM 4730 C C . GLN A 1 598 ? -16.712 4.386 31.593 1.00 90.31 598 GLN A C 1
ATOM 4732 O O . GLN A 1 598 ? -16.925 3.696 32.586 1.00 90.31 598 GLN A O 1
ATOM 4737 N N . GLN A 1 599 ? -17.189 5.632 31.478 1.00 90.25 599 GLN A N 1
ATOM 4738 C CA . GLN A 1 599 ? -18.061 6.222 32.500 1.00 90.25 599 GLN A CA 1
ATOM 4739 C C . GLN A 1 599 ? -19.361 5.425 32.650 1.00 90.25 599 GLN A C 1
ATOM 4741 O O . GLN A 1 599 ? -19.770 5.138 33.770 1.00 90.25 599 GLN A O 1
ATOM 4746 N N . SER A 1 600 ? -19.960 4.991 31.538 1.00 91.25 600 SER A N 1
ATOM 4747 C CA . SER A 1 600 ? -21.176 4.170 31.553 1.00 91.25 600 SER A CA 1
ATOM 4748 C C . SER A 1 600 ? -20.964 2.822 32.258 1.00 91.25 600 SER A C 1
ATOM 4750 O O . SER A 1 600 ? -21.804 2.419 33.060 1.00 91.25 600 SER A O 1
ATOM 4752 N N . LEU A 1 601 ? -19.834 2.142 32.022 1.00 91.50 601 LEU A N 1
ATOM 4753 C CA . LEU A 1 601 ? -19.467 0.912 32.736 1.00 91.50 601 LEU A CA 1
ATOM 4754 C C . LEU A 1 601 ? -19.233 1.147 34.235 1.00 91.50 601 LEU A C 1
ATOM 4756 O O . LEU A 1 601 ? -19.705 0.356 35.047 1.00 91.50 601 LEU A O 1
ATOM 4760 N N . LEU A 1 602 ? -18.533 2.222 34.611 1.00 90.94 602 LEU A N 1
ATOM 4761 C CA . LEU A 1 602 ? -18.251 2.529 36.016 1.00 90.94 602 LEU A CA 1
ATOM 4762 C C . LEU A 1 602 ? -19.534 2.875 36.783 1.00 90.94 602 LEU A C 1
ATOM 4764 O O . LEU A 1 602 ? -19.798 2.267 37.814 1.00 90.94 602 LEU A O 1
ATOM 4768 N N . THR A 1 603 ? -20.399 3.733 36.238 1.00 91.31 603 THR A N 1
ATOM 4769 C CA . THR A 1 603 ? -21.710 4.018 36.846 1.00 91.31 603 THR A CA 1
ATOM 4770 C C . THR A 1 603 ? -22.609 2.777 36.884 1.00 91.31 603 THR A C 1
ATOM 4772 O O . THR A 1 603 ? -23.343 2.577 37.850 1.00 91.31 603 THR A O 1
ATOM 4775 N N . ARG A 1 604 ? -22.519 1.875 35.894 1.00 91.00 604 ARG A N 1
ATOM 4776 C CA . ARG A 1 604 ? -23.207 0.573 35.944 1.00 91.00 604 ARG A CA 1
ATOM 4777 C C . ARG A 1 604 ? -22.682 -0.317 37.075 1.00 91.00 604 ARG A C 1
ATOM 4779 O O . ARG A 1 604 ? -23.478 -0.983 37.735 1.00 91.00 604 ARG A O 1
ATOM 4786 N N . GLN A 1 605 ? -21.370 -0.324 37.302 1.00 92.12 605 GLN A N 1
ATOM 4787 C CA . GLN A 1 605 ? -20.729 -1.059 38.391 1.00 92.12 605 GLN A CA 1
ATOM 4788 C C . GLN A 1 605 ? -21.132 -0.494 39.759 1.00 92.12 605 GLN A C 1
ATOM 4790 O O . GLN A 1 605 ? -21.477 -1.270 40.646 1.00 92.12 605 GLN A O 1
ATOM 4795 N N . GLU A 1 606 ? -21.138 0.832 39.920 1.00 90.38 606 GLU A N 1
ATOM 4796 C CA . GLU A 1 606 ? -21.587 1.527 41.135 1.00 90.38 606 GLU A CA 1
ATOM 4797 C C . GLU A 1 606 ? -23.041 1.160 41.473 1.00 90.38 606 GLU A C 1
ATOM 4799 O O . GLU A 1 606 ? -23.307 0.674 42.571 1.00 90.38 606 GLU A O 1
ATOM 4804 N N . VAL A 1 607 ? -23.962 1.284 40.505 1.00 89.75 607 VAL A N 1
ATOM 4805 C CA . VAL A 1 607 ? -25.389 0.951 40.682 1.00 89.75 607 VAL A CA 1
ATOM 4806 C C . VAL A 1 607 ? -25.599 -0.513 41.079 1.00 89.75 607 VAL A C 1
ATOM 4808 O O . VAL A 1 607 ? -26.349 -0.784 42.013 1.00 89.75 607 VAL A O 1
ATOM 4811 N N . LEU A 1 608 ? -24.937 -1.469 40.415 1.00 90.38 608 LEU A N 1
ATOM 4812 C CA . LEU A 1 608 ? -25.090 -2.889 40.761 1.00 90.38 608 LEU A CA 1
ATOM 4813 C C . LEU A 1 608 ? -24.416 -3.260 42.090 1.00 90.38 608 LEU A C 1
ATOM 4815 O O . LEU A 1 608 ? -24.871 -4.195 42.742 1.00 90.38 608 LEU A O 1
ATOM 4819 N N . THR A 1 609 ? -23.364 -2.546 42.501 1.00 90.50 609 THR A N 1
ATOM 4820 C CA . THR A 1 609 ? -22.714 -2.773 43.803 1.00 90.50 609 THR A CA 1
ATOM 4821 C C . THR A 1 609 ? -23.620 -2.294 44.935 1.00 90.50 609 THR A C 1
ATOM 4823 O O . THR A 1 609 ? -23.963 -3.094 45.801 1.00 90.50 609 THR A O 1
ATOM 4826 N N . ALA A 1 610 ? -24.099 -1.047 44.865 1.00 89.44 610 ALA A N 1
ATOM 4827 C CA . ALA A 1 610 ? -25.026 -0.488 45.851 1.00 89.44 610 ALA A CA 1
ATOM 4828 C C . ALA A 1 610 ? -26.333 -1.298 45.940 1.00 89.44 610 ALA A C 1
ATOM 4830 O O . ALA A 1 610 ? -26.837 -1.553 47.030 1.00 89.44 610 ALA A O 1
ATOM 4831 N N . LEU A 1 611 ? -26.847 -1.785 44.802 1.00 91.25 611 LEU A N 1
ATOM 4832 C CA . LEU A 1 611 ? -28.023 -2.652 44.789 1.00 91.25 611 LEU A CA 1
ATOM 4833 C C . LEU A 1 611 ? -27.782 -3.960 45.559 1.00 91.25 611 LEU A C 1
ATOM 4835 O O . LEU A 1 611 ? -28.619 -4.352 46.365 1.00 91.25 611 LEU A O 1
ATOM 4839 N N . ILE A 1 612 ? -26.637 -4.620 45.348 1.00 90.38 612 ILE A N 1
ATOM 4840 C CA . ILE A 1 612 ? -26.270 -5.844 46.078 1.00 90.38 612 ILE A CA 1
ATOM 4841 C C . ILE A 1 612 ? -26.075 -5.562 47.577 1.00 90.38 612 ILE A C 1
ATOM 4843 O O . ILE A 1 612 ? -26.426 -6.403 48.403 1.00 90.38 612 ILE A O 1
ATOM 4847 N N . GLU A 1 613 ? -25.567 -4.387 47.951 1.00 90.50 613 GLU A N 1
ATOM 4848 C CA . GLU A 1 613 ? -25.467 -3.961 49.353 1.00 90.50 613 GLU A CA 1
ATOM 4849 C C . GLU A 1 613 ? -26.862 -3.853 50.000 1.00 90.50 613 GLU A C 1
ATOM 4851 O O . GLU A 1 613 ? -27.108 -4.549 50.987 1.00 90.50 613 GLU A O 1
ATOM 4856 N N . SER A 1 614 ? -27.819 -3.140 49.392 1.00 91.62 614 SER A N 1
ATOM 4857 C CA . SER A 1 614 ? -29.208 -3.067 49.887 1.00 91.62 614 SER A CA 1
ATOM 4858 C C . SER A 1 614 ? -29.936 -4.423 49.882 1.00 91.62 614 SER A C 1
ATOM 4860 O O . SER A 1 614 ? -30.733 -4.706 50.776 1.00 91.62 614 SER A O 1
ATOM 4862 N N . MET A 1 615 ? -29.654 -5.309 48.917 1.00 91.44 615 MET A N 1
ATOM 4863 C CA . MET A 1 615 ? -30.195 -6.680 48.899 1.00 91.44 615 MET A CA 1
ATOM 4864 C C . MET A 1 615 ? -29.708 -7.509 50.100 1.00 91.44 615 MET A C 1
ATOM 4866 O O . MET A 1 615 ? -30.487 -8.270 50.683 1.00 91.44 615 MET A O 1
ATOM 4870 N N . ASN A 1 616 ? -28.431 -7.367 50.470 1.00 91.00 616 ASN A N 1
ATOM 4871 C CA . ASN A 1 616 ? -27.846 -8.023 51.641 1.00 91.00 616 ASN A CA 1
ATOM 4872 C C . ASN A 1 616 ? -28.353 -7.401 52.948 1.00 91.00 616 ASN A C 1
ATOM 4874 O O . ASN A 1 616 ? -28.627 -8.133 53.898 1.00 91.00 616 ASN A O 1
ATOM 4878 N N . GLU A 1 617 ? -28.527 -6.078 52.988 1.00 92.44 617 GLU A N 1
ATOM 4879 C CA . GLU A 1 617 ? -29.104 -5.356 54.124 1.00 92.44 617 GLU A CA 1
ATOM 4880 C C . GLU A 1 617 ? -30.537 -5.833 54.402 1.00 92.44 617 GLU A C 1
ATOM 4882 O O . GLU A 1 617 ? -30.815 -6.302 55.506 1.00 92.44 617 GLU A O 1
ATOM 4887 N N . PHE A 1 618 ? -31.408 -5.860 53.384 1.00 94.94 618 PHE A N 1
ATOM 4888 C CA . PHE A 1 618 ? -32.764 -6.415 53.487 1.00 94.94 618 PHE A CA 1
ATOM 4889 C C . PHE A 1 618 ? -32.766 -7.859 54.019 1.00 94.94 618 PHE A C 1
ATOM 4891 O O . PHE A 1 618 ? -33.485 -8.166 54.968 1.00 94.94 618 PHE A O 1
ATOM 4898 N N . ASN A 1 619 ? -31.934 -8.745 53.454 1.00 92.31 619 ASN A N 1
ATOM 4899 C CA . ASN A 1 619 ? -31.868 -10.148 53.882 1.00 92.31 619 ASN A CA 1
ATOM 4900 C C . ASN A 1 619 ? -31.328 -10.323 55.311 1.00 92.31 619 ASN A C 1
ATOM 4902 O O . ASN A 1 619 ? -31.744 -11.250 56.007 1.00 92.31 619 ASN A O 1
ATOM 4906 N N . THR A 1 620 ? -30.427 -9.444 55.755 1.00 93.75 620 THR A N 1
ATOM 4907 C CA . THR A 1 620 ? -29.896 -9.447 57.126 1.00 93.75 620 THR A CA 1
ATOM 4908 C C . THR A 1 620 ? -30.963 -8.962 58.104 1.00 93.75 620 THR A C 1
ATOM 4910 O O . THR A 1 620 ? -31.269 -9.655 59.071 1.00 93.75 620 THR A O 1
ATOM 4913 N N . MET A 1 621 ? -31.611 -7.830 57.811 1.00 93.75 621 MET A N 1
ATOM 4914 C CA . MET A 1 621 ? -32.665 -7.289 58.665 1.00 93.75 621 MET A CA 1
ATOM 4915 C C . MET A 1 621 ? -33.876 -8.221 58.767 1.00 93.75 621 MET A C 1
ATOM 4917 O O . MET A 1 621 ? -34.414 -8.371 59.859 1.00 93.75 621 MET A O 1
ATOM 4921 N N . ALA A 1 622 ? -34.280 -8.876 57.673 1.00 94.38 622 ALA A N 1
ATOM 4922 C CA . ALA A 1 622 ? -35.370 -9.853 57.678 1.00 94.38 622 ALA A CA 1
ATOM 4923 C C . ALA A 1 622 ? -35.055 -11.084 58.547 1.00 94.38 622 ALA A C 1
ATOM 4925 O O . ALA A 1 622 ? -35.926 -11.557 59.273 1.00 94.38 622 ALA A O 1
ATOM 4926 N N . ALA A 1 623 ? -33.807 -11.567 58.531 1.00 93.06 623 ALA A N 1
ATOM 4927 C CA . ALA A 1 623 ? -33.372 -12.656 59.406 1.00 93.06 623 ALA A CA 1
ATOM 4928 C C . ALA A 1 623 ? -33.333 -12.244 60.891 1.00 93.06 623 ALA A C 1
ATOM 4930 O O . ALA A 1 623 ? -33.698 -13.039 61.753 1.00 93.06 623 ALA A O 1
ATOM 4931 N N . GLU A 1 624 ? -32.925 -11.008 61.197 1.00 93.69 624 GLU A N 1
ATOM 4932 C CA . GLU A 1 624 ? -32.975 -10.456 62.559 1.00 93.69 624 GLU A CA 1
ATOM 4933 C C . GLU A 1 624 ? -34.420 -10.272 63.051 1.00 93.69 624 GLU A C 1
ATOM 4935 O O . GLU A 1 624 ? -34.729 -10.626 64.186 1.00 93.69 624 GLU A O 1
ATOM 4940 N N . PHE A 1 625 ? -35.314 -9.766 62.196 1.00 96.75 625 PHE A N 1
ATOM 4941 C CA . PHE A 1 625 ? -36.741 -9.606 62.490 1.00 96.75 625 PHE A CA 1
ATOM 4942 C C . PHE A 1 625 ? -37.424 -10.941 62.797 1.00 96.75 625 PHE A C 1
ATOM 4944 O O . PHE A 1 625 ? -38.134 -11.030 63.794 1.00 96.75 625 PHE A O 1
ATOM 4951 N N . ASP A 1 626 ? -37.173 -11.982 61.996 1.00 93.44 626 ASP A N 1
ATOM 4952 C CA . ASP A 1 626 ? -37.712 -13.327 62.234 1.00 93.44 626 ASP A CA 1
ATOM 4953 C C . ASP A 1 626 ? -37.375 -13.829 63.653 1.00 93.44 626 ASP A C 1
ATOM 4955 O O . ASP A 1 626 ? -38.259 -14.304 64.363 1.00 93.44 626 ASP A O 1
ATOM 4959 N N . VAL A 1 627 ? -36.124 -13.649 64.099 1.00 94.81 627 VAL A N 1
ATOM 4960 C CA . VAL A 1 627 ? -35.677 -14.037 65.450 1.00 94.81 627 VAL A CA 1
ATOM 4961 C C . VAL A 1 627 ? -36.352 -13.202 66.545 1.00 94.81 627 VAL A C 1
ATOM 4963 O O . VAL A 1 627 ? -36.701 -13.747 67.590 1.00 94.81 627 VAL A O 1
ATOM 4966 N N . MET A 1 628 ? -36.565 -11.900 66.324 1.00 95.19 628 MET A N 1
ATOM 4967 C CA . MET A 1 628 ? -37.283 -11.048 67.284 1.00 95.19 628 MET A CA 1
ATOM 4968 C C . MET A 1 628 ? -38.765 -11.433 67.399 1.00 95.19 628 MET A C 1
ATOM 4970 O O . MET A 1 628 ? -39.303 -11.440 68.503 1.00 95.19 628 MET A O 1
ATOM 4974 N N . VAL A 1 629 ? -39.415 -11.779 66.281 1.00 95.62 629 VAL A N 1
ATOM 4975 C CA . VAL A 1 629 ? -40.810 -12.249 66.268 1.00 95.62 629 VAL A CA 1
ATOM 4976 C C . VAL A 1 629 ? -40.946 -13.578 67.004 1.00 95.62 629 VAL A C 1
ATOM 4978 O O . VAL A 1 629 ? -41.852 -13.710 67.818 1.00 95.62 629 VAL A O 1
ATOM 4981 N N . ASP A 1 630 ? -40.055 -14.542 66.756 1.00 93.44 630 ASP A N 1
ATOM 4982 C CA . ASP A 1 630 ? -40.147 -15.866 67.386 1.00 93.44 630 ASP A CA 1
ATOM 4983 C C . ASP A 1 630 ? -39.846 -15.822 68.895 1.00 93.44 630 ASP A C 1
ATOM 4985 O O . ASP A 1 630 ? -40.502 -16.519 69.667 1.00 93.44 630 ASP A O 1
ATOM 4989 N N . ALA A 1 631 ? -38.934 -14.949 69.342 1.00 92.12 631 ALA A N 1
ATOM 4990 C CA . ALA A 1 631 ? -38.686 -14.723 70.769 1.00 92.12 631 ALA A CA 1
ATOM 4991 C C . ALA A 1 631 ? -39.884 -14.062 71.483 1.00 92.12 631 ALA A C 1
ATOM 4993 O O . ALA A 1 631 ? -40.241 -14.460 72.591 1.00 92.12 631 ALA A O 1
ATOM 4994 N N . LEU A 1 632 ? -40.529 -13.081 70.840 1.00 94.88 632 LEU A N 1
ATOM 4995 C CA . LEU A 1 632 ? -41.739 -12.439 71.364 1.00 94.88 632 LEU A CA 1
ATOM 4996 C C . LEU A 1 632 ? -42.946 -13.397 71.357 1.00 94.88 632 LEU A C 1
ATOM 4998 O O . LEU A 1 632 ? -43.795 -13.324 72.241 1.00 94.88 632 LEU A O 1
ATOM 5002 N N . ASP A 1 633 ? -43.017 -14.323 70.396 1.00 93.12 633 ASP A N 1
ATOM 5003 C CA . ASP A 1 633 ? -44.066 -15.347 70.339 1.00 93.12 633 ASP A CA 1
ATOM 5004 C C . ASP A 1 633 ? -43.925 -16.383 71.464 1.00 93.12 633 ASP A C 1
ATOM 5006 O O . ASP A 1 633 ? -44.918 -16.758 72.090 1.00 93.12 633 ASP A O 1
ATOM 5010 N N . GLU A 1 634 ? -42.694 -16.804 71.777 1.00 92.12 634 GLU A N 1
ATOM 5011 C CA . GLU A 1 634 ? -42.425 -17.664 72.935 1.00 92.12 634 GLU A CA 1
ATOM 5012 C C . GLU A 1 634 ? -42.863 -16.984 74.244 1.00 92.12 634 GLU A C 1
ATOM 5014 O O . GLU A 1 634 ? -43.501 -17.630 75.077 1.00 92.12 634 GLU A O 1
ATOM 5019 N N . GLU A 1 635 ? -42.616 -15.676 74.398 1.00 90.19 635 GLU A N 1
ATOM 5020 C CA . GLU A 1 635 ? -43.059 -14.906 75.566 1.00 90.19 635 GLU A CA 1
ATOM 5021 C C . GLU A 1 635 ? -44.592 -14.785 75.650 1.00 90.19 635 GLU A C 1
ATOM 5023 O O . GLU A 1 635 ? -45.185 -15.118 76.681 1.00 90.19 635 GLU A O 1
ATOM 5028 N N . LEU A 1 636 ? -45.255 -14.350 74.572 1.00 91.44 636 LEU A N 1
ATOM 5029 C CA . LEU A 1 636 ? -46.716 -14.187 74.524 1.00 91.44 636 LEU A CA 1
ATOM 5030 C C . LEU A 1 636 ? -47.462 -15.519 74.699 1.00 91.44 636 LEU A C 1
ATOM 5032 O O . LEU A 1 636 ? -48.557 -15.545 75.258 1.00 91.44 636 LEU A O 1
ATOM 5036 N N . SER A 1 637 ? -46.851 -16.629 74.279 1.00 88.38 637 SER A N 1
ATOM 5037 C CA . SER A 1 637 ? -47.382 -17.986 74.450 1.00 88.38 637 SER A CA 1
ATOM 5038 C C . SER A 1 637 ? -47.262 -18.535 75.883 1.00 88.38 637 SER A C 1
ATOM 5040 O O . SER A 1 637 ? -47.745 -19.640 76.151 1.00 88.38 637 SER A O 1
ATOM 5042 N N . THR A 1 638 ? -46.638 -17.813 76.824 1.00 86.81 638 THR A N 1
ATOM 5043 C CA . THR A 1 638 ? -46.521 -18.279 78.217 1.00 86.81 638 THR A CA 1
ATOM 5044 C C . THR A 1 638 ? -47.882 -18.283 78.939 1.00 86.81 638 THR A C 1
ATOM 5046 O O . THR A 1 638 ? -48.587 -17.269 78.962 1.00 86.81 638 THR A O 1
ATOM 5049 N N . PRO A 1 639 ? -48.303 -19.397 79.569 1.00 83.81 639 PRO A N 1
ATOM 5050 C CA . PRO A 1 639 ? -49.550 -19.432 80.330 1.00 83.81 639 PRO A CA 1
ATOM 5051 C C . PRO A 1 639 ? -49.392 -18.677 81.656 1.00 83.81 639 PRO A C 1
ATOM 5053 O O . PRO A 1 639 ? -48.438 -18.920 82.395 1.00 83.81 639 PRO A O 1
ATOM 5056 N N . LEU A 1 640 ? -50.347 -17.802 81.990 1.00 83.00 640 LEU A N 1
ATOM 5057 C CA . LEU A 1 640 ? -50.343 -17.119 83.283 1.00 83.00 640 LEU A CA 1
ATOM 5058 C C . LEU A 1 640 ? -50.616 -18.107 84.426 1.00 83.00 640 LEU A C 1
ATOM 5060 O O . LEU A 1 640 ? -51.588 -18.865 84.395 1.00 83.00 640 LEU A O 1
ATOM 5064 N N . ILE A 1 641 ? -49.781 -18.043 85.462 1.00 79.31 641 ILE A N 1
ATOM 5065 C CA . ILE A 1 641 ? -49.973 -18.724 86.744 1.00 79.31 641 ILE A CA 1
ATOM 5066 C C . ILE A 1 641 ? -50.017 -17.634 87.818 1.00 79.31 641 ILE A C 1
ATOM 5068 O O . ILE A 1 641 ? -48.988 -17.054 88.148 1.00 79.31 641 ILE A O 1
ATOM 5072 N N . ALA A 1 642 ? -51.214 -17.345 88.325 1.00 80.56 642 ALA A N 1
ATOM 5073 C CA . ALA A 1 642 ? -51.469 -16.312 89.324 1.00 80.56 642 ALA A CA 1
ATOM 5074 C C . ALA A 1 642 ? -52.496 -16.824 90.345 1.00 80.56 642 ALA A C 1
ATOM 5076 O O . ALA A 1 642 ? -53.569 -17.285 89.952 1.00 80.56 642 ALA A O 1
ATOM 5077 N N . ASP A 1 643 ? -52.167 -16.729 91.636 1.00 79.56 643 ASP A N 1
ATOM 5078 C CA . ASP A 1 643 ? -53.040 -17.130 92.753 1.00 79.56 643 ASP A CA 1
ATOM 5079 C C . ASP A 1 643 ? -53.578 -15.907 93.534 1.00 79.56 643 ASP A C 1
ATOM 5081 O O . ASP A 1 643 ? -54.408 -16.043 94.440 1.00 79.56 643 ASP A O 1
ATOM 5085 N N . SER A 1 644 ? -53.106 -14.702 93.194 1.00 83.75 644 SER A N 1
ATOM 5086 C CA . SER A 1 644 ? -53.455 -13.432 93.830 1.00 83.75 644 SER A CA 1
ATOM 5087 C C . SER A 1 644 ? -53.502 -12.267 92.832 1.00 83.75 644 SER A C 1
ATOM 5089 O O . SER A 1 644 ? -52.980 -12.352 91.721 1.00 83.75 644 SER A O 1
ATOM 5091 N N . MET A 1 645 ? -54.079 -11.133 93.248 1.00 85.75 645 MET A N 1
ATOM 5092 C CA . MET A 1 645 ? -54.028 -9.895 92.457 1.00 85.75 645 MET A CA 1
ATOM 5093 C C . MET A 1 645 ? -52.599 -9.362 92.272 1.00 85.75 645 MET A C 1
ATOM 5095 O O . MET A 1 645 ? -52.307 -8.804 91.221 1.00 85.75 645 MET A O 1
ATOM 5099 N N . GLU A 1 646 ? -51.707 -9.562 93.250 1.00 86.44 646 GLU A N 1
ATOM 5100 C CA . GLU A 1 646 ? -50.313 -9.100 93.172 1.00 86.44 646 GLU A CA 1
ATOM 5101 C C . GLU A 1 646 ? -49.550 -9.835 92.057 1.00 86.44 646 GLU A C 1
ATOM 5103 O O . GLU A 1 646 ? -48.779 -9.214 91.332 1.00 86.44 646 GLU A O 1
ATOM 5108 N N . ASP A 1 647 ? -49.823 -11.125 91.838 1.00 87.19 647 ASP A N 1
ATOM 5109 C CA . ASP A 1 647 ? -49.240 -11.887 90.723 1.00 87.19 647 ASP A CA 1
ATOM 5110 C C . ASP A 1 647 ? -49.694 -11.339 89.355 1.00 87.19 647 ASP A C 1
ATOM 5112 O O . ASP A 1 647 ? -48.884 -11.204 88.437 1.00 87.19 647 ASP A O 1
ATOM 5116 N N . VAL A 1 648 ? -50.977 -10.970 89.221 1.00 87.94 648 VAL A N 1
ATOM 5117 C CA . VAL A 1 648 ? -51.522 -10.414 87.969 1.00 87.94 648 VAL A CA 1
ATOM 5118 C C . VAL A 1 648 ? -51.039 -8.981 87.724 1.00 87.94 648 VAL A C 1
ATOM 5120 O O . VAL A 1 648 ? -50.683 -8.655 86.594 1.00 87.94 648 VAL A O 1
ATOM 5123 N N . ASP A 1 649 ? -50.979 -8.135 88.757 1.00 88.50 649 ASP A N 1
ATOM 5124 C CA . ASP A 1 649 ? -50.429 -6.774 88.660 1.00 88.50 649 ASP A CA 1
ATOM 5125 C C . ASP A 1 649 ? -48.928 -6.797 88.293 1.00 88.50 649 ASP A C 1
ATOM 5127 O O . ASP A 1 649 ? -48.462 -5.954 87.519 1.00 88.50 649 ASP A O 1
ATOM 5131 N N . ASN A 1 650 ? -48.171 -7.788 88.783 1.00 89.50 650 ASN A N 1
ATOM 5132 C CA . ASN A 1 650 ? -46.775 -8.009 88.393 1.00 89.50 650 ASN A CA 1
ATOM 5133 C C . ASN A 1 650 ? -46.643 -8.431 86.917 1.00 89.50 650 ASN A C 1
ATOM 5135 O O . ASN A 1 650 ? -45.818 -7.858 86.205 1.00 89.50 650 ASN A O 1
ATOM 5139 N N . GLU A 1 651 ? -47.464 -9.368 86.423 1.00 89.62 651 GLU A N 1
ATOM 5140 C CA . GLU A 1 651 ? -47.442 -9.756 85.000 1.00 89.62 651 GLU A CA 1
ATOM 5141 C C . GLU A 1 651 ? -47.880 -8.602 84.085 1.00 89.62 651 GLU A C 1
ATOM 5143 O O . GLU A 1 651 ? -47.265 -8.366 83.048 1.00 89.62 651 GLU A O 1
ATOM 5148 N N . ILE A 1 652 ? -48.896 -7.830 84.487 1.00 90.56 652 ILE A N 1
ATOM 5149 C CA . ILE A 1 652 ? -49.320 -6.600 83.799 1.00 90.56 652 ILE A CA 1
ATOM 5150 C C . ILE A 1 652 ? -48.167 -5.597 83.700 1.00 90.56 652 ILE A C 1
ATOM 5152 O O . ILE A 1 652 ? -47.974 -4.994 82.644 1.00 90.56 652 ILE A O 1
ATOM 5156 N N . SER A 1 653 ? -47.388 -5.445 84.774 1.00 90.62 653 SER A N 1
ATOM 5157 C CA . SER A 1 653 ? -46.226 -4.554 84.801 1.00 90.62 653 SER A CA 1
ATOM 5158 C C . SER A 1 653 ? -45.111 -5.058 83.878 1.00 90.62 653 SER A C 1
ATOM 5160 O O . SER A 1 653 ? -44.587 -4.275 83.087 1.00 90.62 653 SER A O 1
ATOM 5162 N N . ARG A 1 654 ? -44.801 -6.366 83.897 1.00 90.75 654 ARG A N 1
ATOM 5163 C CA . ARG A 1 654 ? -43.830 -6.976 82.969 1.00 90.75 654 ARG A CA 1
ATOM 5164 C C . ARG A 1 654 ? -44.269 -6.820 81.512 1.00 90.75 654 ARG A C 1
ATOM 5166 O O . ARG A 1 654 ? -43.454 -6.496 80.658 1.00 90.75 654 ARG A O 1
ATOM 5173 N N . PHE A 1 655 ? -45.560 -6.987 81.238 1.00 93.38 655 PHE A N 1
ATOM 5174 C CA . PHE A 1 655 ? -46.123 -6.828 79.902 1.00 93.38 655 PHE A CA 1
ATOM 5175 C C . PHE A 1 655 ? -46.022 -5.383 79.386 1.00 93.38 655 PHE A C 1
ATOM 5177 O O . PHE A 1 655 ? -45.650 -5.170 78.231 1.00 93.38 655 PHE A O 1
ATOM 5184 N N . ASP A 1 656 ? -46.326 -4.386 80.225 1.00 90.50 656 ASP A N 1
ATOM 5185 C CA . ASP A 1 656 ? -46.263 -2.970 79.838 1.00 90.50 656 ASP A CA 1
ATOM 5186 C C . ASP A 1 656 ? -44.835 -2.408 79.741 1.00 90.50 656 ASP A C 1
ATOM 5188 O O . ASP A 1 656 ? -44.619 -1.489 78.947 1.00 90.50 656 ASP A O 1
ATOM 5192 N N . GLU A 1 657 ? -43.875 -2.936 80.510 1.00 90.25 657 GLU A N 1
ATOM 5193 C CA . GLU A 1 657 ? -42.469 -2.509 80.457 1.00 90.25 657 GLU A CA 1
ATOM 5194 C C . GLU A 1 657 ? -41.628 -3.332 79.459 1.00 90.25 657 GLU A C 1
ATOM 5196 O O . GLU A 1 657 ? -40.967 -2.742 78.609 1.00 90.25 657 GLU A O 1
ATOM 5201 N N . GLU A 1 658 ? -41.665 -4.670 79.506 1.00 92.12 658 GLU A N 1
ATOM 5202 C CA . GLU A 1 658 ? -40.776 -5.549 78.722 1.00 92.12 658 GLU A CA 1
ATOM 5203 C C . GLU A 1 658 ? -41.409 -5.990 77.389 1.00 92.12 658 GLU A C 1
ATOM 5205 O O . GLU A 1 658 ? -40.931 -5.604 76.317 1.00 92.12 658 GLU A O 1
ATOM 5210 N N . THR A 1 659 ? -42.514 -6.748 77.426 1.00 92.31 659 THR A N 1
ATOM 5211 C CA . THR A 1 659 ? -43.156 -7.333 76.226 1.00 92.31 659 THR A CA 1
ATOM 5212 C C . THR A 1 659 ? -43.571 -6.249 75.222 1.00 92.31 659 THR A C 1
ATOM 5214 O O . THR A 1 659 ? -43.415 -6.381 74.004 1.00 92.31 659 THR A O 1
ATOM 5217 N N . ARG A 1 660 ? -44.063 -5.117 75.735 1.00 92.38 660 ARG A N 1
ATOM 5218 C CA . ARG A 1 660 ? -44.470 -3.952 74.945 1.00 92.38 660 ARG A CA 1
ATOM 5219 C C . ARG A 1 660 ? -43.289 -3.143 74.401 1.00 92.38 660 ARG A C 1
ATOM 5221 O O . ARG A 1 660 ? -43.419 -2.600 73.301 1.00 92.38 660 ARG A O 1
ATOM 5228 N N . GLU A 1 661 ? -42.134 -3.080 75.068 1.00 92.75 661 GLU A N 1
ATOM 5229 C CA . GLU A 1 661 ? -40.918 -2.513 74.455 1.00 92.75 661 GLU A CA 1
ATOM 5230 C C . GLU A 1 661 ? -40.396 -3.432 73.335 1.00 92.75 661 GLU A C 1
ATOM 5232 O O . GLU A 1 661 ? -40.086 -2.950 72.240 1.00 92.75 661 GLU A O 1
ATOM 5237 N N . ALA A 1 662 ? -40.421 -4.754 73.538 1.00 93.31 662 ALA A N 1
ATOM 5238 C CA . ALA A 1 662 ? -40.060 -5.736 72.515 1.00 93.31 662 ALA A CA 1
ATOM 5239 C C . ALA A 1 662 ? -40.947 -5.632 71.256 1.00 93.31 662 ALA A C 1
ATOM 5241 O O . ALA A 1 662 ? -40.421 -5.577 70.140 1.00 93.31 662 ALA A O 1
ATOM 5242 N N . MET A 1 663 ? -42.272 -5.498 71.401 1.00 95.25 663 MET A N 1
ATOM 5243 C CA . MET A 1 663 ? -43.176 -5.324 70.252 1.00 95.25 663 MET A CA 1
ATOM 5244 C C . MET A 1 663 ? -42.957 -3.992 69.503 1.00 95.25 663 MET A C 1
ATOM 5246 O O . MET A 1 663 ? -43.049 -3.928 68.269 1.00 95.25 663 MET A O 1
ATOM 5250 N N . ASN A 1 664 ? -42.584 -2.922 70.215 1.00 93.88 664 ASN A N 1
ATOM 5251 C CA . ASN A 1 664 ? -42.165 -1.667 69.583 1.00 93.88 664 ASN A CA 1
ATOM 5252 C C . ASN A 1 664 ? -40.853 -1.836 68.790 1.00 93.88 664 ASN A C 1
ATOM 5254 O O . ASN A 1 664 ? -40.743 -1.311 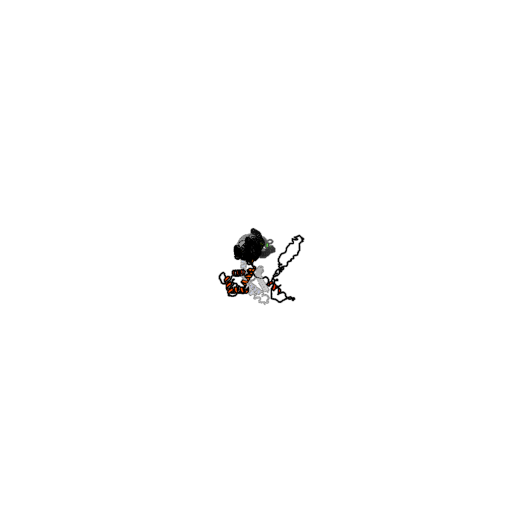67.679 1.00 93.88 664 ASN A O 1
ATOM 5258 N N . ALA A 1 665 ? -39.885 -2.603 69.303 1.00 94.25 665 ALA A N 1
ATOM 5259 C CA . ALA A 1 665 ? -38.639 -2.907 68.596 1.00 94.25 665 ALA A CA 1
ATOM 5260 C C . ALA A 1 665 ? -38.874 -3.760 67.332 1.00 94.25 665 ALA A C 1
ATOM 5262 O O . ALA A 1 665 ? -38.360 -3.421 66.262 1.00 94.25 665 ALA A O 1
ATOM 5263 N N . VAL A 1 666 ? -39.715 -4.800 67.420 1.00 96.00 666 VAL A N 1
ATOM 5264 C CA . VAL A 1 666 ? -40.173 -5.613 66.274 1.00 96.00 666 VAL A CA 1
ATOM 5265 C C . VAL A 1 666 ? -40.833 -4.735 65.204 1.00 96.00 666 VAL A C 1
ATOM 5267 O O . VAL A 1 666 ? -40.540 -4.872 64.014 1.00 96.00 666 VAL A O 1
ATOM 5270 N N . THR A 1 667 ? -41.677 -3.785 65.616 1.00 94.81 667 THR A N 1
ATOM 5271 C CA . THR A 1 667 ? -42.353 -2.850 64.703 1.00 94.81 667 THR A CA 1
ATOM 5272 C C . THR A 1 667 ? -41.380 -1.885 64.032 1.00 94.81 667 THR A C 1
ATOM 5274 O O . THR A 1 667 ? -41.446 -1.717 62.814 1.00 94.81 667 THR A O 1
ATOM 5277 N N . HIS A 1 668 ? -40.437 -1.295 64.778 1.00 94.75 668 HIS A N 1
ATOM 5278 C CA . HIS A 1 668 ? -39.397 -0.445 64.188 1.00 94.75 668 HIS A CA 1
ATOM 5279 C C . HIS A 1 668 ? -38.605 -1.226 63.135 1.00 94.75 668 HIS A C 1
ATOM 5281 O O . HIS A 1 668 ? -38.481 -0.775 61.994 1.00 94.75 668 HIS A O 1
ATOM 5287 N N . LYS A 1 669 ? -38.172 -2.447 63.480 1.00 95.31 669 LYS A N 1
ATOM 5288 C CA . LYS A 1 669 ? -37.417 -3.319 62.579 1.00 95.31 669 LYS A CA 1
ATOM 5289 C C . LYS A 1 669 ? -38.198 -3.654 61.307 1.00 95.31 669 LYS A C 1
ATOM 5291 O O . LYS A 1 669 ? -37.623 -3.612 60.221 1.00 95.31 669 LYS A O 1
ATOM 5296 N N . TYR A 1 670 ? -39.506 -3.907 61.412 1.00 96.31 670 TYR A N 1
ATOM 5297 C CA . TYR A 1 670 ? -40.368 -4.063 60.239 1.00 96.31 670 TYR A CA 1
ATOM 5298 C C . TYR A 1 670 ? -40.415 -2.786 59.376 1.00 96.31 670 TYR A C 1
ATOM 5300 O O . TYR A 1 670 ? -40.328 -2.875 58.152 1.00 96.31 670 TYR A O 1
ATOM 5308 N N . THR A 1 671 ? -40.495 -1.589 59.971 1.00 94.31 671 THR A N 1
ATOM 5309 C CA . THR A 1 671 ? -40.510 -0.328 59.198 1.00 94.31 671 THR A CA 1
ATOM 5310 C C . THR A 1 671 ? -39.177 0.008 58.517 1.00 94.31 671 THR A C 1
ATOM 5312 O O . THR A 1 671 ? -39.184 0.604 57.434 1.00 94.31 671 THR A O 1
ATOM 5315 N N . ASP A 1 672 ? -38.046 -0.424 59.082 1.00 93.88 672 ASP A N 1
ATOM 5316 C CA . ASP A 1 672 ? -36.733 -0.342 58.428 1.00 93.88 672 ASP A CA 1
ATOM 5317 C C . ASP A 1 672 ? -36.681 -1.283 57.207 1.00 93.88 672 ASP A C 1
ATOM 5319 O O . ASP A 1 672 ? -36.312 -0.871 56.103 1.00 93.88 672 ASP A O 1
ATOM 5323 N N . ILE A 1 673 ? -37.146 -2.529 57.377 1.00 94.88 673 ILE A N 1
ATOM 5324 C CA . ILE A 1 673 ? -37.255 -3.540 56.312 1.00 94.88 673 ILE A CA 1
ATOM 5325 C C . ILE A 1 673 ? -38.160 -3.063 55.174 1.00 94.88 673 ILE A C 1
ATOM 5327 O O . ILE A 1 673 ? -37.755 -3.134 54.016 1.00 94.88 673 ILE A O 1
ATOM 5331 N N . ASP A 1 674 ? -39.356 -2.554 55.478 1.00 93.06 674 ASP A N 1
ATOM 5332 C CA . ASP A 1 674 ? -40.292 -2.005 54.487 1.00 93.06 674 ASP A CA 1
ATOM 5333 C C . ASP A 1 674 ? -39.685 -0.814 53.723 1.00 93.06 674 ASP A C 1
ATOM 5335 O O . ASP A 1 674 ? -39.959 -0.621 52.538 1.00 93.06 674 ASP A O 1
ATOM 5339 N N . THR A 1 675 ? -38.805 -0.040 54.367 1.00 93.12 675 THR A N 1
ATOM 5340 C CA . THR A 1 675 ? -38.115 1.087 53.726 1.00 93.12 675 THR A CA 1
ATOM 5341 C C . THR A 1 675 ? -37.085 0.625 52.702 1.00 93.12 675 THR A C 1
ATOM 5343 O O . THR A 1 675 ? -37.197 1.013 51.538 1.00 93.12 675 THR A O 1
ATOM 5346 N N . VAL A 1 676 ? -36.169 -0.274 53.073 1.00 93.75 676 VAL A N 1
ATOM 5347 C CA . VAL A 1 676 ? -35.199 -0.845 52.118 1.00 93.75 676 VAL A CA 1
ATOM 5348 C C . VAL A 1 676 ? -35.909 -1.687 51.046 1.00 93.75 676 VAL A C 1
ATOM 5350 O O . VAL A 1 676 ? -35.543 -1.647 49.872 1.00 93.75 676 VAL A O 1
ATOM 5353 N N . ALA A 1 677 ? -36.988 -2.393 51.398 1.00 92.25 677 ALA A N 1
ATOM 5354 C CA . ALA A 1 677 ? -37.797 -3.143 50.441 1.00 92.25 677 ALA A CA 1
ATOM 5355 C C . ALA A 1 677 ? -38.478 -2.238 49.400 1.00 92.25 677 ALA A C 1
ATOM 5357 O O . ALA A 1 677 ? -38.529 -2.606 48.226 1.00 92.25 677 ALA A O 1
ATOM 5358 N N . ARG A 1 678 ? -38.965 -1.050 49.788 1.00 91.19 678 ARG A N 1
ATOM 5359 C CA . ARG A 1 678 ? -39.499 -0.057 48.841 1.00 91.19 678 ARG A CA 1
ATOM 5360 C C . ARG A 1 678 ? -38.424 0.452 47.883 1.00 91.19 678 ARG A C 1
ATOM 5362 O O . ARG A 1 678 ? -38.671 0.467 46.683 1.00 91.19 678 ARG A O 1
ATOM 5369 N N . GLU A 1 679 ? -37.232 0.781 48.375 1.00 90.38 679 GLU A N 1
ATOM 5370 C CA . GLU A 1 679 ? -36.110 1.219 47.526 1.00 90.38 679 GLU A CA 1
ATOM 5371 C C . GLU A 1 679 ? -35.680 0.124 46.528 1.00 90.38 679 GLU A C 1
ATOM 5373 O O . GLU A 1 679 ? -35.473 0.396 45.343 1.00 90.38 679 GLU A O 1
ATOM 5378 N N . LEU A 1 680 ? -35.654 -1.142 46.963 1.00 91.88 680 LEU A N 1
ATOM 5379 C CA . LEU A 1 680 ? -35.420 -2.300 46.091 1.00 91.88 680 LEU A CA 1
ATOM 5380 C C . LEU A 1 680 ? -36.542 -2.511 45.053 1.00 91.88 680 LEU A C 1
ATOM 5382 O O . LEU A 1 680 ? -36.261 -2.911 43.924 1.00 91.88 680 LEU A O 1
ATOM 5386 N N . LEU A 1 681 ? -37.804 -2.237 45.399 1.00 90.00 681 LEU A N 1
ATOM 5387 C CA . LEU A 1 681 ? -38.954 -2.370 44.490 1.00 90.00 681 LEU A CA 1
ATOM 5388 C C . LEU A 1 681 ? -39.094 -1.209 43.491 1.00 90.00 681 LEU A C 1
ATOM 5390 O O . LEU A 1 681 ? -39.661 -1.412 42.415 1.00 90.00 681 LEU A O 1
ATOM 5394 N N . GLU A 1 682 ? -38.579 -0.020 43.814 1.00 89.88 682 GLU A N 1
ATOM 5395 C CA . GLU A 1 682 ? -38.497 1.123 42.890 1.00 89.88 682 GLU A CA 1
ATOM 5396 C C . GLU A 1 682 ? -37.377 0.965 41.843 1.00 89.88 682 GLU A C 1
ATOM 5398 O O . GLU A 1 682 ? -37.415 1.610 40.793 1.00 89.88 682 GLU A O 1
ATOM 5403 N N . SER A 1 683 ? -36.414 0.067 42.076 1.00 87.62 683 SER A N 1
ATOM 5404 C CA . SER A 1 683 ? -35.359 -0.253 41.112 1.00 87.62 683 SER A CA 1
ATOM 5405 C C . SER A 1 683 ? -35.908 -0.944 39.856 1.00 87.62 683 SER A C 1
ATOM 5407 O O . SER A 1 683 ? -36.606 -1.961 39.914 1.00 87.62 683 SER A O 1
ATOM 5409 N N . GLU A 1 684 ? -35.540 -0.437 38.673 1.00 83.81 684 GLU A N 1
ATOM 5410 C CA . GLU A 1 684 ? -35.902 -1.080 37.402 1.00 83.81 684 GLU A CA 1
ATOM 5411 C C . GLU A 1 684 ? -35.219 -2.459 37.239 1.00 83.81 684 GLU A C 1
ATOM 5413 O O . GLU A 1 684 ? -35.744 -3.337 36.543 1.00 83.81 684 GLU A O 1
ATOM 5418 N N . GLU A 1 685 ? -34.101 -2.692 37.937 1.00 85.50 685 GLU A N 1
ATOM 5419 C CA . GLU A 1 685 ? -33.243 -3.870 37.792 1.00 85.50 685 GLU A CA 1
ATOM 5420 C C . GLU A 1 685 ? -33.935 -5.205 38.074 1.00 85.50 685 GLU A C 1
ATOM 5422 O O . GLU A 1 685 ? -34.652 -5.392 39.058 1.00 85.50 685 GLU A O 1
ATOM 5427 N N . VAL A 1 686 ? -33.649 -6.203 37.233 1.00 82.81 686 VAL A N 1
ATOM 5428 C CA . VAL A 1 686 ? -34.131 -7.577 37.449 1.00 82.81 686 VAL A CA 1
ATOM 5429 C C . VAL A 1 686 ? -33.546 -8.150 38.744 1.00 82.81 686 VAL A C 1
ATOM 5431 O O . VAL A 1 686 ? -34.288 -8.735 39.528 1.00 82.81 686 VAL A O 1
ATOM 5434 N N . LEU A 1 687 ? -32.259 -7.886 39.003 1.00 84.81 687 LEU A N 1
ATOM 5435 C CA . LEU A 1 687 ? -31.518 -8.351 40.179 1.00 84.81 687 LEU A CA 1
ATOM 5436 C C . LEU A 1 687 ? -32.168 -7.923 41.507 1.00 84.81 687 LEU A C 1
ATOM 5438 O O . LEU A 1 687 ? -32.210 -8.708 42.447 1.00 84.81 687 LEU A O 1
ATOM 5442 N N . ALA A 1 688 ? -32.756 -6.722 41.569 1.00 85.94 688 ALA A N 1
ATOM 5443 C CA . ALA A 1 688 ? -33.404 -6.200 42.775 1.00 85.94 688 ALA A CA 1
ATOM 5444 C C . ALA A 1 688 ? -34.541 -7.107 43.286 1.00 85.94 688 ALA A C 1
ATOM 5446 O O . ALA A 1 688 ? -34.798 -7.198 44.484 1.00 85.94 688 ALA A O 1
ATOM 5447 N N . ARG A 1 689 ? -35.199 -7.829 42.370 1.00 86.06 689 ARG A N 1
ATOM 5448 C CA . ARG A 1 689 ? -36.310 -8.740 42.675 1.00 86.06 689 ARG A CA 1
ATOM 5449 C C . ARG A 1 689 ? -35.838 -10.044 43.321 1.00 86.06 689 ARG A C 1
ATOM 5451 O O . ARG A 1 689 ? -36.635 -10.710 43.974 1.00 86.06 689 ARG A O 1
ATOM 5458 N N . GLU A 1 690 ? -34.558 -10.389 43.182 1.00 86.81 690 GLU A N 1
ATOM 5459 C CA . GLU A 1 690 ? -33.960 -11.576 43.805 1.00 86.81 690 GLU A CA 1
ATOM 5460 C C . GLU A 1 690 ? -33.746 -11.390 45.320 1.00 86.81 690 GLU A C 1
ATOM 5462 O O . GLU A 1 690 ? -33.646 -12.381 46.040 1.00 86.81 690 GLU A O 1
ATOM 5467 N N . ALA A 1 691 ? -33.784 -10.148 45.833 1.00 86.75 691 ALA A N 1
ATOM 5468 C CA . ALA A 1 691 ? -33.719 -9.849 47.270 1.00 86.75 691 ALA A CA 1
ATOM 5469 C C . ALA A 1 691 ? -34.765 -10.628 48.082 1.00 86.75 691 ALA A C 1
ATOM 5471 O O . ALA A 1 691 ? -34.479 -11.142 49.162 1.00 86.75 691 ALA A O 1
ATOM 5472 N N . PHE A 1 692 ? -35.971 -10.737 47.522 1.00 90.25 692 PHE A N 1
ATOM 5473 C CA . PHE A 1 692 ? -37.152 -11.315 48.159 1.00 90.25 692 PHE A CA 1
ATOM 5474 C C . PHE A 1 692 ? -37.242 -12.843 48.010 1.00 90.25 692 PHE A C 1
ATOM 5476 O O . PHE A 1 692 ? -38.209 -13.445 48.466 1.00 90.25 692 PHE A O 1
ATOM 5483 N N . ALA A 1 693 ? -36.250 -13.490 47.382 1.00 87.12 693 ALA A N 1
ATOM 5484 C CA . ALA A 1 693 ? -36.279 -14.928 47.098 1.00 87.12 693 ALA A CA 1
ATOM 5485 C C . ALA A 1 693 ? -36.127 -15.818 48.349 1.00 87.12 693 ALA A C 1
ATOM 5487 O O . ALA A 1 693 ? -36.530 -16.980 48.320 1.00 87.12 693 ALA A O 1
ATOM 5488 N N . ARG A 1 694 ? -35.545 -15.287 49.435 1.00 88.00 694 ARG A N 1
ATOM 5489 C CA . ARG A 1 694 ? -35.466 -15.953 50.749 1.00 88.00 694 ARG A CA 1
ATOM 5490 C C . ARG A 1 694 ? -36.557 -15.469 51.707 1.00 88.00 694 ARG A C 1
ATOM 5492 O O . ARG A 1 694 ? -37.136 -16.284 52.418 1.00 88.00 694 ARG A O 1
ATOM 5499 N N . TYR A 1 695 ? -36.831 -14.166 51.707 1.00 89.81 695 TYR A N 1
ATOM 5500 C CA . TYR A 1 695 ? -37.811 -13.518 52.576 1.00 89.81 695 TYR A CA 1
ATOM 5501 C C . TYR A 1 695 ? -38.791 -12.692 51.734 1.00 89.81 695 TYR A C 1
ATOM 5503 O O . TYR A 1 695 ? -38.473 -11.591 51.284 1.00 89.81 695 TYR A O 1
ATOM 5511 N N . GLU A 1 696 ? -39.996 -13.218 51.508 1.00 91.00 696 GLU A N 1
ATOM 5512 C CA . GLU A 1 696 ? -41.050 -12.480 50.805 1.00 91.00 696 GLU A CA 1
ATOM 5513 C C . GLU A 1 696 ? -41.621 -11.380 51.715 1.00 91.00 696 GLU A C 1
ATOM 5515 O O . GLU A 1 696 ? -42.135 -11.675 52.796 1.00 91.00 696 GLU A O 1
ATOM 5520 N N . LEU A 1 697 ? -41.607 -10.121 51.258 1.00 90.88 697 LEU A N 1
ATOM 5521 C CA . LEU A 1 697 ? -42.090 -8.957 52.024 1.00 90.88 697 LEU A CA 1
ATOM 5522 C C . LEU A 1 697 ? -43.508 -9.154 52.595 1.00 90.88 697 LEU A C 1
ATOM 5524 O O . LEU A 1 697 ? -43.778 -8.803 53.740 1.00 90.88 697 LEU A O 1
ATOM 5528 N N . ASN A 1 698 ? -44.402 -9.777 51.822 1.00 90.69 698 ASN A N 1
ATOM 5529 C CA . ASN A 1 698 ? -45.774 -10.059 52.245 1.00 90.69 698 ASN A CA 1
ATOM 5530 C C . ASN A 1 698 ? -45.841 -11.046 53.428 1.00 90.69 698 ASN A C 1
ATOM 5532 O O . ASN A 1 698 ? -46.737 -10.944 54.258 1.00 90.69 698 ASN A O 1
ATOM 5536 N N . ASN A 1 699 ? -44.894 -11.982 53.539 1.00 92.12 699 ASN A N 1
ATOM 5537 C CA . ASN A 1 699 ? -44.855 -12.936 54.649 1.00 92.12 699 ASN A CA 1
ATOM 5538 C C . ASN A 1 699 ? -44.266 -12.295 55.911 1.00 92.12 699 ASN A C 1
ATOM 5540 O O . ASN A 1 699 ? -44.767 -12.563 57.000 1.00 92.12 699 ASN A O 1
ATOM 5544 N N . LEU A 1 700 ? -43.287 -11.392 55.767 1.00 93.38 700 LEU A N 1
ATOM 5545 C CA . LEU A 1 700 ? -42.796 -10.563 56.877 1.00 93.38 700 LEU A CA 1
ATOM 5546 C C . LEU A 1 700 ? -43.918 -9.667 57.431 1.00 93.38 700 LEU A C 1
ATOM 5548 O O . LEU A 1 700 ? -44.127 -9.637 58.641 1.00 93.38 700 LEU A O 1
ATOM 5552 N N . TYR A 1 701 ? -44.702 -9.025 56.554 1.00 94.00 701 TYR A N 1
ATOM 5553 C CA . TYR A 1 701 ? -45.880 -8.241 56.950 1.00 94.00 701 TYR A CA 1
ATOM 5554 C C . TYR A 1 701 ? -46.919 -9.087 57.700 1.00 94.00 701 TYR A C 1
ATOM 5556 O O . TYR A 1 701 ? -47.381 -8.692 58.768 1.00 94.00 701 TYR A O 1
ATOM 5564 N N . ASN A 1 702 ? -47.245 -10.278 57.185 1.00 94.00 702 ASN A N 1
ATOM 5565 C CA . ASN A 1 702 ? -48.183 -11.190 57.843 1.00 94.00 702 ASN A CA 1
ATOM 5566 C C . ASN A 1 702 ? -47.676 -11.652 59.224 1.00 94.00 702 ASN A C 1
ATOM 5568 O O . ASN A 1 702 ? -48.481 -11.776 60.144 1.00 94.00 702 ASN A O 1
ATOM 5572 N N . ARG A 1 703 ? -46.362 -11.891 59.392 1.00 94.25 703 ARG A N 1
ATOM 5573 C CA . ARG A 1 703 ? -45.761 -12.219 60.702 1.00 94.25 703 ARG A CA 1
ATOM 5574 C C . ARG A 1 703 ? -45.831 -11.039 61.666 1.00 94.25 703 ARG A C 1
ATOM 5576 O O . ARG A 1 703 ? -46.253 -11.238 62.800 1.00 94.25 703 ARG A O 1
ATOM 5583 N N . TRP A 1 704 ? -45.486 -9.830 61.210 1.00 96.56 704 TRP A N 1
ATOM 5584 C CA . TRP A 1 704 ? -45.613 -8.605 62.007 1.00 96.56 704 TRP A CA 1
ATOM 5585 C C . TRP A 1 704 ? -47.058 -8.410 62.489 1.00 96.56 704 TRP A C 1
ATOM 5587 O O . TRP A 1 704 ? -47.294 -8.291 63.686 1.00 96.56 704 TRP A O 1
ATOM 5597 N N . GLN A 1 705 ? -48.040 -8.497 61.588 1.00 95.69 705 GLN A N 1
ATOM 5598 C CA . GLN A 1 705 ? -49.452 -8.351 61.947 1.00 95.69 705 GLN A CA 1
ATOM 5599 C C . GLN A 1 705 ? -49.945 -9.454 62.908 1.00 95.69 705 GLN A C 1
ATOM 5601 O O . GLN A 1 705 ? -50.766 -9.187 63.782 1.00 95.69 705 GLN A O 1
ATOM 5606 N N . ALA A 1 706 ? -49.449 -10.689 62.777 1.00 94.00 706 ALA A N 1
ATOM 5607 C CA . ALA A 1 706 ? -49.839 -11.804 63.643 1.00 94.00 706 ALA A CA 1
ATOM 5608 C C . ALA A 1 706 ? -49.210 -11.759 65.050 1.00 94.00 706 ALA A C 1
ATOM 5610 O O . ALA A 1 706 ? -49.738 -12.395 65.965 1.00 94.00 706 ALA A O 1
ATOM 5611 N N . ILE A 1 707 ? -48.092 -11.049 65.241 1.00 95.50 707 ILE A N 1
ATOM 5612 C CA . ILE A 1 707 ? -47.493 -10.831 66.567 1.00 95.50 707 ILE A CA 1
ATOM 5613 C C . ILE A 1 707 ? -48.017 -9.541 67.225 1.00 95.50 707 ILE A C 1
ATOM 5615 O O . ILE A 1 707 ? -48.261 -9.535 68.429 1.00 95.50 707 ILE A O 1
ATOM 5619 N N . ASP A 1 708 ? -48.337 -8.517 66.426 1.00 95.25 708 ASP A N 1
ATOM 5620 C CA . ASP A 1 708 ? -49.108 -7.328 66.829 1.00 95.25 708 ASP A CA 1
ATOM 5621 C C . ASP A 1 708 ? -50.464 -7.734 67.422 1.00 95.25 708 ASP A C 1
ATOM 5623 O O . ASP A 1 708 ? -50.740 -7.487 68.596 1.00 95.25 708 ASP A O 1
ATOM 5627 N N . GLN A 1 709 ? -51.254 -8.505 66.663 1.00 93.38 709 GLN A N 1
ATOM 5628 C CA . GLN A 1 709 ? -52.549 -9.008 67.120 1.00 93.38 709 GLN A CA 1
ATOM 5629 C C . GLN A 1 709 ? -52.436 -9.871 68.388 1.00 93.38 709 GLN A C 1
ATOM 5631 O O . GLN A 1 709 ? -53.272 -9.737 69.276 1.00 93.38 709 GLN A O 1
ATOM 5636 N N . ARG A 1 710 ? -51.416 -10.734 68.512 1.00 93.06 710 ARG A N 1
ATOM 5637 C CA . ARG A 1 710 ? -51.239 -11.562 69.722 1.00 93.06 710 ARG A CA 1
ATOM 5638 C C . ARG A 1 710 ? -50.771 -10.764 70.938 1.00 93.06 710 ARG A C 1
ATOM 5640 O O . ARG A 1 710 ? -51.099 -11.139 72.061 1.00 93.06 710 ARG A O 1
ATOM 5647 N N . THR A 1 711 ? -50.082 -9.643 70.729 1.00 93.69 711 THR A N 1
ATOM 5648 C CA . THR A 1 711 ? -49.767 -8.688 71.801 1.00 93.69 711 THR A CA 1
ATOM 5649 C C . THR A 1 711 ? -51.054 -8.036 72.319 1.00 93.69 711 THR A C 1
ATOM 5651 O O . THR A 1 711 ? -51.302 -8.051 73.523 1.00 93.69 711 THR A O 1
ATOM 5654 N N . ASP A 1 712 ? -51.922 -7.552 71.425 1.00 92.62 712 ASP A N 1
ATOM 5655 C CA . ASP A 1 712 ? -53.241 -7.006 71.788 1.00 92.62 712 ASP A CA 1
ATOM 5656 C C . ASP A 1 712 ? -54.145 -8.057 72.463 1.00 92.62 712 ASP A C 1
ATOM 5658 O O . ASP A 1 712 ? -54.785 -7.770 73.477 1.00 92.62 712 ASP A O 1
ATOM 5662 N N . GLU A 1 713 ? -54.183 -9.293 71.950 1.00 91.44 713 GLU A N 1
ATOM 5663 C CA . GLU A 1 713 ? -54.952 -10.396 72.545 1.00 91.44 713 GLU A CA 1
ATOM 5664 C C . GLU A 1 713 ? -54.462 -10.721 73.967 1.00 91.44 713 GLU A C 1
ATOM 5666 O O . GLU A 1 713 ? -55.288 -10.843 74.874 1.00 91.44 713 GLU A O 1
ATOM 5671 N N . ARG A 1 714 ? -53.142 -10.756 74.206 1.00 91.75 714 ARG A N 1
ATOM 5672 C CA . ARG A 1 714 ? -52.572 -10.954 75.549 1.00 91.75 714 ARG A CA 1
ATOM 5673 C C . ARG A 1 714 ? -52.855 -9.785 76.495 1.00 91.75 714 ARG A C 1
ATOM 5675 O O . ARG A 1 714 ? -53.122 -10.018 77.674 1.00 91.75 714 ARG A O 1
ATOM 5682 N N . GLU A 1 715 ? -52.873 -8.538 76.016 1.00 91.75 715 GLU A N 1
ATOM 5683 C CA . GLU A 1 715 ? -53.328 -7.421 76.854 1.00 91.75 715 GLU A CA 1
ATOM 5684 C C . GLU A 1 715 ? -54.795 -7.599 77.272 1.00 91.75 715 GLU A C 1
ATOM 5686 O O . GLU A 1 715 ? -55.138 -7.351 78.431 1.00 91.75 715 GLU A O 1
ATOM 5691 N N . MET A 1 716 ? -55.659 -8.067 76.364 1.00 89.81 716 MET A N 1
ATOM 5692 C CA . MET A 1 716 ? -57.056 -8.354 76.697 1.00 89.81 716 MET A CA 1
ATOM 5693 C C . MET A 1 716 ? -57.186 -9.521 77.687 1.00 89.81 716 MET A C 1
ATOM 5695 O O . MET A 1 716 ? -57.967 -9.404 78.632 1.00 89.81 716 MET A O 1
ATOM 5699 N N . GLU A 1 717 ? -56.408 -10.601 77.545 1.00 89.19 717 GLU A N 1
ATOM 5700 C CA . GLU A 1 717 ? -56.367 -11.689 78.537 1.00 89.19 717 GLU A CA 1
ATOM 5701 C C . GLU A 1 717 ? -56.031 -11.167 79.940 1.00 89.19 717 GLU A C 1
ATOM 5703 O O . GLU A 1 717 ? -56.707 -11.515 80.908 1.00 89.19 717 GLU A O 1
ATOM 5708 N N . LEU A 1 718 ? -55.020 -10.303 80.065 1.00 89.44 718 LEU A N 1
ATOM 5709 C CA . LEU A 1 718 ? -54.590 -9.761 81.354 1.00 89.44 718 LEU A CA 1
ATOM 5710 C C . LEU A 1 718 ? -55.592 -8.739 81.927 1.00 89.44 718 LEU A C 1
ATOM 5712 O O . LEU A 1 718 ? -55.977 -8.840 83.096 1.00 89.44 718 LEU A O 1
ATOM 5716 N N . LYS A 1 719 ? -56.024 -7.763 81.113 1.00 89.00 719 LYS A N 1
ATOM 5717 C CA . LYS A 1 719 ? -56.631 -6.500 81.583 1.00 89.00 719 LYS A CA 1
ATOM 5718 C C . LYS A 1 719 ? -58.118 -6.304 81.260 1.00 89.00 719 LYS A C 1
ATOM 5720 O O . LYS A 1 719 ? -58.694 -5.329 81.742 1.00 89.00 719 LYS A O 1
ATOM 5725 N N . ALA A 1 720 ? -58.761 -7.147 80.444 1.00 87.69 720 ALA A N 1
ATOM 5726 C CA . ALA A 1 720 ? -60.127 -6.869 79.977 1.00 87.69 720 ALA A CA 1
ATOM 5727 C C . ALA A 1 720 ? -61.162 -6.777 81.119 1.00 87.69 720 ALA A C 1
ATOM 5729 O O . ALA A 1 720 ? -61.282 -7.675 81.957 1.00 87.69 720 ALA A O 1
ATOM 5730 N N . GLU A 1 721 ? -61.971 -5.713 81.117 1.00 76.31 721 GLU A N 1
ATOM 5731 C CA . GLU A 1 721 ? -63.015 -5.500 82.125 1.00 76.31 721 GLU A CA 1
ATOM 5732 C C . GLU A 1 721 ? -64.025 -6.662 82.154 1.00 76.31 721 GLU A C 1
ATOM 5734 O O . GLU A 1 721 ? -64.681 -6.974 81.162 1.00 76.31 721 GLU A O 1
ATOM 5739 N N . GLY A 1 722 ? -64.171 -7.296 83.319 1.00 74.12 722 GLY A N 1
ATOM 5740 C CA . GLY A 1 722 ? -65.153 -8.357 83.565 1.00 74.12 722 GLY A CA 1
ATOM 5741 C C . GLY A 1 722 ? -64.791 -9.755 83.043 1.00 74.12 722 GLY A C 1
ATOM 5742 O O . GLY A 1 722 ? -65.487 -10.702 83.403 1.00 74.12 722 GLY A O 1
ATOM 5743 N N . THR A 1 723 ? -63.731 -9.911 82.240 1.00 79.56 723 THR A N 1
ATOM 5744 C CA . THR A 1 723 ? -63.313 -11.223 81.691 1.00 79.56 723 THR A CA 1
ATOM 5745 C C . THR A 1 723 ? -61.814 -11.505 81.730 1.00 79.56 723 THR A C 1
ATOM 5747 O O . THR A 1 723 ? -61.440 -12.670 81.633 1.00 79.56 723 THR A O 1
ATOM 5750 N N . GLY A 1 724 ? -60.960 -10.487 81.850 1.00 84.56 724 GLY A N 1
ATOM 5751 C CA . GLY A 1 724 ? -59.514 -10.667 81.977 1.00 84.56 724 GLY A CA 1
ATOM 5752 C C . GLY A 1 724 ? -59.107 -11.172 83.363 1.00 84.56 724 GLY A C 1
ATOM 5753 O O . GLY A 1 724 ? -59.854 -11.023 84.336 1.00 84.56 724 GLY A O 1
ATOM 5754 N N . TYR A 1 725 ? -57.905 -11.739 83.468 1.00 87.94 725 TYR A N 1
ATOM 5755 C CA . TYR A 1 725 ? -57.370 -12.323 84.702 1.00 87.94 725 TYR A CA 1
ATOM 5756 C C . TYR A 1 725 ? -57.422 -11.360 85.893 1.00 87.94 725 TYR A C 1
ATOM 5758 O O . TYR A 1 725 ? -57.816 -11.768 86.986 1.00 87.94 725 TYR A O 1
ATOM 5766 N N . TRP A 1 726 ? -57.131 -10.071 85.683 1.00 89.19 726 TRP A N 1
ATOM 5767 C CA . TRP A 1 726 ? -57.207 -9.065 86.745 1.00 89.19 726 TRP A CA 1
ATOM 5768 C C . TRP A 1 726 ? -58.631 -8.899 87.289 1.00 89.19 726 TRP A C 1
ATOM 5770 O O . TRP A 1 726 ? -58.846 -8.878 88.500 1.00 89.19 726 TRP A O 1
ATOM 5780 N N . ALA A 1 727 ? -59.631 -8.850 86.403 1.00 86.69 727 ALA A N 1
ATOM 5781 C CA . ALA A 1 727 ? -61.035 -8.747 86.795 1.00 86.69 727 ALA A CA 1
ATOM 5782 C C . ALA A 1 727 ? -61.540 -10.024 87.494 1.00 86.69 727 ALA A C 1
ATOM 5784 O O . ALA A 1 727 ? -62.375 -9.936 88.397 1.00 86.69 727 ALA A O 1
ATOM 5785 N N . ILE A 1 728 ? -61.014 -11.195 87.117 1.00 87.31 728 ILE A N 1
ATOM 5786 C CA . ILE A 1 728 ? -61.316 -12.480 87.759 1.00 87.31 728 ILE A CA 1
ATOM 5787 C C . ILE A 1 728 ? -60.731 -12.532 89.178 1.00 87.31 728 ILE A C 1
ATOM 5789 O O . ILE A 1 728 ? -61.472 -12.824 90.119 1.00 87.31 728 ILE A O 1
ATOM 5793 N N . GLU A 1 729 ? -59.451 -12.195 89.376 1.00 88.06 729 GLU A N 1
ATOM 5794 C CA . GLU A 1 729 ? -58.853 -12.162 90.721 1.00 88.06 729 GLU A CA 1
ATOM 5795 C C . GLU A 1 729 ? -59.453 -11.064 91.602 1.00 88.06 729 GLU A C 1
ATOM 5797 O O . GLU A 1 729 ? -59.748 -11.311 92.772 1.00 88.06 729 GLU A O 1
ATOM 5802 N N . GLN A 1 730 ? -59.756 -9.890 91.041 1.00 89.19 730 GLN A N 1
ATOM 5803 C CA . GLN A 1 730 ? -60.493 -8.844 91.749 1.00 89.19 730 GLN A CA 1
ATOM 5804 C C . GLN A 1 730 ? -61.886 -9.328 92.188 1.00 89.19 730 GLN A C 1
ATOM 5806 O O . GLN A 1 730 ? -62.332 -8.984 93.285 1.00 89.19 730 GLN A O 1
ATOM 5811 N N . HIS A 1 731 ? -62.578 -10.141 91.382 1.00 89.00 731 HIS A N 1
ATOM 5812 C CA . HIS A 1 731 ? -63.865 -10.723 91.766 1.00 89.00 731 HIS A CA 1
ATOM 5813 C C . HIS A 1 731 ? -63.720 -11.798 92.855 1.00 89.00 731 HIS A C 1
ATOM 5815 O O . HIS A 1 731 ? -64.464 -11.754 93.837 1.00 89.00 731 HIS A O 1
ATOM 5821 N N . LYS A 1 732 ? -62.728 -12.695 92.753 1.00 89.00 732 LYS A N 1
ATOM 5822 C CA . LYS A 1 732 ? -62.392 -13.654 93.820 1.00 89.00 732 LYS A CA 1
ATOM 5823 C C . LYS A 1 732 ? -62.060 -12.946 95.135 1.00 89.00 732 LYS A C 1
ATOM 5825 O O . LYS A 1 732 ? -62.539 -13.362 96.187 1.00 89.00 732 LYS A O 1
ATOM 5830 N N . GLU A 1 733 ? -61.287 -11.862 95.092 1.00 89.44 733 GLU A N 1
ATOM 5831 C CA . GLU A 1 733 ? -60.939 -11.075 96.278 1.00 89.44 733 GLU A CA 1
ATOM 5832 C C . GLU A 1 733 ? -62.162 -10.375 96.881 1.00 89.44 733 GLU A C 1
ATOM 5834 O O . GLU A 1 733 ? -62.359 -10.426 98.095 1.00 89.44 733 GLU A O 1
ATOM 5839 N N . ASN A 1 734 ? -63.046 -9.819 96.048 1.00 90.44 734 ASN A N 1
ATOM 5840 C CA . ASN A 1 734 ? -64.312 -9.246 96.508 1.00 90.44 734 ASN A CA 1
ATOM 5841 C C . ASN A 1 734 ? -65.207 -10.299 97.187 1.00 90.44 734 ASN A C 1
ATOM 5843 O O . ASN A 1 734 ? -65.762 -10.019 98.248 1.00 90.44 734 ASN A O 1
ATOM 5847 N N . LEU A 1 735 ? -65.299 -11.519 96.642 1.00 89.88 735 LEU A N 1
ATOM 5848 C CA . LEU A 1 735 ? -66.017 -12.633 97.278 1.00 89.88 735 LEU A CA 1
ATOM 5849 C C . LEU A 1 735 ? -65.369 -13.051 98.610 1.00 89.88 735 LEU A C 1
ATOM 5851 O O . LEU A 1 735 ? -66.084 -13.323 99.577 1.00 89.88 735 LEU A O 1
ATOM 5855 N N . ARG A 1 736 ? -64.028 -13.066 98.700 1.00 90.25 736 ARG A N 1
ATOM 5856 C CA . ARG A 1 736 ? -63.302 -13.324 99.958 1.00 90.25 736 ARG A CA 1
ATOM 5857 C C . ARG A 1 736 ? -63.632 -12.255 101.012 1.00 90.25 736 ARG A C 1
ATOM 5859 O O . ARG A 1 736 ? -63.930 -12.607 102.155 1.00 90.25 736 ARG A O 1
ATOM 5866 N N . ILE A 1 737 ? -63.648 -10.976 100.636 1.00 91.00 737 ILE A N 1
ATOM 5867 C CA . ILE A 1 737 ? -64.003 -9.864 101.533 1.00 91.00 737 ILE A CA 1
ATOM 5868 C C . ILE A 1 737 ? -65.479 -9.941 101.958 1.00 91.00 737 ILE A C 1
ATOM 5870 O O . ILE A 1 737 ? -65.753 -9.962 103.157 1.00 91.00 737 ILE A O 1
ATOM 5874 N N . GLU A 1 738 ? -66.429 -10.053 101.020 1.00 90.12 738 GLU A N 1
ATOM 5875 C CA . GLU A 1 738 ? -67.866 -10.070 101.346 1.00 90.12 738 GLU A CA 1
ATOM 5876 C C . GLU A 1 738 ? -68.226 -11.272 102.233 1.00 90.12 738 GLU A C 1
ATOM 5878 O O . GLU A 1 738 ? -68.947 -11.124 103.224 1.00 90.12 738 GLU A O 1
ATOM 5883 N N . PHE A 1 739 ? -67.659 -12.452 101.953 1.00 91.81 739 PHE A N 1
ATOM 5884 C CA . PHE A 1 739 ? -67.822 -13.618 102.820 1.00 91.81 739 PHE A CA 1
ATOM 5885 C C . PHE A 1 739 ? -67.317 -13.339 104.242 1.00 91.81 739 PHE A C 1
ATOM 5887 O O . PHE A 1 739 ? -67.985 -13.699 105.210 1.00 91.81 739 PHE A O 1
ATOM 5894 N N . ALA A 1 740 ? -66.162 -12.684 104.395 1.00 89.81 740 ALA A N 1
ATOM 5895 C CA . ALA A 1 740 ? -65.592 -12.378 105.704 1.00 89.81 740 ALA A CA 1
ATOM 5896 C C . ALA A 1 740 ? -66.403 -11.333 106.489 1.00 89.81 740 ALA A C 1
ATOM 5898 O O . ALA A 1 740 ? -66.595 -11.497 107.698 1.00 89.81 740 ALA A O 1
ATOM 5899 N N . GLU A 1 741 ? -66.940 -10.308 105.820 1.00 90.75 741 GLU A N 1
ATOM 5900 C CA . GLU A 1 741 ? -67.862 -9.347 106.438 1.00 90.75 741 GLU A CA 1
ATOM 5901 C C . GLU A 1 741 ? -69.131 -10.046 106.944 1.00 90.75 741 GLU A C 1
ATOM 5903 O O . GLU A 1 741 ? -69.504 -9.905 108.112 1.00 90.75 741 GLU A O 1
ATOM 5908 N N . LYS A 1 742 ? -69.766 -10.868 106.101 1.00 89.00 742 LYS A N 1
ATOM 5909 C CA . LYS A 1 742 ? -70.990 -11.599 106.460 1.00 89.00 742 LYS A CA 1
ATOM 5910 C C . LYS A 1 742 ? -70.737 -12.644 107.549 1.00 89.00 742 LYS A C 1
ATOM 5912 O O . LYS A 1 742 ? -71.543 -12.768 108.469 1.00 89.00 742 LYS A O 1
ATOM 5917 N N . ALA A 1 743 ? -69.599 -13.339 107.499 1.00 89.06 743 ALA A N 1
ATOM 5918 C CA . ALA A 1 743 ? -69.141 -14.250 108.545 1.00 89.06 743 ALA A CA 1
ATOM 5919 C C . ALA A 1 743 ? -69.015 -13.535 109.899 1.00 89.06 743 ALA A C 1
ATOM 5921 O O . ALA A 1 743 ? -69.487 -14.043 110.915 1.00 89.06 743 ALA A O 1
ATOM 5922 N N . SER A 1 744 ? -68.433 -12.331 109.907 1.00 89.44 744 SER A N 1
ATOM 5923 C CA . SER A 1 744 ? -68.325 -11.490 111.103 1.00 89.44 744 SER A CA 1
ATOM 5924 C C . SER A 1 744 ? -69.704 -11.101 111.656 1.00 89.44 744 SER A C 1
ATOM 5926 O O . SER A 1 744 ? -69.953 -11.261 112.851 1.00 89.44 744 SER A O 1
ATOM 5928 N N . ILE A 1 745 ? -70.632 -10.682 110.784 1.00 90.25 745 ILE A N 1
ATOM 5929 C CA . ILE A 1 745 ? -72.012 -10.320 111.157 1.00 90.25 745 ILE A CA 1
ATOM 5930 C C . ILE A 1 745 ? -72.769 -11.522 111.742 1.00 90.25 745 ILE A C 1
ATOM 5932 O O . ILE A 1 745 ? -73.402 -11.385 112.788 1.00 90.25 745 ILE A O 1
ATOM 5936 N N . ILE A 1 746 ? -72.680 -12.705 111.121 1.00 88.81 746 ILE A N 1
ATOM 5937 C CA . ILE A 1 746 ? -73.288 -13.941 111.645 1.00 88.81 746 ILE A CA 1
ATOM 5938 C C . ILE A 1 746 ? -72.697 -14.289 113.014 1.00 88.81 746 ILE A C 1
ATOM 5940 O O . ILE A 1 746 ? -73.451 -14.512 113.959 1.00 88.81 746 ILE A O 1
ATOM 5944 N N . ARG A 1 747 ? -71.364 -14.289 113.153 1.00 87.06 747 ARG A N 1
ATOM 5945 C CA . ARG A 1 747 ? -70.677 -14.601 114.417 1.00 87.06 747 ARG A CA 1
ATOM 5946 C C . ARG A 1 747 ? -71.103 -13.640 115.535 1.00 87.06 747 ARG A C 1
ATOM 5948 O O . ARG A 1 747 ? -71.362 -14.079 116.659 1.00 87.06 747 ARG A O 1
ATOM 5955 N N . GLN A 1 748 ? -71.224 -12.345 115.229 1.00 88.88 748 GLN A N 1
ATOM 5956 C CA . GLN A 1 748 ? -71.712 -11.328 116.164 1.00 88.88 748 GLN A CA 1
ATOM 5957 C C . GLN A 1 748 ? -73.180 -11.568 116.544 1.00 88.88 748 GLN A C 1
ATOM 5959 O O . GLN A 1 748 ? -73.477 -11.652 117.733 1.00 88.88 748 GLN A O 1
ATOM 5964 N N . TYR A 1 749 ? -74.076 -11.761 115.570 1.00 88.62 749 TYR A N 1
ATOM 5965 C CA . TYR A 1 749 ? -75.497 -12.043 115.813 1.00 88.62 749 TYR A CA 1
ATOM 5966 C C . TYR A 1 749 ? -75.689 -13.308 116.668 1.00 88.62 749 TYR A C 1
ATOM 5968 O O . TYR A 1 749 ? -76.418 -13.282 117.660 1.00 88.62 749 TYR A O 1
ATOM 5976 N N . CYS A 1 750 ? -74.976 -14.395 116.349 1.00 86.75 750 CYS A N 1
ATOM 5977 C CA . CYS A 1 750 ? -74.995 -15.637 117.123 1.00 86.75 750 CYS A CA 1
ATOM 5978 C C . CYS A 1 750 ? -74.567 -15.425 118.583 1.00 86.75 750 CYS A C 1
ATOM 5980 O O . CYS A 1 750 ? -75.193 -15.969 119.497 1.00 86.75 750 CYS A O 1
ATOM 5982 N N . THR A 1 751 ? -73.537 -14.606 118.807 1.00 85.94 751 THR A N 1
ATOM 5983 C CA . THR A 1 751 ? -73.032 -14.285 120.150 1.00 85.94 751 THR A CA 1
ATOM 5984 C C . THR A 1 751 ? -74.022 -13.407 120.919 1.00 85.94 751 THR A C 1
ATOM 5986 O O . THR A 1 751 ? -74.499 -13.812 121.976 1.00 85.94 751 THR A O 1
ATOM 5989 N N . GLU A 1 752 ? -74.417 -12.256 120.364 1.00 87.25 752 GLU A N 1
ATOM 5990 C CA . GLU A 1 752 ? -75.319 -11.299 121.022 1.00 87.25 752 GLU A CA 1
ATOM 5991 C C . GLU A 1 752 ? -76.664 -11.928 121.405 1.00 87.25 752 GLU A C 1
ATOM 5993 O O . GLU A 1 752 ? -77.170 -11.702 122.504 1.00 87.25 752 GLU A O 1
ATOM 5998 N N . LYS A 1 753 ? -77.252 -12.749 120.527 1.00 85.06 753 LYS A N 1
ATOM 5999 C CA . LYS A 1 753 ? -78.534 -13.412 120.808 1.00 85.06 753 LYS A CA 1
ATOM 6000 C C . LYS A 1 753 ? -78.387 -14.494 121.880 1.00 85.06 753 LYS A C 1
ATOM 6002 O O . LYS A 1 753 ? -79.272 -14.608 122.724 1.00 85.06 753 LYS A O 1
ATOM 6007 N N . THR A 1 754 ? -77.268 -15.224 121.904 1.00 85.62 754 THR A N 1
ATOM 6008 C CA . THR A 1 754 ? -76.956 -16.180 122.984 1.00 85.62 754 THR A CA 1
ATOM 6009 C C . THR A 1 754 ? -76.809 -15.459 124.326 1.00 85.62 754 THR A C 1
ATOM 6011 O O . THR A 1 754 ? -77.418 -15.872 125.315 1.00 85.62 754 THR A O 1
ATOM 6014 N N . ASP A 1 755 ? -76.079 -14.341 124.356 1.00 83.00 755 ASP A N 1
ATOM 6015 C CA . ASP A 1 755 ? -75.878 -13.535 125.564 1.00 83.00 755 ASP A CA 1
ATOM 6016 C C . ASP A 1 755 ? -77.206 -12.963 126.095 1.00 83.00 755 ASP A C 1
ATOM 6018 O O . ASP A 1 755 ? -77.473 -13.037 127.300 1.00 83.00 755 ASP A O 1
ATOM 6022 N N . ILE A 1 756 ? -78.086 -12.469 125.215 1.00 82.31 756 ILE A N 1
ATOM 6023 C CA . ILE A 1 756 ? -79.424 -11.981 125.595 1.00 82.31 756 ILE A CA 1
ATOM 6024 C C . ILE A 1 756 ? -80.275 -13.115 126.189 1.00 82.31 756 ILE A C 1
ATOM 6026 O O . ILE A 1 756 ? -80.871 -12.926 127.248 1.00 82.31 756 ILE A O 1
ATOM 6030 N N . VAL A 1 757 ? -80.304 -14.308 125.577 1.00 80.44 757 VAL A N 1
ATOM 6031 C CA . VAL A 1 757 ? -81.037 -15.464 126.138 1.00 80.44 757 VAL A CA 1
ATOM 6032 C C . VAL A 1 757 ? -80.477 -15.869 127.506 1.00 80.44 757 VAL A C 1
ATOM 6034 O O . VAL A 1 757 ? -81.244 -16.158 128.422 1.00 80.44 757 VAL A O 1
ATOM 6037 N N . SER A 1 758 ? -79.152 -15.821 127.684 1.00 77.88 758 SER A N 1
ATOM 6038 C CA . SER A 1 758 ? -78.492 -16.144 128.959 1.00 77.88 758 SER A CA 1
ATOM 6039 C C . SER A 1 758 ? -78.784 -15.147 130.094 1.00 77.88 758 SER A C 1
ATOM 6041 O O . SER A 1 758 ? -78.545 -15.459 131.261 1.00 77.88 758 SER A O 1
ATOM 6043 N N . SER A 1 759 ? -79.298 -13.955 129.767 1.00 78.94 759 SER A N 1
ATOM 6044 C CA . SER A 1 759 ? -79.498 -12.835 130.696 1.00 78.94 759 SER A CA 1
ATOM 6045 C C . SER A 1 759 ? -80.967 -12.426 130.889 1.00 78.94 759 SER A C 1
ATOM 6047 O O . SER A 1 759 ? -81.242 -11.405 131.520 1.00 78.94 759 SER A O 1
ATOM 6049 N N . LEU A 1 760 ? -81.924 -13.235 130.413 1.00 77.81 760 LEU A N 1
ATOM 6050 C CA . LEU A 1 760 ? -83.360 -13.014 130.617 1.00 77.81 760 LEU A CA 1
ATOM 6051 C C . LEU A 1 760 ? -83.727 -12.991 132.111 1.00 77.81 760 LEU A C 1
ATOM 6053 O O . LEU A 1 760 ? -83.679 -14.011 132.797 1.00 77.81 760 LEU A O 1
ATOM 6057 N N . SER A 1 761 ? -84.191 -11.843 132.606 1.00 65.81 761 SER A N 1
ATOM 6058 C CA . SER A 1 761 ? -84.658 -11.655 133.987 1.00 65.81 761 SER A CA 1
ATOM 6059 C C . SER A 1 761 ? -85.846 -10.696 134.028 1.00 65.81 761 SER A C 1
ATOM 6061 O O . SER A 1 761 ? -85.735 -9.589 133.503 1.00 65.81 761 SER A O 1
ATOM 6063 N N . GLY A 1 762 ? -86.947 -11.082 134.670 1.00 68.19 762 GLY A N 1
ATOM 6064 C CA . GLY A 1 762 ? -88.161 -10.266 134.736 1.00 68.19 762 GLY A CA 1
ATOM 6065 C C . GLY A 1 762 ? -89.338 -11.041 135.319 1.00 68.19 762 GLY A C 1
ATOM 6066 O O . GLY A 1 762 ? -89.136 -11.979 136.089 1.00 68.19 762 GLY A O 1
ATOM 6067 N N . ASP A 1 763 ? -90.546 -10.637 134.939 1.00 70.19 763 ASP A N 1
ATOM 6068 C CA . ASP A 1 763 ? -91.761 -11.434 135.126 1.00 70.19 763 ASP A CA 1
ATOM 6069 C C . ASP A 1 763 ? -91.800 -12.605 134.123 1.00 70.19 763 ASP A C 1
ATOM 6071 O O . ASP A 1 763 ? -91.271 -12.485 133.014 1.00 70.19 763 ASP A O 1
ATOM 6075 N N . LEU A 1 764 ? -92.415 -13.736 134.484 1.00 70.00 764 LEU A N 1
ATOM 6076 C CA . LEU A 1 764 ? -92.366 -14.951 133.654 1.00 70.00 764 LEU A CA 1
ATOM 6077 C C . LEU A 1 764 ? -93.062 -14.766 132.292 1.00 70.00 764 LEU A C 1
ATOM 6079 O O . LEU A 1 764 ? -92.527 -15.194 131.265 1.00 70.00 764 LEU A O 1
ATOM 6083 N N . ASP A 1 765 ? -94.206 -14.073 132.262 1.00 72.31 765 ASP A N 1
ATOM 6084 C CA . ASP A 1 765 ? -94.918 -13.766 131.013 1.00 72.31 765 ASP A CA 1
ATOM 6085 C C . ASP A 1 765 ? -94.098 -12.790 130.128 1.00 72.31 765 ASP A C 1
ATOM 6087 O O . ASP A 1 765 ? -94.103 -12.898 128.898 1.00 72.31 765 ASP A O 1
ATOM 6091 N N . GLU A 1 766 ? -93.318 -11.880 130.732 1.00 75.12 766 GLU A N 1
ATOM 6092 C CA . GLU A 1 766 ? -92.421 -10.945 130.028 1.00 75.12 766 GLU A CA 1
ATOM 6093 C C . GLU A 1 766 ? -91.164 -11.646 129.471 1.00 75.12 766 GLU A C 1
ATOM 6095 O O . GLU A 1 766 ? -90.745 -11.372 128.340 1.00 75.12 766 GLU A O 1
ATOM 6100 N N . GLN A 1 767 ? -90.592 -12.604 130.210 1.00 75.75 767 GLN A N 1
ATOM 6101 C CA . GLN A 1 767 ? -89.485 -13.444 129.735 1.00 75.75 767 GLN A CA 1
ATOM 6102 C C . GLN A 1 767 ? -89.908 -14.321 128.548 1.00 75.75 767 GLN A C 1
ATOM 6104 O O . GLN A 1 767 ? -89.186 -14.373 127.550 1.00 75.75 767 GLN A O 1
ATOM 6109 N N . VAL A 1 768 ? -91.086 -14.957 128.608 1.00 77.75 768 VAL A N 1
ATOM 6110 C CA . VAL A 1 768 ? -91.627 -15.754 127.490 1.00 77.75 768 VAL A CA 1
ATOM 6111 C C . VAL A 1 768 ? -91.909 -14.880 126.268 1.00 77.75 768 VAL A C 1
ATOM 6113 O O . VAL A 1 768 ? -91.513 -15.248 125.161 1.00 77.75 768 VAL A O 1
ATOM 6116 N N . ALA A 1 769 ? -92.516 -13.700 126.441 1.00 78.44 769 ALA A N 1
ATOM 6117 C CA . ALA A 1 769 ? -92.737 -12.762 125.339 1.00 78.44 769 ALA A CA 1
ATOM 6118 C C . ALA A 1 769 ? -91.416 -12.305 124.686 1.00 78.44 769 ALA A C 1
ATOM 6120 O O . ALA A 1 769 ? -91.318 -12.237 123.459 1.00 78.44 769 ALA A O 1
ATOM 6121 N N . THR A 1 770 ? -90.383 -12.047 125.494 1.00 79.38 770 THR A N 1
ATOM 6122 C CA . THR A 1 770 ? -89.052 -11.642 125.012 1.00 79.38 770 THR A CA 1
ATOM 6123 C C . THR A 1 770 ? -88.353 -12.778 124.262 1.00 79.38 770 THR A C 1
ATOM 6125 O O . THR A 1 770 ? -87.821 -12.557 123.173 1.00 79.38 770 THR A O 1
ATOM 6128 N N . LEU A 1 771 ? -88.392 -14.009 124.787 1.00 82.25 771 LEU A N 1
ATOM 6129 C CA . LEU A 1 771 ? -87.816 -15.173 124.112 1.00 82.25 771 LEU A CA 1
ATOM 6130 C C . LEU A 1 771 ? -88.541 -15.475 122.792 1.00 82.25 771 LEU A C 1
ATOM 6132 O O . LEU A 1 771 ? -87.884 -15.714 121.782 1.00 82.25 771 LEU A O 1
ATOM 6136 N N . ALA A 1 772 ? -89.875 -15.412 122.773 1.00 79.56 772 ALA A N 1
ATOM 6137 C CA . ALA A 1 772 ? -90.670 -15.613 121.563 1.00 79.56 772 ALA A CA 1
ATOM 6138 C C . ALA A 1 772 ? -90.349 -14.565 120.482 1.00 79.56 772 ALA A C 1
ATOM 6140 O O . ALA A 1 772 ? -90.231 -14.913 119.307 1.00 79.56 772 ALA A O 1
ATOM 6141 N N . ALA A 1 773 ? -90.133 -13.302 120.869 1.00 82.50 773 ALA A N 1
ATOM 6142 C CA . ALA A 1 773 ? -89.696 -12.254 119.949 1.00 82.50 773 ALA A CA 1
ATOM 6143 C C . ALA A 1 773 ? -88.288 -12.522 119.381 1.00 82.50 773 ALA A C 1
ATOM 6145 O O . ALA A 1 773 ? -88.086 -12.403 118.175 1.00 82.50 773 ALA A O 1
ATOM 6146 N N . LEU A 1 774 ? -87.327 -12.938 120.215 1.00 83.75 774 LEU A N 1
ATOM 6147 C CA . LEU A 1 774 ? -85.964 -13.265 119.770 1.00 83.75 774 LEU A CA 1
ATOM 6148 C C . LEU A 1 774 ? -85.912 -14.524 118.891 1.00 83.75 774 LEU A C 1
ATOM 6150 O O . LEU A 1 774 ? -85.165 -14.561 117.916 1.00 83.75 774 LEU A O 1
ATOM 6154 N N . LYS A 1 775 ? -86.728 -15.536 119.201 1.00 82.62 775 LYS A N 1
ATOM 6155 C CA . LYS A 1 775 ? -86.869 -16.743 118.383 1.00 82.62 775 LYS A CA 1
ATOM 6156 C C . LYS A 1 775 ? -87.531 -16.424 117.039 1.00 82.62 775 LYS A C 1
ATOM 6158 O O . LYS A 1 775 ? -87.039 -16.875 116.012 1.00 82.62 775 LYS A O 1
ATOM 6163 N N . SER A 1 776 ? -88.562 -15.575 117.023 1.00 85.25 776 SER A N 1
ATOM 6164 C CA . SER A 1 776 ? -89.160 -15.073 115.778 1.00 85.25 776 SER A CA 1
ATOM 6165 C C . SER A 1 776 ? -88.178 -14.244 114.941 1.00 85.25 776 SER A C 1
ATOM 6167 O O . SER A 1 776 ? -88.236 -14.313 113.717 1.00 85.25 776 SER A O 1
ATOM 6169 N N . ASP A 1 777 ? -87.292 -13.467 115.567 1.00 85.44 777 ASP A N 1
ATOM 6170 C CA . ASP A 1 777 ? -86.234 -12.713 114.882 1.00 85.44 777 ASP A CA 1
ATOM 6171 C C . ASP A 1 777 ? -85.200 -13.661 114.246 1.00 85.44 777 ASP A C 1
ATOM 6173 O O . ASP A 1 777 ? -84.886 -13.517 113.070 1.00 85.44 777 ASP A O 1
ATOM 6177 N N . TYR A 1 778 ? -84.763 -14.702 114.965 1.00 88.25 778 TYR A N 1
ATOM 6178 C CA . TYR A 1 778 ? -83.887 -15.753 114.428 1.00 88.25 778 TYR A CA 1
ATOM 6179 C C . TYR A 1 778 ? -84.543 -16.543 113.280 1.00 88.25 778 TYR A C 1
ATOM 6181 O O . TYR A 1 778 ? -83.929 -16.712 112.229 1.00 88.25 778 TYR A O 1
ATOM 6189 N N . ASP A 1 779 ? -85.799 -16.978 113.437 1.00 84.56 779 ASP A N 1
ATOM 6190 C CA . ASP A 1 779 ? -86.522 -17.775 112.429 1.00 84.56 779 ASP A CA 1
ATOM 6191 C C . ASP A 1 779 ? -86.951 -16.964 111.188 1.00 84.56 779 ASP A C 1
ATOM 6193 O O . ASP A 1 779 ? -87.376 -17.549 110.192 1.00 84.56 779 ASP A O 1
ATOM 6197 N N . THR A 1 780 ? -86.840 -15.630 111.224 1.00 85.25 780 THR A N 1
ATOM 6198 C CA . THR A 1 780 ? -87.078 -14.746 110.064 1.00 85.25 780 THR A CA 1
ATOM 6199 C C . THR A 1 780 ? -85.814 -14.070 109.525 1.00 85.25 780 THR A C 1
ATOM 6201 O O . THR A 1 780 ? -85.891 -13.343 108.533 1.00 85.25 780 THR A O 1
ATOM 6204 N N . SER A 1 781 ? -84.649 -14.316 110.132 1.00 86.94 781 SER A N 1
ATOM 6205 C CA . SER A 1 781 ? -83.385 -13.701 109.726 1.00 86.94 781 SER A CA 1
ATOM 6206 C C . SER A 1 781 ? -82.783 -14.392 108.501 1.00 86.94 781 SER A C 1
ATOM 6208 O O . SER A 1 781 ? -82.597 -15.608 108.480 1.00 86.94 781 SER A O 1
ATOM 6210 N N . THR A 1 782 ? -82.426 -13.602 107.487 1.00 86.81 782 THR A N 1
ATOM 6211 C CA . THR A 1 782 ? -81.816 -14.084 106.236 1.00 86.81 782 THR A CA 1
ATOM 6212 C C . THR A 1 782 ? -80.301 -14.264 106.323 1.00 86.81 782 THR A C 1
ATOM 6214 O O . THR A 1 782 ? -79.701 -14.754 105.371 1.00 86.81 782 THR A O 1
ATOM 6217 N N . LEU A 1 783 ? -79.659 -13.904 107.444 1.00 86.88 783 LEU A N 1
ATOM 6218 C CA . LEU A 1 783 ? -78.199 -13.749 107.518 1.00 86.88 783 LEU A CA 1
ATOM 6219 C C . LEU A 1 783 ? -77.411 -14.983 107.049 1.00 86.88 783 LEU A C 1
ATOM 6221 O O . LEU A 1 783 ? -76.436 -14.821 106.321 1.00 86.88 783 LEU A O 1
ATOM 6225 N N . LEU A 1 784 ? -77.832 -16.201 107.415 1.00 86.56 784 LEU A N 1
ATOM 6226 C CA . LEU A 1 784 ? -77.165 -17.429 106.958 1.00 86.56 784 LEU A CA 1
ATOM 6227 C C . LEU A 1 784 ? -77.438 -17.727 105.471 1.00 86.56 784 LEU A C 1
ATOM 6229 O O . LEU A 1 784 ? -76.517 -18.097 104.748 1.00 86.56 784 LEU A O 1
ATOM 6233 N N . THR A 1 785 ? -78.673 -17.530 104.996 1.00 86.31 785 THR A N 1
ATOM 6234 C CA . THR A 1 785 ? -79.035 -17.733 103.579 1.00 86.31 785 THR A CA 1
ATOM 6235 C C . THR A 1 785 ? -78.393 -16.696 102.654 1.00 86.31 785 THR A C 1
ATOM 6237 O O . THR A 1 785 ? -78.082 -17.007 101.510 1.00 86.31 785 THR A O 1
ATOM 6240 N N . ASP A 1 786 ? -78.107 -15.492 103.157 1.00 87.00 786 ASP A N 1
ATOM 6241 C CA . ASP A 1 786 ? -77.419 -14.425 102.420 1.00 87.00 786 ASP A CA 1
ATOM 6242 C C . ASP A 1 786 ? -75.923 -14.727 102.178 1.00 87.00 786 ASP A C 1
ATOM 6244 O O . ASP A 1 786 ? -75.266 -13.994 101.438 1.00 87.00 786 ASP A O 1
ATOM 6248 N N . VAL A 1 787 ? -75.376 -15.787 102.794 1.00 89.50 787 VAL A N 1
ATOM 6249 C CA . VAL A 1 787 ? -73.984 -16.257 102.625 1.00 89.50 787 VAL A CA 1
ATOM 6250 C C . VAL A 1 787 ? -73.872 -17.455 101.680 1.00 89.50 787 VAL A C 1
ATOM 6252 O O . VAL A 1 787 ? -72.813 -17.675 101.092 1.00 89.50 787 VAL A O 1
ATOM 6255 N N . GLU A 1 788 ? -74.954 -18.200 101.461 1.00 86.94 788 GLU A N 1
ATOM 6256 C CA . GLU A 1 788 ? -74.988 -19.335 100.528 1.00 86.94 788 GLU A CA 1
ATOM 6257 C C . GLU A 1 788 ? -74.574 -18.962 99.086 1.00 86.94 788 GLU A C 1
ATOM 6259 O O . GLU A 1 788 ? -73.683 -19.634 98.564 1.00 86.94 788 GLU A O 1
ATOM 6264 N N . PRO A 1 789 ? -75.073 -17.877 98.447 1.00 88.00 789 PRO A N 1
ATOM 6265 C CA . PRO A 1 789 ? -74.635 -17.514 97.094 1.00 88.00 789 PRO A CA 1
ATOM 6266 C C . PRO A 1 789 ? -73.172 -17.043 97.029 1.00 88.00 789 PRO A C 1
ATOM 6268 O O . PRO A 1 789 ? -72.499 -17.277 96.029 1.00 88.00 789 PRO A O 1
ATOM 6271 N N . ILE A 1 790 ? -72.650 -16.425 98.096 1.00 90.12 790 ILE A N 1
ATOM 6272 C CA . ILE A 1 790 ? -71.239 -16.004 98.177 1.00 90.12 790 ILE A CA 1
ATOM 6273 C C . ILE A 1 790 ? -70.336 -17.240 98.314 1.00 90.12 790 ILE A C 1
ATOM 6275 O O . ILE A 1 790 ? -69.287 -17.324 97.680 1.00 90.12 790 ILE A O 1
ATOM 6279 N N . THR A 1 791 ? -70.776 -18.229 99.099 1.00 86.94 791 THR A N 1
ATOM 6280 C CA . THR A 1 791 ? -70.094 -19.525 99.248 1.00 86.94 791 THR A CA 1
ATOM 6281 C C . THR A 1 791 ? -70.056 -20.271 97.916 1.00 86.94 791 THR A C 1
ATOM 6283 O O . THR A 1 791 ? -68.990 -20.724 97.511 1.00 86.94 791 THR A O 1
ATOM 6286 N N . GLN A 1 792 ? -71.182 -20.324 97.193 1.00 87.56 792 GLN A N 1
ATOM 6287 C CA . GLN A 1 792 ? -71.242 -20.913 95.854 1.00 87.56 792 GLN A CA 1
ATOM 6288 C C . GLN A 1 792 ? -70.279 -20.207 94.884 1.00 87.56 792 GLN A C 1
ATOM 6290 O O . GLN A 1 792 ? -69.547 -20.884 94.171 1.00 87.56 792 GLN A O 1
ATOM 6295 N N . GLY A 1 793 ? -70.215 -18.870 94.892 1.00 86.94 793 GLY A N 1
ATOM 6296 C CA . GLY A 1 793 ? -69.258 -18.122 94.067 1.00 86.94 793 GLY A CA 1
ATOM 6297 C C . GLY A 1 793 ? -67.795 -18.456 94.388 1.00 86.94 793 GLY A C 1
ATOM 6298 O O . GLY A 1 793 ? -66.990 -18.656 93.480 1.00 86.94 793 GLY A O 1
ATOM 6299 N N . LEU A 1 794 ? -67.444 -18.578 95.672 1.00 88.88 794 LEU A N 1
ATOM 6300 C CA . LEU A 1 794 ? -66.104 -19.010 96.088 1.00 88.88 794 LEU A CA 1
ATOM 6301 C C . LEU A 1 794 ? -65.782 -20.435 95.601 1.00 88.88 794 LEU A C 1
ATOM 6303 O O . LEU A 1 794 ? -64.672 -20.670 95.129 1.00 88.88 794 LEU A O 1
ATOM 6307 N N . GLU A 1 795 ? -66.738 -21.367 95.662 1.00 85.88 795 GLU A N 1
ATOM 6308 C CA . GLU A 1 795 ? -66.571 -22.736 95.152 1.00 85.88 795 GLU A CA 1
ATOM 6309 C C . GLU A 1 795 ? -66.452 -22.783 93.616 1.00 85.88 795 GLU A C 1
ATOM 6311 O O . GLU A 1 795 ? -65.569 -23.468 93.096 1.00 85.88 795 GLU A O 1
ATOM 6316 N N . GLU A 1 796 ? -67.268 -22.017 92.882 1.00 88.69 796 GLU A N 1
ATOM 6317 C CA . GLU A 1 796 ? -67.230 -21.922 91.412 1.00 88.69 796 GLU A CA 1
ATOM 6318 C C . GLU A 1 796 ? -65.888 -21.376 90.894 1.00 88.69 796 GLU A C 1
ATOM 6320 O O . GLU A 1 796 ? -65.359 -21.877 89.901 1.00 88.69 796 GLU A O 1
ATOM 6325 N N . PHE A 1 797 ? -65.290 -20.413 91.603 1.00 86.69 797 PHE A N 1
ATOM 6326 C CA . PHE A 1 797 ? -63.952 -19.884 91.308 1.00 86.69 797 PHE A CA 1
ATOM 6327 C C . PHE A 1 797 ? -62.798 -20.656 91.990 1.00 86.69 797 PHE A C 1
ATOM 6329 O O . PHE A 1 797 ? -61.654 -20.196 91.965 1.00 86.69 797 PHE A O 1
ATOM 6336 N N . MET A 1 798 ? -63.077 -21.829 92.576 1.00 85.50 798 MET A N 1
ATOM 6337 C CA . MET A 1 798 ? -62.119 -22.723 93.256 1.00 85.50 798 MET A CA 1
ATOM 6338 C C . MET A 1 798 ? -61.313 -22.072 94.400 1.00 85.50 798 MET A C 1
ATOM 6340 O O . MET A 1 798 ? -60.179 -22.457 94.688 1.00 85.50 798 MET A O 1
ATOM 6344 N N . VAL A 1 799 ? -61.896 -21.092 95.093 1.00 84.25 799 VAL A N 1
ATOM 6345 C CA . VAL A 1 799 ? -61.256 -20.353 96.188 1.00 84.25 799 VAL A CA 1
ATOM 6346 C C . VAL A 1 799 ? -61.318 -21.163 97.490 1.00 84.25 799 VAL A C 1
ATOM 6348 O O . VAL A 1 799 ? -62.212 -21.003 98.317 1.00 84.25 799 VAL A O 1
ATOM 6351 N N . LEU A 1 800 ? -60.332 -22.044 97.681 1.00 79.19 800 LEU A N 1
ATOM 6352 C CA . LEU A 1 800 ? -60.264 -22.991 98.808 1.00 79.19 800 LEU A CA 1
ATOM 6353 C C . LEU A 1 800 ? -59.974 -22.359 100.186 1.00 79.19 800 LEU A C 1
ATOM 6355 O O . LEU A 1 800 ? -60.063 -23.047 101.203 1.00 79.19 800 LEU A O 1
ATOM 6359 N N . SER A 1 801 ? -59.573 -21.087 100.238 1.00 79.69 801 SER A N 1
ATOM 6360 C CA . SER A 1 801 ? -59.171 -20.398 101.470 1.00 79.69 801 SER A CA 1
ATOM 6361 C C . SER A 1 801 ? -59.506 -18.908 101.413 1.00 79.69 801 SER A C 1
ATOM 6363 O O . SER A 1 801 ? -59.499 -18.297 100.344 1.00 79.69 801 SER A O 1
ATOM 6365 N N . ASN A 1 802 ? -59.771 -18.312 102.575 1.00 85.31 802 ASN A N 1
ATOM 6366 C CA . ASN A 1 802 ? -60.096 -16.900 102.720 1.00 85.31 802 ASN A CA 1
ATOM 6367 C C . ASN A 1 802 ? -59.118 -16.239 103.703 1.00 85.31 802 ASN A C 1
ATOM 6369 O O . ASN A 1 802 ? -59.037 -16.633 104.863 1.00 85.31 802 ASN A O 1
ATOM 6373 N N . GLN A 1 803 ? -58.381 -15.224 103.248 1.00 84.81 803 GLN A N 1
ATOM 6374 C CA . GLN A 1 803 ? -57.408 -14.513 104.084 1.00 84.81 803 GLN A CA 1
ATOM 6375 C C . GLN A 1 803 ? -58.047 -13.567 105.118 1.00 84.81 803 GLN A C 1
ATOM 6377 O O . GLN A 1 803 ? -57.406 -13.218 106.109 1.00 84.81 803 GLN A O 1
ATOM 6382 N N . HIS A 1 804 ? -59.316 -13.188 104.928 1.00 87.50 804 HIS A N 1
ATOM 6383 C CA . HIS A 1 804 ? -60.014 -12.198 105.757 1.00 87.50 804 HIS A CA 1
ATOM 6384 C C . HIS A 1 804 ? -60.827 -12.806 106.909 1.00 87.50 804 HIS A C 1
ATOM 6386 O O . HIS A 1 804 ? -61.240 -12.086 107.817 1.00 87.50 804 HIS A O 1
ATOM 6392 N N . THR A 1 805 ? -61.056 -14.125 106.924 1.00 86.44 805 THR A N 1
ATOM 6393 C CA . THR A 1 805 ? -61.714 -14.811 108.050 1.00 86.44 805 THR A CA 1
ATOM 6394 C C . THR A 1 805 ? -61.265 -16.263 108.199 1.00 86.44 805 THR A C 1
ATOM 6396 O O . THR A 1 805 ? -61.017 -16.955 107.220 1.00 86.44 805 THR A O 1
ATOM 6399 N N . ALA A 1 806 ? -61.214 -16.742 109.445 1.00 84.44 806 ALA A N 1
ATOM 6400 C CA . ALA A 1 806 ? -60.978 -18.150 109.773 1.00 84.44 806 ALA A CA 1
ATOM 6401 C C . ALA A 1 806 ? -62.272 -18.995 109.823 1.00 84.44 806 ALA A C 1
ATOM 6403 O O . ALA A 1 806 ? -62.205 -20.197 110.076 1.00 84.44 806 ALA A O 1
ATOM 6404 N N . ASP A 1 807 ? -63.443 -18.379 109.622 1.00 84.19 807 ASP A N 1
ATOM 6405 C CA . ASP A 1 807 ? -64.708 -19.101 109.453 1.00 84.19 807 ASP A CA 1
ATOM 6406 C C . ASP A 1 807 ? -64.873 -19.612 108.013 1.00 84.19 807 ASP A C 1
ATOM 6408 O O . ASP A 1 807 ? -64.384 -19.012 107.059 1.00 84.19 807 ASP A O 1
ATOM 6412 N N . ASN A 1 808 ? -65.646 -20.683 107.854 1.00 88.12 808 ASN A N 1
ATOM 6413 C CA . ASN A 1 808 ? -66.191 -21.138 106.577 1.00 88.12 808 ASN A CA 1
ATOM 6414 C C . ASN A 1 808 ? -67.706 -21.379 106.728 1.00 88.12 808 ASN A C 1
ATOM 6416 O O . ASN A 1 808 ? -68.243 -21.301 107.834 1.00 88.12 808 ASN A O 1
ATOM 6420 N N . TYR A 1 809 ? -68.424 -21.667 105.638 1.00 88.31 809 TYR A N 1
ATOM 6421 C CA . TYR A 1 809 ? -69.884 -21.829 105.703 1.00 88.31 809 TYR A CA 1
ATOM 6422 C C . TYR A 1 809 ? -70.318 -22.899 106.726 1.00 88.31 809 TYR A C 1
ATOM 6424 O O . TYR A 1 809 ? -71.301 -22.706 107.441 1.00 88.31 809 TYR A O 1
ATOM 6432 N N . PHE A 1 810 ? -69.547 -23.981 106.890 1.00 87.50 810 PHE A N 1
ATOM 6433 C CA . PHE A 1 810 ? -69.838 -25.026 107.875 1.00 87.50 810 PHE A CA 1
ATOM 6434 C C . PHE A 1 810 ? -69.651 -24.557 109.328 1.00 87.50 810 PHE A C 1
ATOM 6436 O O . PHE A 1 810 ? -70.450 -24.940 110.185 1.00 87.50 810 PHE A O 1
ATOM 6443 N N . THR A 1 811 ? -68.654 -23.715 109.636 1.00 88.62 811 THR A N 1
ATOM 6444 C CA . THR A 1 811 ? -68.497 -23.166 110.999 1.00 88.62 811 THR A CA 1
ATOM 6445 C C . THR A 1 811 ? -69.583 -22.143 111.325 1.00 88.62 811 THR A C 1
ATOM 6447 O O . THR A 1 811 ? -70.134 -22.184 112.426 1.00 88.62 811 THR A O 1
ATOM 6450 N N . LEU A 1 812 ? -69.958 -21.290 110.366 1.00 89.12 812 LEU A N 1
ATOM 6451 C CA . LEU A 1 812 ? -71.055 -20.324 110.512 1.00 89.12 812 LEU A CA 1
ATOM 6452 C C . LEU A 1 812 ? -72.402 -21.025 110.713 1.00 89.12 812 LEU A C 1
ATOM 6454 O O . LEU A 1 812 ? -73.143 -20.695 111.639 1.00 89.12 812 LEU A O 1
ATOM 6458 N N . LYS A 1 813 ? -72.687 -22.048 109.902 1.00 89.75 813 LYS A N 1
ATOM 6459 C CA . LYS A 1 813 ? -73.882 -22.885 110.034 1.00 89.75 813 LYS A CA 1
ATOM 6460 C C . LYS A 1 813 ? -73.938 -23.602 111.382 1.00 89.75 813 LYS A C 1
ATOM 6462 O O . LYS A 1 813 ? -74.974 -23.570 112.039 1.00 89.75 813 LYS A O 1
ATOM 6467 N N . GLY A 1 814 ? -72.818 -24.165 111.841 1.00 87.44 814 GLY A N 1
ATOM 6468 C CA . GLY A 1 814 ? -72.727 -24.793 113.162 1.00 87.44 814 GLY A CA 1
ATOM 6469 C C . GLY A 1 814 ? -72.986 -23.819 114.321 1.00 87.44 814 GLY A C 1
ATOM 6470 O O . GLY A 1 814 ? -73.657 -24.183 115.285 1.00 87.44 814 GLY A O 1
ATOM 6471 N N . GLN A 1 815 ? -72.514 -22.570 114.221 1.00 85.50 815 GLN A N 1
ATOM 6472 C CA . GLN A 1 815 ? -72.824 -21.513 115.197 1.00 85.50 815 GLN A CA 1
ATOM 6473 C C . GLN A 1 815 ? -74.313 -21.124 115.167 1.00 85.50 815 GLN A C 1
ATOM 6475 O O . GLN A 1 815 ? -74.927 -20.960 116.222 1.00 85.50 815 GLN A O 1
ATOM 6480 N N . TRP A 1 816 ? -74.903 -21.018 113.973 1.00 90.25 816 TRP A N 1
ATOM 6481 C CA . TRP A 1 816 ? -76.316 -20.682 113.782 1.00 90.25 816 TRP A CA 1
ATOM 6482 C C . TRP A 1 816 ? -77.245 -21.758 114.363 1.00 90.25 816 TRP A C 1
ATOM 6484 O O . TRP A 1 816 ? -78.103 -21.464 115.195 1.00 90.25 816 TRP A O 1
ATOM 6494 N N . GLU A 1 817 ? -77.017 -23.026 114.009 1.00 88.00 817 GLU A N 1
ATOM 6495 C CA . GLU A 1 817 ? -77.775 -24.173 114.526 1.00 88.00 817 GLU A CA 1
ATOM 6496 C C . GLU A 1 817 ? -77.641 -24.314 116.057 1.00 88.00 817 GLU A C 1
ATOM 6498 O O . GLU A 1 817 ? -78.614 -24.659 116.736 1.00 88.00 817 GLU A O 1
ATOM 6503 N N . ALA A 1 818 ? -76.477 -23.974 116.627 1.00 85.56 818 ALA A N 1
ATOM 6504 C CA . ALA A 1 818 ? -76.273 -23.944 118.075 1.00 85.56 818 ALA A CA 1
ATOM 6505 C C . ALA A 1 818 ? -77.128 -22.868 118.775 1.00 85.56 818 ALA A C 1
ATOM 6507 O O . ALA A 1 818 ? -77.782 -23.181 119.773 1.00 85.56 818 ALA A O 1
ATOM 6508 N N . LEU A 1 819 ? -77.202 -21.641 118.240 1.00 85.38 819 LEU A N 1
ATOM 6509 C CA . LEU A 1 819 ? -78.122 -20.607 118.742 1.00 85.38 819 LEU A CA 1
ATOM 6510 C C . LEU A 1 819 ? -79.588 -21.069 118.637 1.00 85.38 819 LEU A C 1
ATOM 6512 O O . LEU A 1 819 ? -80.359 -20.927 119.589 1.00 85.38 819 LEU A O 1
ATOM 6516 N N . GLY A 1 820 ? -79.966 -21.686 117.512 1.00 85.12 820 GLY A N 1
ATOM 6517 C CA . GLY A 1 820 ? -81.300 -22.258 117.317 1.00 85.12 820 GLY A CA 1
ATOM 6518 C C . GLY A 1 820 ? -81.699 -23.256 118.412 1.00 85.12 820 GLY A C 1
ATOM 6519 O O . GLY A 1 820 ? -82.853 -23.266 118.848 1.00 85.12 820 GLY A O 1
ATOM 6520 N N . LYS A 1 821 ? -80.737 -24.046 118.905 1.00 84.50 821 LYS A N 1
ATOM 6521 C CA . LYS A 1 821 ? -80.916 -24.975 120.030 1.00 84.50 821 LYS A CA 1
ATOM 6522 C C . LYS A 1 821 ? -81.032 -24.260 121.384 1.00 84.50 821 LYS A C 1
ATOM 6524 O O . LYS A 1 821 ? -81.900 -24.632 122.173 1.00 84.50 821 LYS A O 1
ATOM 6529 N N . VAL A 1 822 ? -80.230 -23.219 121.633 1.00 84.31 822 VAL A N 1
ATOM 6530 C CA . VAL A 1 822 ? -80.286 -22.408 122.870 1.00 84.31 822 VAL A CA 1
ATOM 6531 C C . VAL A 1 822 ? -81.677 -21.794 123.078 1.00 84.31 822 VAL A C 1
ATOM 6533 O O . VAL A 1 822 ? -82.210 -21.857 124.187 1.00 84.31 822 VAL A O 1
ATOM 6536 N N . PHE A 1 823 ? -82.318 -21.286 122.018 1.00 84.25 823 PHE A N 1
ATOM 6537 C CA . PHE A 1 823 ? -83.706 -20.808 122.098 1.00 84.25 823 PHE A CA 1
ATOM 6538 C C . PHE A 1 823 ? -84.701 -21.903 122.514 1.00 84.25 823 PHE A C 1
ATOM 6540 O O . PHE A 1 823 ? -85.598 -21.643 123.315 1.00 84.25 823 PHE A O 1
ATOM 6547 N N . GLY A 1 824 ? -84.554 -23.123 121.987 1.00 79.44 824 GLY A N 1
ATOM 6548 C CA . GLY A 1 824 ? -85.433 -24.247 122.326 1.00 79.44 824 GLY A CA 1
ATOM 6549 C C . GLY A 1 824 ? -85.313 -24.670 123.792 1.00 79.44 824 GLY A C 1
ATOM 6550 O O . GLY A 1 824 ? -86.324 -24.856 124.468 1.00 79.44 824 GLY A O 1
ATOM 6551 N N . GLU A 1 825 ? -84.083 -24.760 124.305 1.00 81.00 825 GLU A N 1
ATOM 6552 C CA . GLU A 1 825 ? -83.816 -25.142 125.700 1.00 81.00 825 GLU A CA 1
ATOM 6553 C C . GLU A 1 825 ? -84.304 -24.073 126.695 1.00 81.00 825 GLU A C 1
ATOM 6555 O O . GLU A 1 825 ? -84.911 -24.410 127.714 1.00 81.00 825 GLU A O 1
ATOM 6560 N N . ALA A 1 826 ? -84.137 -22.786 126.373 1.00 75.75 826 ALA A N 1
ATOM 6561 C CA . ALA A 1 826 ? -84.686 -21.689 127.172 1.00 75.75 826 ALA A CA 1
ATOM 6562 C C . ALA A 1 826 ? -86.229 -21.664 127.180 1.00 75.75 826 ALA A C 1
ATOM 6564 O O . ALA A 1 826 ? -86.832 -21.358 128.210 1.00 75.75 826 ALA A O 1
ATOM 6565 N N . SER A 1 827 ? -86.874 -22.021 126.062 1.00 77.12 827 SER A N 1
ATOM 6566 C CA . SER A 1 827 ? -88.339 -22.010 125.944 1.00 77.12 827 SER A CA 1
ATOM 6567 C C . SER A 1 827 ? -89.005 -23.067 126.824 1.00 77.12 827 SER A C 1
ATOM 6569 O O . SER A 1 827 ? -90.011 -22.765 127.462 1.00 77.12 827 SER A O 1
ATOM 6571 N N . GLY A 1 828 ? -88.444 -24.280 126.895 1.00 74.88 828 GLY A N 1
ATOM 6572 C CA . GLY A 1 828 ? -88.969 -25.334 127.771 1.00 74.88 828 GLY A CA 1
ATOM 6573 C C . GLY A 1 828 ? -88.868 -24.959 129.253 1.00 74.88 828 GLY A C 1
ATOM 6574 O O . GLY A 1 828 ? -89.857 -25.024 129.980 1.00 74.88 828 GLY A O 1
ATOM 6575 N N . SER A 1 829 ? -87.698 -24.464 129.672 1.00 75.31 829 SER A N 1
ATOM 6576 C CA . SER A 1 829 ? -87.418 -24.059 131.060 1.00 75.31 829 SER A CA 1
ATOM 6577 C C . SER A 1 829 ? -88.394 -22.996 131.596 1.00 75.31 829 SER A C 1
ATOM 6579 O O . SER A 1 829 ? -88.825 -23.064 132.748 1.00 75.31 829 SER A O 1
ATOM 6581 N N . LEU A 1 830 ? -88.799 -22.031 130.760 1.00 71.75 830 LEU A N 1
ATOM 6582 C CA . LEU A 1 830 ? -89.764 -20.996 131.154 1.00 71.75 830 LEU A CA 1
ATOM 6583 C C . LEU A 1 830 ? -91.208 -21.519 131.255 1.00 71.75 830 LEU A C 1
ATOM 6585 O O . LEU A 1 830 ? -91.951 -21.079 132.134 1.00 71.75 830 LEU A O 1
ATOM 6589 N N . GLN A 1 831 ? -91.612 -22.477 130.411 1.00 66.62 831 GLN A N 1
ATOM 6590 C CA . GLN A 1 831 ? -92.951 -23.077 130.496 1.00 66.62 831 GLN A CA 1
ATOM 6591 C C . GLN A 1 831 ? -93.142 -23.880 131.792 1.00 66.62 831 GLN A C 1
ATOM 6593 O O . GLN A 1 831 ? -94.204 -23.786 132.410 1.00 66.62 831 GLN A O 1
ATOM 6598 N N . GLU A 1 832 ? -92.111 -24.603 132.244 1.00 66.81 832 GLU A N 1
ATOM 6599 C CA . GLU A 1 832 ? -92.139 -25.353 133.511 1.00 66.81 832 GLU A CA 1
ATOM 6600 C C . GLU A 1 832 ? -92.358 -24.440 134.733 1.00 66.81 832 GLU A C 1
ATOM 6602 O O . GLU A 1 832 ? -93.036 -24.828 135.686 1.00 66.81 832 GLU A O 1
ATOM 6607 N N . GLN A 1 833 ? -91.836 -23.207 134.711 1.00 62.97 833 GLN A N 1
ATOM 6608 C CA . GLN A 1 833 ? -91.959 -22.269 135.834 1.00 62.97 833 GLN A CA 1
ATOM 6609 C C . GLN A 1 833 ? -93.355 -21.635 135.941 1.00 62.97 833 GLN A C 1
ATOM 6611 O O . GLN A 1 833 ? -93.886 -21.520 137.046 1.00 62.97 833 GLN A O 1
ATOM 6616 N N . ILE A 1 834 ? -93.995 -21.293 134.816 1.00 60.44 834 ILE A N 1
ATOM 6617 C CA . ILE A 1 834 ? -95.338 -20.675 134.801 1.00 60.44 834 ILE A CA 1
ATOM 6618 C C . ILE A 1 834 ? -96.410 -21.606 135.393 1.00 60.44 834 ILE A C 1
ATOM 6620 O O . ILE A 1 834 ? -97.355 -21.143 136.038 1.00 60.44 834 ILE A O 1
ATOM 6624 N N . MET A 1 835 ? -96.256 -22.923 135.227 1.00 56.88 835 MET A N 1
ATOM 6625 C CA . MET A 1 835 ? -97.192 -23.915 135.772 1.00 56.88 835 MET A CA 1
ATOM 6626 C C . MET A 1 835 ? -97.157 -24.019 137.308 1.00 56.88 835 MET A C 1
ATOM 6628 O O . MET A 1 835 ? -98.114 -24.511 137.903 1.00 56.88 835 MET A O 1
ATOM 6632 N N . ALA A 1 836 ? -96.104 -23.531 137.973 1.00 55.69 836 ALA A N 1
ATOM 6633 C CA . ALA A 1 836 ? -95.935 -23.678 139.420 1.00 55.69 836 ALA A CA 1
ATOM 6634 C C . ALA A 1 836 ? -96.671 -22.619 140.272 1.00 55.69 836 ALA A C 1
ATOM 6636 O O . ALA A 1 836 ? -96.857 -22.828 141.472 1.00 55.69 836 ALA A O 1
ATOM 6637 N N . GLU A 1 837 ? -97.078 -21.478 139.700 1.00 49.84 837 GLU A N 1
ATOM 6638 C CA . GLU A 1 837 ? -97.478 -20.302 140.498 1.00 49.84 837 GLU A CA 1
ATOM 6639 C C . GLU A 1 837 ? -98.995 -20.180 140.770 1.00 49.84 837 GLU A C 1
ATOM 6641 O O . GLU A 1 837 ? -99.409 -19.635 141.796 1.00 49.84 837 GLU A O 1
ATOM 6646 N N . LYS A 1 838 ? -99.858 -20.734 139.908 1.00 50.66 838 LYS A N 1
ATOM 6647 C CA . LYS A 1 838 ? -101.334 -20.593 139.988 1.00 50.66 838 LYS A CA 1
ATOM 6648 C C . LYS A 1 838 ? -102.000 -21.770 140.726 1.00 50.66 838 LYS A C 1
ATOM 6650 O O . LYS A 1 838 ? -102.914 -22.404 140.214 1.00 50.66 838 LYS A O 1
ATOM 6655 N N . GLY A 1 839 ? -101.504 -22.096 141.921 1.00 40.31 839 GLY A N 1
ATOM 6656 C CA . GLY A 1 839 ? -101.729 -23.410 142.543 1.00 40.31 839 GLY A CA 1
ATOM 6657 C C . GLY A 1 839 ? -102.922 -23.590 143.501 1.00 40.31 839 GLY A C 1
ATOM 6658 O O . GLY A 1 839 ? -103.519 -22.644 144.020 1.00 40.31 839 GLY A O 1
ATOM 6659 N N . ARG A 1 840 ? -103.162 -24.865 143.846 1.00 44.00 840 ARG A N 1
ATOM 6660 C CA . ARG A 1 840 ? -103.726 -25.340 145.127 1.00 44.00 840 ARG A CA 1
ATOM 6661 C C . ARG A 1 840 ? -103.059 -26.664 145.534 1.00 44.00 840 ARG A C 1
ATOM 6663 O O . ARG A 1 840 ? -102.281 -27.223 144.773 1.00 44.00 840 ARG A O 1
ATOM 6670 N N . GLN A 1 841 ? -103.275 -27.109 146.775 1.00 48.16 841 GLN A N 1
ATOM 6671 C CA . GLN A 1 841 ? -102.450 -28.137 147.432 1.00 48.16 841 GLN A CA 1
ATOM 6672 C C . GLN A 1 841 ? -102.731 -29.576 146.954 1.00 48.16 841 GLN A C 1
ATOM 6674 O O . GLN A 1 841 ? -103.423 -30.331 147.630 1.00 48.16 841 GLN A O 1
ATOM 6679 N N . ILE A 1 842 ? -102.123 -29.955 145.831 1.00 49.03 842 ILE A N 1
ATOM 6680 C CA . ILE A 1 842 ? -101.923 -31.338 145.368 1.00 49.03 842 ILE A CA 1
ATOM 6681 C C . ILE A 1 842 ? -100.423 -31.464 145.037 1.00 49.03 842 ILE A C 1
ATOM 6683 O O . ILE A 1 842 ? -99.845 -30.504 144.524 1.00 49.03 842 ILE A O 1
ATOM 6687 N N . THR A 1 843 ? -99.747 -32.573 145.373 1.00 59.31 843 THR A N 1
ATOM 6688 C CA . THR A 1 843 ? -98.333 -32.748 144.965 1.00 59.31 843 THR A CA 1
ATOM 6689 C C . THR A 1 843 ? -98.248 -33.201 143.502 1.00 59.31 843 THR A C 1
ATOM 6691 O O . THR A 1 843 ? -99.199 -33.819 143.020 1.00 59.31 843 THR A O 1
ATOM 6694 N N . PRO A 1 844 ? -97.145 -32.931 142.774 1.00 58.53 844 PRO A N 1
ATOM 6695 C CA . PRO A 1 844 ? -97.032 -33.291 141.358 1.00 58.53 844 PRO A CA 1
ATOM 6696 C C . PRO A 1 844 ? -97.298 -34.776 141.080 1.00 58.53 844 PRO A C 1
ATOM 6698 O O . PRO A 1 844 ? -97.920 -35.114 140.081 1.00 58.53 844 PRO A O 1
ATOM 6701 N N . GLU A 1 845 ? -96.890 -35.657 141.994 1.00 59.19 845 GLU A N 1
ATOM 6702 C CA . GLU A 1 845 ? -97.085 -37.104 141.897 1.00 59.19 845 GLU A CA 1
ATOM 6703 C C . GLU A 1 845 ? -98.560 -37.500 142.064 1.00 59.19 845 GLU A C 1
ATOM 6705 O O . GLU A 1 845 ? -99.058 -38.342 141.326 1.00 59.19 845 GLU A O 1
ATOM 6710 N N . GLN A 1 846 ? -99.280 -36.858 142.992 1.00 56.03 846 GLN A N 1
ATOM 6711 C CA . GLN A 1 846 ? -100.712 -37.103 143.191 1.00 56.03 846 GLN A CA 1
ATOM 6712 C C . GLN A 1 846 ? -101.564 -36.484 142.078 1.00 56.03 846 GLN A C 1
ATOM 6714 O O . GLN A 1 846 ? -102.612 -37.024 141.740 1.00 56.03 846 GLN A O 1
ATOM 6719 N N . MET A 1 847 ? -101.118 -35.371 141.486 1.00 56.91 847 MET A N 1
ATOM 6720 C CA . MET A 1 847 ? -101.769 -34.813 140.302 1.00 56.91 847 MET A CA 1
ATOM 6721 C C . MET A 1 847 ? -101.530 -35.703 139.075 1.00 56.91 847 MET A C 1
ATOM 6723 O O . MET A 1 847 ? -102.458 -35.919 138.305 1.00 56.91 847 MET A O 1
ATOM 6727 N N . ALA A 1 848 ? -100.332 -36.279 138.925 1.00 63.88 848 ALA A N 1
ATOM 6728 C CA . ALA A 1 848 ? -100.034 -37.227 137.855 1.00 63.88 848 ALA A CA 1
ATOM 6729 C C . ALA A 1 848 ? -100.921 -38.484 137.921 1.00 63.88 848 ALA A C 1
ATOM 6731 O O . ALA A 1 848 ? -101.468 -38.867 136.895 1.00 63.88 848 ALA A O 1
ATOM 6732 N N . GLU A 1 849 ? -101.147 -39.074 139.105 1.00 65.69 849 GLU A N 1
ATOM 6733 C CA . GLU A 1 849 ? -102.092 -40.199 139.253 1.00 65.69 849 GLU A CA 1
ATOM 6734 C C . GLU A 1 849 ? -103.542 -39.806 138.892 1.00 65.69 849 GLU A C 1
ATOM 6736 O O . GLU A 1 849 ? -104.261 -40.596 138.284 1.00 65.69 849 GLU A O 1
ATOM 6741 N N . ILE A 1 850 ? -103.982 -38.585 139.224 1.00 64.75 850 ILE A N 1
ATOM 6742 C CA . ILE A 1 850 ? -105.328 -38.093 138.874 1.00 64.75 850 ILE A CA 1
ATOM 6743 C C . ILE A 1 850 ? -105.457 -37.842 137.361 1.00 64.75 850 ILE A C 1
ATOM 6745 O O . ILE A 1 850 ? -106.486 -38.186 136.780 1.00 64.75 850 ILE A O 1
ATOM 6749 N N . ILE A 1 851 ? -104.421 -37.292 136.718 1.00 69.62 851 ILE A N 1
ATOM 6750 C CA . ILE A 1 851 ? -104.368 -37.077 135.263 1.00 69.62 851 ILE A CA 1
ATOM 6751 C C . ILE A 1 851 ? -104.317 -38.417 134.519 1.00 69.62 851 ILE A C 1
ATOM 6753 O O . ILE A 1 851 ? -105.111 -38.616 133.608 1.00 69.62 851 ILE A O 1
ATOM 6757 N N . GLU A 1 852 ? -103.465 -39.362 134.928 1.00 71.12 852 GLU A N 1
ATOM 6758 C CA . GLU A 1 852 ? -103.345 -40.678 134.279 1.00 71.12 852 GLU A CA 1
ATOM 6759 C C . GLU A 1 852 ? -104.656 -41.483 134.383 1.00 71.12 852 GLU A C 1
ATOM 6761 O O . GLU A 1 852 ? -105.038 -42.175 133.440 1.00 71.12 852 GLU A O 1
ATOM 6766 N N . VAL A 1 853 ? -105.412 -41.339 135.482 1.00 70.38 853 VAL A N 1
ATOM 6767 C CA . VAL A 1 853 ? -106.773 -41.896 135.592 1.00 70.38 853 VAL A CA 1
ATOM 6768 C C . VAL A 1 853 ? -107.776 -41.159 134.695 1.00 70.38 853 VAL A C 1
ATOM 6770 O O . VAL A 1 853 ? -108.632 -41.814 134.105 1.00 70.38 853 VAL A O 1
ATOM 6773 N N . PHE A 1 854 ? -107.691 -39.832 134.563 1.00 72.38 854 PHE A N 1
ATOM 6774 C CA . PHE A 1 854 ? -108.571 -39.061 133.676 1.00 72.38 854 PHE A CA 1
ATOM 6775 C C . PHE A 1 854 ? -108.330 -39.428 132.201 1.00 72.38 854 PHE A C 1
ATOM 6777 O O . PHE A 1 854 ? -109.264 -39.853 131.527 1.00 72.38 854 PHE A O 1
ATOM 6784 N N . GLU A 1 855 ? -107.079 -39.377 131.728 1.00 73.62 855 GLU A N 1
ATOM 6785 C CA . GLU A 1 855 ? -106.675 -39.746 130.359 1.00 73.62 855 GLU A CA 1
ATOM 6786 C C . GLU A 1 855 ? -106.971 -41.219 130.020 1.00 73.62 855 GLU A C 1
ATOM 6788 O O . GLU A 1 855 ? -107.238 -41.550 128.867 1.00 73.62 855 GLU A O 1
ATOM 6793 N N . PHE A 1 856 ? -106.971 -42.126 131.006 1.00 71.69 856 PHE A N 1
ATOM 6794 C CA . PHE A 1 856 ? -107.343 -43.528 130.778 1.00 71.69 856 PHE A CA 1
ATOM 6795 C C . PHE A 1 856 ? -108.850 -43.730 130.522 1.00 71.69 856 PHE A C 1
ATOM 6797 O O . PHE A 1 856 ? -109.233 -44.716 129.884 1.00 71.69 856 PHE A O 1
ATOM 6804 N N . PHE A 1 857 ? -109.711 -42.831 131.018 1.00 71.06 857 PHE A N 1
ATOM 6805 C CA . PHE A 1 857 ? -111.168 -42.916 130.851 1.00 71.06 857 PHE A CA 1
ATOM 6806 C C . PHE A 1 857 ? -111.758 -41.891 129.866 1.00 71.06 857 PHE A C 1
ATOM 6808 O O . PHE A 1 857 ? -112.867 -42.127 129.395 1.00 71.06 857 PHE A O 1
ATOM 6815 N N . ASP A 1 858 ? -111.033 -40.827 129.509 1.00 75.50 858 ASP A N 1
ATOM 6816 C CA . ASP A 1 858 ? -111.307 -39.946 128.362 1.00 75.50 858 ASP A CA 1
ATOM 6817 C C . ASP A 1 858 ? -110.924 -40.679 127.062 1.00 75.50 858 ASP A C 1
ATOM 6819 O O . ASP A 1 858 ? -109.810 -40.575 126.540 1.00 75.50 858 ASP A O 1
ATOM 6823 N N . THR A 1 859 ? -111.835 -41.522 126.565 1.00 71.69 859 THR A N 1
ATOM 6824 C CA . THR A 1 859 ? -111.499 -42.478 125.499 1.00 71.69 859 THR A CA 1
ATOM 6825 C C . THR A 1 859 ? -111.441 -41.869 124.098 1.00 71.69 859 THR A C 1
ATOM 6827 O O . THR A 1 859 ? -110.966 -42.541 123.175 1.00 71.69 859 THR A O 1
ATOM 6830 N N . ASP A 1 860 ? -111.854 -40.608 123.926 1.00 71.00 860 ASP A N 1
ATOM 6831 C CA . ASP A 1 860 ? -111.692 -39.848 122.681 1.00 71.00 860 ASP A CA 1
ATOM 6832 C C . ASP A 1 860 ? -110.656 -38.706 122.753 1.00 71.00 860 ASP A C 1
ATOM 6834 O O . ASP A 1 860 ? -110.332 -38.130 121.711 1.00 71.00 860 ASP A O 1
ATOM 6838 N N . ASN A 1 861 ? -110.034 -38.483 123.921 1.00 69.38 861 ASN A N 1
ATOM 6839 C CA . ASN A 1 861 ? -109.081 -37.399 124.208 1.00 69.38 861 ASN A CA 1
ATOM 6840 C C . ASN A 1 861 ? -109.693 -36.008 123.951 1.00 69.38 861 ASN A C 1
ATOM 6842 O O . ASN A 1 861 ? -109.041 -35.115 123.397 1.00 69.38 861 ASN A O 1
ATOM 6846 N N . SER A 1 862 ? -110.961 -35.823 124.320 1.00 69.00 862 SER A N 1
ATOM 6847 C CA . SER A 1 862 ? -111.659 -34.538 124.191 1.00 69.00 862 SER A CA 1
ATOM 6848 C C . SER A 1 862 ? -111.281 -33.528 125.280 1.00 69.00 862 SER A C 1
ATOM 6850 O O . SER A 1 862 ? -111.486 -32.327 125.082 1.00 69.00 862 SER A O 1
ATOM 6852 N N . GLY A 1 863 ? -110.703 -33.982 126.397 1.00 73.25 863 GLY A N 1
ATOM 6853 C CA . GLY A 1 863 ? -110.360 -33.179 127.574 1.00 73.25 863 GLY A CA 1
ATOM 6854 C C . GLY A 1 863 ? -111.481 -33.085 128.618 1.00 73.25 863 GLY A C 1
ATOM 6855 O O . GLY A 1 863 ? -111.347 -32.335 129.589 1.00 73.25 863 GLY A O 1
ATOM 6856 N N . PHE A 1 864 ? -112.584 -33.818 128.428 1.00 77.94 864 PHE A N 1
ATOM 6857 C CA . PHE A 1 864 ? -113.782 -33.766 129.269 1.00 77.94 864 PHE A CA 1
ATOM 6858 C C . PHE A 1 864 ? -114.397 -35.163 129.414 1.00 77.94 864 PHE A C 1
ATOM 6860 O O . PHE A 1 864 ? -114.652 -35.836 128.423 1.00 77.94 864 PHE A O 1
ATOM 6867 N N . LEU A 1 865 ? -114.719 -35.589 130.638 1.00 76.44 865 LEU A N 1
ATOM 6868 C CA . LEU A 1 865 ? -115.395 -36.872 130.850 1.00 76.44 865 LEU A CA 1
ATOM 6869 C C . LEU A 1 865 ? -116.906 -36.730 130.628 1.00 76.44 865 LEU A C 1
ATOM 6871 O O . LEU A 1 865 ? -117.583 -35.992 131.353 1.00 76.44 865 LEU A O 1
ATOM 6875 N N . THR A 1 866 ? -117.453 -37.492 129.678 1.00 79.31 866 THR A N 1
ATOM 6876 C CA . THR A 1 866 ? -118.908 -37.637 129.507 1.00 79.31 866 THR A CA 1
ATOM 6877 C C . THR A 1 866 ? -119.534 -38.398 130.684 1.00 79.31 866 THR A C 1
ATOM 6879 O O . THR A 1 866 ? -118.852 -39.149 131.383 1.00 79.31 866 THR A O 1
ATOM 6882 N N . GLU A 1 867 ? -120.855 -38.297 130.888 1.00 74.62 867 GLU A N 1
ATOM 6883 C CA . GLU A 1 867 ? -121.572 -39.054 131.939 1.00 74.62 867 GLU A CA 1
ATOM 6884 C C . GLU A 1 867 ? -121.277 -40.571 131.875 1.00 74.62 867 GLU A C 1
ATOM 6886 O O . GLU A 1 867 ? -121.113 -41.239 132.899 1.00 74.62 867 GLU A O 1
ATOM 6891 N N . THR A 1 868 ? -121.149 -41.118 130.662 1.00 76.06 868 THR A N 1
ATOM 6892 C CA . THR A 1 868 ? -120.819 -42.527 130.398 1.00 76.06 868 THR A CA 1
ATOM 6893 C C . THR A 1 868 ? -119.376 -42.913 130.730 1.00 76.06 868 THR A C 1
ATOM 6895 O O . THR A 1 868 ? -119.121 -44.055 131.130 1.00 76.06 868 THR A O 1
ATOM 6898 N N . GLU A 1 869 ? -118.432 -41.987 130.604 1.00 78.62 869 GLU A N 1
ATOM 6899 C CA . GLU A 1 869 ? -117.022 -42.213 130.933 1.00 78.62 869 GLU A CA 1
ATOM 6900 C C . GLU A 1 869 ? -116.757 -41.954 132.413 1.00 78.62 869 GLU A C 1
ATOM 6902 O O . GLU A 1 869 ? -116.124 -42.782 133.062 1.00 78.62 869 GLU A O 1
ATOM 6907 N N . PHE A 1 870 ? -117.370 -40.926 133.007 1.00 78.00 870 PHE A N 1
ATOM 6908 C CA . PHE A 1 870 ? -117.374 -40.720 134.457 1.00 78.00 870 PHE A CA 1
ATOM 6909 C C . PHE A 1 870 ? -118.020 -41.902 135.204 1.00 78.00 870 PHE A C 1
ATOM 6911 O O . PHE A 1 870 ? -117.501 -42.341 136.233 1.00 78.00 870 PHE A O 1
ATOM 6918 N N . TRP A 1 871 ? -119.094 -42.493 134.661 1.00 72.19 871 TRP A N 1
ATOM 6919 C CA . TRP A 1 871 ? -119.656 -43.761 135.149 1.00 72.19 871 TRP A CA 1
ATOM 6920 C C . TRP A 1 871 ? -118.623 -44.897 135.140 1.00 72.19 871 TRP A C 1
ATOM 6922 O O . TRP A 1 871 ? -118.478 -45.651 136.112 1.00 72.19 871 TRP A O 1
ATOM 6932 N N . SER A 1 872 ? -117.916 -45.034 134.019 1.00 70.50 872 SER A N 1
ATOM 6933 C CA . SER A 1 872 ? -116.935 -46.097 133.796 1.00 70.50 872 SER A CA 1
ATOM 6934 C C . SER A 1 872 ? -115.716 -45.921 134.703 1.00 70.50 872 SER A C 1
ATOM 6936 O O . SER A 1 872 ? -115.297 -46.885 135.342 1.00 70.50 872 SER A O 1
ATOM 6938 N N . CYS A 1 873 ? -115.248 -44.683 134.872 1.00 72.56 873 CYS A N 1
ATOM 6939 C CA . CYS A 1 873 ? -114.229 -44.279 135.832 1.00 72.56 873 CYS A CA 1
ATOM 6940 C C . CYS A 1 873 ? -114.651 -44.598 137.273 1.00 72.56 873 CYS A C 1
ATOM 6942 O O . CYS A 1 873 ? -113.927 -45.312 137.961 1.00 72.56 873 CYS A O 1
ATOM 6944 N N . CYS A 1 874 ? -115.843 -44.172 137.722 1.00 67.38 874 CYS A N 1
ATOM 6945 C CA . CYS A 1 874 ? -116.367 -44.503 139.057 1.00 67.38 874 CYS A CA 1
ATOM 6946 C C . CYS A 1 874 ? -116.367 -46.017 139.321 1.00 67.38 874 CYS A C 1
ATOM 6948 O O . CYS A 1 874 ? -115.947 -46.470 140.386 1.00 67.38 874 CYS A O 1
ATOM 6950 N N . THR A 1 875 ? -116.793 -46.801 138.328 1.00 67.94 875 THR A N 1
ATOM 6951 C CA . THR A 1 875 ? -116.800 -48.266 138.416 1.00 67.94 875 THR A CA 1
ATOM 6952 C C . THR A 1 875 ? -115.372 -48.835 138.450 1.00 67.94 875 THR A C 1
ATOM 6954 O O . THR A 1 875 ? -115.095 -49.756 139.218 1.00 67.94 875 THR A O 1
ATOM 6957 N N . GLY A 1 876 ? -114.456 -48.276 137.651 1.00 61.91 876 GLY A N 1
ATOM 6958 C CA . GLY A 1 876 ? -113.056 -48.693 137.535 1.00 61.91 876 GLY A CA 1
ATOM 6959 C C . GLY A 1 876 ? -112.216 -48.413 138.782 1.00 61.91 876 GLY 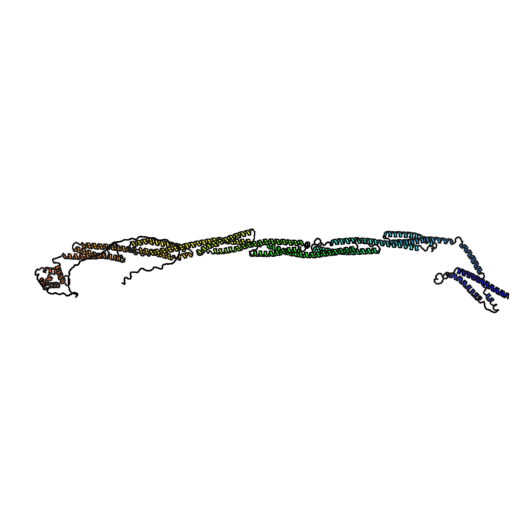A C 1
ATOM 6960 O O . GLY A 1 876 ? -111.446 -49.276 139.196 1.00 61.91 876 GLY A O 1
ATOM 6961 N N . ILE A 1 877 ? -112.436 -47.274 139.449 1.00 62.94 877 ILE A N 1
ATOM 6962 C CA . ILE A 1 877 ? -111.817 -46.937 140.747 1.00 62.94 877 ILE A CA 1
ATOM 6963 C C . ILE A 1 877 ? -112.509 -47.624 141.945 1.00 62.94 877 ILE A C 1
ATOM 6965 O O . ILE A 1 877 ? -112.233 -47.306 143.100 1.00 62.94 877 ILE A O 1
ATOM 6969 N N . GLY A 1 878 ? -113.405 -48.586 141.687 1.00 59.00 878 GLY A N 1
ATOM 6970 C CA . GLY A 1 878 ? -113.989 -49.478 142.693 1.00 59.00 878 GLY A CA 1
ATOM 6971 C C . GLY A 1 878 ? -115.224 -48.949 143.434 1.00 59.00 878 GLY A C 1
ATOM 6972 O O . GLY A 1 878 ? -115.672 -49.585 144.391 1.00 59.00 878 GLY A O 1
ATOM 6973 N N . LEU A 1 879 ? -115.805 -47.819 143.017 1.00 63.12 879 LEU A N 1
ATOM 6974 C CA . LEU A 1 879 ? -116.992 -47.242 143.654 1.00 63.12 879 LEU A CA 1
ATOM 6975 C C . LEU A 1 879 ? -118.281 -47.850 143.082 1.00 63.12 879 LEU A C 1
ATOM 6977 O O . LEU A 1 879 ? -118.753 -47.479 142.010 1.00 63.12 879 LEU A O 1
ATOM 6981 N N . VAL A 1 880 ? -118.893 -48.764 143.838 1.00 57.94 880 VAL A N 1
ATOM 6982 C CA . VAL A 1 880 ? -120.183 -49.377 143.482 1.00 57.94 880 VAL A CA 1
ATOM 6983 C C . VAL A 1 880 ? -121.338 -48.430 143.835 1.00 57.94 880 VAL A C 1
ATOM 6985 O O . VAL A 1 880 ? -121.860 -48.464 144.948 1.00 57.94 880 VAL A O 1
ATOM 6988 N N . LEU A 1 881 ? -121.727 -47.589 142.876 1.00 60.75 881 LEU A N 1
ATOM 6989 C CA . LEU A 1 881 ? -122.869 -46.667 142.951 1.00 60.75 881 LEU A CA 1
ATOM 6990 C C . LEU A 1 881 ? -124.018 -47.137 142.037 1.00 60.75 881 LEU A C 1
ATOM 6992 O O . LEU A 1 881 ? -123.791 -47.812 141.031 1.00 60.75 881 LEU A O 1
ATOM 6996 N N . THR A 1 882 ? -125.265 -46.807 142.382 1.00 65.88 882 THR A N 1
ATOM 6997 C CA . THR A 1 882 ? -126.451 -47.108 141.549 1.00 65.88 882 THR A CA 1
ATOM 6998 C C . THR A 1 882 ? -126.723 -46.002 140.516 1.00 65.88 882 THR A C 1
ATOM 7000 O O . THR A 1 882 ? -126.104 -44.940 140.588 1.00 65.88 882 THR A O 1
ATOM 7003 N N . LYS A 1 883 ? -127.597 -46.230 139.508 1.00 66.00 883 LYS A N 1
ATOM 7004 C CA . LYS A 1 883 ? -127.684 -45.296 138.360 1.00 66.00 883 LYS A CA 1
ATOM 7005 C C . LYS A 1 883 ? -128.050 -43.873 138.781 1.00 66.00 883 LYS A C 1
ATOM 7007 O O . LYS A 1 883 ? -127.312 -42.934 138.497 1.00 66.00 883 LYS A O 1
ATOM 7012 N N . ASP A 1 884 ? -129.115 -43.777 139.560 1.00 67.50 884 ASP A N 1
ATOM 7013 C CA . ASP A 1 884 ? -129.658 -42.546 140.123 1.00 67.50 884 ASP A CA 1
ATOM 7014 C C . ASP A 1 884 ? -128.638 -41.808 141.030 1.00 67.50 884 ASP A C 1
ATOM 7016 O O . ASP A 1 884 ? -128.728 -40.595 141.212 1.00 67.50 884 ASP A O 1
ATOM 7020 N N . GLU A 1 885 ? -127.643 -42.510 141.596 1.00 63.59 885 GLU A N 1
ATOM 7021 C CA . GLU A 1 885 ? -126.605 -41.922 142.457 1.00 63.59 885 GLU A CA 1
ATOM 7022 C C . GLU A 1 885 ? -125.443 -41.308 141.666 1.00 63.59 885 GLU A C 1
ATOM 7024 O O . GLU A 1 885 ? -124.941 -40.256 142.066 1.00 63.59 885 GLU A O 1
ATOM 7029 N N . VAL A 1 886 ? -125.016 -41.910 140.547 1.00 69.44 886 VAL A N 1
ATOM 7030 C CA . VAL A 1 886 ? -123.974 -41.299 139.697 1.00 69.44 886 VAL A CA 1
ATOM 7031 C C . VAL A 1 886 ? -124.544 -40.120 138.918 1.00 69.44 886 VAL A C 1
ATOM 7033 O O . VAL A 1 886 ? -123.896 -39.082 138.913 1.00 69.44 886 VAL A O 1
ATOM 7036 N N . GLU A 1 887 ? -125.767 -40.217 138.376 1.00 69.56 887 GLU A N 1
ATOM 7037 C CA . GLU A 1 887 ? -126.471 -39.071 137.762 1.00 69.56 887 GLU A CA 1
ATOM 7038 C C . GLU A 1 887 ? -126.535 -37.881 138.742 1.00 69.56 887 GLU A C 1
ATOM 7040 O O . GLU A 1 887 ? -126.163 -36.758 138.406 1.00 69.56 887 GLU A O 1
ATOM 7045 N N . SER A 1 888 ? -126.908 -38.141 140.003 1.00 68.81 888 SER A N 1
ATOM 7046 C CA . SER A 1 888 ? -126.943 -37.131 141.073 1.00 68.81 888 SER A CA 1
ATOM 7047 C C . SER A 1 888 ? -125.556 -36.610 141.493 1.00 68.81 888 SER A C 1
ATOM 7049 O O . SER A 1 888 ? -125.444 -35.483 141.973 1.00 68.81 888 SER A O 1
ATOM 7051 N N . THR A 1 889 ? -124.488 -37.400 141.323 1.00 67.00 889 THR A N 1
ATOM 7052 C CA . THR A 1 889 ? -123.114 -36.971 141.644 1.00 67.00 889 THR A CA 1
ATOM 7053 C C . THR A 1 889 ? -122.522 -36.138 140.505 1.00 67.00 889 THR A C 1
ATOM 7055 O O . THR A 1 889 ? -121.994 -35.060 140.759 1.00 67.00 889 THR A O 1
ATOM 7058 N N . PHE A 1 890 ? -122.667 -36.586 139.258 1.00 75.00 890 PHE A N 1
ATOM 7059 C CA . PHE A 1 890 ? -122.217 -35.899 138.045 1.00 75.00 890 PHE A CA 1
ATOM 7060 C C . PHE A 1 890 ? -122.864 -34.509 137.927 1.00 75.00 890 PHE A C 1
ATOM 7062 O O . PHE A 1 890 ? -122.163 -33.504 137.848 1.00 75.00 890 PHE A O 1
ATOM 7069 N N . ALA A 1 891 ? -124.189 -34.427 138.107 1.00 70.81 891 ALA A N 1
ATOM 7070 C CA . ALA A 1 891 ? -124.941 -33.167 138.150 1.00 70.81 891 ALA A CA 1
ATOM 7071 C C . ALA A 1 891 ? -124.674 -32.286 139.396 1.00 70.81 891 ALA A C 1
ATOM 7073 O O . ALA A 1 891 ? -125.315 -31.248 139.566 1.00 70.81 891 ALA A O 1
ATOM 7074 N N . SER A 1 892 ? -123.762 -32.696 140.287 1.00 66.69 892 SER A N 1
ATOM 7075 C CA . SER A 1 892 ? -123.236 -31.874 141.389 1.00 66.69 892 SER A CA 1
ATOM 7076 C C . SER A 1 892 ? -121.777 -31.439 141.189 1.00 66.69 892 SER A C 1
ATOM 7078 O O . SER A 1 892 ? -121.252 -30.706 142.026 1.00 66.69 892 SER A O 1
ATOM 7080 N N . LEU A 1 893 ? -121.140 -31.895 140.103 1.00 67.12 893 LEU A N 1
ATOM 7081 C CA . LEU A 1 893 ? -119.747 -31.621 139.745 1.00 67.12 893 LEU A CA 1
ATOM 7082 C C . LEU A 1 893 ? -119.615 -30.774 138.488 1.00 67.12 893 LEU A C 1
ATOM 7084 O O . LEU A 1 893 ? -118.797 -29.859 138.504 1.00 67.12 893 LEU A O 1
ATOM 7088 N N . ASP A 1 894 ? -120.449 -31.026 137.471 1.00 74.81 894 ASP A N 1
ATOM 7089 C CA . ASP A 1 894 ? -120.677 -30.087 136.369 1.00 74.81 894 ASP A CA 1
ATOM 7090 C C . ASP A 1 894 ? -121.254 -28.786 136.948 1.00 74.81 894 ASP A C 1
ATOM 7092 O O . ASP A 1 894 ? -122.461 -28.614 137.142 1.00 74.81 894 ASP A O 1
ATOM 7096 N N . THR A 1 895 ? -120.347 -27.880 137.305 1.00 65.12 895 THR A N 1
ATOM 7097 C CA . THR A 1 895 ? -120.655 -26.573 137.887 1.00 65.12 895 THR A CA 1
ATOM 7098 C C . THR A 1 895 ? -120.766 -25.526 136.774 1.00 65.12 895 THR A C 1
ATOM 7100 O O . THR A 1 895 ? -121.336 -24.450 136.980 1.00 65.12 895 THR A O 1
ATOM 7103 N N . SER A 1 896 ? -120.257 -25.858 135.582 1.00 67.12 896 SER A N 1
ATOM 7104 C CA . SER A 1 896 ? -120.396 -25.093 134.343 1.00 67.12 896 SER A CA 1
ATOM 7105 C C . SER A 1 896 ? -121.820 -25.147 133.756 1.00 67.12 896 SER A C 1
ATOM 7107 O O . SER A 1 896 ? -122.319 -24.140 133.243 1.00 67.12 896 SER A O 1
ATOM 7109 N N . GLY A 1 897 ? -122.494 -26.293 133.893 1.00 63.56 897 GLY A N 1
ATOM 7110 C CA . GLY A 1 897 ? -123.779 -26.627 133.283 1.00 63.56 897 GLY A CA 1
ATOM 7111 C C . GLY A 1 897 ? -123.694 -27.113 131.828 1.00 63.56 897 GLY A C 1
ATOM 7112 O O . GLY A 1 897 ? -124.680 -26.947 131.101 1.00 63.56 897 GLY A O 1
ATOM 7113 N N . ASP A 1 898 ? -122.549 -27.644 131.380 1.00 70.38 898 ASP A N 1
ATOM 7114 C CA . ASP A 1 898 ? -122.302 -28.049 129.985 1.00 70.38 898 ASP A CA 1
ATOM 7115 C C . ASP A 1 898 ? -122.549 -29.542 129.670 1.00 70.38 898 ASP A C 1
ATOM 7117 O O . ASP A 1 898 ? -122.556 -29.923 128.496 1.00 70.38 898 ASP A O 1
ATOM 7121 N N . GLN A 1 899 ? -122.889 -30.340 130.691 1.00 73.12 899 GLN A N 1
ATOM 7122 C CA . GLN A 1 899 ? -123.133 -31.792 130.661 1.00 73.12 899 GLN A CA 1
ATOM 7123 C C . GLN A 1 899 ? -121.891 -32.691 130.528 1.00 73.12 899 GLN A C 1
ATOM 7125 O O . GLN A 1 899 ? -122.042 -33.897 130.314 1.00 73.12 899 GLN A O 1
ATOM 7130 N N . ASN A 1 900 ? -120.688 -32.153 130.729 1.00 75.88 900 ASN A N 1
ATOM 7131 C CA . ASN A 1 900 ? -119.449 -32.915 130.903 1.00 75.88 900 ASN A CA 1
ATOM 7132 C C . ASN A 1 900 ? -118.779 -32.553 132.240 1.00 75.88 900 ASN A C 1
ATOM 7134 O O . ASN A 1 900 ? -119.240 -31.673 132.963 1.00 75.88 900 ASN A O 1
ATOM 7138 N N . VAL A 1 901 ? -117.692 -33.244 132.592 1.00 75.56 901 VAL A N 1
ATOM 7139 C CA . VAL A 1 901 ? -116.854 -32.892 133.751 1.00 75.56 901 VAL A CA 1
ATOM 7140 C C . VAL A 1 901 ? -115.423 -32.645 133.283 1.00 75.56 901 VAL A C 1
ATOM 7142 O O . VAL A 1 901 ? -114.778 -33.535 132.724 1.00 75.56 901 VAL A O 1
ATOM 7145 N N . SER A 1 902 ? -114.927 -31.430 133.517 1.00 75.00 902 SER A N 1
ATOM 7146 C CA . SER A 1 902 ? -113.556 -31.029 133.181 1.00 75.00 902 SER A CA 1
ATOM 7147 C C . SER A 1 902 ? -112.509 -31.631 134.131 1.00 75.00 902 SER A C 1
ATOM 7149 O O . SER A 1 902 ? -112.825 -32.044 135.250 1.00 75.00 902 SER A O 1
ATOM 7151 N N . LEU A 1 903 ? -111.235 -31.636 133.720 1.00 73.00 903 LEU A N 1
ATOM 7152 C CA . LEU A 1 903 ? -110.106 -32.079 134.556 1.00 73.00 903 LEU A CA 1
ATOM 7153 C C . LEU A 1 903 ? -110.012 -31.307 135.893 1.00 73.00 903 LEU A C 1
ATOM 7155 O O . LEU A 1 903 ? -109.719 -31.899 136.936 1.00 73.00 903 LEU A O 1
ATOM 7159 N N . ASP A 1 904 ? -110.313 -30.005 135.889 1.00 68.88 904 ASP A N 1
ATOM 7160 C CA . ASP A 1 904 ? -110.336 -29.169 137.098 1.00 68.88 904 ASP A CA 1
ATOM 7161 C C . ASP A 1 904 ? -111.493 -29.558 138.041 1.00 68.88 904 ASP A C 1
ATOM 7163 O O . ASP A 1 904 ? -111.291 -29.697 139.247 1.00 68.88 904 ASP A O 1
ATOM 7167 N N . GLU A 1 905 ? -112.701 -29.804 137.521 1.00 73.00 905 GLU A N 1
ATOM 7168 C CA . GLU A 1 905 ? -113.845 -30.251 138.336 1.00 73.00 905 GLU A CA 1
ATOM 7169 C C . GLU A 1 905 ? -113.642 -31.682 138.872 1.00 73.00 905 GLU A C 1
ATOM 7171 O O . GLU A 1 905 ? -113.933 -31.965 140.040 1.00 73.00 905 GLU A O 1
ATOM 7176 N N . PHE A 1 906 ? -113.074 -32.578 138.057 1.00 71.50 906 PHE A N 1
ATOM 7177 C CA . PHE A 1 906 ? -112.764 -33.957 138.440 1.00 71.50 906 PHE A CA 1
ATOM 7178 C C . PHE A 1 906 ? -111.683 -34.038 139.527 1.00 71.50 906 PHE A C 1
ATOM 7180 O O . PHE A 1 906 ? -111.852 -34.745 140.527 1.00 71.50 906 PHE A O 1
ATOM 7187 N N . SER A 1 907 ? -110.584 -33.294 139.369 1.00 68.06 907 SER A N 1
ATOM 7188 C CA . SER A 1 907 ? -109.478 -33.286 140.335 1.00 68.06 907 SER A CA 1
ATOM 7189 C C . SER A 1 907 ? -109.891 -32.694 141.688 1.00 68.06 907 SER A C 1
ATOM 7191 O O . SER A 1 907 ? -109.511 -33.234 142.733 1.00 68.06 907 SER A O 1
ATOM 7193 N N . ILE A 1 908 ? -110.756 -31.670 141.697 1.00 66.50 908 ILE A N 1
ATOM 7194 C CA . ILE A 1 908 ? -111.385 -31.149 142.922 1.00 66.50 908 ILE A CA 1
ATOM 7195 C C . ILE A 1 908 ? -112.218 -32.239 143.620 1.00 66.50 908 ILE A C 1
ATOM 7197 O O . ILE A 1 908 ? -112.087 -32.417 144.834 1.00 66.50 908 ILE A O 1
ATOM 7201 N N . TRP A 1 909 ? -113.032 -33.005 142.885 1.00 67.00 909 TRP A N 1
ATOM 7202 C CA . TRP A 1 909 ? -113.847 -34.080 143.470 1.00 67.00 909 TRP A CA 1
ATOM 7203 C C . TRP A 1 909 ? -113.018 -35.221 144.067 1.00 67.00 909 TRP A C 1
ATOM 7205 O O . TRP A 1 909 ? -113.314 -35.691 145.171 1.00 67.00 909 TRP A O 1
ATOM 7215 N N . MET A 1 910 ? -111.969 -35.661 143.364 1.00 65.06 910 MET A N 1
ATOM 7216 C CA . MET A 1 910 ? -111.069 -36.699 143.874 1.00 65.06 910 MET A CA 1
ATOM 7217 C C . MET A 1 910 ? -110.350 -36.238 145.149 1.00 65.06 910 MET A C 1
ATOM 7219 O O . MET A 1 910 ? -110.310 -36.987 146.129 1.00 65.06 910 MET A O 1
ATOM 7223 N N . ALA A 1 911 ? -109.858 -34.995 145.190 1.00 62.03 911 ALA A N 1
ATOM 7224 C CA . ALA A 1 911 ? -109.190 -34.437 146.367 1.00 62.03 911 ALA A CA 1
ATOM 7225 C C . ALA A 1 911 ? -110.110 -34.359 147.609 1.00 62.03 911 ALA A C 1
ATOM 7227 O O . ALA A 1 911 ? -109.689 -34.703 148.719 1.00 62.03 911 ALA A O 1
ATOM 7228 N N . ASP A 1 912 ? -111.379 -33.975 147.436 1.00 59.25 912 ASP A N 1
ATOM 7229 C CA . ASP A 1 912 ? -112.346 -33.856 148.543 1.00 59.25 912 ASP A CA 1
ATOM 7230 C C . ASP A 1 912 ? -112.844 -35.230 149.056 1.00 59.25 912 ASP A C 1
ATOM 7232 O O . ASP A 1 912 ? -113.318 -35.355 150.188 1.00 59.25 912 ASP A O 1
ATOM 7236 N N . ARG A 1 913 ? -112.679 -36.307 148.266 1.00 58.81 913 ARG A N 1
ATOM 7237 C CA . ARG A 1 913 ? -112.927 -37.696 148.708 1.00 58.81 913 ARG A CA 1
ATOM 7238 C C . ARG A 1 913 ? -111.709 -38.387 149.323 1.00 58.81 913 ARG A C 1
ATOM 7240 O O . ARG A 1 913 ? -111.886 -39.179 150.248 1.00 58.81 913 ARG A O 1
ATOM 7247 N N . LEU A 1 914 ? -110.491 -38.062 148.889 1.00 55.50 914 LEU A N 1
ATOM 7248 C CA . LEU A 1 914 ? -109.242 -38.595 149.460 1.00 55.50 914 LEU A CA 1
ATOM 7249 C C . LEU A 1 914 ? -108.936 -38.077 150.883 1.00 55.50 914 LEU A C 1
ATOM 7251 O O . LEU A 1 914 ? -107.985 -38.530 151.518 1.00 55.50 914 LEU A O 1
ATOM 7255 N N . THR A 1 915 ? -109.741 -37.149 151.411 1.00 51.38 915 THR A N 1
ATOM 7256 C CA . THR A 1 915 ? -109.497 -36.448 152.684 1.00 51.38 915 THR A CA 1
ATOM 7257 C C . THR A 1 915 ? -110.402 -36.869 153.858 1.00 51.38 915 THR A C 1
ATOM 7259 O O . THR A 1 915 ? -110.289 -36.294 154.944 1.00 51.38 915 THR A O 1
ATOM 7262 N N . GLN A 1 916 ? -111.234 -37.919 153.726 1.00 40.09 916 GLN A N 1
ATOM 7263 C CA . GLN A 1 916 ? -111.939 -38.528 154.874 1.00 40.09 916 GLN A CA 1
ATOM 7264 C C . GLN A 1 916 ? -111.176 -39.735 155.477 1.00 40.09 916 GLN A C 1
ATOM 7266 O O . GLN A 1 916 ? -110.816 -40.658 154.750 1.00 40.09 916 GLN A O 1
ATOM 7271 N N . PRO A 1 917 ? -110.932 -39.784 156.807 1.00 44.62 917 PRO A N 1
ATOM 7272 C CA . PRO A 1 917 ? -109.994 -40.750 157.390 1.00 44.62 917 PRO A CA 1
ATOM 7273 C C . PRO A 1 917 ? -110.636 -42.049 157.921 1.00 44.62 917 PRO A C 1
ATOM 7275 O O . PRO A 1 917 ? -111.160 -42.077 159.038 1.00 44.62 917 PRO A O 1
ATOM 7278 N N . SER A 1 918 ? -110.459 -43.176 157.219 1.00 31.84 918 SER A N 1
ATOM 7279 C CA . SER A 1 918 ? -110.574 -44.512 157.837 1.00 31.84 918 SER A CA 1
ATOM 7280 C C . SER A 1 918 ? -109.802 -45.624 157.107 1.00 31.84 918 SER A C 1
ATOM 7282 O O . SER A 1 918 ? -110.138 -45.919 155.972 1.00 31.84 918 SER A O 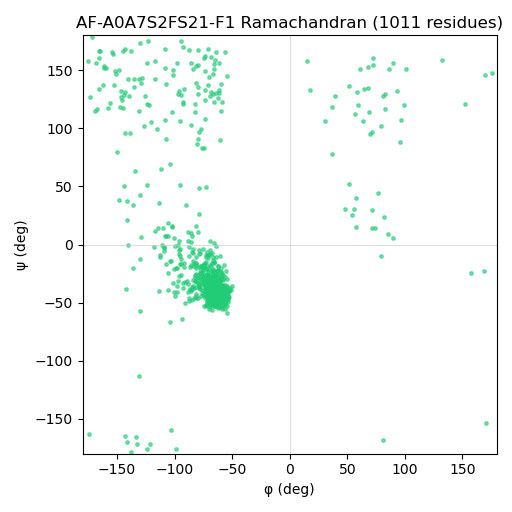1
ATOM 7284 N N . ALA A 1 919 ? -108.882 -46.285 157.833 1.00 36.09 919 ALA A N 1
ATOM 7285 C CA . ALA A 1 919 ? -108.403 -47.680 157.690 1.00 36.09 919 ALA A CA 1
ATOM 7286 C C . ALA A 1 919 ? -107.904 -48.211 156.309 1.00 36.09 919 ALA A C 1
ATOM 7288 O O . ALA A 1 919 ? -108.575 -48.084 155.302 1.00 36.09 919 ALA A O 1
ATOM 7289 N N . ALA A 1 920 ? -106.791 -48.955 156.211 1.00 38.91 920 ALA A N 1
ATOM 7290 C CA . ALA A 1 920 ? -105.741 -49.266 157.190 1.00 38.91 920 ALA A CA 1
ATOM 7291 C C . ALA A 1 920 ? -104.449 -49.759 156.498 1.00 38.91 920 ALA A C 1
ATOM 7293 O O . ALA A 1 920 ? -104.489 -50.387 155.446 1.00 38.91 920 ALA A O 1
ATOM 7294 N N . SER A 1 921 ? -103.298 -49.561 157.152 1.00 42.00 921 SER A N 1
ATOM 7295 C CA . SER A 1 921 ? -101.970 -50.034 156.710 1.00 42.00 921 SER A CA 1
ATOM 7296 C C . SER A 1 921 ? -101.734 -51.532 157.015 1.00 42.00 921 SER A C 1
ATOM 7298 O O . SER A 1 921 ? -100.757 -51.897 157.667 1.00 42.00 921 SER A O 1
ATOM 7300 N N . GLY A 1 922 ? -102.692 -52.394 156.657 1.00 43.72 922 GLY A N 1
ATOM 7301 C CA . GLY A 1 922 ? -102.668 -53.832 156.969 1.00 43.72 922 GLY A CA 1
ATOM 7302 C C . GLY A 1 922 ? -102.306 -54.706 155.769 1.00 43.72 922 GLY A C 1
ATOM 7303 O O . GLY A 1 922 ? -101.252 -55.340 155.732 1.00 43.72 922 GLY A O 1
ATOM 7304 N N . ASP A 1 923 ? -103.189 -54.718 154.775 1.00 48.81 923 ASP A N 1
ATOM 7305 C CA . ASP A 1 923 ? -103.340 -55.867 153.871 1.00 48.81 923 ASP A CA 1
ATOM 7306 C C . ASP A 1 923 ? -102.211 -56.003 152.827 1.00 48.81 923 ASP A C 1
ATOM 7308 O O . ASP A 1 923 ? -101.923 -57.097 152.338 1.00 48.81 923 ASP A O 1
ATOM 7312 N N . VAL A 1 924 ? -101.491 -54.913 152.538 1.00 48.78 924 VAL A N 1
ATOM 7313 C CA . VAL A 1 924 ? -100.359 -54.891 151.586 1.00 48.78 924 VAL A CA 1
ATOM 7314 C C . VAL A 1 924 ? -99.163 -55.722 152.085 1.00 48.78 924 VAL A C 1
ATOM 7316 O O . VAL A 1 924 ? -98.381 -56.232 151.282 1.00 48.78 924 VAL A O 1
ATOM 7319 N N . VAL A 1 925 ? -99.031 -55.921 153.403 1.00 50.22 925 VAL A N 1
ATOM 7320 C CA . VAL A 1 925 ? -97.960 -56.750 153.991 1.00 50.22 925 VAL A CA 1
ATOM 7321 C C . VAL A 1 925 ? -98.235 -58.248 153.801 1.00 50.22 925 VAL A C 1
ATOM 7323 O O . VAL A 1 925 ? -97.296 -59.031 153.664 1.00 50.22 925 VAL A O 1
ATOM 7326 N N . GLU A 1 926 ? -99.504 -58.661 153.738 1.00 42.50 926 GLU A N 1
ATOM 7327 C CA . GLU A 1 926 ? -99.878 -60.075 153.608 1.00 42.50 926 GLU A CA 1
ATOM 7328 C C . GLU A 1 926 ? -99.763 -60.572 152.152 1.00 42.50 926 GLU A C 1
ATOM 7330 O O . GLU A 1 926 ? -99.376 -61.718 151.913 1.00 42.50 926 GLU A O 1
ATOM 7335 N N . ALA A 1 927 ? -99.935 -59.680 151.168 1.00 45.56 927 ALA A N 1
ATOM 7336 C CA . ALA A 1 927 ? -99.647 -59.963 149.758 1.00 45.56 927 ALA A CA 1
ATOM 7337 C C . ALA A 1 927 ? -98.169 -60.341 149.506 1.00 45.56 927 ALA A C 1
ATOM 7339 O O . ALA A 1 927 ? -97.878 -61.238 148.711 1.00 45.56 927 ALA A O 1
ATOM 7340 N N . PHE A 1 928 ? -97.228 -59.712 150.222 1.00 37.75 928 PHE A N 1
ATOM 7341 C CA . PHE A 1 928 ? -95.785 -59.941 150.049 1.00 37.75 928 PHE A CA 1
ATOM 7342 C C . PHE A 1 928 ? -95.285 -61.304 150.565 1.00 37.75 928 PHE A C 1
ATOM 7344 O O . PHE A 1 928 ? -94.129 -61.659 150.334 1.00 37.75 928 PHE A O 1
ATOM 7351 N N . HIS A 1 929 ? -96.139 -62.091 151.228 1.00 41.78 929 HIS A N 1
ATOM 7352 C CA . HIS A 1 929 ? -95.796 -63.424 151.730 1.00 41.78 929 HIS A CA 1
ATOM 7353 C C . HIS A 1 929 ? -96.196 -64.586 150.804 1.00 41.78 929 HIS A C 1
ATOM 7355 O O . HIS A 1 929 ? -95.782 -65.716 151.059 1.00 41.78 929 HIS A O 1
ATOM 7361 N N . ILE A 1 930 ? -96.956 -64.337 149.729 1.00 44.06 930 ILE A N 1
ATOM 7362 C CA . ILE A 1 930 ? -97.524 -65.399 148.873 1.00 44.06 930 ILE A CA 1
ATOM 7363 C C . ILE A 1 930 ? -96.618 -65.771 147.679 1.00 44.06 930 ILE A C 1
ATOM 7365 O O . ILE A 1 930 ? -96.733 -66.873 147.145 1.00 44.06 930 ILE A O 1
ATOM 7369 N N . ILE A 1 931 ? -95.667 -64.914 147.284 1.00 39.59 931 ILE A N 1
ATOM 7370 C CA . ILE A 1 931 ? -94.751 -65.162 146.150 1.00 39.59 931 ILE A CA 1
ATOM 7371 C C . ILE A 1 931 ? -93.313 -65.364 146.655 1.00 39.59 931 ILE A C 1
ATOM 7373 O O . ILE A 1 931 ? -92.424 -64.553 146.401 1.00 39.59 931 ILE A O 1
ATOM 7377 N N . ASN A 1 932 ? -93.080 -66.440 147.415 1.00 40.09 932 ASN A N 1
ATOM 7378 C CA . ASN A 1 932 ? -91.736 -66.791 147.900 1.00 40.09 932 ASN A CA 1
ATOM 7379 C C . ASN A 1 932 ? -91.511 -68.312 148.061 1.00 40.09 932 ASN A C 1
ATOM 7381 O O . ASN A 1 932 ? -90.867 -68.756 149.010 1.00 40.09 932 ASN A O 1
ATOM 7385 N N . GLU A 1 933 ? -92.047 -69.123 147.141 1.00 31.38 933 GLU A N 1
ATOM 7386 C CA . GLU A 1 933 ? -91.841 -70.578 147.128 1.00 31.38 933 GLU A CA 1
ATOM 7387 C C . GLU A 1 933 ? -91.419 -71.122 145.745 1.00 31.38 933 GLU A C 1
ATOM 7389 O O . GLU A 1 933 ? -92.220 -71.166 144.818 1.00 31.38 933 GLU A O 1
ATOM 7394 N N . TRP A 1 934 ? -90.182 -71.652 145.696 1.00 31.00 934 TRP A N 1
ATOM 7395 C CA . TRP A 1 934 ? -89.658 -72.675 144.762 1.00 31.00 934 TRP A CA 1
ATOM 7396 C C . TRP A 1 934 ? -89.391 -72.292 143.276 1.00 31.00 934 TRP A C 1
ATOM 7398 O O . TRP A 1 934 ? -90.086 -71.460 142.704 1.00 31.00 934 TRP A O 1
ATOM 7408 N N . PRO A 1 935 ? -88.465 -72.994 142.574 1.00 38.03 935 PRO A N 1
ATOM 7409 C CA . PRO A 1 935 ? -87.186 -73.529 143.062 1.00 38.03 935 PRO A CA 1
ATOM 7410 C C . PRO A 1 935 ? -85.991 -73.342 142.082 1.00 38.03 935 PRO A C 1
ATOM 7412 O O . PRO A 1 935 ? -86.094 -72.789 140.993 1.00 38.03 935 PRO A O 1
ATOM 7415 N N . VAL A 1 936 ? -84.836 -73.859 142.507 1.00 35.44 936 VAL A N 1
ATOM 7416 C CA . VAL A 1 936 ? -83.530 -73.913 141.820 1.00 35.44 936 VAL A CA 1
ATOM 7417 C C . VAL A 1 936 ? -83.556 -74.708 140.497 1.00 35.44 936 VAL A C 1
ATOM 7419 O O . VAL A 1 936 ? -84.013 -75.844 140.517 1.00 35.44 936 VAL A O 1
ATOM 7422 N N . GLU A 1 937 ? -82.977 -74.171 139.406 1.00 30.72 937 GLU A N 1
ATOM 7423 C CA . GLU A 1 937 ? -81.881 -74.773 138.592 1.00 30.72 937 GLU A CA 1
ATOM 7424 C C . GLU A 1 937 ? -81.525 -73.934 137.333 1.00 30.72 937 GLU A C 1
ATOM 7426 O O . GLU A 1 937 ? -82.376 -73.282 136.739 1.00 30.72 937 GLU A O 1
ATOM 7431 N N . TYR A 1 938 ? -80.246 -73.948 136.924 1.00 36.81 938 TYR A N 1
ATOM 7432 C CA . TYR A 1 938 ? -79.730 -73.310 135.693 1.00 36.81 938 TYR A CA 1
ATOM 7433 C C . TYR A 1 938 ? -79.736 -74.303 134.516 1.00 36.81 938 TYR A C 1
ATOM 7435 O O . TYR A 1 938 ? -79.171 -75.391 134.649 1.00 36.81 938 TYR A O 1
ATOM 7443 N N . PRO A 1 939 ? -80.218 -73.894 133.329 1.00 35.25 939 PRO A N 1
ATOM 7444 C CA . PRO A 1 939 ? -79.513 -74.227 132.081 1.00 35.25 939 PRO A CA 1
ATOM 7445 C C . PRO A 1 939 ? -79.388 -72.961 131.165 1.00 35.25 939 PRO A C 1
ATOM 7447 O O . PRO A 1 939 ? -79.383 -71.861 131.716 1.00 35.25 939 PRO A O 1
ATOM 7450 N N . PRO A 1 940 ? -79.054 -73.019 129.853 1.00 36.03 940 PRO A N 1
ATOM 7451 C CA . PRO A 1 940 ? -77.745 -72.531 129.407 1.00 36.03 940 PRO A CA 1
ATOM 7452 C C . PRO A 1 940 ? -77.794 -71.403 128.343 1.00 36.03 940 PRO A C 1
ATOM 7454 O O . PRO A 1 940 ? -78.838 -70.832 128.053 1.00 36.03 940 PRO A O 1
ATOM 7457 N N . ARG A 1 941 ? -76.620 -71.059 127.786 1.00 44.12 941 ARG A N 1
ATOM 7458 C CA . ARG A 1 941 ? -76.412 -70.025 126.748 1.00 44.12 941 ARG A CA 1
ATOM 7459 C C . ARG A 1 941 ? -77.141 -70.298 125.421 1.00 44.12 941 ARG A C 1
ATOM 7461 O O . ARG A 1 941 ? -77.261 -71.452 125.028 1.00 44.12 941 ARG A O 1
ATOM 7468 N N . GLU A 1 942 ? -77.371 -69.196 124.696 1.00 34.28 942 GLU A N 1
ATOM 7469 C CA . GLU A 1 942 ? -77.837 -69.069 123.301 1.00 34.28 942 GLU A CA 1
ATOM 7470 C C . GLU A 1 942 ? -79.293 -69.495 123.032 1.00 34.28 942 GLU A C 1
ATOM 7472 O O . GLU A 1 942 ? -79.625 -70.676 123.042 1.00 34.28 942 GLU A O 1
ATOM 7477 N N . GLU A 1 943 ? -80.113 -68.499 122.659 1.00 31.94 943 GLU A N 1
ATOM 7478 C CA . GLU A 1 943 ? -81.491 -68.625 122.141 1.00 31.94 943 GLU A CA 1
ATOM 7479 C C . GLU A 1 943 ? -82.540 -69.142 123.167 1.00 31.94 943 GLU A C 1
ATOM 7481 O O . GLU A 1 943 ? -82.219 -69.773 124.164 1.00 31.94 943 GLU A O 1
ATOM 7486 N N . VAL A 1 944 ? -83.838 -68.825 123.069 1.00 33.56 944 VAL A N 1
ATOM 7487 C CA . VAL A 1 944 ? -84.634 -68.346 121.923 1.00 33.56 944 VAL A CA 1
ATOM 7488 C C . VAL A 1 944 ? -85.212 -66.944 122.153 1.00 33.56 944 VAL A C 1
ATOM 7490 O O . VAL A 1 944 ? -85.607 -66.580 123.254 1.00 33.56 944 VAL A O 1
ATOM 7493 N N . LYS A 1 945 ? -85.240 -66.148 121.077 1.00 46.91 945 LYS A N 1
ATOM 7494 C CA . LYS A 1 945 ? -85.654 -64.737 121.056 1.00 46.91 945 LYS A CA 1
ATOM 7495 C C . LYS A 1 945 ? -87.147 -64.528 121.388 1.00 46.91 945 LYS A C 1
ATOM 7497 O O . LYS A 1 945 ? -87.986 -65.325 120.978 1.00 46.91 945 LYS A O 1
ATOM 7502 N N . ASN A 1 946 ? -87.428 -63.349 121.961 1.00 36.03 946 ASN A N 1
ATOM 7503 C CA . ASN A 1 946 ? -88.725 -62.687 122.218 1.00 36.03 946 ASN A CA 1
ATOM 7504 C C . ASN A 1 946 ? -89.387 -62.920 123.598 1.00 36.03 946 ASN A C 1
ATOM 7506 O O . ASN A 1 946 ? -89.600 -64.047 124.029 1.00 36.03 946 ASN A O 1
ATOM 7510 N N . SER A 1 947 ? -89.824 -61.800 124.201 1.00 29.28 947 SER A N 1
ATOM 7511 C CA . SER A 1 947 ? -90.507 -61.610 125.505 1.00 29.28 947 SER A CA 1
ATOM 7512 C C . SER A 1 947 ? -89.688 -61.893 126.785 1.00 29.28 947 SER A C 1
ATOM 7514 O O . SER A 1 947 ? -89.002 -62.902 126.858 1.00 29.28 947 SER A O 1
ATOM 7516 N N . VAL A 1 948 ? -89.710 -61.057 127.840 1.00 34.09 948 VAL A N 1
ATOM 7517 C CA . VAL A 1 948 ? -90.198 -59.661 128.011 1.00 34.09 948 VAL A CA 1
ATOM 7518 C C . VAL A 1 948 ? -89.377 -58.968 129.133 1.00 34.09 948 VAL A C 1
ATOM 7520 O O . VAL A 1 948 ? -88.980 -59.637 130.078 1.00 34.09 948 VAL A O 1
ATOM 7523 N N . ALA A 1 949 ? -89.191 -57.640 129.032 1.00 39.25 949 ALA A N 1
ATOM 7524 C CA . ALA A 1 949 ? -88.731 -56.673 130.058 1.00 39.25 949 ALA A CA 1
ATOM 7525 C C . ALA A 1 949 ? -87.358 -56.845 130.767 1.00 39.25 949 ALA A C 1
ATOM 7527 O O . ALA A 1 949 ? -87.101 -57.838 131.441 1.00 39.25 949 ALA A O 1
ATOM 7528 N N . ASN A 1 950 ? -86.563 -55.758 130.816 1.00 29.67 950 ASN A N 1
ATOM 7529 C CA . ASN A 1 950 ? -86.436 -54.984 132.068 1.00 29.67 950 ASN A CA 1
ATOM 7530 C C . ASN A 1 950 ? -85.809 -53.579 131.913 1.00 29.67 950 ASN A C 1
ATOM 7532 O O . ASN A 1 950 ? -85.219 -53.251 130.886 1.00 29.67 950 ASN A O 1
ATOM 7536 N N . VAL A 1 951 ? -85.947 -52.760 132.962 1.00 34.31 951 VAL A N 1
ATOM 7537 C CA . VAL A 1 951 ? -85.491 -51.357 133.061 1.00 34.31 951 VAL A CA 1
ATOM 7538 C C . VAL A 1 951 ? -84.184 -51.242 133.873 1.00 34.31 951 VAL A C 1
ATOM 7540 O O . VAL A 1 951 ? -84.012 -51.975 134.837 1.00 34.31 951 VAL A O 1
ATOM 7543 N N . ARG A 1 952 ? -83.309 -50.283 133.498 1.00 32.06 952 ARG A N 1
ATOM 7544 C CA . ARG A 1 952 ? -82.130 -49.714 134.221 1.00 32.06 952 ARG A CA 1
ATOM 7545 C C . ARG A 1 952 ? -81.226 -50.662 135.042 1.00 32.06 952 ARG A C 1
ATOM 7547 O O . ARG A 1 952 ? -81.654 -51.151 136.078 1.00 32.06 952 ARG A O 1
ATOM 7554 N N . ILE A 1 953 ? -79.902 -50.622 134.791 1.00 27.72 953 ILE A N 1
ATOM 7555 C CA . ILE A 1 953 ? -78.902 -50.325 135.854 1.00 27.72 953 ILE A CA 1
ATOM 7556 C C . ILE A 1 953 ? -77.479 -49.978 135.327 1.00 27.72 953 ILE A C 1
ATOM 7558 O O . ILE A 1 953 ? -76.927 -50.691 134.503 1.00 27.72 953 ILE A O 1
ATOM 7562 N N . LYS A 1 954 ? -76.903 -48.898 135.895 1.00 29.42 954 LYS A N 1
ATOM 7563 C CA . LYS A 1 954 ? -75.472 -48.495 136.047 1.00 29.42 954 LYS A CA 1
ATOM 7564 C C . LYS A 1 954 ? -74.514 -48.335 134.840 1.00 29.42 954 LYS A C 1
ATOM 7566 O O . LYS A 1 954 ? -74.029 -49.295 134.262 1.00 29.42 954 LYS A O 1
ATOM 7571 N N . GLN A 1 955 ? -74.134 -47.070 134.621 1.00 30.30 955 GLN A N 1
ATOM 7572 C CA . GLN A 1 955 ? -72.800 -46.457 134.856 1.00 30.30 955 GLN A CA 1
ATOM 7573 C C . GLN A 1 955 ? -71.528 -47.320 135.091 1.00 30.30 955 GLN A C 1
ATOM 7575 O O . GLN A 1 955 ? -71.577 -48.382 135.705 1.00 30.30 955 GLN A O 1
ATOM 7580 N N . CYS A 1 956 ? -70.390 -46.649 134.815 1.00 25.25 956 CYS A N 1
ATOM 7581 C CA . CYS A 1 956 ? -68.996 -46.854 135.270 1.00 25.25 956 CYS A CA 1
ATOM 7582 C C . CYS A 1 956 ? -68.047 -47.648 134.353 1.00 25.25 956 CYS A C 1
ATOM 7584 O O . CYS A 1 956 ? -68.078 -48.870 134.366 1.00 25.25 956 CYS A O 1
ATOM 7586 N N . PHE A 1 957 ? -67.105 -46.936 133.711 1.00 27.70 957 PHE A N 1
ATOM 7587 C CA . PHE A 1 957 ? -65.693 -47.329 133.523 1.00 27.70 957 PHE A CA 1
ATOM 7588 C C . PHE A 1 957 ? -64.805 -46.072 133.332 1.00 27.70 957 PHE A C 1
ATOM 7590 O O . PHE A 1 957 ? -65.330 -44.972 133.160 1.00 27.70 957 PHE A O 1
ATOM 7597 N N . PHE A 1 958 ? -63.483 -46.233 133.445 1.00 27.45 958 PHE A N 1
ATOM 7598 C CA . PHE A 1 958 ? -62.426 -45.200 133.394 1.00 27.45 958 PHE A CA 1
ATOM 7599 C C . PHE A 1 958 ? -61.207 -45.778 132.620 1.00 27.45 958 PHE A C 1
ATOM 7601 O O . PHE A 1 958 ? -61.331 -46.879 132.091 1.00 27.45 958 PHE A O 1
ATOM 7608 N N . GLU A 1 959 ? -60.052 -45.086 132.633 1.00 30.80 959 GLU A N 1
ATOM 7609 C CA . GLU A 1 959 ? -58.737 -45.467 132.034 1.00 30.80 959 GLU A CA 1
ATOM 7610 C C . GLU A 1 959 ? -58.637 -45.176 130.508 1.00 30.80 959 GLU A C 1
ATOM 7612 O O . GLU A 1 959 ? -59.580 -45.467 129.782 1.00 30.80 959 GLU A O 1
ATOM 7617 N N . THR A 1 960 ? -57.663 -44.478 129.882 1.00 30.33 960 THR A N 1
ATOM 7618 C CA . THR A 1 960 ? -56.230 -44.072 130.056 1.00 30.33 960 THR A CA 1
ATOM 7619 C C . THR A 1 960 ? -55.206 -44.928 129.296 1.00 30.33 960 THR A C 1
ATOM 7621 O O . THR A 1 960 ? -55.046 -46.085 129.653 1.00 30.33 960 THR A O 1
ATOM 7624 N N . GLU A 1 961 ? -54.421 -44.322 128.381 1.00 31.69 961 GLU A N 1
ATOM 7625 C CA . GLU A 1 961 ? -52.934 -44.389 128.343 1.00 31.69 961 GLU A CA 1
ATOM 7626 C C . GLU A 1 961 ? -52.300 -43.433 127.287 1.00 31.69 961 GLU A C 1
ATOM 7628 O O . GLU A 1 961 ? -53.011 -42.659 126.647 1.00 31.69 961 GLU A O 1
ATOM 7633 N N . THR A 1 962 ? -50.959 -43.396 127.192 1.00 29.50 962 THR A N 1
ATOM 7634 C CA . THR A 1 962 ? -50.113 -42.429 126.432 1.00 29.50 962 THR A CA 1
ATOM 7635 C C . THR A 1 962 ? -48.868 -43.117 125.806 1.00 29.50 962 THR A C 1
ATOM 7637 O O . THR A 1 962 ? -48.822 -44.345 125.819 1.00 29.50 962 THR A O 1
ATOM 7640 N N . ARG A 1 963 ? -47.837 -42.345 125.360 1.00 29.97 963 ARG A N 1
ATOM 7641 C CA . ARG A 1 963 ? -46.452 -42.746 124.925 1.00 29.97 963 ARG A CA 1
ATOM 7642 C C . ARG A 1 963 ? -46.285 -43.083 123.427 1.00 29.97 963 ARG A C 1
ATOM 7644 O O . ARG A 1 963 ? -47.267 -43.449 122.799 1.00 29.97 963 ARG A O 1
ATOM 7651 N N . ASP A 1 964 ? -45.119 -43.019 122.757 1.00 31.27 964 ASP A N 1
ATOM 7652 C CA . ASP A 1 964 ? -43.730 -42.489 122.952 1.00 31.27 964 ASP A CA 1
ATOM 7653 C C . ASP A 1 964 ? -43.049 -42.492 121.537 1.00 31.27 964 ASP A C 1
ATOM 7655 O O . ASP A 1 964 ? -43.538 -43.211 120.670 1.00 31.27 964 ASP A O 1
ATOM 7659 N N . TYR A 1 965 ? -41.905 -41.873 121.177 1.00 27.62 965 TYR A N 1
ATOM 7660 C CA . TYR A 1 965 ? -41.074 -40.731 121.634 1.00 27.62 965 TYR A CA 1
ATOM 7661 C C . TYR A 1 965 ? -39.912 -40.530 120.589 1.00 27.62 965 TYR A C 1
ATOM 7663 O O . TYR A 1 965 ? -39.982 -41.124 119.517 1.00 27.62 965 TYR A O 1
ATOM 7671 N N . LEU A 1 966 ? -38.824 -39.798 120.919 1.00 25.81 966 LEU A N 1
ATOM 7672 C CA . LEU A 1 966 ? -37.547 -39.571 120.170 1.00 25.81 966 LEU A CA 1
ATOM 7673 C C . LEU A 1 966 ? -37.579 -38.464 119.081 1.00 25.81 966 LEU A C 1
ATOM 7675 O O . LEU A 1 966 ? -38.348 -38.577 118.138 1.00 25.81 966 LEU A O 1
ATOM 7679 N N . VAL A 1 967 ? -36.848 -37.330 119.111 1.00 31.78 967 VAL A N 1
ATOM 7680 C CA . VAL A 1 967 ? -35.561 -36.846 119.710 1.00 31.78 967 VAL A CA 1
ATOM 7681 C C . VAL A 1 967 ? -34.324 -36.925 118.786 1.00 31.78 967 VAL A C 1
ATOM 7683 O O . VAL A 1 967 ? -33.582 -37.898 118.810 1.00 31.78 967 VAL A O 1
ATOM 7686 N N . GLU A 1 968 ? -34.128 -35.838 118.023 1.00 29.64 968 GLU A N 1
ATOM 7687 C CA . GLU A 1 968 ? -32.996 -34.874 118.092 1.00 29.64 968 GLU A CA 1
ATOM 7688 C C . GLU A 1 968 ? -31.513 -35.294 117.864 1.00 29.64 968 GLU A C 1
ATOM 7690 O O . GLU A 1 968 ? -31.050 -36.355 118.262 1.00 29.64 968 GLU A O 1
ATOM 7695 N N . SER A 1 969 ? -30.735 -34.315 117.361 1.00 26.28 969 SER A N 1
ATOM 7696 C CA . SER A 1 969 ? -29.260 -34.168 117.408 1.00 26.28 969 SER A CA 1
ATOM 7697 C C . SER A 1 969 ? -28.364 -34.956 116.428 1.00 26.28 969 SER A C 1
ATOM 7699 O O . SER A 1 969 ? -27.969 -36.086 116.694 1.00 26.28 969 SER A O 1
ATOM 7701 N N . MET A 1 970 ? -27.886 -34.264 115.377 1.00 26.00 970 MET A N 1
ATOM 7702 C CA . MET A 1 970 ? -26.460 -33.933 115.098 1.00 26.00 970 MET A CA 1
ATOM 7703 C C . MET A 1 970 ? -26.166 -33.766 113.589 1.00 26.00 970 MET A C 1
ATOM 7705 O O . MET A 1 970 ? -26.272 -34.711 112.814 1.00 26.00 970 MET A O 1
ATOM 7709 N N . GLY A 1 971 ? -25.679 -32.583 113.198 1.00 30.38 971 GLY A N 1
ATOM 7710 C CA . GLY A 1 971 ? -24.762 -32.417 112.055 1.00 30.38 971 GLY A CA 1
ATOM 7711 C C . GLY A 1 971 ? -23.323 -32.208 112.564 1.00 30.38 971 GLY A C 1
ATOM 7712 O O . GLY A 1 971 ? -23.074 -32.482 113.740 1.00 30.38 971 GLY A O 1
ATOM 7713 N N . PRO A 1 972 ? -22.387 -31.639 111.775 1.00 48.38 972 PRO A N 1
ATOM 7714 C CA . PRO A 1 972 ? -22.465 -31.246 110.359 1.00 48.38 972 PRO A CA 1
ATOM 7715 C C . PRO A 1 972 ? -21.357 -31.913 109.505 1.00 48.38 972 PRO A C 1
ATOM 7717 O O . PRO A 1 972 ? -20.527 -32.636 110.042 1.00 48.38 972 PRO A O 1
ATOM 7720 N N . HIS A 1 973 ? -21.247 -31.577 108.211 1.00 30.08 973 HIS A N 1
ATOM 7721 C CA . HIS A 1 973 ? -19.936 -31.339 107.574 1.00 30.08 973 HIS A CA 1
ATOM 7722 C C . HIS A 1 973 ? -20.055 -30.552 106.254 1.00 30.08 973 HIS A C 1
ATOM 7724 O O . HIS A 1 973 ? -20.925 -30.828 105.435 1.00 30.08 973 HIS A O 1
ATOM 7730 N N . LYS A 1 974 ? -19.152 -29.582 106.049 1.00 30.23 974 LYS A N 1
ATOM 7731 C CA . LYS A 1 974 ? -18.895 -28.901 104.764 1.00 30.23 974 LYS A CA 1
ATOM 7732 C C . LYS A 1 974 ? -17.918 -29.715 103.909 1.00 30.23 974 LYS A C 1
ATOM 7734 O O . LYS A 1 974 ? -16.966 -30.268 104.462 1.00 30.23 974 LYS A O 1
ATOM 7739 N N . CYS A 1 975 ? -18.045 -29.591 102.590 1.00 27.22 975 CYS A N 1
ATOM 7740 C CA . CYS A 1 975 ? -16.907 -29.511 101.668 1.00 27.22 975 CYS A CA 1
ATOM 7741 C C . CYS A 1 975 ? -17.099 -28.275 100.771 1.00 27.22 975 CYS A C 1
ATOM 7743 O O . CYS A 1 975 ? -18.230 -27.943 100.428 1.00 27.22 975 CYS A O 1
ATOM 7745 N N . ASP A 1 976 ? -16.009 -27.584 100.439 1.00 28.89 976 ASP A N 1
ATOM 7746 C CA . ASP A 1 976 ? -15.987 -26.312 99.703 1.00 28.89 976 ASP A CA 1
ATOM 7747 C C . ASP A 1 976 ? -15.095 -26.441 98.440 1.00 28.89 976 ASP A C 1
ATOM 7749 O O . ASP A 1 976 ? -14.137 -27.215 98.479 1.00 28.89 976 ASP A O 1
ATOM 7753 N N . LEU A 1 977 ? -15.335 -25.595 97.415 1.00 26.08 977 LEU A N 1
ATOM 7754 C CA . LEU A 1 977 ? -14.424 -25.215 96.295 1.00 26.08 977 LEU A CA 1
ATOM 7755 C C . LEU A 1 977 ? -14.129 -26.254 95.172 1.00 26.08 977 LEU A C 1
ATOM 7757 O O . LEU A 1 977 ? -14.196 -27.455 95.428 1.00 26.08 977 LEU A O 1
ATOM 7761 N N . PRO A 1 978 ? -13.647 -25.829 93.971 1.00 36.22 978 PRO A N 1
ATOM 7762 C CA . PRO A 1 978 ? -13.758 -24.527 93.272 1.00 36.22 978 PRO A CA 1
ATOM 7763 C C . PRO A 1 978 ? -14.163 -24.654 91.769 1.00 36.22 978 PRO A C 1
ATOM 7765 O O . PRO A 1 978 ? -14.495 -25.735 91.291 1.00 36.22 978 PRO A O 1
ATOM 7768 N N . ALA A 1 979 ? -14.110 -23.540 91.023 1.00 29.34 979 ALA A N 1
ATOM 7769 C CA . ALA A 1 979 ? -14.357 -23.441 89.575 1.00 29.34 979 ALA A CA 1
ATOM 7770 C C . ALA A 1 979 ? -13.062 -23.410 88.711 1.00 29.34 979 ALA A C 1
ATOM 7772 O O . ALA A 1 979 ? -11.960 -23.499 89.247 1.00 29.34 979 ALA A O 1
ATOM 7773 N N . GLU A 1 980 ? -13.245 -23.235 87.390 1.00 30.22 980 GLU A N 1
ATOM 7774 C CA . GLU A 1 980 ? -12.272 -22.821 86.347 1.00 30.22 980 GLU A CA 1
ATOM 7775 C C . GLU A 1 980 ? -11.052 -23.721 86.035 1.00 30.22 980 GLU A C 1
ATOM 7777 O O . GLU A 1 980 ? -10.034 -23.684 86.723 1.00 30.22 980 GLU A O 1
ATOM 7782 N N . VAL A 1 981 ? -11.088 -24.412 84.880 1.00 28.33 981 VAL A N 1
ATOM 7783 C CA . VAL A 1 981 ? -9.896 -24.913 84.157 1.00 28.33 981 VAL A CA 1
ATOM 7784 C C . VAL A 1 981 ? -10.128 -24.892 82.631 1.00 28.33 981 VAL A C 1
ATOM 7786 O O . VAL A 1 981 ? -11.056 -25.531 82.151 1.00 28.33 981 VAL A O 1
ATOM 7789 N N . VAL A 1 982 ? -9.201 -24.256 81.896 1.00 28.02 982 VAL A N 1
ATOM 7790 C CA . VAL A 1 982 ? -8.986 -24.292 80.423 1.00 28.02 982 VAL A CA 1
ATOM 7791 C C . VAL A 1 982 ? -10.038 -23.605 79.532 1.00 28.02 982 VAL A C 1
ATOM 7793 O O . VAL A 1 982 ? -11.012 -24.187 79.065 1.00 28.02 982 VAL A O 1
ATOM 7796 N N . GLU A 1 983 ? -9.710 -22.356 79.204 1.00 27.84 983 GLU A N 1
ATOM 7797 C CA . GLU A 1 983 ? -10.009 -21.687 77.934 1.00 27.84 983 GLU A CA 1
ATOM 7798 C C . GLU A 1 983 ? -8.991 -22.138 76.846 1.00 27.84 983 GLU A C 1
ATOM 7800 O O . GLU A 1 983 ? -7.928 -22.667 77.172 1.00 27.84 983 GLU A O 1
ATOM 7805 N N . GLN A 1 984 ? -9.273 -21.834 75.573 1.00 26.12 984 GLN A N 1
ATOM 7806 C CA . GLN A 1 984 ? -8.355 -21.851 74.412 1.00 26.12 984 GLN A CA 1
ATOM 7807 C C . GLN A 1 984 ? -7.872 -23.206 73.855 1.00 26.12 984 GLN A C 1
ATOM 7809 O O . GLN A 1 984 ? -6.808 -23.724 74.196 1.00 26.12 984 GLN A O 1
ATOM 7814 N N . ALA A 1 985 ? -8.571 -23.649 72.805 1.00 24.22 985 ALA A N 1
ATOM 7815 C CA . ALA A 1 985 ? -7.943 -24.215 71.610 1.00 24.22 985 ALA A CA 1
ATOM 7816 C C . ALA A 1 985 ? -8.739 -23.794 70.355 1.00 24.22 985 ALA A C 1
ATOM 7818 O O . ALA A 1 985 ? -9.738 -24.420 70.010 1.00 24.22 985 ALA A O 1
ATOM 7819 N N . ALA A 1 986 ? -8.294 -22.724 69.689 1.00 27.58 986 ALA A N 1
ATOM 7820 C CA . ALA A 1 986 ? -8.602 -22.477 68.275 1.00 27.58 986 ALA A CA 1
ATOM 7821 C C . ALA A 1 986 ? -7.812 -23.498 67.403 1.00 27.58 986 ALA A C 1
ATOM 7823 O O . ALA A 1 986 ? -6.936 -24.191 67.924 1.00 27.58 986 ALA A O 1
ATOM 7824 N N . GLU A 1 987 ? -8.045 -23.686 66.102 1.00 29.08 987 GLU A N 1
ATOM 7825 C CA . GLU A 1 987 ? -8.601 -22.779 65.086 1.00 29.08 987 GLU A CA 1
ATOM 7826 C C . GLU A 1 987 ? -9.089 -23.610 63.866 1.00 29.08 987 GLU A C 1
ATOM 7828 O O . GLU A 1 987 ? -8.554 -24.691 63.627 1.00 29.08 987 GLU A O 1
ATOM 7833 N N . ASP A 1 988 ? -10.090 -23.114 63.125 1.00 27.64 988 ASP A N 1
ATOM 7834 C CA . ASP A 1 988 ? -10.563 -23.510 61.776 1.00 27.64 988 ASP A CA 1
ATOM 7835 C C . ASP A 1 988 ? -10.579 -24.990 61.301 1.00 27.64 988 ASP A C 1
ATOM 7837 O O . ASP A 1 988 ? -9.550 -25.569 60.949 1.00 27.64 988 ASP A O 1
ATOM 7841 N N . GLN A 1 989 ? -11.785 -25.505 60.990 1.00 30.05 989 GLN A N 1
ATOM 7842 C CA . GLN A 1 989 ? -12.254 -25.536 59.582 1.00 30.05 989 GLN A CA 1
ATOM 7843 C C . GLN A 1 989 ? -13.757 -25.871 59.406 1.00 30.05 989 GLN A C 1
ATOM 7845 O O . GLN A 1 989 ? -14.210 -26.966 59.714 1.00 30.05 989 GLN A O 1
ATOM 7850 N N . SER A 1 990 ? -14.483 -24.889 58.860 1.00 29.30 990 SER A N 1
ATOM 7851 C CA . SER A 1 990 ? -15.705 -24.915 58.022 1.00 29.30 990 SER A CA 1
ATOM 7852 C C . SER A 1 990 ? -16.643 -26.144 57.914 1.00 29.30 990 SER A C 1
ATOM 7854 O O . SER A 1 990 ? -16.235 -27.197 57.430 1.00 29.30 990 SER A O 1
ATOM 7856 N N . ALA A 1 991 ? -17.941 -25.817 58.038 1.00 31.86 991 ALA A N 1
ATOM 7857 C CA . ALA A 1 991 ? -19.114 -26.329 57.296 1.00 31.86 991 ALA A CA 1
ATOM 7858 C C . ALA A 1 991 ? -19.805 -27.654 57.708 1.00 31.86 991 ALA A C 1
ATOM 7860 O O . ALA A 1 991 ? -19.183 -28.703 57.832 1.00 31.86 991 ALA A O 1
ATOM 7861 N N . ASP A 1 992 ? -21.134 -27.537 57.843 1.00 29.84 992 ASP A N 1
ATOM 7862 C CA . ASP A 1 992 ? -22.226 -28.498 57.609 1.00 29.84 992 ASP A CA 1
ATOM 7863 C C . ASP A 1 992 ? -21.975 -30.008 57.813 1.00 29.84 992 ASP A C 1
ATOM 7865 O O . ASP A 1 992 ? -21.464 -30.694 56.931 1.00 29.84 992 ASP A O 1
ATOM 7869 N N . GLU A 1 993 ? -22.512 -30.567 58.907 1.00 31.94 993 GLU A N 1
ATOM 7870 C CA . GLU A 1 993 ? -23.771 -31.339 58.831 1.00 31.94 993 GLU A CA 1
ATOM 7871 C C . GLU A 1 993 ? -24.377 -31.646 60.225 1.00 31.94 993 GLU A C 1
ATOM 7873 O O . GLU A 1 993 ? -23.710 -31.632 61.260 1.00 31.94 993 GLU A O 1
ATOM 7878 N N . ASP A 1 994 ? -25.690 -31.880 60.224 1.00 32.53 994 ASP A N 1
ATOM 7879 C CA . ASP A 1 994 ? -26.615 -31.996 61.361 1.00 32.53 994 ASP A CA 1
ATOM 7880 C C . ASP A 1 994 ? -26.366 -33.185 62.337 1.00 32.53 994 ASP A C 1
ATOM 7882 O O . ASP A 1 994 ? -26.295 -34.340 61.904 1.00 32.53 994 ASP A O 1
ATOM 7886 N N . PRO A 1 995 ? -26.314 -32.950 63.672 1.00 30.62 995 PRO A N 1
ATOM 7887 C CA . PRO A 1 995 ? -26.254 -34.000 64.691 1.00 30.62 995 PRO A CA 1
ATOM 7888 C C . PRO A 1 995 ? -27.567 -34.239 65.484 1.00 30.62 995 PRO A C 1
ATOM 7890 O O . PRO A 1 995 ? -27.509 -34.870 66.545 1.00 30.62 995 PRO A O 1
ATOM 7893 N N . THR A 1 996 ? -28.749 -33.805 65.019 1.00 28.59 996 THR A N 1
ATOM 7894 C CA . THR A 1 996 ? -30.068 -34.011 65.681 1.00 28.59 996 THR A CA 1
ATOM 7895 C C . THR A 1 996 ? -30.597 -35.460 65.603 1.00 28.59 996 THR A C 1
ATOM 7897 O O . THR A 1 996 ? -31.744 -35.742 65.271 1.00 28.59 996 THR A O 1
ATOM 7900 N N . SER A 1 997 ? -29.756 -36.436 65.962 1.00 38.47 997 SER A N 1
ATOM 7901 C CA . SER A 1 997 ? -30.075 -37.874 65.915 1.00 38.47 997 SER A CA 1
ATOM 7902 C C . SER A 1 997 ? -29.753 -38.637 67.214 1.00 38.47 997 SER A C 1
ATOM 7904 O O . SER A 1 997 ? -29.247 -39.766 67.197 1.00 38.47 997 SER A O 1
ATOM 7906 N N . LYS A 1 998 ? -30.088 -38.036 68.367 1.00 32.31 998 LYS A N 1
ATOM 7907 C CA . LYS A 1 998 ? -30.271 -38.714 69.670 1.00 32.31 998 LYS A CA 1
ATOM 7908 C C . LYS A 1 998 ? -31.107 -37.870 70.638 1.00 32.31 998 LYS A C 1
ATOM 7910 O O . LYS A 1 998 ? -30.991 -36.655 70.631 1.00 32.31 998 LYS A O 1
ATOM 7915 N N . LEU A 1 999 ? -31.799 -38.566 71.548 1.00 26.45 999 LEU A N 1
ATOM 7916 C CA . LEU A 1 999 ? -32.453 -38.041 72.761 1.00 26.45 999 LEU A CA 1
ATOM 7917 C C . LEU A 1 999 ? -33.792 -37.293 72.588 1.00 26.45 999 LEU A C 1
ATOM 7919 O O . LEU A 1 999 ? -34.079 -36.363 73.331 1.00 26.45 999 LEU A O 1
ATOM 7923 N N . GLU A 1 1000 ? -34.694 -37.840 71.772 1.00 27.16 1000 GLU A N 1
ATOM 7924 C CA . GLU A 1 1000 ? -36.081 -37.993 72.241 1.00 27.16 1000 GLU A CA 1
ATOM 7925 C C . GLU A 1 1000 ? -36.246 -39.388 72.868 1.00 27.16 1000 GLU A C 1
ATOM 7927 O O . GLU A 1 1000 ? -35.987 -40.383 72.189 1.00 27.16 1000 GLU A O 1
ATOM 7932 N N . TYR A 1 1001 ? -36.632 -39.461 74.151 1.00 30.56 1001 TYR A N 1
ATOM 7933 C CA . TYR A 1 1001 ? -37.582 -40.425 74.753 1.00 30.56 1001 TYR A CA 1
ATOM 7934 C C . TYR A 1 1001 ? -37.556 -40.337 76.291 1.00 30.56 1001 TYR A C 1
ATOM 7936 O O . TYR A 1 1001 ? -36.480 -40.248 76.881 1.00 30.56 1001 TYR A O 1
ATOM 7944 N N . THR A 1 1002 ? -38.719 -40.544 76.935 1.00 27.39 1002 THR A N 1
ATOM 7945 C CA . THR A 1 1002 ? -38.958 -40.492 78.406 1.00 27.39 1002 THR A CA 1
ATOM 7946 C C . THR A 1 1002 ? -38.742 -39.093 79.018 1.00 27.39 1002 THR A C 1
ATOM 7948 O O . THR A 1 1002 ? -37.740 -38.453 78.745 1.00 27.39 1002 THR A O 1
ATOM 7951 N N . ILE A 1 1003 ? -39.613 -38.540 79.870 1.00 24.77 1003 ILE A N 1
ATOM 7952 C CA . ILE A 1 1003 ? -40.726 -39.075 80.691 1.00 24.77 1003 ILE A CA 1
ATOM 7953 C C . ILE A 1 1003 ? -41.925 -38.107 80.523 1.00 24.77 1003 ILE A C 1
ATOM 7955 O O . ILE A 1 1003 ? -41.702 -36.908 80.438 1.00 24.77 1003 ILE A O 1
ATOM 7959 N N . VAL A 1 1004 ? -43.173 -38.553 80.325 1.00 27.19 1004 VAL A N 1
ATOM 7960 C CA . VAL A 1 1004 ? -44.266 -38.688 81.330 1.00 27.19 1004 VAL A CA 1
ATOM 7961 C C . VAL A 1 1004 ? -45.432 -39.392 80.602 1.00 27.19 1004 VAL A C 1
ATOM 7963 O O . VAL A 1 1004 ? -45.771 -38.975 79.496 1.00 27.19 1004 VAL A O 1
ATOM 7966 N N . PRO A 1 1005 ? -45.988 -40.504 81.132 1.00 34.75 1005 PRO A N 1
ATOM 7967 C CA . PRO A 1 1005 ? -47.213 -40.387 81.936 1.00 34.75 1005 PRO A CA 1
ATOM 7968 C C . PRO A 1 1005 ? -47.261 -41.308 83.168 1.00 34.75 1005 PRO A C 1
ATOM 7970 O O . PRO A 1 1005 ? -46.872 -42.473 83.126 1.00 34.75 1005 PRO A O 1
ATOM 7973 N N . TYR A 1 1006 ? -47.816 -40.784 84.261 1.00 28.78 1006 TYR A N 1
ATOM 7974 C CA . TYR A 1 1006 ? -48.167 -41.531 85.470 1.00 28.78 1006 TYR A CA 1
ATOM 7975 C C . TYR A 1 1006 ? -49.445 -40.900 86.037 1.00 28.78 1006 TYR A C 1
ATOM 7977 O O . TYR A 1 1006 ? -49.399 -39.716 86.346 1.00 28.78 1006 TYR A O 1
ATOM 7985 N N . VAL A 1 1007 ? -50.556 -41.655 86.102 1.00 35.44 1007 VAL A N 1
ATOM 7986 C CA . VAL A 1 1007 ? -51.794 -41.429 86.909 1.00 35.44 1007 VAL A CA 1
ATOM 7987 C C . VAL A 1 1007 ? -52.935 -42.384 86.484 1.00 35.44 1007 VAL A C 1
ATOM 7989 O O . VAL A 1 1007 ? -53.762 -42.735 87.318 1.00 35.44 1007 VAL A O 1
ATOM 7992 N N . ASP A 1 1008 ? -52.928 -42.922 85.256 1.00 33.50 1008 ASP A N 1
ATOM 7993 C CA . ASP A 1 1008 ? -54.011 -43.791 84.733 1.00 33.50 1008 ASP A CA 1
ATOM 7994 C C . ASP A 1 1008 ? -53.928 -45.300 85.093 1.00 33.50 1008 ASP A C 1
ATOM 7996 O O . ASP A 1 1008 ? -54.744 -46.096 84.631 1.00 33.50 1008 ASP A O 1
ATOM 8000 N N . GLU A 1 1009 ? -52.993 -45.731 85.955 1.00 35.56 1009 GLU A N 1
ATOM 8001 C CA . GLU A 1 1009 ? -52.935 -47.124 86.465 1.00 35.56 1009 GLU A CA 1
ATOM 8002 C C . GLU A 1 1009 ? -53.227 -47.232 87.977 1.00 35.56 1009 GLU A C 1
ATOM 8004 O O . GLU A 1 1009 ? -52.675 -48.071 88.684 1.00 35.56 1009 GLU A O 1
ATOM 8009 N N . LEU A 1 1010 ? -54.143 -46.393 88.479 1.00 34.50 1010 LEU A N 1
ATOM 8010 C CA . LEU A 1 1010 ? -54.742 -46.528 89.821 1.00 34.50 1010 LEU A CA 1
ATOM 8011 C C . LEU A 1 1010 ? -56.218 -46.973 89.807 1.00 34.50 1010 LEU A C 1
ATOM 8013 O O . LEU A 1 1010 ? -56.854 -47.039 90.854 1.00 34.50 1010 LEU A O 1
ATOM 8017 N N . PHE A 1 1011 ? -56.756 -47.334 88.634 1.00 39.69 1011 PHE A N 1
ATOM 8018 C CA . PHE A 1 1011 ? -58.138 -47.813 88.468 1.00 39.69 1011 PHE A CA 1
ATOM 8019 C C . PHE A 1 1011 ? -58.266 -49.311 88.126 1.00 39.69 1011 PHE A C 1
ATOM 8021 O O . PHE A 1 1011 ? -59.336 -49.768 87.724 1.00 39.69 1011 PHE A O 1
ATOM 8028 N N . SER A 1 1012 ? -57.196 -50.100 88.297 1.00 40.28 1012 SER A N 1
ATOM 8029 C CA . SER A 1 1012 ? -57.223 -51.550 88.035 1.00 40.28 1012 SER A CA 1
ATOM 8030 C C . SER A 1 1012 ? -56.418 -52.415 89.026 1.00 40.28 1012 SER A C 1
ATOM 8032 O O . SER A 1 1012 ? -56.085 -53.561 88.692 1.00 40.28 1012 SER A O 1
ATOM 8034 N N . ARG A 1 1013 ? -56.124 -51.925 90.242 1.00 34.25 1013 ARG A N 1
ATOM 8035 C CA . ARG A 1 1013 ? -55.589 -52.768 91.327 1.00 34.25 1013 ARG A CA 1
ATOM 8036 C C . ARG A 1 1013 ? -55.848 -52.250 92.735 1.00 34.25 1013 ARG A C 1
ATOM 8038 O O . ARG A 1 1013 ? -55.653 -51.040 92.942 1.00 34.25 1013 ARG A O 1
#

InterPro domains:
  IPR002048 EF-hand domain [PF13499] (849-910)
  IPR002048 EF-hand domain [PS50222] (845-880)
  IPR002048 EF-hand domain [PS50222] (881-916)
  IPR002048 EF-hand domain [SM00054] (849-877)
  IPR002048 EF-hand domain [SM00054] (885-913)
  IPR002048 EF-hand domain [cd00051] (849-911)
  IPR011992 EF-hand domain pair [SSF47473] (834-917)
  IPR018247 EF-Hand 1, calcium-binding site [PS00018] (858-870)
  IPR018247 EF-Hand 1, calcium-binding site [PS00018] (894-906)

Solvent-accessible surface area (backbone atoms only — not comparable to full-atom values): 59687 Å² total; per-residue (Å²): 106,71,71,56,49,56,50,54,50,53,51,51,51,56,50,49,59,49,49,50,53,50,48,49,51,50,47,50,51,40,50,50,54,46,51,51,33,76,75,56,65,87,71,91,73,82,86,87,77,86,72,75,82,71,86,78,63,66,62,71,63,55,48,65,59,49,52,66,54,52,72,64,50,55,64,58,55,50,57,53,47,62,57,56,71,68,73,70,89,80,94,76,68,96,68,73,77,76,69,58,63,63,68,62,60,69,78,73,82,89,79,74,90,57,59,74,60,51,56,52,59,52,54,63,54,58,56,69,59,54,61,59,70,69,70,43,100,83,48,73,81,68,60,61,66,60,58,60,59,57,43,52,59,47,27,53,55,54,54,50,54,55,51,52,50,60,50,51,57,54,54,48,57,50,54,58,56,46,65,76,70,55,90,68,60,68,77,46,54,53,53,54,53,55,51,48,56,59,56,49,57,55,55,51,63,56,45,71,60,47,55,66,46,50,56,62,32,51,79,67,75,44,89,78,46,98,69,43,94,76,49,76,63,62,53,47,56,53,50,53,53,53,58,56,50,55,58,52,56,49,57,60,50,57,58,54,53,58,54,50,54,50,48,56,49,54,51,54,57,46,52,63,48,46,54,54,52,48,56,52,49,52,60,49,38,65,67,38,67,67,81,49,74,15,82,86,46,46,26,26,42,51,64,46,31,49,48,47,50,50,51,53,52,46,42,63,68,70,56,47,55,61,50,56,51,44,58,54,46,52,49,52,52,51,52,50,48,39,51,53,28,52,76,72,74,43,82,65,86,76,65,60,90,77,52,38,75,63,45,56,43,56,54,47,53,50,41,52,50,42,45,53,55,36,54,46,54,52,50,53,47,36,56,50,38,52,48,48,53,55,51,50,50,51,49,47,55,54,51,49,57,52,48,54,50,48,54,54,52,42,53,62,51,71,60,75,79,33,49,93,43,51,68,42,16,52,53,50,50,52,51,46,57,48,48,54,59,49,49,58,60,55,59,51,49,52,53,54,48,52,52,57,53,66,73,41,73,70,47,78,44,33,74,60,40,66,59,50,50,60,47,39,55,52,46,58,52,49,54,54,50,47,53,54,46,44,55,55,39,51,51,46,19,52,55,32,28,55,34,38,56,50,48,65,64,50,50,58,58,42,52,51,45,58,53,50,51,63,48,58,75,62,68,78,55,58,92,48,64,65,50,22,52,52,48,51,53,47,41,58,64,52,48,53,51,52,49,52,54,46,51,51,53,49,50,57,50,47,54,56,42,52,56,46,42,79,76,44,93,44,72,36,44,54,54,35,47,59,52,48,54,54,42,52,50,50,56,57,53,46,52,57,54,47,53,54,48,51,51,52,38,50,54,51,42,52,53,48,49,54,50,52,50,53,35,52,49,43,50,50,50,51,55,54,45,52,54,50,50,54,54,51,46,59,59,68,67,55,80,89,86,64,96,46,56,68,50,43,54,49,51,52,49,48,40,67,60,50,57,47,48,51,53,51,51,50,50,51,50,50,54,54,42,54,49,53,48,48,59,38,67,70,44,88,52,73,69,45,63,57,43,40,74,86,56,45,66,70,57,54,50,52,51,52,53,56,51,52,51,48,51,55,50,49,49,40,49,45,64,29,86,82,75,4,54,46,41,50,39,52,47,54,50,49,43,37,46,53,48,28,54,52,51,50,53,48,55,47,52,41,48,54,54,48,53,52,66,78,61,71,78,77,55,72,72,56,44,52,55,50,50,52,51,53,46,52,49,60,78,68,53,56,69,71,67,71,43,49,65,46,51,50,52,33,58,75,71,65,54,89,73,48,96,70,38,95,71,48,74,68,56,53,48,54,47,48,55,50,41,60,47,53,54,54,57,55,52,54,60,54,56,64,55,64,72,66,72,86,72,72,1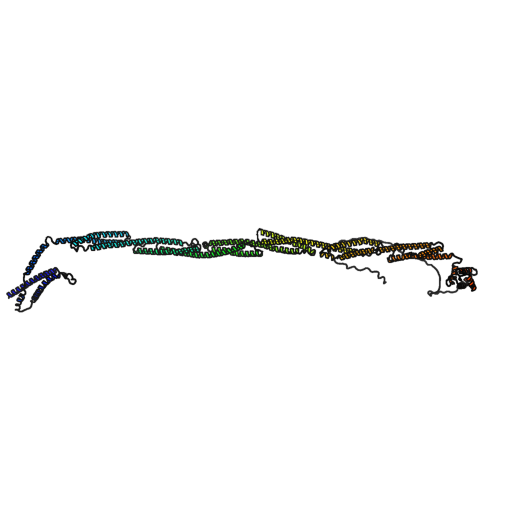02,65,54,75,71,62,46,46,56,52,47,56,54,46,61,70,42,29,83,81,71,79,70,47,34,40,69,74,31,48,49,49,42,40,52,70,78,68,49,91,71,54,73,73,53,48,56,58,47,50,70,69,48,32,79,87,71,81,75,44,36,41,64,70,48,48,51,53,51,52,56,69,58,74,70,66,94,74,89,75,102,55,67,74,66,62,62,71,69,73,82,78,77,89,82,93,84,86,83,81,85,82,84,81,88,80,90,79,89,87,81,90,83,82,87,91,85,81,89,90,89,84,89,88,83,90,83,86,91,83,86,86,86,88,87,82,89,86,83,91,84,85,82,89,81,85,80,89,83,86,83,89,83,89,80,94,81,77,86,89,76,89,87,88,91,89,76,88,81,68,84,82,115

Sequence (1013 aa):
MTALRESGEQYREKLSARLEYLNGYLAMIRAFNEASAELTISLDDLSEGLRAPLEVASELEAVNMVENFQGVLQPSYVQLKTKFDALEPQGLELEEIAVQEEEIRGALTLYHVGDLRKALTILETTMSQREEELTGSDGLLKKEKQKEKKRVEFAMAATMLKKFITKNTHELGKLEDEMAKTEDLQPMLAKFQEFNNACQMETDDTMDRLGPMQDALDAAGVADNAHTPETVDSLRAASTMLLSRISVDMTSLESKIEIEEGHKRMAKEYDERADAFMAWIEGKMDTFQSREEGNKGFGDSTASIKETISVILKYKLEELPPMLQEQSSLSNHLVNLHNGQRSIHRPVHVPQDGRGTEDLAEKWDSLATVLVEYENAVRDSLAMFSTMESELLLITSKCGRVGEWIVVQQQVLDSHDYGNSLAGTRALEDNYNLFLKQLEVQKQAPVKVREALASNPRYELHAEYHVAIGKVEKLEKGLGEIETKGKYYLQGVRLSAQEYEKLSRLIEPEHWADQIDAVFEKADLGNNLADVQQRVSAFEENYTARLQEYLKMTEEMALMTNMSQQNYNRASVTSCMTKLDMVTLKLTALQAKATEYQQSLLTRQEVLTALIESMNEFNTMAAEFDVMVDALDEELSTPLIADSMEDVDNEISRFDEETREAMNAVTHKYTDIDTVARELLESEEVLAREAFARYELNNLYNRWQAIDQRTDEREMELKAEGTGYWAIEQHKENLRIEFAEKASIIRQYCTEKTDIVSSLSGDLDEQVATLAALKSDYDTSTLLTDVEPITQGLEEFMVLSNQHTADNYFTLKGQWEALGKVFGEASGSLQEQIMAEKGRQITPEQMAEIIEVFEFFDTDNSGFLTETEFWSCCTGIGLVLTKDEVESTFASLDTSGDQNVSLDEFSIWMADRLTQPSAASGDVVEAFHIINEWPVEYPPREEVKNSVANVRIKQCFFETETRDYLVESMGPHKCDLPAEVVEQAAEDQSADEDPTSKLEYTIVPYVDELFSR

Mean predicted aligned error: 23.11 Å

Radius of gyration: 134.39 Å; Cα contacts (8 Å, |Δi|>4): 564; chains: 1; bounding box: 246×122×379 Å

Foldseek 3Di:
DVVVVVVVVVVVVVVVVVVVVVVVVVVVVCCVVVVVVVVDDPDPDDDDDVNDPPVPPPCPPPVVVVCVVCVPVVVVVVVVVVVVVPPPDDDDDDPVVPPPPVVVVVPPPDDDPPVVVVVVVVVVVVVVVPVDQCPDDPHDPVLVVVLLVLLVVLLVLQVVLVVLLVVLLVVVVVLVVVVVPDPDLVVSLVVLVVSLVVLVVVLVVSLVVNVVSVVVNVVSVHPDRPSDPDDSVNSVVSSVVSSVVSVVVSVVSVVVVVLVVVLVVLLVVLQVLLVVLLVVLVVLLVVLQDLDFFPVPCHQALVSLVVSVVVLVCCVPPPPVVSVVSLVVSVVSLVVSQVSCVVSPHDRDDHDDLSPSVSSVVSVVSSVVSSVVSVVSSVVSSVVRVVLVVVLVVLVVLLVVLVVVLVVLVCVLVVLPLADALVRLVVVVVVLVVVVVVLVVSLVSLVVSCVVCVVDVCLVSHPCSVVSVVSSVVSNVSSVVSVVSSVVSNVSNVVLNVLNVLVVVLPVLQVVLVVVVVVLVVLCCDQALVRLVVVLVCCVPPVVVVLVVVLVSLVVQVVVLVVVCVVDPDSSSVVSVVSSVVSNVSSVVVVVSSVVSNVSSVVVNVVNVVLVVLLVVLVVLLVVLVVLLVVLVVVLPDDQDDPALVSLVVVLVCLVPPSVVSLVVSVVSLVVSVVSLVVLVPDPGPVSVCSCVVPPNVVSVVSNVVSVVSSVVSCCCRPPDPHHPNNLNVVLLVLLVVLLVLLVVLVVLLVVLLVCLVPQDDDLVVSLVVLVVSLVCLVPDCSLVVNVVSLVVCVVSPVPDHPNDPDDSVNSVVSSVVSNVSSVVSNVVSVVVVVPPPDDDDDPVRLVVLVVLVVVLPVVPPQWAALVSQVVSCVVVPNDDDPVGSVVVQVVQPPVPPRTHGSVSSVVVVVVVVPDDDDDPPDVVVVVPPPDDDDDDDDDDDDDDDDDDDDDDDDDDDDDDDDDDDDDDDDDDDDDDDDDDDDDDDDDDDDDDDPPPDDPDDDDDDDPPPPPD

Secondary structure (DSSP, 8-state):
-HHHHHHHHHHHHHHHHHHHHHHHHHHHHHHHHHHHHHSS-S-----SS--SSSTTTSHHHHHHHHHHHHHHHHHHHHHHHHHHTTSSS----TTTTSSSHHHHHHTT----TTTHHHHHHHHHHHHHTHHHHHHSTT-THHHHHHHHHHHHHHHHHHHHHHHHHHHHHHHHHHHHHHHTT-S--HHHHHHHHHHHHHHHHHHHHHHHHHHHHHHHHHTTT----TT----HHHHHHHHHHHHHHHHHHHHHHHHHHHHHHHHHHHHHHHHHHHHHHHHHHHHHHHHHH----BTTTTBSSHHHHHHHHHHHHHIIIIIHHHHHHHHHHHHHHHHHHHHHHHHTTPPPPPPPTT-STTHHHHHHHHHHHHHHHHHHHHHHHHHHHHHHHHHHHHHHHHHHHHHHHHHHHHHHHTT----SSHHHHHHHHHHHHHHHHHHHHHHHHHHHHHHHHHT-GGGGGSTTHHHHHHHHHHHHHHHHHHHHHHHHHHHHHHHHHHHHHHHHHTHHHHHHHHHHHHHHTTT---SSHHHHHHHHHHIIIIIIHHHHHHHHHHHHHHHHHHHHHHH---HHHHHHHHHHHHHHHHHHHHHHHHHHHHHHHHHHHHHHHHHHHHHHHHHHHHHHHHHHHHHHHHHHTPPP--SSHHHHHHHHHHIIIIIHHHHHHHHHHHHHHHHHHHHHHH---TGGGGGGGTS-HHHHHHHHHHHHHHHHHHHHHHH-TTTSHHHHHHHHHHHHHHHHHHHHHHHHHHHHHHHHHHT--S-HHHHHHHHHHHHHHHHH--TTTTTHHHHHHHHHTT----SS-S--HHHHHHHHHHHHHHHHHHHHHHHHHHTTTS--S--HHHHHHHHHHHHHH-TT--SEEEHHHHHHHHHHTT----HHHHHHHHTTT--SSSSEEEHHHHHHHHHHHTTS----S-THHHHTTSS---------SS-------------------------------------------------------S--------STTSS--